Protein AF-0000000086900616 (afdb_homodimer)

Sequence (796 aa):
MVNKTLLGAFRWANLEGLVCLGAAVLFIPLFAYAIGILGIITIYFIILVGILLLYAAQLLLSRAASVPKQPGGTGAPYALEGRHVLITGGSRGIGYAIAMEAVKRGAALITLVARDPAALQDAQGKLLHKADALGAAVRVQTVTADLMDPAAATECLDLAVLLKGVVKQSKAWRDEAERPRAPIEIFFCNAADVDPRPLCATGASNIQRAVATNLCTPILQVKHVLPSMIEAGFGAICFSNSLAAFVPIYGFAAYSATKSALKAFAEAINQEVAGVGVLVANAFMPSVNTPGYLREKEVRHKLTEILEETSKVKQPEEAAERLVGHLEAGHRVITIDFEGWVLARLNAGFSRAESFASLFYEFFMSGIFRLVCVGLSLQFYSIIAREQPAALRRTKLAMVNKTLLGAFRWANLEGLVCLGAAVLFIPLFAYAIGILGIITIYFIILVGILLLYAAQLLLSRAASVPKQPGGTGAPYALEGRHVLITGGSRGIGYAIAMEAVKRGAALITLVARDPAALQDAQGKLLHKADALGAAVRVQTVTADLMDPAAATECLDLAVLLKGVVKQSKAWRDEAERPRAPIEIFFCNAADVDPRPLCATGASNIQRAVATNLCTPILQVKHVLPSMIEAGFGAICFSNSLAAFVPIYGFAAYSATKSALKAFAEAINQEVAGVGVLVANAFMPSVNTPGYLREKEVRHKLTEILEETSKVKQPEEAAERLVGHLEAGHRVITIDFEGWVLARLNAGFSRAESFASLFYEFFMSGIFRLVCVGLSLQFYSIIAREQPAALRRTKLA

Organism: NCBI:txid88456

Radius of gyration: 27.31 Å; Cα contacts (8 Å, |Δi|>4): 1491; chains: 2; bounding box: 62×83×75 Å

Solvent-accessible surface area (backbone atoms only — not comparable to full-atom values): 40078 Å² total; per-residue (Å²): 126,70,68,65,56,65,70,64,59,64,40,66,68,52,52,48,41,49,50,40,54,48,38,62,69,45,50,52,51,51,49,47,62,70,50,31,52,67,41,50,48,50,52,50,51,52,50,52,51,49,52,53,50,53,46,50,51,49,52,52,55,50,56,71,31,44,55,82,64,78,85,77,76,98,62,49,87,48,51,51,52,67,29,31,36,36,25,33,34,18,45,47,42,54,27,28,27,36,49,50,47,37,49,76,51,40,21,36,31,38,37,33,26,32,66,53,62,67,48,35,51,53,38,47,52,53,47,38,51,50,21,56,75,69,71,44,81,39,22,41,35,73,42,74,34,54,44,61,40,59,66,42,36,44,49,47,55,56,51,56,24,60,53,82,50,48,61,60,70,93,63,58,70,77,74,77,79,76,62,76,60,50,66,68,37,31,38,37,50,41,46,70,50,79,71,46,30,44,65,83,75,47,52,70,67,57,53,52,44,26,44,26,26,42,35,48,23,51,54,50,36,49,47,67,48,44,61,61,16,40,46,68,39,34,27,39,35,36,34,61,37,34,44,37,38,63,50,38,39,48,18,29,26,71,47,11,11,33,38,24,12,50,56,30,25,32,52,5,46,42,54,69,34,59,31,34,47,44,46,46,24,37,32,29,34,68,55,45,70,24,69,63,48,56,55,48,58,74,66,35,34,69,70,33,48,62,61,56,63,76,55,74,71,38,51,30,61,61,49,23,50,50,49,52,54,38,43,16,63,63,46,46,78,37,55,73,48,69,69,38,46,53,52,49,44,36,58,41,50,41,47,77,70,91,41,68,42,54,45,50,45,29,35,74,39,23,19,60,50,37,53,53,29,33,52,51,41,49,51,52,51,51,50,47,66,68,63,51,54,62,48,74,64,39,51,31,71,101,126,71,67,68,55,64,69,66,59,67,38,66,70,53,51,47,39,48,50,42,53,48,39,62,70,45,49,50,51,52,50,48,62,70,51,31,51,67,40,52,49,50,51,50,51,52,50,52,52,50,53,50,51,53,48,51,52,48,52,51,56,48,54,72,28,45,53,82,66,78,86,76,74,98,61,50,88,50,49,52,52,67,29,30,37,36,26,33,34,18,45,47,44,54,28,27,28,36,50,52,46,38,50,77,52,40,21,35,32,39,37,33,26,32,67,52,62,68,49,36,52,52,38,47,52,53,47,39,51,52,21,55,76,69,71,44,82,38,23,41,37,74,43,75,33,55,45,61,39,59,66,40,37,45,48,49,55,56,50,56,23,61,51,82,50,47,60,59,70,92,63,58,70,73,77,73,77,75,63,75,61,48,65,70,36,32,38,38,50,41,46,69,50,81,70,46,31,46,64,84,75,45,53,70,66,56,53,49,44,28,45,26,27,42,36,48,24,52,54,51,35,49,45,67,48,44,62,62,15,41,48,67,38,36,28,38,35,34,35,62,36,34,44,37,37,63,50,39,39,49,20,29,27,71,48,10,10,32,37,23,11,50,55,30,25,31,53,6,46,40,56,69,33,60,33,34,47,45,47,48,24,39,31,28,33,68,54,46,71,25,68,64,47,55,55,47,59,73,66,35,36,69,70,34,48,61,60,56,63,75,54,74,71,39,50,29,60,61,49,21,51,49,48,52,53,37,43,16,66,62,47,44,77,35,56,75,48,68,70,38,45,53,52,48,46,38,56,42,48,41,48,76,69,91,41,72,42,53,44,50,45,28,36,74,39,23,19,60,51,36,53,53,29,34,52,51,42,48,52,51,51,52,51,47,65,68,65,50,55,60,46,72,64,39,49,20,72,98

Nearest PDB structures (foldseek):
  3op4-assembly1_A  TM=8.702E-01  e=6.334E-16  Vibrio cholerae O1 biovar El Tor str. N16961
  2ph3-assembly1_A-2  TM=8.672E-01  e=3.756E-15  Thermus thermophilus HB8
  4jro-assembly1_C  TM=8.478E-01  e=1.191E-15  Listeria monocytogenes EGD-e
  3tzk-assembly1_A  TM=8.393E-01  e=3.756E-15  Vibrio cholerae MJ-1236
  4rzi-assembly1_B  TM=7.991E-01  e=8.341E-14  Synechocystis sp. PCC 6803

Secondary structure (DSSP, 8-state):
--HHHHTT-S-HHHHHHHHHHHIIIIIHHHHHHHHHHHHHHHHHHHHHHHHHHHHHHHHHHHHHH-----SS-SS-TT--TT-EEEEET-SSHHHHHHHHHHHHTT-SEEEEEES-HHHHHHHHHHHHHHHHHHT---EEEEEE--TTSHHHHHHHHHHHHH---B--GGG--------S-----EEEE-------S-GGGS-HHHHHHHHIIIIIHHHHHHHHHHHHHHHHT-EEEEEEEEGGGTS--TT-HHHHHHHHHHHHHHHHHHHHTTTTTEEEEEEEE--B--HHHHHHHHH--HHHHHHHTTSPPBPHHHHHHHHHHHHHTT-SEEESSHHHHHHHHHT-TTSPPS-HHHHHHHHHTHHHHHHHHHHHHHHHHHHHHHHS-HHHHHTTT-/--HHHHTT-S-HHHHHHHHHHHIIIIIHHHHHHHHHHHHHHHHHHHHHHHHHHHHHHHHHHHHHH-----S--SS-TT--TT-EEEEET-SSHHHHHHHHHHHHTT-SEEEEEES-HHHHHHHHHHHHHHHHHHT---EEEEEE--TTSHHHHHHHHHHHHH---B--GGG--------S-----EEEE-------S-GGGS-HHHHHHHHIIIIIHHHHHHHHHHHHHHHHT-EEEEEEEEGGGT---TT-HHHHHHHHHHHHHHHHHHHHTTTTTEEEEEEEE--B--HHHHHHHHH--HHHHHHHTTSPPBPHHHHHHHHHHHHHTT-SEEESSHHHHHHHHHT-TTSPPS-HHHHHHHHHTHHHHHHHHHHHHHHHHHHHHHHS-HHHHHTTT-

pLDDT: mean 88.08, std 17.66, range [22.39, 98.94]

Foldseek 3Di:
DVVCVVVVPCPPVVVVVVCCVCCVPPVVVVVDVVCDPVSVVVVVVVVLVVLVVVQVVVVVQQVVLADPQPPDDPFFLAQQAQAEEEFEVLLWFLNLLLLLVSLVRHHAEYEYEEADPVSQVVSQVVSLVSNVVVVHNYFYYYDHFDLLDQVRLLVSQVVSQQDDGDHDPPCPPPDPDPPRTRAHQEYELEDAAFFQAAPVPDDPVSLSSRCSNLAVNVVSNCVNRVVVCLVVLGHEYEYAAACLCLVVAGRGVSVNVSRVVLLVVQQVVCVVSRSSHYHYAYEHDQAEPIPVSVVNVVRHDPLSVVLSVVDDYHYSNQSSNQVSVCVSNRARYGYRDDVSLLSCLLPCPPPDARDSVSSVCSVPPNVVSVVVVVVSVVVSVVSCVVPPDCCVVCVVVD/DVVCVPVVPCPPVVVVVVCCVCCVPPVVVVVDVVCDPVSVVVVVVVVLVVLVVVQVVVVVQQVVLADPQPPDDPFFLAQQAAAEEEFEVLLWFLNLLLLLVSLVRHHAEYEYEEADPVSQVVSQVVSLVSNVVVVHNHFYYYDHFDLLDQVRLLVSQVVSQQDDGDHDPPCPPPDPDPPRTRAHQEYELEDAAFFQAAPVPDDPVSLSSRCSNLAVNVVSNCVNRVVVCLVVLGHEYEYAAACLCLVVAGRGVSVNVSRVVLLVVQQVVCVVSRSSHYHYAYEHDQAEPIPVSVVNVVRHDPLSVVLSVVDDYHYSNQSSNQVSVCVSNRARYGYRDDVSLLSCLLPCPPHDARDSVSSVCSVPPNVVSVVVVVVSVVVSVVSCVVPPDVCVVCVVVD

InterPro domains:
  IPR002347 Short-chain dehydrogenase/reductase SDR [PF00106] (84-291)
  IPR002347 Short-chain dehydrogenase/reductase SDR [PR00081] (84-101)
  IPR002347 Short-chain dehydrogenase/reductase SDR [PR00081] (229-245)
  IPR002347 Short-chain dehydrogenase/reductase SDR [PR00081] (255-274)
  IPR036291 NAD(P)-binding domain superfamily [SSF51735] (79-347)

Structure (mmCIF, N/CA/C/O backbone):
data_AF-0000000086900616-model_v1
#
loop_
_entity.id
_entity.type
_entity.pdbx_description
1 polymer '3-dehydrosphinganine reductase TSC10A'
#
loop_
_atom_site.group_PDB
_atom_site.id
_atom_site.type_symbol
_atom_site.label_atom_id
_atom_site.label_alt_id
_atom_site.label_comp_id
_atom_site.label_asym_id
_atom_site.label_entity_id
_atom_site.label_seq_id
_atom_site.pdbx_PDB_ins_code
_atom_site.Cartn_x
_atom_site.Cartn_y
_atom_site.Cartn_z
_atom_site.occupancy
_atom_site.B_iso_or_equiv
_atom_site.auth_seq_id
_atom_site.auth_comp_id
_atom_site.auth_asym_id
_atom_site.auth_atom_id
_atom_site.pdbx_PDB_model_num
ATOM 1 N N . MET A 1 1 ? -6.852 23.328 38.812 1 22.39 1 MET A N 1
ATOM 2 C CA . MET A 1 1 ? -7.211 23.453 37.375 1 22.39 1 MET A CA 1
ATOM 3 C C . MET A 1 1 ? -5.965 23.547 36.531 1 22.39 1 MET A C 1
ATOM 5 O O . MET A 1 1 ? -6.02 23.266 35.312 1 22.39 1 MET A O 1
ATOM 9 N N . VAL A 1 2 ? -4.895 24.141 37.031 1 26.11 2 VAL A N 1
ATOM 10 C CA . VAL A 1 2 ? -3.6 24.453 36.406 1 26.11 2 VAL A CA 1
ATOM 11 C C . VAL A 1 2 ? -2.797 23.156 36.25 1 26.11 2 VAL A C 1
ATOM 13 O O . VAL A 1 2 ? -2.004 23.047 35.312 1 26.11 2 VAL A O 1
ATOM 16 N N . ASN A 1 3 ? -2.947 22.266 37.219 1 25.61 3 ASN A N 1
ATOM 17 C CA . ASN A 1 3 ? -2.008 21.156 37.312 1 25.61 3 ASN A CA 1
ATOM 18 C C . ASN A 1 3 ? -2.291 20.109 36.219 1 25.61 3 ASN A C 1
ATOM 20 O O . ASN A 1 3 ? -1.557 19.125 36.094 1 25.61 3 ASN A O 1
ATOM 24 N N . LYS A 1 4 ? -3.711 19.922 35.906 1 33.78 4 LYS A N 1
ATOM 25 C CA . LYS A 1 4 ? -4.043 18.922 34.906 1 33.78 4 LYS A CA 1
ATOM 26 C C . LYS A 1 4 ? -3.363 19.234 33.594 1 33.78 4 LYS A C 1
ATOM 28 O O . LYS A 1 4 ? -3.467 18.469 32.625 1 33.78 4 LYS A O 1
ATOM 33 N N . THR A 1 5 ? -3.109 20.484 33.375 1 28.94 5 THR A N 1
ATOM 34 C CA . THR A 1 5 ? -2.605 20.984 32.125 1 28.94 5 THR A CA 1
ATOM 35 C C . THR A 1 5 ? -1.152 20.562 31.906 1 28.94 5 THR A C 1
ATOM 37 O O . THR A 1 5 ? -0.716 20.359 30.766 1 28.94 5 THR A O 1
ATOM 40 N N . LEU A 1 6 ? -0.245 20.656 32.938 1 30.2 6 LEU A N 1
ATOM 41 C CA . LEU A 1 6 ? 1.178 20.375 32.812 1 30.2 6 LEU A CA 1
ATOM 42 C C . LEU A 1 6 ? 1.415 18.891 32.531 1 30.2 6 LEU A C 1
ATOM 44 O O . LEU A 1 6 ? 2.326 18.516 31.797 1 30.2 6 LEU A O 1
ATOM 48 N N . LEU A 1 7 ? 0.828 17.984 33.344 1 33.53 7 LEU A N 1
ATOM 49 C CA . LEU A 1 7 ? 0.977 16.547 33.25 1 33.53 7 LEU A CA 1
ATOM 50 C C . LEU A 1 7 ? 0.342 16.016 31.953 1 33.53 7 LEU A C 1
ATOM 52 O O . LEU A 1 7 ? 0.58 14.867 31.562 1 33.53 7 LEU A O 1
ATOM 56 N N . GLY A 1 8 ? -0.745 16.484 31.453 1 35.16 8 GLY A N 1
ATOM 57 C CA . GLY A 1 8 ? -1.429 16.109 30.234 1 35.16 8 GLY A CA 1
ATOM 58 C C . GLY A 1 8 ? -0.553 16.219 29 1 35.16 8 GLY A C 1
ATOM 59 O O . GLY A 1 8 ? -0.857 15.641 27.953 1 35.16 8 GLY A O 1
ATOM 60 N N . ALA A 1 9 ? 0.249 17.344 28.859 1 34.53 9 ALA A N 1
ATOM 61 C CA . ALA A 1 9 ? 1.108 17.656 27.719 1 34.53 9 ALA A CA 1
ATOM 62 C C . ALA A 1 9 ? 2.295 16.688 27.656 1 34.53 9 ALA A C 1
ATOM 64 O O . ALA A 1 9 ? 3.252 16.922 26.922 1 34.53 9 ALA A O 1
ATOM 65 N N . PHE A 1 10 ? 2.604 16.062 28.641 1 40.69 10 PHE A N 1
ATOM 66 C CA . PHE A 1 10 ? 3.672 15.086 28.406 1 40.69 10 PHE A CA 1
ATOM 67 C C . PHE A 1 10 ? 3.365 14.227 27.188 1 40.69 10 PHE A C 1
ATOM 69 O O . PHE A 1 10 ? 2.566 13.289 27.266 1 40.69 10 PHE A O 1
ATOM 76 N N . ARG A 1 11 ? 3.371 14.781 25.969 1 51.28 11 ARG A N 1
ATOM 77 C CA . ARG A 1 11 ? 3.062 14.383 24.594 1 51.28 11 ARG A CA 1
ATOM 78 C C . ARG A 1 11 ? 3.705 13.039 24.266 1 51.28 11 ARG A C 1
ATOM 80 O O . ARG A 1 11 ? 4.82 12.758 24.703 1 51.28 11 ARG A O 1
ATOM 87 N N . TRP A 1 12 ? 2.924 12.078 24 1 49.66 12 TRP A N 1
ATOM 88 C CA . TRP A 1 12 ? 3.322 10.75 23.531 1 49.66 12 TRP A CA 1
ATOM 89 C C . TRP A 1 12 ? 4.691 10.797 22.859 1 49.66 12 TRP A C 1
ATOM 91 O O . TRP A 1 12 ? 5.52 9.906 23.062 1 49.66 12 TRP A O 1
ATOM 101 N N . ALA A 1 13 ? 4.875 11.906 22.234 1 55.62 13 ALA A N 1
ATOM 102 C CA . ALA A 1 13 ? 6.176 12.062 21.578 1 55.62 13 ALA A CA 1
ATOM 103 C C . ALA A 1 13 ? 7.297 12.148 22.609 1 55.62 13 ALA A C 1
ATOM 105 O O . ALA A 1 13 ? 8.367 11.57 22.422 1 55.62 13 ALA A O 1
ATOM 106 N N . ASN A 1 14 ? 6.93 12.734 23.781 1 61.09 14 ASN A N 1
ATOM 107 C CA . ASN A 1 14 ? 7.934 12.875 24.828 1 61.09 14 ASN A CA 1
ATOM 108 C C . ASN A 1 14 ? 8.172 11.555 25.547 1 61.09 14 ASN A C 1
ATOM 110 O O . ASN A 1 14 ? 9.312 11.211 25.875 1 61.09 14 ASN A O 1
ATOM 114 N N . LEU A 1 15 ? 7.07 10.805 25.641 1 62.53 15 LEU A N 1
ATOM 115 C CA . LEU A 1 15 ? 7.215 9.531 26.328 1 62.53 15 LEU A CA 1
ATOM 116 C C . LEU A 1 15 ? 8.016 8.547 25.484 1 62.53 15 LEU A C 1
ATOM 118 O O . LEU A 1 15 ? 8.852 7.809 26.016 1 62.53 15 LEU A O 1
ATOM 122 N N . GLU A 1 16 ? 7.75 8.656 24.25 1 72.75 16 GLU A N 1
ATOM 123 C CA . GLU A 1 16 ? 8.508 7.805 23.344 1 72.75 16 GLU A CA 1
ATOM 124 C C . GLU A 1 16 ? 10 8.102 23.422 1 72.75 16 GLU A C 1
ATOM 126 O O . GLU A 1 16 ? 10.82 7.18 23.469 1 72.75 16 GLU A O 1
ATOM 131 N N . GLY A 1 17 ? 10.266 9.289 23.547 1 75.19 17 GLY A N 1
ATOM 132 C CA . GLY A 1 17 ? 11.664 9.688 23.609 1 75.19 17 GLY A CA 1
ATOM 133 C C . GLY A 1 17 ? 12.32 9.305 24.922 1 75.19 17 GLY A C 1
ATOM 134 O O . GLY A 1 17 ? 13.453 8.812 24.938 1 75.19 17 GLY A O 1
ATOM 135 N N . LEU A 1 18 ? 11.625 9.438 25.969 1 69.75 18 LEU A N 1
ATOM 136 C CA . LEU A 1 18 ? 12.164 9.141 27.297 1 69.75 18 LEU A CA 1
ATOM 137 C C . LEU A 1 18 ? 12.398 7.645 27.469 1 69.75 18 LEU A C 1
ATOM 139 O O . LEU A 1 18 ? 13.438 7.23 27.984 1 69.75 18 LEU A O 1
ATOM 143 N N . VAL A 1 19 ? 11.484 6.918 27.047 1 71.25 19 VAL A N 1
ATOM 144 C CA . VAL A 1 19 ? 11.602 5.469 27.156 1 71.25 19 VAL A CA 1
ATOM 145 C C . VAL A 1 19 ? 12.758 4.984 26.281 1 71.25 19 VAL A C 1
ATOM 147 O O . VAL A 1 19 ? 13.539 4.125 26.688 1 71.25 19 VAL A O 1
ATOM 150 N N . CYS A 1 20 ? 12.812 5.59 25.219 1 74.56 20 CYS A N 1
ATOM 151 C CA . CYS A 1 20 ? 13.906 5.23 24.328 1 74.56 20 CYS A CA 1
ATOM 152 C C . CYS A 1 20 ? 15.258 5.52 24.953 1 74.56 20 CYS A C 1
ATOM 154 O O . CYS A 1 20 ? 16.125 4.641 25.031 1 74.56 20 CYS A O 1
ATOM 156 N N . LEU A 1 21 ? 15.391 6.676 25.531 1 72.31 21 LEU A N 1
ATOM 157 C CA . LEU A 1 21 ? 16.672 7.066 26.109 1 72.31 21 LEU A CA 1
ATOM 158 C C . LEU A 1 21 ? 17 6.207 27.328 1 72.31 21 LEU A C 1
ATOM 160 O O . LEU A 1 21 ? 18.125 5.695 27.453 1 72.31 21 LEU A O 1
ATOM 164 N N . GLY A 1 22 ? 16.016 6.012 28.125 1 72.31 22 GLY A N 1
ATOM 165 C CA . GLY A 1 22 ? 16.25 5.215 29.312 1 72.31 22 GLY A CA 1
ATOM 166 C C . GLY A 1 22 ? 16.5 3.746 29.016 1 72.31 22 GLY A C 1
ATOM 167 O O . GLY A 1 22 ? 17.438 3.15 29.547 1 72.31 22 GLY A O 1
ATOM 168 N N . ALA A 1 23 ? 15.742 3.301 28.156 1 72.25 23 ALA A N 1
ATOM 169 C CA . ALA A 1 23 ? 15.852 1.89 27.812 1 72.25 23 ALA A CA 1
ATOM 170 C C . ALA A 1 23 ? 17.141 1.62 27.031 1 72.25 23 ALA A C 1
ATOM 172 O O . ALA A 1 23 ? 17.875 0.688 27.359 1 72.25 23 ALA A O 1
ATOM 173 N N . ALA A 1 24 ? 17.422 2.441 26.172 1 71.62 24 ALA A N 1
ATOM 174 C CA . ALA A 1 24 ? 18.516 2.203 25.234 1 71.62 24 ALA A CA 1
ATOM 175 C C . ALA A 1 24 ? 19.875 2.348 25.938 1 71.62 24 ALA A C 1
ATOM 177 O O . ALA A 1 24 ? 20.75 1.509 25.75 1 71.62 24 ALA A O 1
ATOM 178 N N . VAL A 1 25 ? 19.953 3.275 26.734 1 76.38 25 VAL A N 1
ATOM 179 C CA . VAL A 1 25 ? 21.297 3.609 27.203 1 76.38 25 VAL A CA 1
ATOM 180 C C . VAL A 1 25 ? 21.594 2.861 28.5 1 76.38 25 VAL A C 1
ATOM 182 O O . VAL A 1 25 ? 22.719 2.408 28.719 1 76.38 25 VAL A O 1
ATOM 185 N N . LEU A 1 26 ? 20.531 2.596 29.188 1 81 26 LEU A N 1
ATOM 186 C CA . LEU A 1 26 ? 20.812 2.07 30.516 1 81 26 LEU A CA 1
ATOM 187 C C . LEU A 1 26 ? 20.234 0.672 30.688 1 81 26 LEU A C 1
ATOM 189 O O . LEU A 1 26 ? 20.984 -0.294 30.891 1 81 26 LEU A O 1
ATOM 193 N N . PHE A 1 27 ? 19.047 0.497 30.469 1 83.19 27 PHE A N 1
ATOM 194 C CA . PHE A 1 27 ? 18.344 -0.723 30.875 1 83.19 27 PHE A CA 1
ATOM 195 C C . PHE A 1 27 ? 18.844 -1.915 30.062 1 83.19 27 PHE A C 1
ATOM 197 O O . PHE A 1 27 ? 19.125 -2.979 30.609 1 83.19 27 PHE A O 1
ATOM 204 N N . ILE A 1 28 ? 19 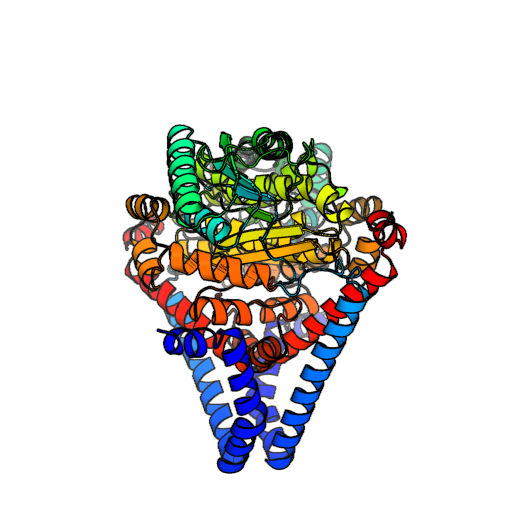-1.754 28.828 1 85.88 28 ILE A N 1
ATOM 205 C CA . ILE A 1 28 ? 19.297 -2.887 27.953 1 85.88 28 ILE A CA 1
ATOM 206 C C . ILE A 1 28 ? 20.719 -3.383 28.219 1 85.88 28 ILE A C 1
ATOM 208 O O . ILE A 1 28 ? 20.938 -4.574 28.453 1 85.88 28 ILE A O 1
ATOM 212 N N . PRO A 1 29 ? 21.703 -2.521 28.344 1 87.06 29 PRO A N 1
ATOM 213 C CA . PRO A 1 29 ? 23.047 -3.018 28.641 1 87.06 29 PRO A CA 1
ATOM 214 C C . PRO A 1 29 ? 23.172 -3.611 30.047 1 87.06 29 PRO A C 1
ATOM 216 O O . PRO A 1 29 ? 23.859 -4.617 30.234 1 87.06 29 PRO A O 1
ATOM 219 N N . LEU A 1 30 ? 22.516 -3.027 30.906 1 89 30 LEU A N 1
ATOM 220 C CA . LEU A 1 30 ? 22.562 -3.539 32.25 1 89 30 LEU A CA 1
ATOM 221 C C . LEU A 1 30 ? 21.906 -4.906 32.375 1 89 30 LEU A C 1
ATOM 223 O O . LEU A 1 30 ? 22.375 -5.785 33.094 1 89 30 LEU A O 1
ATOM 227 N N . PHE A 1 31 ? 20.875 -5.043 31.75 1 90.44 31 PHE A N 1
ATOM 228 C CA . PHE A 1 31 ? 20.172 -6.324 31.719 1 90.44 31 PHE A CA 1
ATOM 229 C C . PHE A 1 31 ? 21.031 -7.395 31.062 1 90.44 31 PHE A C 1
ATOM 231 O O . PHE A 1 31 ? 21.125 -8.523 31.547 1 90.44 31 PHE A O 1
ATOM 238 N N . ALA A 1 32 ? 21.625 -7.082 29.984 1 89.06 32 ALA A N 1
ATOM 239 C CA . ALA A 1 32 ? 22.5 -8.016 29.281 1 89.06 32 ALA A CA 1
ATOM 240 C C . ALA A 1 32 ? 23.656 -8.453 30.172 1 89.06 32 ALA A C 1
ATOM 242 O O . ALA A 1 32 ? 24 -9.633 30.219 1 89.06 32 ALA A O 1
ATOM 243 N N . TYR A 1 33 ? 24.188 -7.465 30.812 1 90.31 33 TYR A N 1
ATOM 244 C CA . TYR A 1 33 ? 25.297 -7.773 31.688 1 90.31 33 TYR A CA 1
ATOM 245 C C . TYR A 1 33 ? 24.859 -8.695 32.812 1 90.31 33 TYR A C 1
ATOM 247 O O . TYR A 1 33 ? 25.594 -9.625 33.188 1 90.31 33 TYR A O 1
ATOM 255 N N . ALA A 1 34 ? 23.703 -8.484 33.281 1 92.94 34 ALA A N 1
ATOM 256 C CA . ALA A 1 34 ? 23.188 -9.227 34.406 1 92.94 34 ALA A CA 1
ATOM 257 C C . ALA A 1 34 ? 22.906 -10.68 34.031 1 92.94 34 ALA A C 1
ATOM 259 O O . ALA A 1 34 ? 23.203 -11.594 34.812 1 92.94 34 ALA A O 1
ATOM 260 N N . ILE A 1 35 ? 22.453 -10.945 32.906 1 93.25 35 ILE A N 1
ATOM 261 C CA . ILE A 1 35 ? 22.031 -12.305 32.562 1 93.25 35 ILE A CA 1
ATOM 262 C C . ILE A 1 35 ? 23.219 -13.07 31.953 1 93.25 35 ILE A C 1
ATOM 264 O O . ILE A 1 35 ? 23.188 -14.297 31.875 1 93.25 35 ILE A O 1
ATOM 268 N N . GLY A 1 36 ? 24.172 -12.359 31.469 1 92.25 36 GLY A N 1
ATOM 269 C CA . GLY A 1 36 ? 25.391 -12.984 30.969 1 92.25 36 GLY A CA 1
ATOM 270 C C . GLY A 1 36 ? 25.234 -13.609 29.609 1 92.25 36 GLY A C 1
ATOM 271 O O . GLY A 1 36 ? 24.125 -13.633 29.047 1 92.25 36 GLY A O 1
ATOM 272 N N . ILE A 1 37 ? 26.391 -14.133 29.172 1 92 37 ILE A N 1
ATOM 273 C CA . ILE A 1 37 ? 26.438 -14.664 27.812 1 92 37 ILE A CA 1
ATOM 274 C C . ILE A 1 37 ? 25.531 -15.883 27.703 1 92 37 ILE A C 1
ATOM 276 O O . ILE A 1 37 ? 24.844 -16.062 26.688 1 92 37 ILE A O 1
ATOM 280 N N . LEU A 1 38 ? 25.516 -16.672 28.688 1 93.12 38 LEU A N 1
ATOM 281 C CA . LEU A 1 38 ? 24.656 -17.859 28.672 1 93.12 38 LEU A CA 1
ATOM 282 C C . LEU A 1 38 ? 23.188 -17.469 28.703 1 93.12 38 LEU A C 1
ATOM 284 O O . LEU A 1 38 ? 22.344 -18.141 28.078 1 93.12 38 LEU A O 1
ATOM 288 N N . GLY A 1 39 ? 22.938 -16.469 29.453 1 93.62 39 GLY A N 1
ATOM 289 C CA . GLY A 1 39 ? 21.578 -15.961 29.469 1 93.62 39 GLY A CA 1
ATOM 290 C C . GLY A 1 39 ? 21.125 -15.445 28.109 1 93.62 39 GLY A C 1
ATOM 291 O O . GLY A 1 39 ? 20 -15.703 27.688 1 93.62 39 GLY A O 1
ATOM 292 N N . ILE A 1 40 ? 22 -14.797 27.469 1 92.81 40 ILE A N 1
ATOM 293 C CA . ILE A 1 40 ? 21.703 -14.242 26.156 1 92.81 40 ILE A CA 1
ATOM 294 C C . ILE A 1 40 ? 21.484 -15.367 25.141 1 92.81 40 ILE A C 1
ATOM 296 O O . ILE A 1 40 ? 20.547 -15.328 24.344 1 92.81 40 ILE A O 1
ATOM 300 N N . ILE A 1 41 ? 22.281 -16.344 25.203 1 92.31 41 ILE A N 1
ATOM 301 C CA . ILE A 1 41 ? 22.172 -17.484 24.297 1 92.31 41 ILE A CA 1
ATOM 302 C C . ILE A 1 41 ? 20.875 -18.234 24.578 1 92.31 41 ILE A C 1
ATOM 304 O O . ILE A 1 41 ? 20.203 -18.703 23.656 1 92.31 41 ILE A O 1
ATOM 308 N N . THR A 1 42 ? 20.531 -18.344 25.828 1 93.44 42 THR A N 1
ATOM 309 C CA . THR A 1 42 ? 19.281 -19 26.203 1 93.44 42 THR A CA 1
ATOM 310 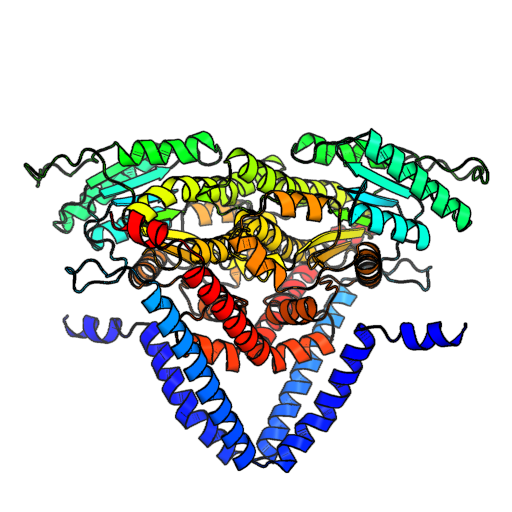C C . THR A 1 42 ? 18.094 -18.234 25.656 1 93.44 42 THR A C 1
ATOM 312 O O . THR A 1 42 ? 17.172 -18.844 25.094 1 93.44 42 THR A O 1
ATOM 315 N N . ILE A 1 43 ? 18.109 -16.922 25.781 1 92.69 43 ILE A N 1
ATOM 316 C CA . ILE A 1 43 ? 17.031 -16.094 25.25 1 92.69 43 ILE A CA 1
ATOM 317 C C . ILE A 1 43 ? 16.938 -16.266 23.75 1 92.69 43 ILE A C 1
ATOM 319 O O . ILE A 1 43 ? 15.836 -16.359 23.188 1 92.69 43 ILE A O 1
ATOM 323 N N . TYR A 1 44 ? 18.062 -16.344 23.109 1 91.56 44 TYR A N 1
ATOM 324 C CA . TYR A 1 44 ? 18.109 -16.562 21.672 1 91.56 44 TYR A CA 1
ATOM 325 C C . TYR A 1 44 ? 17.422 -17.859 21.266 1 91.56 44 TYR A C 1
ATOM 327 O O . TYR A 1 44 ? 16.594 -17.875 20.344 1 91.56 44 TYR A O 1
ATOM 335 N N . PHE A 1 45 ? 17.641 -18.891 21.953 1 92.31 45 PHE A N 1
ATOM 336 C CA . PHE A 1 45 ? 17.031 -20.172 21.625 1 92.31 45 PHE A CA 1
ATOM 337 C C . PHE A 1 45 ? 15.547 -20.172 21.953 1 92.31 45 PHE A C 1
ATOM 339 O O . PHE A 1 45 ? 14.758 -20.812 21.266 1 92.31 45 PHE A O 1
ATOM 346 N N . ILE A 1 46 ? 15.164 -19.469 23 1 93.69 46 ILE A N 1
ATOM 347 C CA . ILE A 1 46 ? 13.742 -19.344 23.328 1 93.69 46 ILE A CA 1
ATOM 348 C C . ILE A 1 46 ? 13.008 -18.641 22.203 1 93.69 46 ILE A C 1
ATOM 350 O O . ILE A 1 46 ? 11.914 -19.062 21.797 1 93.69 46 ILE A O 1
ATOM 354 N N . ILE A 1 47 ? 13.633 -17.609 21.688 1 92.69 47 ILE A N 1
ATOM 355 C CA . ILE A 1 47 ? 13.047 -16.875 20.578 1 92.69 47 ILE A CA 1
ATOM 356 C C . ILE A 1 47 ? 12.945 -17.781 19.359 1 92.69 47 ILE A C 1
ATOM 358 O O . ILE A 1 47 ? 11.914 -17.797 18.672 1 92.69 47 ILE A O 1
ATOM 362 N N . LEU A 1 48 ? 13.984 -18.547 19.109 1 91.31 48 LEU A N 1
ATOM 363 C CA . LEU A 1 48 ? 13.992 -19.453 17.969 1 91.31 48 LEU A CA 1
ATOM 364 C C . LEU A 1 48 ? 12.875 -20.484 18.078 1 91.31 48 LEU A C 1
ATOM 366 O O . LEU A 1 48 ? 12.203 -20.797 17.094 1 91.31 48 LEU A O 1
ATOM 370 N N . VAL A 1 49 ? 12.68 -21.016 19.234 1 92.25 49 VAL A N 1
ATOM 371 C CA . VAL A 1 49 ? 11.609 -21.984 19.469 1 92.25 49 VAL A CA 1
ATOM 372 C C . VAL A 1 49 ? 10.258 -21.297 19.266 1 92.25 49 VAL A C 1
ATOM 374 O O . VAL A 1 49 ? 9.336 -21.891 18.703 1 92.25 49 VAL A O 1
ATOM 377 N N . GLY A 1 50 ? 10.148 -20.062 19.75 1 93.69 50 GLY A N 1
ATOM 378 C CA . GLY A 1 50 ? 8.922 -19.312 19.531 1 93.69 50 GLY A CA 1
ATOM 379 C C . GLY A 1 50 ? 8.594 -19.125 18.062 1 93.69 50 GLY A C 1
ATOM 380 O O . GLY A 1 50 ? 7.441 -19.266 17.656 1 93.69 50 GLY A O 1
ATOM 381 N N . ILE A 1 51 ? 9.578 -18.828 17.281 1 93.31 51 ILE A N 1
ATOM 382 C CA . ILE A 1 51 ? 9.406 -18.656 15.844 1 93.31 51 ILE A CA 1
ATOM 383 C C . ILE A 1 51 ? 8.977 -19.984 15.219 1 93.31 51 ILE A C 1
ATOM 385 O O . ILE A 1 51 ? 8.062 -20 14.383 1 93.31 51 ILE A O 1
ATOM 389 N N . LEU A 1 52 ? 9.609 -21.047 15.633 1 92.31 52 LEU A N 1
ATOM 390 C CA . LEU A 1 52 ? 9.273 -22.359 15.117 1 92.31 52 LEU A CA 1
ATOM 391 C C . LEU A 1 52 ? 7.828 -22.734 15.445 1 92.31 52 LEU A C 1
ATOM 393 O O . LEU A 1 52 ? 7.105 -23.25 14.602 1 92.31 52 LEU A O 1
ATOM 397 N N . LEU A 1 53 ? 7.41 -22.422 16.656 1 94.06 53 LEU A N 1
ATOM 398 C CA . LEU A 1 53 ? 6.055 -22.75 17.078 1 94.06 53 LEU A CA 1
ATOM 399 C C . LEU A 1 53 ? 5.023 -21.922 16.328 1 94.06 53 LEU A C 1
ATOM 401 O O . LEU A 1 53 ? 3.967 -22.438 15.945 1 94.06 53 LEU A O 1
ATOM 405 N N . LEU A 1 54 ? 5.34 -20.719 16.141 1 94.06 54 LEU A N 1
ATOM 406 C CA . LEU A 1 54 ? 4.434 -19.859 15.391 1 94.06 54 LEU A CA 1
ATOM 407 C C . LEU A 1 54 ? 4.285 -20.328 13.953 1 94.06 54 LEU A C 1
ATOM 409 O O . LEU A 1 54 ? 3.176 -20.359 13.414 1 94.06 54 LEU A O 1
ATOM 413 N N . TYR A 1 55 ? 5.348 -20.672 13.328 1 93 55 TYR A N 1
ATOM 414 C CA . TYR A 1 55 ? 5.293 -21.156 11.953 1 93 55 TYR A CA 1
ATOM 415 C C . TYR A 1 55 ? 4.559 -22.5 11.875 1 93 55 TYR A C 1
ATOM 417 O O . TYR A 1 55 ? 3.799 -22.734 10.93 1 93 55 TYR A O 1
ATOM 425 N N . ALA A 1 56 ? 4.812 -23.359 12.82 1 93 56 ALA A N 1
ATOM 426 C CA . ALA A 1 56 ? 4.098 -24.625 12.875 1 93 56 ALA A CA 1
ATOM 427 C C . ALA A 1 56 ? 2.596 -24.406 13.008 1 93 56 ALA A C 1
ATOM 429 O O . ALA A 1 56 ? 1.801 -25.094 12.367 1 93 56 ALA A O 1
ATOM 430 N N . ALA A 1 57 ? 2.217 -23.484 13.852 1 92.56 57 ALA A N 1
ATOM 431 C CA . ALA A 1 57 ? 0.806 -23.141 13.992 1 92.56 57 ALA A CA 1
ATOM 432 C C . ALA A 1 57 ? 0.221 -22.672 12.664 1 92.56 57 ALA A C 1
ATOM 434 O O . ALA A 1 57 ? -0.917 -23 12.328 1 92.56 57 ALA A O 1
ATOM 435 N N . GLN A 1 58 ? 0.94 -21.938 11.969 1 92.56 58 GLN A N 1
ATOM 436 C CA . GLN A 1 58 ? 0.508 -21.469 10.656 1 92.56 58 GLN A CA 1
ATOM 437 C C . GLN A 1 58 ? 0.27 -22.641 9.711 1 92.56 58 GLN A C 1
ATOM 439 O O . GLN A 1 58 ? -0.726 -22.672 8.984 1 92.56 58 GLN A O 1
ATOM 444 N N . LEU A 1 59 ? 1.146 -23.547 9.672 1 89.19 59 LEU A N 1
ATOM 445 C CA . LEU A 1 59 ? 1.02 -24.719 8.805 1 89.19 59 LEU A CA 1
ATOM 446 C C . LEU A 1 59 ? -0.22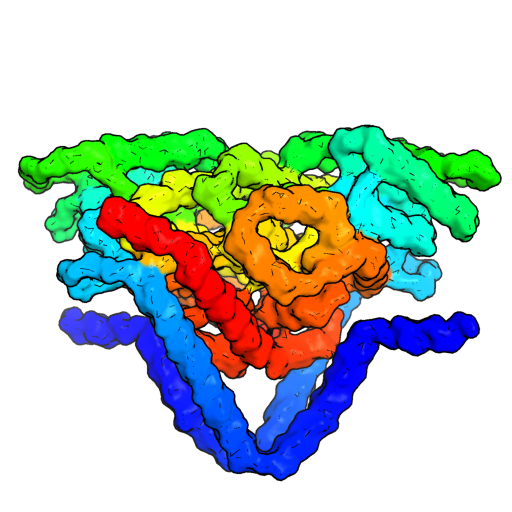4 -25.531 9.164 1 89.19 59 LEU A C 1
ATOM 448 O O . LEU A 1 59 ? -0.938 -26 8.273 1 89.19 59 LEU A O 1
ATOM 452 N N . LEU A 1 60 ? -0.445 -25.656 10.375 1 85.94 60 LEU A N 1
ATOM 453 C CA . LEU A 1 60 ? -1.592 -26.422 10.844 1 85.94 60 LEU A CA 1
ATOM 454 C C . LEU A 1 60 ? -2.9 -25.75 10.438 1 85.94 60 LEU A C 1
ATOM 456 O O . LEU A 1 60 ? -3.84 -26.422 10.008 1 85.94 60 LEU A O 1
ATOM 460 N N . LEU A 1 61 ? -2.938 -24.531 10.539 1 82.75 61 LEU A N 1
ATOM 461 C CA . LEU A 1 61 ? -4.141 -23.781 10.188 1 82.75 61 LEU A CA 1
ATOM 462 C C . LEU A 1 61 ? -4.371 -23.812 8.68 1 82.75 61 LEU A C 1
ATOM 464 O O . LEU A 1 61 ? -5.516 -23.859 8.219 1 82.75 61 LEU A O 1
ATOM 468 N N . SER A 1 62 ? -3.311 -23.703 7.93 1 78.88 62 SER A N 1
ATOM 469 C CA . SER A 1 62 ? -3.42 -23.734 6.477 1 78.88 62 SER A CA 1
ATOM 470 C C . SER A 1 62 ? -3.891 -25.094 5.977 1 78.88 62 SER A C 1
ATOM 472 O O . SER A 1 62 ? -4.676 -25.172 5.031 1 78.88 62 SER A O 1
ATOM 474 N N . ARG A 1 63 ? -3.375 -26.141 6.469 1 66.88 63 ARG A N 1
ATOM 475 C CA . ARG A 1 63 ? -3.773 -27.5 6.098 1 66.88 63 ARG A CA 1
ATOM 476 C C . ARG A 1 63 ? -5.227 -27.766 6.48 1 66.88 63 ARG A C 1
ATOM 478 O O . ARG A 1 63 ? -5.957 -28.438 5.742 1 66.88 63 ARG A O 1
ATOM 485 N N . ALA A 1 64 ? -5.465 -27.297 7.551 1 53.94 64 ALA A N 1
ATOM 486 C CA . ALA A 1 64 ? -6.84 -27.469 8.008 1 53.94 64 ALA A CA 1
ATOM 487 C C . ALA A 1 64 ? -7.828 -26.797 7.055 1 53.94 64 ALA A C 1
ATOM 489 O O . ALA A 1 64 ? -8.961 -27.25 6.902 1 53.94 64 ALA A O 1
ATOM 490 N N . ALA A 1 65 ? -7.312 -25.891 6.344 1 53.28 65 ALA A N 1
ATOM 491 C CA . ALA A 1 65 ? -8.164 -25.125 5.438 1 53.28 65 ALA A CA 1
ATOM 492 C C . ALA A 1 65 ? -8.125 -25.703 4.023 1 53.28 65 ALA A C 1
ATOM 494 O O . ALA A 1 65 ? -8.992 -25.406 3.199 1 53.28 65 ALA A O 1
ATOM 495 N N . SER A 1 66 ? -6.984 -26.406 3.775 1 56.62 66 SER A N 1
ATOM 496 C CA . SER A 1 66 ? -6.75 -26.844 2.4 1 56.62 66 SER A CA 1
ATOM 497 C C . SER A 1 66 ? -7.684 -27.984 2.008 1 56.62 66 SER A C 1
ATOM 499 O O . SER A 1 66 ? -7.965 -28.859 2.82 1 56.62 66 SER A O 1
ATOM 501 N N . VAL A 1 67 ? -8.555 -27.703 1.003 1 50.78 67 VAL A N 1
ATOM 502 C CA . VAL A 1 67 ? -9.344 -28.766 0.385 1 50.78 67 VAL A CA 1
ATOM 503 C C . VAL A 1 67 ? -8.414 -29.828 -0.201 1 50.78 67 VAL A C 1
ATOM 505 O O . VAL A 1 67 ? -7.324 -29.5 -0.686 1 50.78 67 VAL A O 1
ATOM 508 N N . PRO A 1 68 ? -8.789 -31.125 0.085 1 45.78 68 PRO A N 1
ATOM 509 C CA . PRO A 1 68 ? -7.977 -32.25 -0.417 1 45.78 68 PRO A CA 1
ATOM 510 C C . PRO A 1 68 ? -7.527 -32.031 -1.862 1 45.78 68 PRO A C 1
ATOM 512 O O . PRO A 1 68 ? -8.297 -31.547 -2.688 1 45.78 68 PRO A O 1
ATOM 515 N N . LYS A 1 69 ? -6.172 -31.875 -1.979 1 48.38 69 LYS A N 1
ATOM 516 C CA . LYS A 1 69 ? -5.492 -31.781 -3.268 1 48.38 69 LYS A CA 1
ATOM 517 C C . LYS A 1 69 ? -6.07 -32.781 -4.258 1 48.38 69 LYS A C 1
ATOM 519 O O . LYS A 1 69 ? -6.527 -33.875 -3.865 1 48.38 69 LYS A O 1
ATOM 524 N N . GLN A 1 70 ? -6.566 -32.281 -5.242 1 44.69 70 GLN A N 1
ATOM 525 C CA . GLN A 1 70 ? -6.855 -33.281 -6.246 1 44.69 70 GLN A CA 1
ATOM 526 C C . GLN A 1 70 ? -5.754 -34.344 -6.297 1 44.69 70 GLN A C 1
ATOM 528 O O . GLN A 1 70 ? -4.57 -34.031 -6.16 1 44.69 70 GLN A O 1
ATOM 533 N N . PRO A 1 71 ? -6.078 -35.625 -6.043 1 39.62 71 PRO A N 1
ATOM 534 C CA . PRO A 1 71 ? -5.203 -36.812 -5.941 1 39.62 71 PRO A CA 1
ATOM 535 C C . PRO A 1 71 ? -3.971 -36.688 -6.84 1 39.62 71 PRO A C 1
ATOM 537 O O . PRO A 1 71 ? -2.963 -37.375 -6.59 1 39.62 71 PRO A O 1
ATOM 540 N N . GLY A 1 72 ? -4.094 -36.5 -8.18 1 39.5 72 GLY A N 1
ATOM 541 C CA . GLY A 1 72 ? -3.25 -37.156 -9.172 1 39.5 72 GLY A CA 1
ATOM 542 C C . GLY A 1 72 ? -1.835 -36.594 -9.203 1 39.5 72 GLY A C 1
ATOM 543 O O . GLY A 1 72 ? -0.916 -37.25 -9.68 1 39.5 72 GLY A O 1
ATOM 544 N N . GLY A 1 73 ? -1.372 -35.219 -9.594 1 42.88 73 GLY A N 1
ATOM 545 C CA . GLY A 1 73 ? -0.079 -35 -10.219 1 42.88 73 GLY A CA 1
ATOM 546 C C . GLY A 1 73 ? 1.012 -34.625 -9.227 1 42.88 73 GLY A C 1
ATOM 547 O O . GLY A 1 73 ? 0.728 -34.125 -8.133 1 42.88 73 GLY A O 1
ATOM 548 N N . THR A 1 74 ? 2.148 -35.375 -9.008 1 50.41 74 THR A N 1
ATOM 549 C CA . THR A 1 74 ? 3.459 -35.25 -8.383 1 50.41 74 THR A CA 1
ATOM 550 C C . THR A 1 74 ? 3.979 -33.812 -8.547 1 50.41 74 THR A C 1
ATOM 552 O O . THR A 1 74 ? 5.102 -33.5 -8.141 1 50.41 74 THR A O 1
ATOM 555 N N . GLY A 1 75 ? 3.164 -32.812 -9.148 1 69.38 75 GLY A N 1
ATOM 556 C CA . GLY A 1 75 ? 3.787 -31.547 -9.539 1 69.38 75 GLY A CA 1
ATOM 557 C C . GLY A 1 75 ? 3.521 -30.422 -8.562 1 69.38 75 GLY A C 1
ATOM 558 O O . GLY A 1 75 ? 3.029 -30.656 -7.457 1 69.38 75 GLY A O 1
ATOM 559 N N . ALA A 1 76 ? 4.023 -29.297 -8.789 1 87.25 76 ALA A N 1
ATOM 560 C CA . ALA A 1 76 ? 3.848 -28.047 -8.031 1 87.25 76 ALA A CA 1
ATOM 561 C C . ALA A 1 76 ? 2.369 -27.781 -7.77 1 87.25 76 ALA A C 1
ATOM 563 O O . ALA A 1 76 ? 1.513 -28.109 -8.594 1 87.25 76 ALA A O 1
ATOM 564 N N . PRO A 1 77 ? 1.965 -27.359 -6.555 1 90.25 77 PRO A N 1
ATOM 565 C CA . PRO A 1 77 ? 0.569 -27.188 -6.145 1 90.25 77 PRO A CA 1
ATOM 566 C C . PRO A 1 77 ? -0.24 -26.375 -7.145 1 90.25 77 PRO A C 1
ATOM 568 O O . PRO A 1 77 ? -1.438 -26.609 -7.316 1 90.25 77 PRO A O 1
ATOM 571 N N . TYR A 1 78 ? 0.366 -25.438 -7.801 1 95.81 78 TYR A N 1
ATOM 572 C CA . TYR A 1 78 ? -0.329 -24.609 -8.789 1 95.81 78 TYR A CA 1
ATOM 573 C C . TYR A 1 78 ? 0.336 -24.734 -10.156 1 95.81 78 TYR A C 1
ATOM 575 O O . TYR A 1 78 ? 0.583 -23.719 -10.812 1 95.81 78 TYR A O 1
ATOM 583 N N . ALA A 1 79 ? 0.675 -25.891 -10.516 1 95.44 79 ALA A N 1
ATOM 584 C CA . ALA A 1 79 ? 1.326 -26.172 -11.789 1 95.44 79 ALA A CA 1
ATOM 585 C C . ALA A 1 79 ? 0.488 -25.672 -12.961 1 95.44 79 ALA A C 1
ATOM 587 O O . ALA A 1 79 ? -0.741 -25.781 -12.945 1 95.44 79 ALA A O 1
ATOM 588 N N . LEU A 1 80 ? 1.166 -25.172 -14 1 96.75 80 LEU A N 1
ATOM 589 C CA . LEU A 1 80 ? 0.493 -24.641 -15.18 1 96.75 80 LEU A CA 1
ATOM 590 C C . LEU A 1 80 ? 0.125 -25.75 -16.156 1 96.75 80 LEU A C 1
ATOM 592 O O . LEU A 1 80 ? -0.682 -25.547 -17.062 1 96.75 80 LEU A O 1
ATOM 596 N N . GLU A 1 81 ? 0.763 -26.875 -16.031 1 94.81 81 GLU A N 1
ATOM 597 C CA . GLU A 1 81 ? 0.581 -27.984 -16.953 1 94.81 81 GLU A CA 1
ATOM 598 C C . GLU A 1 81 ? -0.893 -28.359 -17.094 1 94.81 81 GLU A C 1
ATOM 600 O O . GLU A 1 81 ? -1.568 -28.609 -16.094 1 94.81 81 GLU A O 1
ATOM 605 N N . GLY A 1 82 ? -1.375 -28.281 -18.328 1 92.44 82 GLY A N 1
ATOM 606 C CA . GLY A 1 82 ? -2.732 -28.719 -18.625 1 92.44 82 GLY A CA 1
ATOM 607 C C . GLY A 1 82 ? -3.781 -27.688 -18.25 1 92.44 82 GLY A C 1
ATOM 608 O O . GLY A 1 82 ? -4.98 -27.969 -18.297 1 92.44 82 GLY A O 1
ATOM 609 N N . ARG A 1 83 ? -3.369 -26.469 -17.938 1 94.81 83 ARG A N 1
ATOM 610 C CA . ARG A 1 83 ? -4.305 -25.469 -17.422 1 94.81 83 ARG A CA 1
ATOM 611 C C . ARG A 1 83 ? -4.555 -24.359 -18.438 1 94.81 83 ARG A C 1
ATOM 613 O O . ARG A 1 83 ? -3.775 -24.188 -19.375 1 94.81 83 ARG A O 1
ATOM 620 N N . HIS A 1 84 ? -5.711 -23.672 -18.266 1 97 84 HIS A N 1
ATOM 621 C CA . HIS A 1 84 ? -5.977 -22.438 -18.984 1 97 84 HIS A CA 1
ATOM 622 C C . HIS A 1 84 ? -5.309 -21.234 -18.297 1 97 84 HIS A C 1
ATOM 624 O O . HIS A 1 84 ? -5.68 -20.875 -17.188 1 97 84 HIS A O 1
ATOM 630 N N . VAL A 1 85 ? -4.324 -20.656 -18.969 1 98.44 85 VAL A N 1
ATOM 631 C CA . VAL A 1 85 ? -3.555 -19.516 -18.469 1 98.44 85 VAL A CA 1
ATOM 632 C C . VAL A 1 85 ? -3.961 -18.25 -19.234 1 98.44 85 VAL A C 1
ATOM 634 O O . VAL A 1 85 ? -3.854 -18.203 -20.453 1 98.44 85 VAL A O 1
ATOM 637 N N . LEU A 1 86 ? -4.492 -17.281 -18.5 1 98.81 86 LEU A N 1
ATOM 638 C CA . LEU A 1 86 ? -4.812 -16 -19.125 1 98.81 86 LEU A CA 1
ATOM 639 C C . LEU A 1 86 ? -3.822 -14.93 -18.672 1 98.81 86 LEU A C 1
ATOM 641 O O . LEU A 1 86 ? -3.49 -14.836 -17.484 1 98.81 86 LEU A O 1
ATOM 645 N N . ILE A 1 87 ? -3.332 -14.125 -19.609 1 98.94 87 ILE A N 1
ATOM 646 C CA . ILE A 1 87 ? -2.359 -13.07 -19.344 1 98.94 87 ILE A CA 1
ATOM 647 C C . ILE A 1 87 ? -2.85 -11.75 -19.953 1 98.94 87 ILE A C 1
ATOM 649 O O . ILE A 1 87 ? -2.963 -11.625 -21.172 1 98.94 87 ILE A O 1
ATOM 653 N N . THR A 1 88 ? -3.162 -10.781 -19.125 1 98.81 88 THR A N 1
ATOM 654 C CA . THR A 1 88 ? -3.377 -9.438 -19.641 1 98.81 88 THR A CA 1
ATOM 655 C C . THR A 1 88 ? -2.045 -8.75 -19.938 1 98.81 88 THR A C 1
ATOM 657 O O . THR A 1 88 ? -1.059 -8.977 -19.234 1 98.81 88 THR A O 1
ATOM 660 N N . GLY A 1 89 ? -2.074 -7.922 -20.953 1 98.06 89 GLY A N 1
ATOM 661 C CA . GLY A 1 89 ? -0.792 -7.391 -21.375 1 98.06 89 GLY A CA 1
ATOM 662 C C . GLY A 1 89 ? 0.16 -8.461 -21.875 1 98.06 89 GLY A C 1
ATOM 663 O O . GLY A 1 89 ? 1.36 -8.406 -21.609 1 98.06 89 GLY A O 1
ATOM 664 N N . GLY A 1 90 ? -0.348 -9.438 -22.547 1 98.31 90 GLY A N 1
ATOM 665 C CA . GLY A 1 90 ? 0.425 -10.633 -22.844 1 98.31 90 GLY A CA 1
ATOM 666 C C . GLY A 1 90 ? 1.133 -10.555 -24.188 1 98.31 90 GLY A C 1
ATOM 667 O O . GLY A 1 90 ? 1.886 -11.461 -24.547 1 98.31 90 GLY A O 1
ATOM 668 N N . SER A 1 91 ? 0.992 -9.445 -24.969 1 97.75 91 SER A N 1
ATOM 669 C CA . SER A 1 91 ? 1.486 -9.398 -26.344 1 97.75 91 SER A CA 1
ATOM 670 C C . SER A 1 91 ? 2.959 -9.008 -26.391 1 97.75 91 SER A C 1
ATOM 672 O O . SER A 1 91 ? 3.637 -9.227 -27.391 1 97.75 91 SER A O 1
ATOM 674 N N . ARG A 1 92 ? 3.445 -8.344 -25.359 1 97 92 ARG A N 1
ATOM 675 C CA . ARG A 1 92 ? 4.824 -7.863 -25.344 1 97 92 ARG A CA 1
ATOM 676 C C . ARG A 1 92 ? 5.395 -7.93 -23.922 1 97 92 ARG A C 1
ATOM 678 O O . ARG A 1 92 ? 4.672 -8.227 -22.969 1 97 92 ARG A O 1
ATOM 685 N N . GLY A 1 93 ? 6.695 -7.777 -23.844 1 97.5 93 GLY A N 1
ATOM 686 C CA . GLY A 1 93 ? 7.359 -7.547 -22.562 1 97.5 93 GLY A CA 1
ATOM 687 C C . GLY A 1 93 ? 7.258 -8.727 -21.625 1 97.5 93 GLY A C 1
ATOM 688 O O . GLY A 1 93 ? 7.504 -9.867 -22.016 1 97.5 93 GLY A O 1
ATOM 689 N N . ILE A 1 94 ? 6.98 -8.406 -20.344 1 98.19 94 ILE A N 1
ATOM 690 C CA . ILE A 1 94 ? 6.93 -9.414 -19.297 1 98.19 94 ILE A CA 1
ATOM 691 C C . ILE A 1 94 ? 5.793 -10.391 -19.562 1 98.19 94 ILE A C 1
ATOM 693 O O . ILE A 1 94 ? 5.953 -11.602 -19.391 1 98.19 94 ILE A O 1
ATOM 697 N N . GLY A 1 95 ? 4.625 -9.875 -20.016 1 98.75 95 GLY A N 1
ATOM 698 C CA . GLY A 1 95 ? 3.49 -10.727 -20.312 1 98.75 95 GLY A CA 1
ATOM 699 C C . GLY A 1 95 ? 3.787 -11.758 -21.391 1 98.75 95 GLY A C 1
ATOM 700 O O . GLY A 1 95 ? 3.404 -12.922 -21.266 1 98.75 95 GLY A O 1
ATOM 701 N N . TYR A 1 96 ? 4.461 -11.312 -22.391 1 98.75 96 TYR A N 1
ATOM 702 C CA . TYR A 1 96 ? 4.859 -12.219 -23.469 1 98.75 96 TYR A CA 1
ATOM 703 C C . TYR A 1 96 ? 5.832 -13.273 -22.953 1 98.75 96 TYR A C 1
ATOM 705 O O . TYR A 1 96 ? 5.719 -14.453 -23.297 1 98.75 96 TYR A O 1
ATOM 713 N N . ALA A 1 97 ? 6.77 -12.859 -22.172 1 98.88 97 ALA A N 1
ATOM 714 C CA . ALA A 1 97 ? 7.73 -13.789 -21.594 1 98.88 97 ALA A CA 1
ATOM 715 C C . ALA A 1 97 ? 7.035 -14.812 -20.703 1 98.88 97 ALA A C 1
ATOM 717 O O . ALA A 1 97 ? 7.422 -15.977 -20.656 1 98.88 97 ALA A O 1
ATOM 718 N N . ILE A 1 98 ? 6.039 -14.367 -19.938 1 98.88 98 ILE A N 1
ATOM 719 C CA . ILE A 1 98 ? 5.246 -15.273 -19.109 1 98.88 98 ILE A CA 1
ATOM 720 C C . ILE A 1 98 ? 4.531 -16.281 -20 1 98.88 98 ILE A C 1
ATOM 722 O O . ILE A 1 98 ? 4.48 -17.484 -19.688 1 98.88 98 ILE A O 1
ATOM 726 N N . ALA A 1 99 ? 3.984 -15.82 -21.094 1 98.88 99 ALA A N 1
ATOM 727 C CA . ALA A 1 99 ? 3.309 -16.703 -22.047 1 98.88 99 ALA A CA 1
ATOM 728 C C . ALA A 1 99 ? 4.27 -17.766 -22.594 1 98.88 99 ALA A C 1
ATOM 730 O O . ALA A 1 99 ? 3.918 -18.938 -22.688 1 98.88 99 ALA A O 1
ATOM 731 N N . MET A 1 100 ? 5.453 -17.328 -22.969 1 98.81 100 MET A N 1
ATOM 732 C CA . MET A 1 100 ? 6.477 -18.25 -23.453 1 98.81 100 MET A CA 1
ATOM 733 C C . MET A 1 100 ? 6.816 -19.297 -22.391 1 98.81 100 MET A C 1
ATOM 735 O O . MET A 1 100 ? 6.965 -20.484 -22.703 1 98.81 100 MET A O 1
ATOM 739 N N . GLU A 1 101 ? 6.93 -18.828 -21.156 1 98.62 101 GLU A N 1
ATOM 740 C CA . GLU A 1 101 ? 7.195 -19.75 -20.062 1 98.62 101 GLU A CA 1
ATOM 741 C C . GLU A 1 101 ? 6.039 -20.734 -19.859 1 98.62 101 GLU A C 1
ATOM 743 O O . GLU A 1 101 ? 6.254 -21.891 -19.547 1 98.62 101 GLU A O 1
ATOM 748 N N . ALA A 1 102 ? 4.832 -20.281 -20.047 1 98.38 102 ALA A N 1
ATOM 749 C CA . ALA A 1 102 ? 3.65 -21.125 -19.938 1 98.38 102 ALA A CA 1
ATOM 750 C C . ALA A 1 102 ? 3.664 -22.234 -20.984 1 98.38 102 ALA A C 1
ATOM 752 O O . ALA A 1 102 ? 3.268 -23.375 -20.703 1 98.38 102 ALA A O 1
ATOM 753 N N . VAL A 1 103 ? 4.086 -21.938 -22.219 1 97.5 103 VAL A N 1
ATOM 754 C CA . VAL A 1 103 ? 4.23 -22.938 -23.266 1 97.5 103 VAL A CA 1
ATOM 755 C C . VAL A 1 103 ? 5.219 -24.016 -22.812 1 97.5 103 VAL A C 1
ATOM 757 O O . VAL A 1 103 ? 4.922 -25.219 -22.891 1 97.5 103 VAL A O 1
ATOM 760 N N . LYS A 1 104 ? 6.359 -23.578 -22.297 1 97.44 104 LYS A N 1
ATOM 761 C CA . LYS A 1 104 ? 7.414 -24.5 -21.844 1 97.44 104 LYS A CA 1
ATOM 762 C C . LYS A 1 104 ? 6.918 -25.422 -20.734 1 97.44 104 LYS A C 1
ATOM 764 O O . LYS A 1 104 ? 7.355 -26.562 -20.641 1 97.44 104 LYS A O 1
ATOM 769 N N . ARG A 1 105 ? 6.012 -24.906 -19.969 1 96.12 105 ARG A N 1
ATOM 770 C CA . ARG A 1 105 ? 5.57 -25.641 -18.797 1 96.12 105 ARG A CA 1
ATOM 771 C C . ARG A 1 105 ? 4.316 -26.453 -19.078 1 96.12 105 ARG A C 1
ATOM 773 O O . ARG A 1 105 ? 3.744 -27.062 -18.172 1 96.12 105 ARG A O 1
ATOM 780 N N . GLY A 1 106 ? 3.842 -26.422 -20.25 1 94.31 106 GLY A N 1
ATOM 781 C CA . GLY A 1 106 ? 2.838 -27.359 -20.719 1 94.31 106 GLY A CA 1
ATOM 782 C C . GLY A 1 106 ? 1.417 -26.891 -20.469 1 94.31 106 GLY A C 1
ATOM 783 O O . GLY A 1 106 ? 0.53 -27.719 -20.203 1 94.31 106 GLY A O 1
ATOM 784 N N . ALA A 1 107 ? 1.136 -25.609 -20.484 1 95.5 107 ALA A N 1
ATOM 785 C CA . ALA A 1 107 ? -0.238 -25.109 -20.406 1 95.5 107 ALA A CA 1
ATOM 786 C C . ALA A 1 107 ? -1.093 -25.703 -21.531 1 95.5 107 ALA A C 1
ATOM 788 O O . ALA A 1 107 ? -0.589 -26 -22.625 1 95.5 107 ALA A O 1
ATOM 789 N N . ALA A 1 108 ? -2.398 -25.922 -21.203 1 93.75 108 ALA A N 1
ATOM 790 C CA . ALA A 1 108 ? -3.299 -26.469 -22.219 1 93.75 108 ALA A CA 1
ATOM 791 C C . ALA A 1 108 ? -3.803 -25.359 -23.141 1 93.75 108 ALA A C 1
ATOM 793 O O . ALA A 1 108 ? -3.953 -25.562 -24.344 1 93.75 108 ALA A O 1
ATOM 794 N N . LEU A 1 109 ? -4.137 -24.25 -22.547 1 95.75 109 LEU A N 1
ATOM 795 C CA . LEU A 1 109 ? -4.676 -23.094 -23.266 1 95.75 109 LEU A CA 1
ATOM 796 C C . LEU A 1 109 ? -4.082 -21.797 -22.719 1 95.75 109 LEU A C 1
ATOM 798 O O . LEU A 1 109 ? -4.02 -21.594 -21.5 1 95.75 109 LEU A O 1
ATOM 802 N N . ILE A 1 110 ? -3.561 -20.969 -23.625 1 98.06 110 ILE A N 1
ATOM 803 C CA . ILE A 1 110 ? -3.045 -19.656 -23.266 1 98.06 110 ILE A CA 1
ATOM 804 C C . ILE A 1 110 ? -3.877 -18.562 -23.938 1 98.06 110 ILE A C 1
ATOM 806 O O . ILE A 1 110 ? -4.055 -18.578 -25.156 1 98.06 110 ILE A O 1
ATOM 810 N N . THR A 1 111 ? -4.438 -17.688 -23.156 1 98.56 111 THR A N 1
ATOM 811 C CA . THR A 1 111 ? -5.148 -16.516 -23.672 1 98.56 111 THR A CA 1
ATOM 812 C C . THR A 1 111 ? -4.332 -15.242 -23.453 1 98.56 111 THR A C 1
ATOM 814 O O . THR A 1 111 ? -3.979 -14.906 -22.328 1 98.56 111 THR A O 1
ATOM 817 N N . LEU A 1 112 ? -4.078 -14.547 -24.562 1 98.75 112 LEU A N 1
ATOM 818 C CA . LEU A 1 112 ? -3.416 -13.242 -24.516 1 98.75 112 LEU A CA 1
ATOM 819 C C . LEU A 1 112 ? -4.426 -12.117 -24.672 1 98.75 112 LEU A C 1
ATOM 821 O O . LEU A 1 112 ? -5.207 -12.102 -25.625 1 98.75 112 LEU A O 1
ATOM 825 N N . VAL A 1 113 ? -4.406 -11.188 -23.734 1 98.81 113 VAL A N 1
ATOM 826 C CA . VAL A 1 113 ? -5.27 -10.016 -23.812 1 98.81 113 VAL A CA 1
ATOM 827 C C . VAL A 1 113 ? -4.422 -8.758 -23.953 1 98.81 113 VAL A C 1
ATOM 829 O O . VAL A 1 113 ? -3.463 -8.555 -23.203 1 98.81 113 VAL A O 1
ATOM 832 N N . ALA A 1 114 ? -4.691 -7.918 -24.875 1 98.44 114 ALA A N 1
ATOM 833 C CA . ALA A 1 114 ? -4.039 -6.629 -25.078 1 98.44 114 ALA A CA 1
ATOM 834 C C . ALA A 1 114 ? -4.879 -5.723 -25.984 1 98.44 114 ALA A C 1
ATOM 836 O O . ALA A 1 114 ? -5.941 -6.125 -26.453 1 98.44 114 ALA A O 1
ATOM 837 N N . ARG A 1 115 ? -4.434 -4.516 -26.234 1 96.06 115 ARG A N 1
ATOM 838 C CA . ARG A 1 115 ? -5.199 -3.525 -26.984 1 96.06 115 ARG A CA 1
ATOM 839 C C . ARG A 1 115 ? -4.922 -3.637 -28.469 1 96.06 115 ARG A C 1
ATOM 841 O O . ARG A 1 115 ? -5.793 -3.342 -29.297 1 96.06 115 ARG A O 1
ATOM 848 N N . ASP A 1 116 ? -3.699 -4.09 -28.844 1 97.12 116 ASP A N 1
ATOM 849 C CA . ASP A 1 116 ? -3.254 -4.059 -30.234 1 97.12 116 ASP A CA 1
ATOM 850 C C . ASP A 1 116 ? -3.43 -5.422 -30.891 1 97.12 116 ASP A C 1
ATOM 852 O O . ASP A 1 116 ? -2.652 -6.344 -30.641 1 97.12 116 ASP A O 1
ATOM 856 N N . PRO A 1 117 ? -4.312 -5.512 -31.875 1 97.69 117 PRO A N 1
ATOM 857 C CA . PRO A 1 117 ? -4.566 -6.816 -32.5 1 97.69 117 PRO A CA 1
ATOM 858 C C . PRO A 1 117 ? -3.365 -7.344 -33.281 1 97.69 117 PRO A C 1
ATOM 860 O O . PRO A 1 117 ? -3.129 -8.555 -33.312 1 97.69 117 PRO A O 1
ATOM 863 N N . ALA A 1 118 ? -2.641 -6.469 -33.906 1 98.31 118 ALA A N 1
ATOM 864 C CA . ALA A 1 118 ? -1.48 -6.902 -34.656 1 98.31 118 ALA A CA 1
ATOM 865 C C . ALA A 1 118 ? -0.406 -7.492 -33.75 1 98.31 118 ALA A C 1
ATOM 867 O O . ALA A 1 118 ? 0.183 -8.531 -34.094 1 98.31 118 ALA A O 1
ATOM 868 N N . ALA A 1 119 ? -0.156 -6.871 -32.656 1 98.12 119 ALA A N 1
ATOM 869 C CA . ALA A 1 119 ? 0.813 -7.371 -31.688 1 98.12 119 ALA A CA 1
ATOM 870 C C . ALA A 1 119 ? 0.369 -8.711 -31.125 1 98.12 119 ALA A C 1
ATOM 872 O O . ALA A 1 119 ? 1.195 -9.602 -30.875 1 98.12 119 ALA A O 1
ATOM 873 N N . LEU A 1 120 ? -0.892 -8.852 -30.906 1 98.44 120 LEU A N 1
ATOM 874 C CA . LEU A 1 120 ? -1.457 -10.094 -30.391 1 98.44 120 LEU A CA 1
ATOM 875 C C . LEU A 1 120 ? -1.252 -11.234 -31.375 1 98.44 120 LEU A C 1
ATOM 877 O O . LEU A 1 120 ? -0.851 -12.336 -30.984 1 98.44 120 LEU A O 1
ATOM 881 N N . GLN A 1 121 ? -1.521 -10.984 -32.594 1 97.69 121 GLN A N 1
ATOM 882 C CA . GLN A 1 121 ? -1.369 -12 -33.625 1 97.69 121 GLN A CA 1
ATOM 883 C C . GLN A 1 121 ? 0.09 -12.422 -33.75 1 97.69 121 GLN A C 1
ATOM 885 O O . GLN A 1 121 ? 0.385 -13.617 -33.906 1 97.69 121 GLN A O 1
ATOM 890 N N . ASP A 1 122 ? 0.92 -11.414 -33.75 1 98.38 122 ASP A N 1
ATOM 891 C CA . ASP A 1 122 ? 2.35 -11.703 -33.812 1 98.38 122 ASP A CA 1
ATOM 892 C C . ASP A 1 122 ? 2.783 -12.586 -32.656 1 98.38 122 ASP A C 1
ATOM 894 O O . ASP A 1 122 ? 3.492 -13.57 -32.844 1 98.38 122 ASP A O 1
ATOM 898 N N . ALA A 1 123 ? 2.367 -12.25 -31.453 1 98.5 123 ALA A N 1
ATOM 899 C CA . ALA A 1 123 ? 2.693 -13.016 -30.25 1 98.5 123 ALA A CA 1
ATOM 900 C C . ALA A 1 123 ? 2.133 -14.43 -30.344 1 98.5 123 ALA A C 1
ATOM 902 O O . ALA A 1 123 ? 2.814 -15.398 -30 1 98.5 123 ALA A O 1
ATOM 903 N N . GLN A 1 124 ? 0.931 -14.539 -30.75 1 97.94 124 GLN A N 1
ATOM 904 C CA . GLN A 1 124 ? 0.304 -15.844 -30.906 1 97.94 124 GLN A CA 1
ATOM 905 C C . GLN A 1 124 ? 1.123 -16.734 -31.844 1 97.94 124 GLN A C 1
ATOM 907 O O . GLN A 1 124 ? 1.359 -17.906 -31.547 1 97.94 124 GLN A O 1
ATOM 912 N N . GLY A 1 125 ? 1.499 -16.188 -33 1 97.31 125 GLY A N 1
ATOM 913 C CA . GLY A 1 125 ? 2.305 -16.938 -33.938 1 97.31 125 GLY A CA 1
ATOM 914 C C . GLY A 1 125 ? 3.604 -17.453 -33.344 1 97.31 125 GLY A C 1
ATOM 915 O O . GLY A 1 125 ? 3.975 -18.609 -33.562 1 97.31 125 GLY A O 1
ATOM 916 N N . LYS A 1 126 ? 4.266 -16.609 -32.656 1 97.81 126 LYS A N 1
ATOM 917 C CA . LYS A 1 126 ? 5.539 -16.969 -32.062 1 97.81 126 LYS A CA 1
ATOM 918 C C . LYS A 1 126 ? 5.355 -18.047 -30.984 1 97.81 126 LYS A C 1
ATOM 920 O O . LYS A 1 126 ? 6.195 -18.938 -30.844 1 97.81 126 LYS A O 1
ATOM 925 N N . LEU A 1 127 ? 4.297 -17.938 -30.203 1 98.06 127 LEU A N 1
ATOM 926 C CA . LEU A 1 127 ? 4.016 -18.938 -29.172 1 98.06 127 LEU A CA 1
ATOM 927 C C . LEU A 1 127 ? 3.719 -20.297 -29.797 1 98.06 127 LEU A C 1
ATOM 929 O O . LEU A 1 127 ? 4.18 -21.328 -29.312 1 98.06 127 LEU A O 1
ATOM 933 N N . LEU A 1 128 ? 2.943 -20.297 -30.844 1 96.06 128 LEU A N 1
ATOM 934 C CA . LEU A 1 128 ? 2.611 -21.547 -31.531 1 96.06 128 LEU A CA 1
ATOM 935 C C . LEU A 1 128 ? 3.861 -22.172 -32.125 1 96.06 128 LEU A C 1
ATOM 937 O O . LEU A 1 128 ? 4.004 -23.406 -32.125 1 96.06 128 LEU A O 1
ATOM 941 N N . HIS A 1 129 ? 4.699 -21.328 -32.688 1 96 129 HIS A N 1
ATOM 942 C CA . HIS A 1 129 ? 5.969 -21.828 -33.188 1 96 129 HIS A CA 1
ATOM 943 C C . HIS A 1 129 ? 6.785 -22.5 -32.094 1 96 129 HIS A C 1
ATOM 945 O O . HIS A 1 129 ? 7.367 -23.562 -32.312 1 96 129 HIS A O 1
ATOM 951 N N . LYS A 1 130 ? 6.859 -21.828 -30.953 1 96.19 130 LYS A N 1
ATOM 952 C CA . LYS A 1 130 ? 7.578 -22.391 -29.812 1 96.19 130 LYS A CA 1
ATOM 953 C C . LYS A 1 130 ? 6.957 -23.719 -29.375 1 96.19 130 LYS A C 1
ATOM 955 O O . LYS A 1 130 ? 7.676 -24.672 -29.062 1 96.19 130 LYS A O 1
ATOM 960 N N . ALA A 1 131 ? 5.699 -23.812 -29.281 1 94.69 131 ALA A N 1
ATOM 961 C CA . ALA A 1 131 ? 4.992 -25.031 -28.922 1 94.69 131 ALA A CA 1
ATOM 962 C C . ALA A 1 131 ? 5.332 -26.172 -29.875 1 94.69 131 ALA A C 1
ATOM 964 O O . ALA A 1 131 ? 5.59 -27.297 -29.438 1 94.69 131 ALA A O 1
ATOM 965 N N . ASP A 1 132 ? 5.359 -25.875 -31.062 1 92.62 132 ASP A N 1
ATOM 966 C CA . ASP A 1 132 ? 5.691 -26.859 -32.094 1 92.62 132 ASP A CA 1
ATOM 967 C C . ASP A 1 132 ? 7.117 -27.375 -31.906 1 92.62 132 ASP A C 1
ATOM 969 O O . ASP A 1 132 ? 7.363 -28.578 -31.969 1 92.62 132 ASP A O 1
ATOM 973 N N . ALA A 1 133 ? 7.938 -26.438 -31.734 1 94.06 133 ALA A N 1
ATOM 974 C CA . ALA A 1 133 ? 9.344 -26.781 -31.578 1 94.06 133 ALA A CA 1
ATOM 975 C C . ALA A 1 133 ? 9.547 -27.703 -30.375 1 94.06 133 ALA A C 1
ATOM 977 O O . ALA A 1 133 ? 10.43 -28.562 -30.375 1 94.06 133 ALA A O 1
ATOM 978 N N . LEU A 1 134 ? 8.719 -27.562 -29.375 1 92.94 134 LEU A N 1
ATOM 979 C CA . LEU A 1 134 ? 8.844 -28.359 -28.156 1 92.94 134 LEU A CA 1
ATOM 980 C C . LEU A 1 134 ? 7.996 -29.625 -28.219 1 92.94 134 LEU A C 1
ATOM 982 O O . LEU A 1 134 ? 8.07 -30.469 -27.328 1 92.94 134 LEU A O 1
ATOM 986 N N . GLY A 1 135 ? 7.172 -29.75 -29.188 1 89.19 135 GLY A N 1
ATOM 987 C CA . GLY A 1 135 ? 6.234 -30.859 -29.281 1 89.19 135 GLY A CA 1
ATOM 988 C C . GLY A 1 135 ? 5.105 -30.781 -28.281 1 89.19 135 GLY A C 1
ATOM 989 O O . GLY A 1 135 ? 4.59 -31.797 -27.828 1 89.19 135 GLY A O 1
ATOM 990 N N . ALA A 1 136 ? 4.84 -29.531 -27.859 1 87.25 136 ALA A N 1
ATOM 991 C CA . ALA A 1 136 ? 3.795 -29.328 -26.859 1 87.25 136 ALA A CA 1
ATOM 992 C C . ALA A 1 136 ? 2.447 -29.062 -27.516 1 87.25 136 ALA A C 1
ATOM 994 O O . ALA A 1 136 ? 2.381 -28.391 -28.547 1 87.25 136 ALA A O 1
ATOM 995 N N . ALA A 1 137 ? 1.38 -29.609 -27.031 1 86.25 137 ALA A N 1
ATOM 996 C CA . ALA A 1 137 ? 0.024 -29.391 -27.516 1 86.25 137 ALA A CA 1
ATOM 997 C C . ALA A 1 137 ? -0.624 -28.188 -26.828 1 86.25 137 ALA A C 1
ATOM 999 O O . ALA A 1 137 ? -1.607 -28.344 -26.094 1 86.25 137 ALA A O 1
ATOM 1000 N N . VAL A 1 138 ? -0.097 -27.078 -27.047 1 91.88 138 VAL A N 1
ATOM 1001 C CA . VAL A 1 138 ? -0.605 -25.859 -26.422 1 91.88 138 VAL A CA 1
ATOM 1002 C C . VAL A 1 138 ? -1.465 -25.094 -27.406 1 91.88 138 VAL A C 1
ATOM 1004 O O . VAL A 1 138 ? -1.046 -24.844 -28.547 1 91.88 138 VAL A O 1
ATOM 1007 N N . ARG A 1 139 ? -2.709 -24.781 -27 1 94.06 139 ARG A N 1
ATOM 1008 C CA . ARG A 1 139 ? -3.555 -23.875 -27.781 1 94.06 139 ARG A CA 1
ATOM 1009 C C . ARG A 1 139 ? -3.348 -22.422 -27.344 1 94.06 139 ARG A C 1
ATOM 1011 O O . ARG A 1 139 ? -3.143 -22.156 -26.172 1 94.06 139 ARG A O 1
ATOM 1018 N N . VAL A 1 140 ? -3.389 -21.531 -28.312 1 96.81 140 VAL A N 1
ATOM 1019 C CA . VAL A 1 140 ? -3.221 -20.109 -28.016 1 96.81 140 VAL A CA 1
ATOM 1020 C C . VAL A 1 140 ? -4.383 -19.312 -28.594 1 96.81 140 VAL A C 1
ATOM 1022 O O . VAL A 1 140 ? -4.777 -19.547 -29.75 1 96.81 140 VAL A O 1
ATOM 1025 N N . GLN A 1 141 ? -5.004 -18.438 -27.828 1 96.69 141 GLN A N 1
ATOM 1026 C CA . GLN A 1 141 ? -6.039 -17.531 -28.297 1 96.69 141 GLN A CA 1
ATOM 1027 C C . GLN A 1 141 ? -5.73 -16.094 -27.906 1 96.69 141 GLN A C 1
ATOM 1029 O O . GLN A 1 141 ? -4.906 -15.852 -27.016 1 96.69 141 GLN A O 1
ATOM 1034 N N . THR A 1 142 ? -6.312 -15.141 -28.641 1 98 142 THR A N 1
ATOM 1035 C CA . THR A 1 142 ? -6.098 -13.719 -28.391 1 98 142 THR A CA 1
ATOM 1036 C C . THR A 1 142 ? -7.43 -13 -28.219 1 98 142 THR A C 1
ATOM 1038 O O . THR A 1 142 ? -8.414 -13.336 -28.891 1 98 142 THR A O 1
ATOM 1041 N N . VAL A 1 143 ? -7.516 -12.078 -27.281 1 98.19 143 VAL A N 1
ATOM 1042 C CA . VAL A 1 143 ? -8.672 -11.211 -27.078 1 98.19 143 VAL A CA 1
ATOM 1043 C C . VAL A 1 143 ? -8.219 -9.758 -27.031 1 98.19 143 VAL A C 1
ATOM 1045 O O . VAL A 1 143 ? -7.359 -9.383 -26.234 1 98.19 143 VAL A O 1
ATOM 1048 N N . THR A 1 144 ? -8.758 -8.898 -27.938 1 98.25 144 THR A N 1
ATOM 1049 C CA . THR A 1 144 ? -8.469 -7.465 -27.938 1 98.25 144 THR A CA 1
ATOM 1050 C C . THR A 1 144 ? -9.359 -6.734 -26.938 1 98.25 144 THR A C 1
ATOM 1052 O O . THR A 1 144 ? -10.586 -6.875 -26.969 1 98.25 144 THR A O 1
ATOM 1055 N N . ALA A 1 145 ? -8.711 -5.973 -26 1 98.19 145 ALA A N 1
ATOM 1056 C CA . ALA A 1 145 ? -9.484 -5.227 -25.016 1 98.19 145 ALA A CA 1
ATOM 1057 C C . ALA A 1 145 ? -8.688 -4.031 -24.484 1 98.19 145 ALA A C 1
ATOM 1059 O O . ALA A 1 145 ? -7.477 -4.129 -24.281 1 98.19 145 ALA A O 1
ATOM 1060 N N . ASP A 1 146 ? -9.359 -2.938 -24.312 1 97.44 146 ASP A N 1
ATOM 1061 C CA . ASP A 1 146 ? -8.812 -1.818 -23.562 1 97.44 146 ASP A CA 1
ATOM 1062 C C . ASP A 1 146 ? -9.133 -1.948 -22.078 1 97.44 146 ASP A C 1
ATOM 1064 O O . ASP A 1 146 ? -10.258 -1.662 -21.656 1 97.44 146 ASP A O 1
ATOM 1068 N N . LEU A 1 147 ? -8.164 -2.205 -21.312 1 96.75 147 LEU A N 1
ATOM 1069 C CA . LEU A 1 147 ? -8.375 -2.588 -19.922 1 96.75 147 LEU A CA 1
ATOM 1070 C C . LEU A 1 147 ? -8.586 -1.356 -19.047 1 96.75 147 LEU A C 1
ATOM 1072 O O . LEU A 1 147 ? -8.828 -1.479 -17.844 1 96.75 147 LEU A O 1
ATOM 1076 N N . MET A 1 148 ? -8.469 -0.176 -19.625 1 96 148 MET A N 1
ATOM 1077 C CA . MET A 1 148 ? -8.867 1.017 -18.875 1 96 148 MET A CA 1
ATOM 1078 C C . MET A 1 148 ? -10.375 1.026 -18.641 1 96 148 MET A C 1
ATOM 1080 O O . MET A 1 148 ? -10.852 1.59 -17.656 1 96 148 MET A O 1
ATOM 1084 N N . ASP A 1 149 ? -11.07 0.404 -19.578 1 97.06 149 ASP A N 1
ATOM 1085 C CA . ASP A 1 149 ? -12.523 0.342 -19.516 1 97.06 149 ASP A CA 1
ATOM 1086 C C . ASP A 1 149 ? -12.992 -0.826 -18.656 1 97.06 149 ASP A C 1
ATOM 1088 O O . ASP A 1 149 ? -12.758 -1.988 -18.984 1 97.06 149 ASP A O 1
ATOM 1092 N N . PRO A 1 150 ? -13.742 -0.554 -17.594 1 97 150 PRO A N 1
ATOM 1093 C CA . PRO A 1 150 ? -14.18 -1.619 -16.688 1 97 150 PRO A CA 1
ATOM 1094 C C . PRO A 1 150 ? -15 -2.697 -17.391 1 97 150 PRO A C 1
ATOM 1096 O O . PRO A 1 150 ? -14.844 -3.887 -17.094 1 97 150 PRO A O 1
ATOM 1099 N N . ALA A 1 151 ? -15.852 -2.311 -18.266 1 97.38 151 ALA A N 1
ATOM 1100 C CA . ALA A 1 151 ? -16.688 -3.285 -18.969 1 97.38 151 ALA A CA 1
ATOM 1101 C C . ALA A 1 151 ? -15.828 -4.18 -19.859 1 97.38 151 ALA A C 1
ATOM 1103 O O . ALA A 1 151 ? -15.984 -5.406 -19.859 1 97.38 151 ALA A O 1
ATOM 1104 N N . ALA A 1 152 ? -14.93 -3.604 -20.578 1 97.75 152 ALA A N 1
ATOM 1105 C CA . ALA A 1 152 ? -14.047 -4.363 -21.469 1 97.75 152 ALA A CA 1
ATOM 1106 C C . ALA A 1 152 ? -13.164 -5.312 -20.672 1 97.75 152 ALA A C 1
ATOM 1108 O O . ALA A 1 152 ? -12.859 -6.418 -21.125 1 97.75 152 ALA A O 1
ATOM 1109 N N . ALA A 1 153 ? -12.789 -4.875 -19.5 1 97.25 153 ALA A N 1
ATOM 1110 C CA . ALA A 1 153 ? -11.883 -5.652 -18.656 1 97.25 153 ALA A CA 1
ATOM 1111 C C . ALA A 1 153 ? -12.547 -6.941 -18.188 1 97.25 153 ALA A C 1
ATOM 1113 O O . ALA A 1 153 ? -11.875 -7.961 -18.016 1 97.25 153 ALA A O 1
ATOM 1114 N N . THR A 1 154 ? -13.828 -6.91 -17.969 1 97.25 154 THR A N 1
ATOM 1115 C CA . THR A 1 154 ? -14.523 -8.109 -17.516 1 97.25 154 THR A CA 1
ATOM 1116 C C . THR A 1 154 ? -15.008 -8.93 -18.703 1 97.25 154 THR A C 1
ATOM 1118 O O . THR A 1 154 ? -14.977 -10.164 -18.672 1 97.25 154 THR A O 1
ATOM 1121 N N . GLU A 1 155 ? -15.414 -8.281 -19.781 1 97.62 155 GLU A N 1
ATOM 1122 C CA . GLU A 1 155 ? -15.914 -8.953 -20.984 1 97.62 155 GLU A CA 1
ATOM 1123 C C . GLU A 1 155 ? -14.828 -9.797 -21.641 1 97.62 155 GLU A C 1
ATOM 1125 O O . GLU A 1 155 ? -15.117 -10.859 -22.203 1 97.62 155 GLU A O 1
ATOM 1130 N N . CYS A 1 156 ? -13.633 -9.32 -21.578 1 97.88 156 CYS A N 1
ATOM 1131 C CA . CYS A 1 156 ? -12.539 -10.062 -22.203 1 97.88 156 CYS A CA 1
ATOM 1132 C C . CYS A 1 156 ? -12.344 -11.414 -21.531 1 97.88 156 CYS A C 1
ATOM 1134 O O . CYS A 1 156 ? -11.969 -12.391 -22.172 1 97.88 156 CYS A O 1
ATOM 1136 N N . LEU A 1 157 ? -12.617 -11.492 -20.219 1 98.06 157 LEU A N 1
ATOM 1137 C CA . LEU A 1 157 ? -12.516 -12.75 -19.5 1 98.06 157 LEU A CA 1
ATOM 1138 C C . LEU A 1 157 ? -13.625 -13.711 -19.906 1 98.06 157 LEU A C 1
ATOM 1140 O O . LEU A 1 157 ? -13.398 -14.914 -20.062 1 98.06 157 LEU A O 1
ATOM 1144 N N . ASP A 1 158 ? -14.812 -13.156 -20.125 1 96.88 158 ASP A N 1
ATOM 1145 C CA . ASP A 1 158 ? -15.93 -13.961 -20.594 1 96.88 158 ASP A CA 1
ATOM 1146 C C . ASP A 1 158 ? -15.633 -14.547 -21.969 1 96.88 158 ASP A C 1
ATOM 1148 O O . ASP A 1 158 ? -15.906 -15.727 -22.234 1 96.88 158 ASP A O 1
ATOM 1152 N N . LEU A 1 159 ? -15.109 -13.742 -22.812 1 96.12 159 LEU A N 1
ATOM 1153 C CA . LEU A 1 159 ? -14.758 -14.188 -24.156 1 96.12 159 LEU A CA 1
ATOM 1154 C C . LEU A 1 159 ? -13.68 -15.266 -24.109 1 96.12 159 LEU A C 1
ATOM 1156 O O . LEU A 1 159 ? -13.719 -16.219 -24.891 1 96.12 159 LEU A O 1
ATOM 1160 N N . ALA A 1 160 ? -12.734 -15.109 -23.219 1 96.81 160 ALA A N 1
ATOM 1161 C CA . ALA A 1 160 ? -11.625 -16.047 -23.094 1 96.81 160 ALA A CA 1
ATOM 1162 C C . ALA A 1 160 ? -12.125 -17.453 -22.75 1 96.81 160 ALA A C 1
ATOM 1164 O O . ALA A 1 160 ? -11.547 -18.438 -23.188 1 96.81 160 ALA A O 1
ATOM 1165 N N . VAL A 1 161 ? -13.156 -17.547 -21.938 1 95.62 161 VAL A N 1
ATOM 1166 C CA . VAL A 1 161 ? -13.68 -18.828 -21.484 1 95.62 161 VAL A CA 1
ATOM 1167 C C . VAL A 1 161 ? -14.445 -19.516 -22.609 1 95.62 161 VAL A C 1
ATOM 1169 O O . VAL A 1 161 ? -14.562 -20.75 -22.625 1 95.62 161 VAL A O 1
ATOM 1172 N N . LEU A 1 162 ? -14.945 -18.75 -23.547 1 91.19 162 LEU A N 1
ATOM 1173 C CA . LEU A 1 162 ? -15.805 -19.266 -24.609 1 91.19 162 LEU A CA 1
ATOM 1174 C C . LEU A 1 162 ? -14.984 -19.719 -25.812 1 91.19 162 LEU A C 1
ATOM 1176 O O . LEU A 1 162 ? -15.398 -20.609 -26.547 1 91.19 162 LEU A O 1
ATOM 1180 N N . LEU A 1 163 ? -13.82 -19.203 -25.969 1 85.06 163 LEU A N 1
ATOM 1181 C CA . LEU A 1 163 ? -12.984 -19.484 -27.141 1 85.06 163 LEU A CA 1
ATOM 1182 C C . LEU A 1 163 ? -12.242 -20.812 -26.969 1 85.06 163 LEU A C 1
ATOM 1184 O O . LEU A 1 163 ? -12.078 -21.297 -25.859 1 85.06 163 LEU A O 1
ATOM 1188 N N . LYS A 1 164 ? -11.867 -21.422 -28.094 1 80.75 164 LYS A N 1
ATOM 1189 C CA . LYS A 1 164 ? -11.25 -22.734 -28.047 1 80.75 164 LYS A CA 1
ATOM 1190 C C . LYS A 1 164 ? -9.758 -22.656 -28.375 1 80.75 164 LYS A C 1
ATOM 1192 O O . LYS A 1 164 ? -9.008 -23.594 -28.109 1 80.75 164 LYS A O 1
ATOM 1197 N N . GLY A 1 165 ? -9.258 -21.578 -28.797 1 83.81 165 GLY A N 1
ATOM 1198 C CA . GLY A 1 165 ? -7.848 -21.406 -29.109 1 83.81 165 GLY A CA 1
ATOM 1199 C C . GLY A 1 165 ? -7.465 -21.984 -30.453 1 83.81 165 GLY A C 1
ATOM 1200 O O . GLY A 1 165 ? -8.289 -22.609 -31.125 1 83.81 165 GLY A O 1
ATOM 1201 N N . VAL A 1 166 ? -6.367 -21.562 -30.922 1 83.56 166 VAL A N 1
ATOM 1202 C CA . VAL A 1 166 ? -5.789 -22.062 -32.156 1 83.56 166 VAL A CA 1
ATOM 1203 C C . VAL A 1 166 ? -4.582 -22.938 -31.859 1 83.56 166 VAL A C 1
ATOM 1205 O O . VAL A 1 166 ? -3.854 -22.703 -30.891 1 83.56 166 VAL A O 1
ATOM 1208 N N . VAL A 1 167 ? -4.492 -24.109 -32.5 1 76.56 167 VAL A N 1
ATOM 1209 C CA . VAL A 1 167 ? -3.33 -24.984 -32.406 1 76.56 167 VAL A CA 1
ATOM 1210 C C . VAL A 1 167 ? -2.613 -25.062 -33.75 1 76.56 167 VAL A C 1
ATOM 1212 O O . VAL A 1 167 ? -3.225 -24.859 -34.781 1 76.56 167 VAL A O 1
ATOM 1215 N N . LYS A 1 168 ? -1.224 -25.078 -33.75 1 67.56 168 LYS A N 1
ATOM 1216 C CA . LYS A 1 168 ? -0.545 -25.266 -35.031 1 67.56 168 LYS A CA 1
ATOM 1217 C C . LYS A 1 168 ? -0.916 -26.609 -35.656 1 67.56 168 LYS A C 1
ATOM 1219 O O . LYS A 1 168 ? -1.104 -27.609 -34.938 1 67.56 168 LYS A O 1
ATOM 1224 N N . GLN A 1 169 ? -1.311 -26.688 -37 1 55.81 169 GLN A N 1
ATOM 1225 C CA . GLN A 1 169 ? -1.849 -27.703 -37.906 1 55.81 169 GLN A CA 1
ATOM 1226 C C . GLN A 1 169 ? -1.128 -29.031 -37.719 1 55.81 169 GLN A C 1
ATOM 1228 O O . GLN A 1 169 ? -1.73 -30.094 -37.875 1 55.81 169 GLN A O 1
ATOM 1233 N N . SER A 1 170 ? 0.345 -29.031 -37.625 1 48.66 170 SER A N 1
ATOM 1234 C CA . SER A 1 170 ? 0.976 -30.344 -37.688 1 48.66 170 SER A CA 1
ATOM 1235 C C . SER A 1 170 ? 0.426 -31.297 -36.625 1 48.66 170 SER A C 1
ATOM 1237 O O . SER A 1 170 ? 0.528 -32.5 -36.781 1 48.66 170 SER A O 1
ATOM 1239 N N . LYS A 1 171 ? 0.117 -30.984 -35.531 1 52.03 171 LYS A N 1
ATOM 1240 C CA . LYS A 1 171 ? -0.432 -31.906 -34.531 1 52.03 171 LYS A CA 1
ATOM 1241 C C . LYS A 1 171 ? -1.887 -31.578 -34.219 1 52.03 171 LYS A C 1
ATOM 1243 O O . LYS A 1 171 ? -2.203 -31.141 -33.094 1 52.03 171 LYS A O 1
ATOM 1248 N N . ALA A 1 172 ? -2.57 -31.344 -35.344 1 48.19 172 ALA A N 1
ATOM 1249 C CA . ALA A 1 172 ? -4.012 -31.188 -35.156 1 48.19 172 ALA A CA 1
ATOM 1250 C C . ALA A 1 172 ? -4.523 -32.156 -34.094 1 48.19 172 ALA A C 1
ATOM 1252 O O . ALA A 1 172 ? -4.559 -33.375 -34.312 1 48.19 172 ALA A O 1
ATOM 1253 N N . TRP A 1 173 ? -4.086 -32.031 -32.969 1 43.38 173 TRP A N 1
ATOM 1254 C CA . TRP A 1 173 ? -4.711 -32.844 -31.906 1 43.38 173 TRP A CA 1
ATOM 1255 C C . TRP A 1 173 ? -6.191 -33.062 -32.188 1 43.38 173 TRP A C 1
ATOM 1257 O O . TRP A 1 173 ? -6.898 -32.125 -32.594 1 43.38 173 TRP A O 1
ATOM 1267 N N . ARG A 1 174 ? -6.406 -34.25 -32.75 1 41.06 174 ARG A N 1
ATOM 1268 C CA . ARG A 1 174 ? -7.703 -34.844 -33.062 1 41.06 174 ARG A CA 1
ATOM 1269 C C . ARG A 1 174 ? -8.797 -34.281 -32.156 1 41.06 174 ARG A C 1
ATOM 1271 O O . ARG A 1 174 ? -9.273 -33.156 -32.406 1 41.06 174 ARG A O 1
ATOM 1278 N N . ASP A 1 175 ? -9.492 -35.312 -31.406 1 40.78 175 ASP A N 1
ATOM 1279 C CA . ASP A 1 175 ? -10.805 -35.594 -30.828 1 40.78 175 ASP A CA 1
ATOM 1280 C C . ASP A 1 175 ? -11.031 -34.75 -29.562 1 40.78 175 ASP A C 1
ATOM 1282 O O . ASP A 1 175 ? -11.922 -35.062 -28.766 1 40.78 175 ASP A O 1
ATOM 1286 N N . GLU A 1 176 ? -9.898 -34.312 -28.969 1 42.38 176 GLU A N 1
ATOM 1287 C CA . GLU A 1 176 ? -10.336 -34.281 -27.578 1 42.38 176 GLU A CA 1
ATOM 1288 C C . GLU A 1 176 ? -11.648 -33.5 -27.438 1 42.38 176 GLU A C 1
ATOM 1290 O O . GLU A 1 176 ? -11.961 -32.656 -28.25 1 42.38 176 GLU A O 1
ATOM 1295 N N . ALA A 1 177 ? -12.406 -33.938 -26.422 1 40.81 177 ALA A N 1
ATOM 1296 C CA . ALA A 1 177 ? -13.664 -33.625 -25.75 1 40.81 177 ALA A CA 1
ATOM 1297 C C . ALA A 1 177 ? -13.852 -32.125 -25.641 1 40.81 177 ALA A C 1
ATOM 1299 O O . ALA A 1 177 ? -12.992 -31.406 -25.094 1 40.81 177 ALA A O 1
ATOM 1300 N N . GLU A 1 178 ? -14.43 -31.484 -26.578 1 47.72 178 GLU A N 1
ATOM 1301 C CA . GLU A 1 178 ? -15.078 -30.172 -26.656 1 47.72 178 GLU A CA 1
ATOM 1302 C C . GLU A 1 178 ? -15.422 -29.641 -25.266 1 47.72 178 GLU A C 1
ATOM 1304 O O . GLU A 1 178 ? -16.469 -30 -24.703 1 47.72 178 GLU A O 1
ATOM 1309 N N . ARG A 1 179 ? -14.492 -29.609 -24.391 1 52.47 179 ARG A N 1
ATOM 1310 C CA . ARG A 1 179 ? -15.047 -28.891 -23.25 1 52.47 179 ARG A CA 1
ATOM 1311 C C . ARG A 1 179 ? -15.617 -27.547 -23.656 1 52.47 179 ARG A C 1
ATOM 1313 O O . ARG A 1 179 ? -14.914 -26.719 -24.234 1 52.47 179 ARG A O 1
ATOM 1320 N N . PRO A 1 180 ? -16.859 -27.453 -23.672 1 56.5 180 PRO A N 1
ATOM 1321 C CA . PRO A 1 180 ? -17.547 -26.219 -24.078 1 56.5 180 PRO A CA 1
ATOM 1322 C C . PRO A 1 180 ? -16.969 -24.969 -23.422 1 56.5 180 PRO A C 1
ATOM 1324 O O . PRO A 1 180 ? -16.984 -23.891 -24.016 1 56.5 180 PRO A O 1
ATOM 1327 N N . ARG A 1 181 ? -16.469 -25.062 -22.266 1 69.81 181 ARG A N 1
ATOM 1328 C CA . ARG A 1 181 ? -15.953 -23.906 -21.531 1 69.81 181 ARG A CA 1
ATOM 1329 C C . ARG A 1 181 ? -14.68 -24.266 -20.781 1 69.81 181 ARG A C 1
ATOM 1331 O O . ARG A 1 181 ? -14.562 -25.375 -20.234 1 69.81 181 ARG A O 1
ATOM 1338 N N . ALA A 1 182 ? -13.695 -23.438 -21.172 1 83.38 182 ALA A N 1
ATOM 1339 C CA . ALA A 1 182 ? -12.461 -23.625 -20.422 1 83.38 182 ALA A CA 1
ATOM 1340 C C . ALA A 1 182 ? -12.289 -22.516 -19.375 1 83.38 182 ALA A C 1
ATOM 1342 O O . ALA A 1 182 ? -11.867 -21.406 -19.703 1 83.38 182 ALA A O 1
ATOM 1343 N N . PRO A 1 183 ? -12.656 -22.781 -18.141 1 93 183 PRO A N 1
ATOM 1344 C CA . PRO A 1 183 ? -12.484 -21.766 -17.109 1 93 183 PRO A CA 1
ATOM 1345 C C . PRO A 1 183 ? -11.031 -21.328 -16.938 1 93 183 PRO A C 1
ATOM 1347 O O . PRO A 1 183 ? -10.109 -22.094 -17.234 1 93 183 PRO A O 1
ATOM 1350 N N . ILE A 1 184 ? -10.812 -20.078 -16.547 1 97.75 184 ILE A N 1
ATOM 1351 C CA . ILE A 1 184 ? -9.469 -19.562 -16.281 1 97.75 184 ILE A CA 1
ATOM 1352 C C . ILE A 1 184 ? -8.961 -20.109 -14.953 1 97.75 184 ILE A C 1
ATOM 1354 O O . ILE A 1 184 ? -9.547 -19.859 -13.898 1 97.75 184 ILE A O 1
ATOM 1358 N N . GLU A 1 185 ? -7.934 -20.828 -15 1 97.38 185 GLU A N 1
ATOM 1359 C CA . GLU A 1 185 ? -7.41 -21.469 -13.797 1 97.38 185 GLU A CA 1
ATOM 1360 C C . GLU A 1 185 ? -6.203 -20.703 -13.258 1 97.38 185 GLU A C 1
ATOM 1362 O O . GLU A 1 185 ? -5.945 -20.719 -12.047 1 97.38 185 GLU A O 1
ATOM 1367 N N . ILE A 1 186 ? -5.391 -20.141 -14.148 1 98.56 186 ILE A N 1
ATOM 1368 C CA . ILE A 1 186 ? -4.254 -19.297 -13.805 1 98.56 186 ILE A CA 1
ATOM 1369 C C . ILE A 1 186 ? -4.398 -17.938 -14.484 1 98.56 186 ILE A C 1
ATOM 1371 O O . ILE A 1 186 ? -4.574 -17.859 -15.703 1 98.56 186 ILE A O 1
ATOM 1375 N N . PHE A 1 187 ? -4.402 -16.922 -13.703 1 98.88 187 PHE A N 1
ATOM 1376 C CA . PHE A 1 187 ? -4.613 -15.57 -14.211 1 98.88 187 PHE A CA 1
ATOM 1377 C C . PHE A 1 187 ? -3.436 -14.664 -13.867 1 98.88 187 PHE A C 1
ATOM 1379 O O . PHE A 1 187 ? -3.221 -14.336 -12.703 1 98.88 187 PHE A O 1
ATOM 1386 N N . PHE A 1 188 ? -2.633 -14.297 -14.867 1 98.94 188 PHE A N 1
ATOM 1387 C CA . PHE A 1 188 ? -1.586 -13.297 -14.703 1 98.94 188 PHE A CA 1
ATOM 1388 C C . PHE A 1 188 ? -2.107 -11.906 -15.055 1 98.94 188 PHE A C 1
ATOM 1390 O O . PHE A 1 188 ? -2.268 -11.578 -16.234 1 98.94 188 PHE A O 1
ATOM 1397 N N . CYS A 1 189 ? -2.357 -11.125 -14.031 1 98.62 189 CYS A N 1
ATOM 1398 C CA . CYS A 1 189 ? -2.707 -9.719 -14.203 1 98.62 189 CYS A CA 1
ATOM 1399 C C . CYS A 1 189 ? -1.459 -8.867 -14.414 1 98.62 189 CYS A C 1
ATOM 1401 O O . CYS A 1 189 ? -0.865 -8.375 -13.461 1 98.62 189 CYS A O 1
ATOM 1403 N N . ASN A 1 190 ? -1.135 -8.562 -15.688 1 98.25 190 ASN A N 1
ATOM 1404 C CA . ASN A 1 190 ? 0.179 -8.031 -16.031 1 98.25 190 ASN A CA 1
ATOM 1405 C C . ASN A 1 190 ? 0.074 -6.645 -16.672 1 98.25 190 ASN A C 1
ATOM 1407 O O . ASN A 1 190 ? 1.045 -5.887 -16.672 1 98.25 190 ASN A O 1
ATOM 1411 N N . ALA A 1 191 ? -1.066 -6.281 -17.219 1 96.56 191 ALA A N 1
ATOM 1412 C CA . ALA A 1 191 ? -1.231 -4.988 -17.875 1 96.56 191 ALA A CA 1
ATOM 1413 C C . ALA A 1 191 ? -1.101 -3.846 -16.875 1 96.56 191 ALA A C 1
ATOM 1415 O O . ALA A 1 191 ? -1.615 -3.93 -15.758 1 96.56 191 ALA A O 1
ATOM 1416 N N . ALA A 1 192 ? -0.388 -2.824 -17.234 1 96.25 192 ALA A N 1
ATOM 1417 C CA . ALA A 1 192 ? -0.223 -1.666 -16.359 1 96.25 192 ALA A CA 1
ATOM 1418 C C . ALA A 1 192 ? 0.119 -0.414 -17.156 1 96.25 192 ALA A C 1
ATOM 1420 O O . ALA A 1 192 ? 0.625 -0.508 -18.281 1 96.25 192 ALA A O 1
ATOM 1421 N N . ASP A 1 193 ? -0.232 0.687 -16.609 1 95.44 193 ASP A N 1
ATOM 1422 C CA . ASP A 1 193 ? 0.136 1.996 -17.125 1 95.44 193 ASP A CA 1
ATOM 1423 C C . ASP A 1 193 ? 1.067 2.734 -16.172 1 95.44 193 ASP A C 1
ATOM 1425 O O . ASP A 1 193 ? 0.887 2.674 -14.953 1 95.44 193 ASP A O 1
ATOM 1429 N N . VAL A 1 194 ? 2.1 3.381 -16.734 1 95.81 194 VAL A N 1
ATOM 1430 C CA . VAL A 1 194 ? 3.057 4.133 -15.93 1 95.81 194 VAL A CA 1
ATOM 1431 C C . VAL A 1 194 ? 3.375 5.461 -16.609 1 95.81 194 VAL A C 1
ATOM 1433 O O . VAL A 1 194 ? 3.539 5.52 -17.828 1 95.81 194 VAL A O 1
ATOM 1436 N N . ASP A 1 195 ? 3.309 6.547 -15.93 1 96.56 195 ASP A N 1
ATOM 1437 C CA . ASP A 1 195 ? 3.785 7.871 -16.312 1 96.56 195 ASP A CA 1
ATOM 1438 C C . ASP A 1 195 ? 4.84 8.383 -15.336 1 96.56 195 ASP A C 1
ATOM 1440 O O . ASP A 1 195 ? 4.504 8.945 -14.289 1 96.56 195 ASP A O 1
ATOM 1444 N N . PRO A 1 196 ? 6.141 8.281 -15.688 1 96.81 196 PRO A N 1
ATOM 1445 C CA . PRO A 1 196 ? 7.23 8.539 -14.75 1 96.81 196 PRO A CA 1
ATOM 1446 C C . PRO A 1 196 ? 7.617 10.016 -14.672 1 96.81 196 PRO A C 1
ATOM 1448 O O . PRO A 1 196 ? 8.766 10.367 -14.945 1 96.81 196 PRO A O 1
ATOM 1451 N N . ARG A 1 197 ? 6.707 10.844 -14.312 1 96.5 197 ARG A N 1
ATOM 1452 C CA . ARG A 1 197 ? 6.887 12.281 -14.141 1 96.5 197 ARG A CA 1
ATOM 1453 C C . ARG A 1 197 ? 6.387 12.734 -12.773 1 96.5 197 ARG A C 1
ATOM 1455 O O . ARG A 1 197 ? 5.488 12.117 -12.195 1 96.5 197 ARG A O 1
ATOM 1462 N N . PRO A 1 198 ? 7.027 13.82 -12.242 1 97.19 198 PRO A N 1
ATOM 1463 C CA . PRO A 1 198 ? 6.461 14.375 -11.016 1 97.19 198 PRO A CA 1
ATOM 1464 C C . PRO A 1 198 ? 4.973 14.703 -11.141 1 97.19 198 PRO A C 1
ATOM 1466 O O . PRO A 1 198 ? 4.496 15.008 -12.234 1 97.19 198 PRO A O 1
ATOM 1469 N N . LEU A 1 199 ? 4.254 14.648 -10.031 1 98.12 199 LEU A N 1
ATOM 1470 C CA . LEU A 1 199 ? 2.801 14.75 -10.023 1 98.12 199 LEU A CA 1
ATOM 1471 C C . LEU A 1 199 ? 2.34 16.016 -10.727 1 98.12 199 LEU A C 1
ATOM 1473 O O . LEU A 1 199 ? 1.385 15.992 -11.508 1 98.12 199 LEU A O 1
ATOM 1477 N N . CYS A 1 200 ? 2.996 17.141 -10.477 1 96.38 200 CYS A N 1
ATOM 1478 C CA . CYS A 1 200 ? 2.613 18.422 -11.062 1 96.38 200 CYS A CA 1
ATOM 1479 C C . CYS A 1 200 ? 2.725 18.375 -12.586 1 96.38 200 CYS A C 1
ATOM 1481 O O . CYS A 1 200 ? 1.996 19.078 -13.281 1 96.38 200 CYS A O 1
ATOM 1483 N N . ALA A 1 201 ? 3.562 17.531 -13.133 1 96.25 201 ALA A N 1
ATOM 1484 C CA . ALA A 1 201 ? 3.801 17.438 -14.57 1 96.25 201 ALA A CA 1
ATOM 1485 C C . ALA A 1 201 ? 2.986 16.312 -15.195 1 96.25 201 ALA A C 1
ATOM 1487 O O . ALA A 1 201 ? 2.994 16.125 -16.406 1 96.25 201 ALA A O 1
ATOM 1488 N N . THR A 1 202 ? 2.314 15.562 -14.398 1 97.25 202 THR A N 1
ATOM 1489 C CA . THR A 1 202 ? 1.502 14.453 -14.891 1 97.25 202 THR A CA 1
ATOM 1490 C C . THR A 1 202 ? 0.1 14.938 -15.258 1 97.25 202 THR A C 1
ATOM 1492 O O . THR A 1 202 ? -0.559 15.609 -14.461 1 97.25 202 THR A O 1
ATOM 1495 N N . GLY A 1 203 ? -0.399 14.609 -16.453 1 97.06 203 GLY A N 1
ATOM 1496 C CA . GLY A 1 203 ? -1.753 14.977 -16.844 1 97.06 203 GLY A CA 1
ATOM 1497 C C . GLY A 1 203 ? -2.818 14.266 -16.016 1 97.06 203 GLY A C 1
ATOM 1498 O O . GLY A 1 203 ? -2.637 13.117 -15.617 1 97.06 203 GLY A O 1
ATOM 1499 N N . ALA A 1 204 ? -3.941 14.961 -15.812 1 97.62 204 ALA A N 1
ATOM 1500 C CA . ALA A 1 204 ? -5.047 14.383 -15.055 1 97.62 204 ALA A CA 1
ATOM 1501 C C . ALA A 1 204 ? -5.547 13.102 -15.711 1 97.62 204 ALA A C 1
ATOM 1503 O O . ALA A 1 204 ? -5.895 12.133 -15.023 1 97.62 204 ALA A O 1
ATOM 1504 N N . SER A 1 205 ? -5.578 13.117 -16.984 1 97.25 205 SER A N 1
ATOM 1505 C CA . SER A 1 205 ? -6.043 11.945 -17.719 1 97.25 205 SER A CA 1
ATOM 1506 C C . SER A 1 205 ? -5.105 10.758 -17.516 1 97.25 205 SER A C 1
ATOM 1508 O O . SER A 1 205 ? -5.559 9.617 -17.422 1 97.25 205 SER A O 1
ATOM 1510 N N . ASN A 1 206 ? -3.781 11.016 -17.469 1 97.56 206 ASN A N 1
ATOM 1511 C CA . ASN A 1 206 ? -2.812 9.945 -17.234 1 97.56 206 ASN A CA 1
ATOM 1512 C C . ASN A 1 206 ? -2.971 9.352 -15.844 1 97.56 206 ASN A C 1
ATOM 1514 O O . ASN A 1 206 ? -2.816 8.141 -15.656 1 97.56 206 ASN A O 1
ATOM 1518 N N . ILE A 1 207 ? -3.273 10.219 -14.883 1 98.38 207 ILE A N 1
ATOM 1519 C CA . ILE A 1 207 ? -3.498 9.766 -13.516 1 98.38 207 ILE A CA 1
ATOM 1520 C C . ILE A 1 207 ? -4.719 8.852 -13.469 1 98.38 207 ILE A C 1
ATOM 1522 O O . ILE A 1 207 ? -4.668 7.762 -12.898 1 98.38 207 ILE A O 1
ATOM 1526 N N . GLN A 1 208 ? -5.762 9.297 -14.094 1 98 208 GLN A N 1
ATOM 1527 C CA . GLN A 1 208 ? -6.988 8.508 -14.125 1 98 208 GLN A CA 1
ATOM 1528 C C . GLN A 1 208 ? -6.77 7.172 -14.836 1 98 208 GLN A C 1
ATOM 1530 O O . GLN A 1 208 ? -7.262 6.137 -14.391 1 98 208 GLN A O 1
ATOM 1535 N N . ARG A 1 209 ? -6.047 7.234 -15.898 1 97.38 209 ARG A N 1
ATOM 1536 C CA . ARG A 1 209 ? -5.738 6.02 -16.641 1 97.38 209 ARG A CA 1
ATOM 1537 C C . ARG A 1 209 ? -4.938 5.039 -15.797 1 97.38 209 ARG A C 1
ATOM 1539 O O . ARG A 1 209 ? -5.199 3.836 -15.82 1 97.38 209 ARG A O 1
ATOM 1546 N N . ALA A 1 210 ? -3.932 5.496 -15.125 1 98.06 210 ALA A N 1
ATOM 1547 C CA . ALA A 1 210 ? -3.098 4.648 -14.273 1 98.06 210 ALA A CA 1
ATOM 1548 C C . ALA A 1 210 ? -3.922 3.99 -13.172 1 98.06 210 ALA A C 1
ATOM 1550 O O . ALA A 1 210 ? -3.807 2.785 -12.938 1 98.06 210 ALA A O 1
ATOM 1551 N N . VAL A 1 211 ? -4.777 4.762 -12.5 1 98.75 211 VAL A N 1
ATOM 1552 C CA . VAL A 1 211 ? -5.582 4.227 -11.406 1 98.75 211 VAL A CA 1
ATOM 1553 C C . VAL A 1 211 ? -6.574 3.201 -11.953 1 98.75 211 VAL A C 1
ATOM 1555 O O . VAL A 1 211 ? -6.793 2.154 -11.336 1 98.75 211 VAL A O 1
ATOM 1558 N N . ALA A 1 212 ? -7.148 3.482 -13.086 1 98.25 212 ALA A N 1
ATOM 1559 C CA . ALA A 1 212 ? -8.109 2.57 -13.695 1 98.25 212 ALA A CA 1
ATOM 1560 C C . ALA A 1 212 ? -7.441 1.264 -14.109 1 98.25 212 ALA A C 1
ATOM 1562 O O . ALA A 1 212 ? -7.883 0.18 -13.719 1 98.25 212 ALA A O 1
ATOM 1563 N N . THR A 1 213 ? -6.34 1.36 -14.797 1 98.12 213 THR A N 1
ATOM 1564 C CA . THR A 1 213 ? -5.695 0.208 -15.422 1 98.12 213 THR A CA 1
ATOM 1565 C C . THR A 1 213 ? -4.93 -0.608 -14.383 1 98.12 213 THR A C 1
ATOM 1567 O O . THR A 1 213 ? -4.879 -1.837 -14.469 1 98.12 213 THR A O 1
ATOM 1570 N N . ASN A 1 214 ? -4.328 0.079 -13.438 1 98.69 214 ASN A N 1
ATOM 1571 C CA . ASN A 1 214 ? -3.436 -0.614 -12.516 1 98.69 214 ASN A CA 1
ATOM 1572 C C . ASN A 1 214 ? -4.188 -1.144 -11.305 1 98.69 214 ASN A C 1
ATOM 1574 O O . ASN A 1 214 ? -3.689 -2.016 -10.586 1 98.69 214 ASN A O 1
ATOM 1578 N N . LEU A 1 215 ? -5.355 -0.581 -11.055 1 98.81 215 LEU A N 1
ATOM 1579 C CA . LEU A 1 215 ? -5.977 -0.969 -9.789 1 98.81 215 LEU A CA 1
ATOM 1580 C C . LEU A 1 215 ? -7.449 -1.316 -10 1 98.81 215 LEU A C 1
ATOM 1582 O O . LEU A 1 215 ? -7.871 -2.439 -9.711 1 98.81 215 LEU A O 1
ATOM 1586 N N . CYS A 1 216 ? -8.234 -0.427 -10.547 1 98.69 216 CYS A N 1
ATOM 1587 C CA . CYS A 1 216 ? -9.68 -0.63 -10.625 1 98.69 216 CYS A CA 1
ATOM 1588 C C . CYS A 1 216 ? -10.016 -1.874 -11.438 1 98.69 216 CYS A C 1
ATOM 1590 O O . CYS A 1 216 ? -10.727 -2.76 -10.961 1 98.69 216 CYS A O 1
ATOM 1592 N N . THR A 1 217 ? -9.516 -1.947 -12.594 1 98.31 217 THR A N 1
ATOM 1593 C CA . THR A 1 217 ? -9.867 -3.045 -13.492 1 98.31 217 THR A CA 1
ATOM 1594 C C . THR A 1 217 ? -9.281 -4.359 -12.984 1 98.31 217 THR A C 1
ATOM 1596 O O . THR A 1 217 ? -9.938 -5.406 -13.07 1 98.31 217 THR A O 1
ATOM 1599 N N . PRO A 1 218 ? -8.031 -4.383 -12.469 1 98.81 218 PRO A N 1
ATOM 1600 C CA . PRO A 1 218 ? -7.551 -5.625 -11.852 1 98.81 218 PRO A CA 1
ATOM 1601 C C . PRO A 1 218 ? -8.477 -6.133 -10.75 1 98.81 218 PRO A C 1
ATOM 1603 O O . PRO A 1 218 ? -8.742 -7.336 -10.672 1 98.81 218 PRO A O 1
ATOM 1606 N N . ILE A 1 219 ? -8.984 -5.258 -9.883 1 98.94 219 ILE A N 1
ATOM 1607 C CA . ILE A 1 219 ? -9.898 -5.66 -8.82 1 98.94 219 ILE A CA 1
ATOM 1608 C C . ILE A 1 219 ? -11.164 -6.258 -9.43 1 98.94 219 ILE A C 1
ATOM 1610 O O . ILE A 1 219 ? -11.633 -7.312 -8.984 1 98.94 219 ILE A O 1
ATOM 1614 N N . LEU A 1 220 ? -11.664 -5.617 -10.43 1 98.81 220 LEU A N 1
ATOM 1615 C CA . LEU A 1 220 ? -12.883 -6.086 -11.078 1 98.81 220 LEU A CA 1
ATOM 1616 C C . LEU A 1 220 ? -12.656 -7.43 -11.766 1 98.81 220 LEU A C 1
ATOM 1618 O O . LEU A 1 220 ? -13.539 -8.289 -11.773 1 98.81 220 LEU A O 1
ATOM 1622 N N . GLN A 1 221 ? -11.5 -7.586 -12.359 1 98.81 221 GLN A N 1
ATOM 1623 C CA . GLN A 1 221 ? -11.18 -8.844 -13.023 1 98.81 221 GLN A CA 1
ATOM 1624 C C . GLN A 1 221 ? -11.062 -9.984 -12.016 1 98.81 221 GLN A C 1
ATOM 1626 O O . GLN A 1 221 ? -11.539 -11.094 -12.266 1 98.81 221 GLN A O 1
ATOM 1631 N N . VAL A 1 222 ? -10.398 -9.719 -10.906 1 98.88 222 VAL A N 1
ATOM 1632 C CA . VAL A 1 222 ? -10.305 -10.727 -9.852 1 98.88 222 VAL A CA 1
ATOM 1633 C C . VAL A 1 222 ? -11.703 -11.094 -9.367 1 98.88 222 VAL A C 1
ATOM 1635 O O . VAL A 1 222 ? -12.023 -12.273 -9.211 1 98.88 222 VAL A O 1
ATOM 1638 N N . LYS A 1 223 ? -12.547 -10.086 -9.133 1 98.62 223 LYS A N 1
ATOM 1639 C CA . LYS A 1 223 ? -13.93 -10.344 -8.727 1 98.62 223 LYS A CA 1
ATOM 1640 C C . LYS A 1 223 ? -14.625 -11.273 -9.719 1 98.62 223 LYS A C 1
ATOM 1642 O O . LYS A 1 223 ? -15.383 -12.156 -9.32 1 98.62 223 LYS A O 1
ATOM 1647 N N . HIS A 1 224 ? -14.359 -11.07 -10.938 1 98.19 224 HIS A N 1
ATOM 1648 C CA . HIS A 1 224 ? -15.047 -11.781 -12.008 1 98.19 224 HIS A CA 1
ATOM 1649 C C . HIS A 1 224 ? -14.609 -13.234 -12.07 1 98.19 224 HIS A C 1
ATOM 1651 O O . HIS A 1 224 ? -15.422 -14.125 -12.336 1 98.19 224 HIS A O 1
ATOM 1657 N N . VAL A 1 225 ? -13.336 -13.57 -11.828 1 98 225 VAL A N 1
ATOM 1658 C CA . VAL A 1 225 ? -12.82 -14.914 -12.047 1 98 225 VAL A CA 1
ATOM 1659 C C . VAL A 1 225 ? -12.906 -15.719 -10.75 1 98 225 VAL A C 1
ATOM 1661 O O . VAL A 1 225 ? -12.93 -16.953 -10.781 1 98 225 VAL A O 1
ATOM 1664 N N . LEU A 1 226 ? -12.992 -15.086 -9.633 1 97.44 226 LEU A N 1
ATOM 1665 C CA . LEU A 1 226 ? -12.852 -15.711 -8.32 1 97.44 226 LEU A CA 1
ATOM 1666 C C . LEU A 1 226 ? -13.93 -16.766 -8.094 1 97.44 226 LEU A C 1
ATOM 1668 O O . LEU A 1 226 ? -13.641 -17.859 -7.641 1 97.44 226 LEU A O 1
ATOM 1672 N N . PRO A 1 227 ? -15.242 -16.484 -8.445 1 96.25 227 PRO A N 1
ATOM 1673 C CA . PRO A 1 227 ? -16.297 -17.453 -8.164 1 96.25 227 PRO A CA 1
ATOM 1674 C C . PRO A 1 227 ? -16.047 -18.797 -8.844 1 96.25 227 PRO A C 1
ATOM 1676 O O . PRO A 1 227 ? -16.219 -19.859 -8.227 1 96.25 227 PRO A O 1
ATOM 1679 N N . SER A 1 228 ? -15.617 -18.781 -10.086 1 95.12 228 SER A N 1
ATOM 1680 C CA . SER A 1 228 ? -15.359 -20.031 -10.797 1 95.12 228 SER A CA 1
ATOM 1681 C C . SER A 1 228 ? -14.164 -20.766 -10.203 1 95.12 228 SER A C 1
ATOM 1683 O O . SER A 1 228 ? -14.156 -22 -10.148 1 95.12 228 SER A O 1
ATOM 1685 N N . MET A 1 229 ? -13.133 -20.062 -9.766 1 95.25 229 MET A N 1
ATOM 1686 C CA . MET A 1 229 ? -11.969 -20.672 -9.133 1 95.25 229 MET A CA 1
ATOM 1687 C C . MET A 1 229 ? -12.344 -21.312 -7.805 1 95.25 229 MET A C 1
ATOM 1689 O O . MET A 1 229 ? -11.898 -22.422 -7.492 1 95.25 229 MET A O 1
ATOM 1693 N N . ILE A 1 230 ? -13.141 -20.578 -7.078 1 93.56 230 ILE A N 1
ATOM 1694 C CA . ILE A 1 230 ? -13.594 -21.078 -5.785 1 93.56 230 ILE A CA 1
ATOM 1695 C C . ILE A 1 230 ? -14.414 -22.359 -5.98 1 93.56 230 ILE A C 1
ATOM 1697 O O . ILE A 1 230 ? -14.203 -23.344 -5.289 1 93.56 230 ILE A O 1
ATOM 1701 N N . GLU A 1 231 ? -15.328 -22.328 -6.934 1 92.75 231 GLU A N 1
ATOM 1702 C CA . GLU A 1 231 ? -16.172 -23.484 -7.223 1 92.75 231 GLU A CA 1
ATOM 1703 C C . GLU A 1 231 ? -15.328 -24.688 -7.648 1 92.75 231 GLU A C 1
ATOM 1705 O O . GLU A 1 231 ? -15.602 -25.812 -7.242 1 92.75 231 GLU A O 1
ATOM 1710 N N . ALA A 1 232 ? -14.297 -24.453 -8.406 1 91.75 232 ALA A N 1
ATOM 1711 C CA . ALA A 1 232 ? -13.43 -25.516 -8.906 1 91.75 232 ALA A CA 1
ATOM 1712 C C . ALA A 1 232 ? -12.477 -26 -7.82 1 91.75 232 ALA A C 1
ATOM 1714 O O . ALA A 1 232 ? -11.883 -27.078 -7.938 1 91.75 232 ALA A O 1
ATOM 1715 N N . GLY A 1 233 ? -12.297 -25.219 -6.777 1 91.12 233 GLY A N 1
ATOM 1716 C CA . GLY A 1 233 ? -11.344 -25.531 -5.727 1 91.12 233 GLY A CA 1
ATOM 1717 C C . GLY A 1 233 ? -9.898 -25.375 -6.168 1 91.12 233 GLY A C 1
ATOM 1718 O O . GLY A 1 233 ? -9.016 -26.047 -5.645 1 91.12 233 GLY A O 1
ATOM 1719 N N . PHE A 1 234 ? -9.734 -24.562 -7.195 1 93.75 234 PHE A N 1
ATOM 1720 C CA . PHE A 1 234 ? -8.398 -24.328 -7.734 1 93.75 234 PHE A CA 1
ATOM 1721 C C . PHE A 1 234 ? -8.328 -23 -8.469 1 93.75 234 PHE A C 1
ATOM 1723 O O . PHE A 1 234 ? -9.273 -22.625 -9.18 1 93.75 234 PHE A O 1
ATOM 1730 N N . GLY A 1 235 ? -7.234 -22.328 -8.273 1 97 235 GLY A N 1
ATOM 1731 C CA . GLY A 1 235 ? -6.969 -21.109 -9.016 1 97 235 GLY A CA 1
ATOM 1732 C C . GLY A 1 235 ? -5.762 -20.344 -8.5 1 97 235 GLY A C 1
ATOM 1733 O O . GLY A 1 235 ? -5.445 -20.406 -7.312 1 97 235 GLY A O 1
ATOM 1734 N N . ALA A 1 236 ? -5.059 -19.719 -9.352 1 98.19 236 ALA A N 1
ATOM 1735 C CA . ALA A 1 236 ? -3.963 -18.828 -8.969 1 98.19 236 ALA A CA 1
ATOM 1736 C C . ALA A 1 236 ? -4.027 -17.516 -9.742 1 98.19 236 ALA A C 1
ATOM 1738 O O . ALA A 1 236 ? -4.242 -17.516 -10.961 1 98.19 236 ALA A O 1
ATOM 1739 N N . ILE A 1 237 ? -3.992 -16.484 -9.07 1 98.81 237 ILE A N 1
ATOM 1740 C CA . ILE A 1 237 ? -3.926 -15.141 -9.641 1 98.81 237 ILE A CA 1
ATOM 1741 C C . ILE A 1 237 ? -2.602 -14.484 -9.258 1 98.81 237 ILE A C 1
ATOM 1743 O O . ILE A 1 237 ? -2.188 -14.539 -8.094 1 98.81 237 ILE A O 1
ATOM 1747 N N . CYS A 1 238 ? -1.877 -13.906 -10.18 1 98.88 238 CYS A N 1
ATOM 1748 C CA . CYS A 1 238 ? -0.609 -13.242 -9.906 1 98.88 238 CYS A CA 1
ATOM 1749 C C . CYS A 1 238 ? -0.574 -11.852 -10.523 1 98.88 238 CYS A C 1
ATOM 1751 O O . CYS A 1 238 ? -0.752 -11.711 -11.734 1 98.88 238 CYS A O 1
ATOM 1753 N N . PHE A 1 239 ? -0.386 -10.867 -9.703 1 98.88 239 PHE A N 1
ATOM 1754 C CA . PHE A 1 239 ? -0.153 -9.508 -10.188 1 98.88 239 PHE A CA 1
ATOM 1755 C C . PHE A 1 239 ? 1.317 -9.305 -10.531 1 98.88 239 PHE A C 1
ATOM 1757 O O . PHE A 1 239 ? 2.199 -9.625 -9.734 1 98.88 239 PHE A O 1
ATOM 1764 N N . SER A 1 240 ? 1.582 -8.852 -11.789 1 98.44 240 SER A N 1
ATOM 1765 C CA . SER A 1 240 ? 2.904 -8.297 -12.047 1 98.44 240 SER A CA 1
ATOM 1766 C C . SER A 1 240 ? 3.092 -6.961 -11.328 1 98.44 240 SER A C 1
ATOM 1768 O O . SER A 1 240 ? 2.793 -5.902 -11.883 1 98.44 240 SER A O 1
ATOM 1770 N N . ASN A 1 241 ? 3.533 -7.082 -10.133 1 98.62 241 ASN A N 1
ATOM 1771 C CA . ASN A 1 241 ? 3.738 -5.91 -9.281 1 98.62 241 ASN A CA 1
ATOM 1772 C C . ASN A 1 241 ? 5.148 -5.352 -9.438 1 98.62 241 ASN A C 1
ATOM 1774 O O . ASN A 1 241 ? 5.836 -5.641 -10.414 1 98.62 241 ASN A O 1
ATOM 1778 N N . SER A 1 242 ? 5.578 -4.473 -8.594 1 97.81 242 SER A N 1
ATOM 1779 C CA . SER A 1 242 ? 6.836 -3.748 -8.75 1 97.81 242 SER A CA 1
ATOM 1780 C C . SER A 1 242 ? 7.5 -3.508 -7.398 1 97.81 242 SER A C 1
ATOM 1782 O O . SER A 1 242 ? 6.824 -3.436 -6.371 1 97.81 242 SER A O 1
ATOM 1784 N N . LEU A 1 243 ? 8.82 -3.402 -7.426 1 97.5 243 LEU A N 1
ATOM 1785 C CA . LEU A 1 243 ? 9.531 -2.955 -6.23 1 97.5 243 LEU A CA 1
ATOM 1786 C C . LEU A 1 243 ? 9.102 -1.544 -5.844 1 97.5 243 LEU A C 1
ATOM 1788 O O . LEU A 1 243 ? 9.289 -1.128 -4.695 1 97.5 243 LEU A O 1
ATOM 1792 N N . ALA A 1 244 ? 8.469 -0.839 -6.77 1 97.31 244 ALA A N 1
ATOM 1793 C CA . ALA A 1 244 ? 7.945 0.497 -6.496 1 97.31 244 ALA A CA 1
ATOM 1794 C C . ALA A 1 244 ? 6.848 0.449 -5.434 1 97.31 244 ALA A C 1
ATOM 1796 O O . ALA A 1 244 ? 6.508 1.474 -4.836 1 97.31 244 ALA A O 1
ATOM 1797 N N . ALA A 1 245 ? 6.281 -0.734 -5.191 1 98.56 245 ALA A N 1
ATOM 1798 C CA . ALA A 1 245 ? 5.301 -0.888 -4.117 1 98.56 245 ALA A CA 1
ATOM 1799 C C . ALA A 1 245 ? 5.949 -0.696 -2.75 1 98.56 245 ALA A C 1
ATOM 1801 O O . ALA A 1 245 ? 5.289 -0.271 -1.799 1 98.56 245 ALA A O 1
ATOM 1802 N N . PHE A 1 246 ? 7.27 -1.025 -2.693 1 98.06 246 PHE A N 1
ATOM 1803 C CA . PHE A 1 246 ? 8.008 -0.963 -1.437 1 98.06 246 PHE A CA 1
ATOM 1804 C C . PHE A 1 246 ? 8.805 0.333 -1.34 1 98.06 246 PHE A C 1
ATOM 1806 O O . PHE A 1 246 ? 9.039 0.84 -0.242 1 98.06 246 PHE A O 1
ATOM 1813 N N . VAL A 1 247 ? 9.219 0.8 -2.52 1 97.5 247 VAL A N 1
ATOM 1814 C CA . VAL A 1 247 ? 10.094 1.961 -2.59 1 97.5 247 VAL A CA 1
ATOM 1815 C C . VAL A 1 247 ? 9.492 3.014 -3.518 1 97.5 247 VAL A C 1
ATOM 1817 O O . VAL A 1 247 ? 9.969 3.207 -4.641 1 97.5 247 VAL A O 1
ATOM 1820 N N . PRO A 1 248 ? 8.484 3.709 -3.037 1 98.06 248 PRO A N 1
ATOM 1821 C CA . PRO A 1 248 ? 7.977 4.824 -3.842 1 98.06 248 PRO A CA 1
ATOM 1822 C C . PRO A 1 248 ? 9 5.941 -4.016 1 98.06 248 PRO A C 1
ATOM 1824 O O . PRO A 1 248 ? 9.516 6.473 -3.025 1 98.06 248 PRO A O 1
ATOM 1827 N N . ILE A 1 249 ? 9.266 6.359 -5.246 1 96.44 249 ILE A N 1
ATOM 1828 C CA . ILE A 1 249 ? 10.312 7.355 -5.453 1 96.44 249 ILE A CA 1
ATOM 1829 C C . ILE A 1 249 ? 9.75 8.539 -6.242 1 96.44 249 ILE A C 1
ATOM 1831 O O . ILE A 1 249 ? 8.664 8.438 -6.828 1 96.44 249 ILE A O 1
ATOM 1835 N N . TYR A 1 250 ? 10.5 9.578 -6.305 1 96.94 250 TYR A N 1
ATOM 1836 C CA . TYR A 1 250 ? 10.242 10.789 -7.082 1 96.94 250 TYR A CA 1
ATOM 1837 C C . TYR A 1 250 ? 9.844 10.438 -8.516 1 96.94 250 TYR A C 1
ATOM 1839 O O . TYR A 1 250 ? 10.562 9.719 -9.211 1 96.94 250 TYR A O 1
ATOM 1847 N N . GLY A 1 251 ? 8.641 10.844 -8.891 1 97.44 251 GLY A N 1
ATOM 1848 C CA . GLY A 1 251 ? 8.211 10.648 -10.266 1 97.44 251 GLY A CA 1
ATOM 1849 C C . GLY A 1 251 ? 7.312 9.438 -10.445 1 97.44 251 GLY A C 1
ATOM 1850 O O . GLY A 1 251 ? 6.754 9.234 -11.523 1 97.44 251 GLY A O 1
ATOM 1851 N N . PHE A 1 252 ? 7.113 8.648 -9.414 1 97.94 252 PHE A N 1
ATOM 1852 C CA . PHE A 1 252 ? 6.312 7.438 -9.508 1 97.94 252 PHE A CA 1
ATOM 1853 C C . PHE A 1 252 ? 5.168 7.461 -8.5 1 97.94 25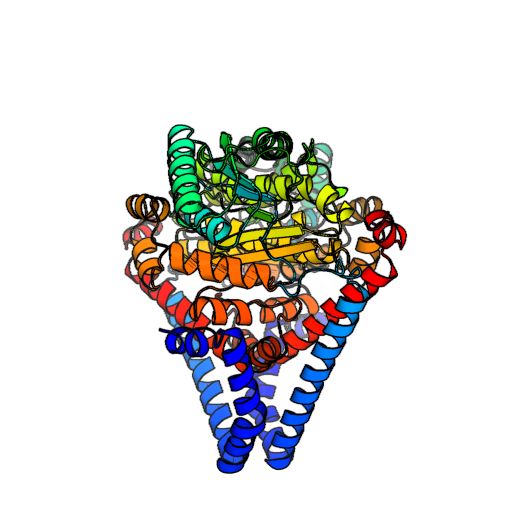2 PHE A C 1
ATOM 1855 O O . PHE A 1 252 ? 4.711 6.414 -8.047 1 97.94 252 PHE A O 1
ATOM 1862 N N . ALA A 1 253 ? 4.684 8.641 -8.172 1 98.44 253 ALA A N 1
ATOM 1863 C CA . ALA A 1 253 ? 3.719 8.773 -7.082 1 98.44 253 ALA A CA 1
ATOM 1864 C C . ALA A 1 253 ? 2.461 7.957 -7.367 1 98.44 253 ALA A C 1
ATOM 1866 O O . ALA A 1 253 ? 2.1 7.07 -6.586 1 98.44 253 ALA A O 1
ATOM 1867 N N . ALA A 1 254 ? 1.795 8.195 -8.508 1 98.56 254 ALA A N 1
ATOM 1868 C CA . ALA A 1 254 ? 0.567 7.477 -8.828 1 98.56 254 ALA A CA 1
ATOM 1869 C C . ALA A 1 254 ? 0.848 6 -9.078 1 98.56 254 ALA A C 1
ATOM 1871 O O . ALA A 1 254 ? 0.083 5.133 -8.648 1 98.56 254 ALA A O 1
ATOM 1872 N N . TYR A 1 255 ? 1.937 5.699 -9.75 1 98.25 255 TYR A N 1
ATOM 1873 C CA . TYR A 1 255 ? 2.311 4.324 -10.055 1 98.25 255 TYR A CA 1
ATOM 1874 C C . TYR A 1 255 ? 2.562 3.531 -8.781 1 98.25 255 TYR A C 1
ATOM 1876 O O . TYR A 1 255 ? 1.979 2.463 -8.578 1 98.25 255 TYR A O 1
ATOM 1884 N N . SER A 1 256 ? 3.414 4.07 -7.895 1 98.69 256 SER A N 1
ATOM 1885 C CA . SER A 1 256 ? 3.719 3.402 -6.637 1 98.69 256 SER A CA 1
ATOM 1886 C C . SER A 1 256 ? 2.461 3.211 -5.793 1 98.69 256 SER A C 1
ATOM 1888 O O . SER A 1 256 ? 2.318 2.199 -5.102 1 98.69 256 SER A O 1
ATOM 1890 N N . ALA A 1 257 ? 1.571 4.195 -5.84 1 98.88 257 ALA A N 1
ATOM 1891 C CA . ALA A 1 257 ? 0.308 4.07 -5.117 1 98.88 257 ALA A CA 1
ATOM 1892 C C . ALA A 1 257 ? -0.473 2.846 -5.586 1 98.88 257 ALA A C 1
ATOM 1894 O O . ALA A 1 257 ? -0.87 2.006 -4.773 1 98.88 257 ALA A O 1
ATOM 1895 N N . THR A 1 258 ? -0.624 2.684 -6.859 1 98.88 258 THR A N 1
ATOM 1896 C CA . THR A 1 258 ? -1.421 1.587 -7.398 1 98.88 258 THR A CA 1
ATOM 1897 C C . THR A 1 258 ? -0.745 0.245 -7.129 1 98.88 258 THR A C 1
ATOM 1899 O O . THR A 1 258 ? -1.415 -0.743 -6.824 1 98.88 258 THR A O 1
ATOM 1902 N N . LYS A 1 259 ? 0.575 0.206 -7.25 1 98.75 259 LYS A N 1
ATOM 1903 C CA . LYS A 1 259 ? 1.297 -1.046 -7.039 1 98.75 259 LYS A CA 1
ATOM 1904 C C . LYS A 1 259 ? 1.28 -1.448 -5.566 1 98.75 259 LYS A C 1
ATOM 1906 O O . LYS A 1 259 ? 1.161 -2.631 -5.242 1 98.75 259 LYS A O 1
ATOM 1911 N N . SER A 1 260 ? 1.378 -0.491 -4.695 1 98.81 260 SER A N 1
ATOM 1912 C CA . SER A 1 260 ? 1.256 -0.791 -3.273 1 98.81 260 SER A CA 1
ATOM 1913 C C . SER A 1 260 ? -0.144 -1.289 -2.932 1 98.81 260 SER A C 1
ATOM 1915 O O . SER A 1 260 ? -0.306 -2.158 -2.072 1 98.81 260 SER A O 1
ATOM 1917 N N . ALA A 1 261 ? -1.108 -0.763 -3.559 1 98.94 261 ALA A N 1
ATOM 1918 C CA . ALA A 1 261 ? -2.498 -1.153 -3.338 1 98.94 261 ALA A CA 1
ATOM 1919 C C . ALA A 1 261 ? -2.703 -2.639 -3.621 1 98.94 261 ALA A C 1
ATOM 1921 O O . ALA A 1 261 ? -3.436 -3.32 -2.902 1 98.94 261 ALA A O 1
ATOM 1922 N N . LEU A 1 262 ? -2.062 -3.15 -4.621 1 98.88 262 LEU A N 1
ATOM 1923 C CA . LEU A 1 262 ? -2.252 -4.539 -5.027 1 98.88 262 LEU A CA 1
ATOM 1924 C C . LEU A 1 262 ? -1.748 -5.492 -3.951 1 98.88 262 LEU A C 1
ATOM 1926 O O . LEU A 1 262 ? -2.309 -6.578 -3.766 1 98.88 262 LEU A O 1
ATOM 1930 N N . LYS A 1 263 ? -0.713 -5.102 -3.283 1 98.69 263 LYS A N 1
ATOM 1931 C CA . LYS A 1 263 ? -0.216 -5.93 -2.188 1 98.69 263 LYS A CA 1
ATOM 1932 C C . LYS A 1 263 ? -1.27 -6.086 -1.095 1 98.69 263 LYS A C 1
ATOM 1934 O O . LYS A 1 263 ? -1.534 -7.199 -0.636 1 98.69 263 LYS A O 1
ATOM 1939 N N . ALA A 1 264 ? -1.856 -4.953 -0.668 1 98.81 264 ALA A N 1
ATOM 1940 C CA . ALA A 1 264 ? -2.889 -4.984 0.365 1 98.81 264 ALA A CA 1
ATOM 1941 C C . ALA A 1 264 ? -4.129 -5.73 -0.118 1 98.81 264 ALA A C 1
ATOM 1943 O O . ALA A 1 264 ? -4.73 -6.496 0.638 1 98.81 264 ALA A O 1
ATOM 1944 N N . PHE A 1 265 ? -4.43 -5.535 -1.364 1 98.94 265 PHE A N 1
ATOM 1945 C CA . PHE A 1 265 ? -5.574 -6.211 -1.968 1 98.94 265 PHE A CA 1
ATOM 1946 C C . PHE A 1 265 ? -5.41 -7.723 -1.898 1 98.94 265 PHE A C 1
ATOM 1948 O O . PHE A 1 265 ? -6.309 -8.43 -1.439 1 98.94 265 PHE A O 1
ATOM 1955 N N . ALA A 1 266 ? -4.281 -8.195 -2.287 1 98.81 266 ALA A N 1
ATOM 1956 C CA . ALA A 1 266 ? -4.004 -9.633 -2.305 1 98.81 266 ALA A CA 1
ATOM 1957 C C . ALA A 1 266 ? -4.07 -10.219 -0.898 1 98.81 266 ALA A C 1
ATOM 1959 O O . ALA A 1 266 ? -4.566 -11.336 -0.707 1 98.81 266 ALA A O 1
ATOM 1960 N N . GLU A 1 267 ? -3.572 -9.484 0.092 1 98.06 267 GLU A N 1
ATOM 1961 C CA . GLU A 1 267 ? -3.58 -9.953 1.474 1 98.06 267 GLU A CA 1
ATOM 1962 C C . GLU A 1 267 ? -5.004 -10.211 1.961 1 98.06 267 GLU A C 1
ATOM 1964 O O . GLU A 1 267 ? -5.281 -11.242 2.574 1 98.06 267 GLU A O 1
ATOM 1969 N N . ALA A 1 268 ? -5.898 -9.32 1.688 1 98.31 268 ALA A N 1
ATOM 1970 C CA . ALA A 1 268 ? -7.285 -9.469 2.115 1 98.31 268 ALA A CA 1
ATOM 1971 C C . ALA A 1 268 ? -7.98 -10.594 1.353 1 98.31 268 ALA A C 1
ATOM 1973 O O . ALA A 1 268 ? -8.727 -11.383 1.939 1 98.31 268 ALA A O 1
ATOM 1974 N N . ILE A 1 269 ? -7.715 -10.703 0.079 1 98.31 269 ILE A N 1
ATOM 1975 C CA . ILE A 1 269 ? -8.367 -11.727 -0.731 1 98.31 269 ILE A CA 1
ATOM 1976 C C . ILE A 1 269 ? -7.898 -13.109 -0.3 1 98.31 269 ILE A C 1
ATOM 1978 O O . ILE A 1 269 ? -8.68 -14.062 -0.271 1 98.31 269 ILE A O 1
ATOM 1982 N N . ASN A 1 270 ? -6.641 -13.266 0.009 1 96.56 270 ASN A N 1
ATOM 1983 C CA . ASN A 1 270 ? -6.137 -14.555 0.468 1 96.56 270 ASN A CA 1
ATOM 1984 C C . ASN A 1 270 ? -6.844 -15.016 1.737 1 96.56 270 ASN A C 1
ATOM 1986 O O . ASN A 1 270 ? -6.965 -16.219 1.985 1 96.56 270 ASN A O 1
ATOM 1990 N N . GLN A 1 271 ? -7.301 -14.055 2.539 1 95.69 271 GLN A N 1
ATOM 1991 C CA . GLN A 1 271 ? -8.133 -14.422 3.682 1 95.69 271 GLN A CA 1
ATOM 1992 C C . GLN A 1 271 ? -9.508 -14.906 3.227 1 95.69 271 GLN A C 1
ATOM 1994 O O . GLN A 1 271 ? -10.023 -15.891 3.752 1 95.69 271 GLN A O 1
ATOM 1999 N N . GLU A 1 272 ? -10.062 -14.258 2.234 1 95.5 272 GLU A N 1
ATOM 2000 C CA . GLU A 1 272 ? -11.406 -14.578 1.768 1 95.5 272 GLU A CA 1
ATOM 2001 C C . GLU A 1 272 ? -11.445 -15.938 1.08 1 95.5 272 GLU A C 1
ATOM 2003 O O . GLU A 1 272 ? -12.477 -16.609 1.079 1 95.5 272 GLU A O 1
ATOM 2008 N N . VAL A 1 273 ? -10.273 -16.344 0.562 1 93.75 273 VAL A N 1
ATOM 2009 C CA . VAL A 1 273 ? -10.258 -17.594 -0.174 1 93.75 273 VAL A CA 1
ATOM 2010 C C . VAL A 1 273 ? -9.453 -18.641 0.602 1 93.75 273 VAL A C 1
ATOM 2012 O O . VAL A 1 273 ? -9.023 -19.656 0.037 1 93.75 273 VAL A O 1
ATOM 2015 N N . ALA A 1 274 ? -9.219 -18.359 1.809 1 90.69 274 ALA A N 1
ATOM 2016 C CA . ALA A 1 274 ? -8.469 -19.312 2.633 1 90.69 274 ALA A CA 1
ATOM 2017 C C . ALA A 1 274 ? -9.156 -20.672 2.67 1 90.69 274 ALA A C 1
ATOM 2019 O O . ALA A 1 274 ? -10.359 -20.766 2.947 1 90.69 274 ALA A O 1
ATOM 2020 N N . GLY A 1 275 ? -8.414 -21.703 2.26 1 85.5 275 GLY A N 1
ATOM 2021 C CA . GLY A 1 275 ? -8.906 -23.062 2.398 1 85.5 275 GLY A CA 1
ATOM 2022 C C . GLY A 1 275 ? -9.656 -23.562 1.174 1 85.5 275 GLY A C 1
ATOM 2023 O O . GLY A 1 275 ? -10.172 -24.672 1.163 1 85.5 275 GLY A O 1
ATOM 2024 N N . VAL A 1 276 ? -9.711 -22.781 0.117 1 87.81 276 VAL A N 1
ATOM 2025 C CA . VAL A 1 276 ? -10.508 -23.234 -1.017 1 87.81 276 VAL A CA 1
ATOM 2026 C C . VAL A 1 276 ? -9.602 -23.422 -2.238 1 87.81 276 VAL A C 1
ATOM 2028 O O . VAL A 1 276 ? -10.078 -23.359 -3.377 1 87.81 276 VAL A O 1
ATOM 2031 N N . GLY A 1 277 ? -8.32 -23.438 -2.074 1 90.69 277 GLY A N 1
ATOM 2032 C CA . GLY A 1 277 ? -7.391 -23.828 -3.117 1 90.69 277 GLY A CA 1
ATOM 2033 C C . GLY A 1 277 ? -7.07 -22.719 -4.086 1 90.69 277 GLY A C 1
ATOM 2034 O O . GLY A 1 277 ? -6.59 -22.969 -5.195 1 90.69 277 GLY A O 1
ATOM 2035 N N . VAL A 1 278 ? -7.402 -21.5 -3.74 1 95.56 278 VAL A N 1
ATOM 2036 C CA . VAL A 1 278 ? -7.125 -20.359 -4.594 1 95.56 278 VAL A CA 1
ATOM 2037 C C . VAL A 1 278 ? -5.992 -19.531 -3.992 1 95.56 278 VAL A C 1
ATOM 2039 O O . VAL A 1 278 ? -5.922 -19.359 -2.773 1 95.56 278 VAL A O 1
ATOM 2042 N N . LEU A 1 279 ? -5.082 -19.094 -4.82 1 96.5 279 LEU A N 1
ATOM 2043 C CA . LEU A 1 279 ? -3.916 -18.297 -4.43 1 96.5 279 LEU A CA 1
ATOM 2044 C C . LEU A 1 279 ? -3.904 -16.953 -5.141 1 96.5 279 LEU A C 1
ATOM 2046 O O . LEU A 1 279 ? -4.184 -16.875 -6.34 1 96.5 279 LEU A O 1
ATOM 2050 N N . VAL A 1 280 ? -3.713 -15.914 -4.402 1 98.56 280 VAL A N 1
ATOM 2051 C CA . VAL A 1 280 ? -3.484 -14.602 -4.984 1 98.56 280 VAL A CA 1
ATOM 2052 C C . VAL A 1 280 ? -2.09 -14.102 -4.605 1 98.56 280 VAL A C 1
ATOM 2054 O O . VAL A 1 280 ? -1.778 -13.945 -3.422 1 98.56 280 VAL A O 1
ATOM 2057 N N . ALA A 1 281 ? -1.25 -13.82 -5.633 1 98.62 281 ALA A N 1
ATOM 2058 C CA . ALA A 1 281 ? 0.163 -13.523 -5.402 1 98.62 281 ALA A CA 1
ATOM 2059 C C . ALA A 1 281 ? 0.56 -12.203 -6.055 1 98.62 281 ALA A C 1
ATOM 2061 O O . ALA A 1 281 ? -0.152 -11.695 -6.926 1 98.62 281 ALA A O 1
ATOM 2062 N N . ASN A 1 282 ? 1.589 -11.641 -5.523 1 98.81 282 ASN A N 1
ATOM 2063 C CA . ASN A 1 282 ? 2.283 -10.5 -6.117 1 98.81 282 ASN A CA 1
ATOM 2064 C C . ASN A 1 282 ? 3.713 -10.859 -6.516 1 98.81 282 ASN A C 1
ATOM 2066 O O . ASN A 1 282 ? 4.457 -11.438 -5.715 1 98.81 282 ASN A O 1
ATOM 2070 N N . ALA A 1 283 ? 4.043 -10.562 -7.75 1 98.81 283 ALA A N 1
ATOM 2071 C CA . ALA A 1 283 ? 5.441 -10.625 -8.164 1 98.81 283 ALA A CA 1
ATOM 2072 C C . ALA A 1 283 ? 6.078 -9.242 -8.172 1 98.81 283 ALA A C 1
ATOM 2074 O O . ALA A 1 283 ? 5.816 -8.438 -9.062 1 98.81 283 ALA A O 1
ATOM 2075 N N . PHE A 1 284 ? 6.926 -9 -7.199 1 98.38 284 PHE A N 1
ATOM 2076 C CA . PHE A 1 284 ? 7.566 -7.699 -7.082 1 98.38 284 PHE A CA 1
ATOM 2077 C C . PHE A 1 284 ? 8.812 -7.621 -7.957 1 98.38 284 PHE A C 1
ATOM 2079 O O . PHE A 1 284 ? 9.898 -8.008 -7.527 1 98.38 284 PHE A O 1
ATOM 2086 N N . MET A 1 285 ? 8.609 -6.977 -9.125 1 97.06 285 MET A N 1
ATOM 2087 C CA . MET A 1 285 ? 9.633 -6.969 -10.172 1 97.06 285 MET A CA 1
ATOM 2088 C C . MET A 1 285 ? 10.516 -5.734 -10.055 1 97.06 285 MET A C 1
ATOM 2090 O O . MET A 1 285 ? 10.031 -4.645 -9.742 1 97.06 285 MET A O 1
ATOM 2094 N N . PRO A 1 286 ? 11.812 -5.973 -10.25 1 96.06 286 PRO A N 1
ATOM 2095 C CA . PRO A 1 286 ? 12.633 -4.801 -10.555 1 96.06 286 PRO A CA 1
ATOM 2096 C C . PRO A 1 286 ? 12.391 -4.262 -11.961 1 96.06 286 PRO A C 1
ATOM 2098 O O . PRO A 1 286 ? 11.43 -4.66 -12.625 1 96.06 286 PRO A O 1
ATOM 2101 N N . SER A 1 287 ? 13.219 -3.326 -12.359 1 95.81 287 SER A N 1
ATOM 2102 C CA . SER A 1 287 ? 13.141 -2.906 -13.758 1 95.81 287 SER A CA 1
ATOM 2103 C C . SER A 1 287 ? 13.469 -4.059 -14.703 1 95.81 287 SER A C 1
ATOM 2105 O O . SER A 1 287 ? 14.398 -4.828 -14.445 1 95.81 287 SER A O 1
ATOM 2107 N N . VAL A 1 288 ? 12.617 -4.215 -15.656 1 97.25 288 VAL A N 1
ATOM 2108 C CA . VAL A 1 288 ? 12.781 -5.273 -16.656 1 97.25 288 VAL A CA 1
ATOM 2109 C C . VAL A 1 288 ? 12.93 -4.656 -18.047 1 97.25 288 VAL A C 1
ATOM 2111 O O . VAL A 1 288 ? 12.219 -3.707 -18.391 1 97.25 288 VAL A O 1
ATOM 2114 N N . ASN A 1 289 ? 13.883 -5.168 -18.828 1 96.75 289 ASN A N 1
ATOM 2115 C CA . ASN A 1 289 ? 14.18 -4.648 -20.156 1 96.75 289 ASN A CA 1
ATOM 2116 C C . ASN A 1 289 ? 13.094 -5.039 -21.156 1 96.75 289 ASN A C 1
ATOM 2118 O O . ASN A 1 289 ? 13.258 -6.008 -21.906 1 96.75 289 ASN A O 1
ATOM 2122 N N . THR A 1 290 ? 12.031 -4.262 -21.234 1 96.88 290 THR A N 1
ATOM 2123 C CA . THR A 1 290 ? 10.891 -4.465 -22.125 1 96.88 290 THR A CA 1
ATOM 2124 C C . THR A 1 290 ? 10.68 -3.254 -23.016 1 96.88 290 THR A C 1
ATOM 2126 O O . THR A 1 290 ? 11.227 -2.18 -22.766 1 96.88 290 THR A O 1
ATOM 2129 N N . PRO A 1 291 ? 9.953 -3.479 -24.156 1 94.19 291 PRO A N 1
ATOM 2130 C CA . PRO A 1 291 ? 9.602 -2.307 -24.953 1 94.19 291 PRO A CA 1
ATOM 2131 C C . PRO A 1 291 ? 8.898 -1.224 -24.141 1 94.19 291 PRO A C 1
ATOM 2133 O O . PRO A 1 291 ? 9.125 -0.032 -24.375 1 94.19 291 PRO A O 1
ATOM 2136 N N . GLY A 1 292 ? 8.102 -1.666 -23.203 1 92.75 292 GLY A N 1
ATOM 2137 C CA . GLY A 1 292 ? 7.457 -0.709 -22.328 1 92.75 292 GLY A CA 1
ATOM 2138 C C . GLY A 1 292 ? 8.438 0.078 -21.484 1 92.75 292 GLY A C 1
ATOM 2139 O O . GLY A 1 292 ? 8.297 1.292 -21.312 1 92.75 292 GLY A O 1
ATOM 2140 N N . TYR A 1 293 ? 9.406 -0.594 -20.953 1 93.88 293 TYR A N 1
ATOM 2141 C CA . TYR A 1 293 ? 10.453 0.037 -20.156 1 93.88 293 TYR A CA 1
ATOM 2142 C C . TYR A 1 293 ? 11.227 1.064 -20.984 1 93.88 293 TYR A C 1
ATOM 2144 O O . TYR A 1 293 ? 11.5 2.168 -20.516 1 93.88 293 TYR A O 1
ATOM 2152 N N . LEU A 1 294 ? 11.5 0.744 -22.219 1 94 294 LEU A N 1
ATOM 2153 C CA . LEU A 1 294 ? 12.258 1.633 -23.094 1 94 294 LEU A CA 1
ATOM 2154 C C . LEU A 1 294 ? 11.43 2.861 -23.469 1 94 294 LEU A C 1
ATOM 2156 O O . LEU A 1 294 ? 11.961 3.971 -23.531 1 94 294 LEU A O 1
ATOM 2160 N N . ARG A 1 295 ? 10.188 2.67 -23.703 1 92.75 295 ARG A N 1
ATOM 2161 C CA . ARG A 1 295 ? 9.305 3.795 -23.984 1 92.75 295 ARG A CA 1
ATOM 2162 C C . ARG A 1 295 ? 9.188 4.723 -22.781 1 92.75 295 ARG A C 1
ATOM 2164 O O . ARG A 1 295 ? 9.18 5.945 -22.938 1 92.75 295 ARG A O 1
ATOM 2171 N N . GLU A 1 296 ? 9.016 4.113 -21.641 1 92.56 296 GLU A N 1
ATOM 2172 C CA . GLU A 1 296 ? 8.945 4.875 -20.406 1 92.56 296 GLU A CA 1
ATOM 2173 C C . GLU A 1 296 ? 10.195 5.723 -20.203 1 92.56 296 GLU A C 1
ATOM 2175 O O . GLU A 1 296 ? 10.117 6.867 -19.75 1 92.56 296 GLU A O 1
ATOM 2180 N N . LYS A 1 297 ? 11.305 5.156 -20.531 1 92.31 297 LYS A N 1
ATOM 2181 C CA . LYS A 1 297 ? 12.586 5.836 -20.359 1 92.31 297 LYS A CA 1
ATOM 2182 C C . LYS A 1 297 ? 12.648 7.109 -21.188 1 92.31 297 LYS A C 1
ATOM 2184 O O . LYS A 1 297 ? 13.266 8.102 -20.781 1 92.31 297 LYS A O 1
ATOM 2189 N N . GLU A 1 298 ? 11.969 7.117 -22.297 1 93.62 298 GLU A N 1
ATOM 2190 C CA . GLU A 1 298 ? 11.992 8.258 -23.219 1 93.62 298 GLU A CA 1
ATOM 2191 C C . GLU A 1 298 ? 11.289 9.469 -22.609 1 93.62 298 GLU A C 1
ATOM 2193 O O . GLU A 1 298 ? 11.641 10.609 -22.922 1 93.62 298 GLU A O 1
ATOM 2198 N N . VAL A 1 299 ? 10.328 9.25 -21.766 1 93.38 299 VAL A N 1
ATOM 2199 C CA . VAL A 1 299 ? 9.531 10.367 -21.266 1 93.38 299 VAL A CA 1
ATOM 2200 C C . VAL A 1 299 ? 9.828 10.586 -19.781 1 93.38 299 VAL A C 1
ATOM 2202 O O . VAL A 1 299 ? 9.227 11.453 -19.141 1 93.38 299 VAL A O 1
ATOM 2205 N N . ARG A 1 300 ? 10.727 9.836 -19.297 1 94.56 300 ARG A N 1
ATOM 2206 C CA . ARG A 1 300 ? 11.039 9.883 -17.875 1 94.56 300 ARG A CA 1
ATOM 2207 C C . ARG A 1 300 ? 11.688 11.211 -17.5 1 94.56 300 ARG A C 1
ATOM 2209 O O . ARG A 1 300 ? 12.531 11.727 -18.219 1 94.56 300 ARG A O 1
ATOM 2216 N N . HIS A 1 301 ? 11.172 11.781 -16.406 1 94.12 301 HIS A N 1
ATOM 2217 C CA . HIS A 1 301 ? 11.844 12.961 -15.867 1 94.12 301 HIS A CA 1
ATOM 2218 C C . HIS A 1 301 ? 13.297 12.656 -15.531 1 94.12 301 HIS A C 1
ATOM 2220 O O . HIS A 1 301 ? 13.609 11.562 -15.047 1 94.12 301 HIS A O 1
ATOM 2226 N N . LYS A 1 302 ? 14.188 13.57 -15.734 1 93.06 302 LYS A N 1
ATOM 2227 C CA . LYS A 1 302 ? 15.625 13.375 -15.562 1 93.06 302 LYS A CA 1
ATOM 2228 C C . LYS A 1 302 ? 15.953 12.898 -14.148 1 93.06 302 LYS A C 1
ATOM 2230 O O . LYS A 1 302 ? 16.734 11.961 -13.977 1 93.06 302 LYS A O 1
ATOM 2235 N N . LEU A 1 303 ? 15.375 13.531 -13.172 1 93.62 303 LEU A N 1
ATOM 2236 C CA . LEU A 1 303 ? 15.633 13.156 -11.781 1 93.62 303 LEU A CA 1
ATOM 2237 C C . LEU A 1 303 ? 15.156 11.742 -11.5 1 93.62 303 LEU A C 1
ATOM 2239 O O . LEU A 1 303 ? 15.82 10.984 -10.781 1 93.62 303 LEU A O 1
ATOM 2243 N N . THR A 1 304 ? 13.992 11.383 -12 1 94.5 304 THR A N 1
ATOM 2244 C CA . THR A 1 304 ? 13.484 10.023 -11.859 1 94.5 304 THR A CA 1
ATOM 2245 C C . THR A 1 304 ? 14.445 9.016 -12.484 1 94.5 304 THR A C 1
ATOM 2247 O O . THR A 1 304 ? 14.664 7.934 -11.938 1 94.5 304 THR A O 1
ATOM 2250 N N . GLU A 1 305 ? 15 9.375 -13.594 1 94.19 305 GLU A N 1
ATOM 2251 C CA . GLU A 1 305 ? 15.945 8.516 -14.289 1 94.19 305 GLU A CA 1
ATOM 2252 C C . GLU A 1 305 ? 17.188 8.266 -13.438 1 94.19 305 GLU A C 1
ATOM 2254 O O . GLU A 1 305 ? 17.672 7.133 -13.367 1 94.19 305 GLU A O 1
ATOM 2259 N N . ILE A 1 306 ? 17.703 9.289 -12.828 1 93.62 306 ILE A N 1
ATOM 2260 C CA . ILE A 1 306 ? 18.891 9.172 -11.992 1 93.62 306 ILE A CA 1
ATOM 2261 C C . ILE A 1 306 ? 18.625 8.219 -10.836 1 93.62 306 ILE A C 1
ATOM 2263 O O . ILE A 1 306 ? 19.453 7.367 -10.516 1 93.62 306 ILE A O 1
ATOM 2267 N N . LEU A 1 307 ? 17.484 8.352 -10.219 1 93.44 307 LEU A N 1
ATOM 2268 C CA . LEU A 1 307 ? 17.125 7.504 -9.094 1 93.44 307 LEU A CA 1
ATOM 2269 C C . LEU A 1 307 ? 16.922 6.062 -9.539 1 93.44 307 LEU A C 1
ATOM 2271 O O . LEU A 1 307 ? 17.359 5.129 -8.867 1 93.44 307 LEU A O 1
ATOM 2275 N N . GLU A 1 308 ? 16.25 5.855 -10.641 1 89.94 308 GLU A N 1
ATOM 2276 C CA . GLU A 1 308 ? 15.938 4.527 -11.156 1 89.94 308 GLU A CA 1
ATOM 2277 C C . GLU A 1 308 ? 17.203 3.791 -11.586 1 89.94 308 GLU A C 1
ATOM 2279 O O . GLU A 1 308 ? 17.25 2.561 -11.555 1 89.94 308 GLU A O 1
ATOM 2284 N N . GLU A 1 309 ? 18.172 4.453 -11.984 1 86.56 309 GLU A N 1
ATOM 2285 C CA . GLU A 1 309 ? 19.391 3.857 -12.516 1 86.56 309 GLU A CA 1
ATOM 2286 C C . GLU A 1 309 ? 20.234 3.229 -11.398 1 86.56 309 GLU A C 1
ATOM 2288 O O . GLU A 1 309 ? 21.172 2.484 -11.664 1 86.56 309 GLU A O 1
ATOM 2293 N N . THR A 1 310 ? 19.781 3.416 -10.219 1 82.88 310 THR A N 1
ATOM 2294 C CA . THR A 1 310 ? 20.484 2.816 -9.094 1 82.88 310 THR A CA 1
ATOM 2295 C C . THR A 1 310 ? 20.188 1.324 -9 1 82.88 310 THR A C 1
ATOM 2297 O O . THR A 1 310 ? 20.875 0.59 -8.281 1 82.88 310 THR A O 1
ATOM 2300 N N . SER A 1 311 ? 19.25 0.853 -9.75 1 83.31 311 SER A N 1
ATOM 2301 C CA . SER A 1 311 ? 18.859 -0.554 -9.711 1 83.31 311 SER A CA 1
ATOM 2302 C C . SER A 1 311 ? 19.219 -1.265 -11.008 1 83.31 311 SER A C 1
ATOM 2304 O O . SER A 1 311 ? 19.266 -0.64 -12.07 1 83.31 311 SER A O 1
ATOM 2306 N N . LYS A 1 312 ? 19.453 -2.568 -10.93 1 87 312 LYS A N 1
ATOM 2307 C CA . LYS A 1 312 ? 19.812 -3.359 -12.109 1 87 312 LYS A CA 1
ATOM 2308 C C . LYS A 1 312 ? 18.562 -3.76 -12.891 1 87 312 LYS A C 1
ATOM 2310 O O . LYS A 1 312 ? 17.531 -4.078 -12.297 1 87 312 LYS A O 1
ATOM 2315 N N . VAL A 1 313 ? 18.75 -3.746 -14.18 1 94.25 313 VAL A N 1
ATOM 2316 C CA . VAL A 1 313 ? 17.656 -4.117 -15.078 1 94.25 313 VAL A CA 1
ATOM 2317 C C . VAL A 1 313 ? 17.75 -5.609 -15.398 1 94.25 313 VAL A C 1
ATOM 2319 O O . VAL A 1 313 ? 18.828 -6.133 -15.68 1 94.25 313 VAL A O 1
ATOM 2322 N N . LYS A 1 314 ? 16.641 -6.32 -15.289 1 96.69 314 LYS A N 1
ATOM 2323 C CA . LYS A 1 314 ? 16.594 -7.75 -15.57 1 96.69 314 LYS A CA 1
ATOM 2324 C C . LYS A 1 314 ? 16.016 -8.016 -16.953 1 96.69 314 LYS A C 1
ATOM 2326 O O . LYS A 1 314 ? 15.344 -7.152 -17.531 1 96.69 314 LYS A O 1
ATOM 2331 N N . GLN A 1 315 ? 16.297 -9.211 -17.438 1 97.5 315 GLN A N 1
ATOM 2332 C CA . GLN A 1 315 ? 15.703 -9.625 -18.703 1 97.5 315 GLN A CA 1
ATOM 2333 C C . GLN A 1 315 ? 14.32 -10.234 -18.484 1 97.5 315 GLN A C 1
ATOM 2335 O O . GLN A 1 315 ? 14.094 -10.93 -17.5 1 97.5 315 GLN A O 1
ATOM 2340 N N . PRO A 1 316 ? 13.422 -10 -19.469 1 98.06 316 PRO A N 1
ATOM 2341 C CA . PRO A 1 316 ? 12.055 -10.5 -19.312 1 98.06 316 PRO A CA 1
ATOM 2342 C C . PRO A 1 316 ? 12 -12.008 -19.125 1 98.06 316 PRO A C 1
ATOM 2344 O O . PRO A 1 316 ? 11.203 -12.508 -18.328 1 98.06 316 PRO A O 1
ATOM 2347 N N . GLU A 1 317 ? 12.852 -12.781 -19.812 1 97.69 317 GLU A N 1
ATOM 2348 C CA . GLU A 1 317 ? 12.852 -14.234 -19.734 1 97.69 317 GLU A CA 1
ATOM 2349 C C . GLU A 1 317 ? 13.234 -14.711 -18.344 1 97.69 317 GLU A C 1
ATOM 2351 O O . GLU A 1 317 ? 12.617 -15.633 -17.797 1 97.69 317 GLU A O 1
ATOM 2356 N N . GLU A 1 318 ? 14.234 -14.023 -17.797 1 96.75 318 GLU A N 1
ATOM 2357 C CA . GLU A 1 318 ? 14.664 -14.359 -16.453 1 96.75 318 GLU A CA 1
ATOM 2358 C C . GLU A 1 318 ? 13.562 -14.055 -15.43 1 96.75 318 GLU A C 1
ATOM 2360 O O . GLU A 1 318 ? 13.289 -14.867 -14.547 1 96.75 318 GLU A O 1
ATOM 2365 N N . ALA A 1 319 ? 12.977 -12.922 -15.562 1 97.75 319 ALA A N 1
ATOM 2366 C CA . ALA A 1 319 ? 11.898 -12.508 -14.672 1 97.75 319 ALA A CA 1
ATOM 2367 C C . ALA A 1 319 ? 10.719 -13.469 -14.758 1 97.75 319 ALA A C 1
ATOM 2369 O O . ALA A 1 319 ? 10.172 -13.891 -13.742 1 97.75 319 ALA A O 1
ATOM 2370 N N . ALA A 1 320 ? 10.344 -13.867 -15.953 1 98.56 320 ALA A N 1
ATOM 2371 C CA . ALA A 1 320 ? 9.188 -14.734 -16.172 1 98.56 320 ALA A CA 1
ATOM 2372 C C . ALA A 1 320 ? 9.445 -16.141 -15.609 1 98.56 320 ALA A C 1
ATOM 2374 O O . ALA A 1 320 ? 8.555 -16.734 -15.008 1 98.56 320 ALA A O 1
ATOM 2375 N N . GLU A 1 321 ? 10.617 -16.672 -15.875 1 97.81 321 GLU A N 1
ATOM 2376 C CA . GLU A 1 321 ? 10.961 -18 -15.375 1 97.81 321 GLU A CA 1
ATOM 2377 C C . GLU A 1 321 ? 10.852 -18.062 -13.852 1 97.81 321 GLU A C 1
ATOM 2379 O O . GLU A 1 321 ? 10.25 -18.984 -13.312 1 97.81 321 GLU A O 1
ATOM 2384 N N . ARG A 1 322 ? 11.383 -17.062 -13.195 1 96.56 322 ARG A N 1
ATOM 2385 C CA . ARG A 1 322 ? 11.344 -17.047 -11.734 1 96.56 322 ARG A CA 1
ATOM 2386 C C . ARG A 1 322 ? 9.922 -16.828 -11.227 1 96.56 322 ARG A C 1
ATOM 2388 O O . ARG A 1 322 ? 9.484 -17.5 -10.289 1 96.56 322 ARG A O 1
ATOM 2395 N N . LEU A 1 323 ? 9.281 -15.898 -11.82 1 98.19 323 LEU A N 1
ATOM 2396 C CA . LEU A 1 323 ? 7.91 -15.578 -11.422 1 98.19 323 LEU A CA 1
ATOM 2397 C C . LEU A 1 323 ? 7.016 -16.812 -11.516 1 98.19 323 LEU A C 1
ATOM 2399 O O . LEU A 1 323 ? 6.344 -17.172 -10.547 1 98.19 323 LEU A O 1
ATOM 2403 N N . VAL A 1 324 ? 7.031 -17.484 -12.648 1 98.44 324 VAL A N 1
ATOM 2404 C CA . VAL A 1 324 ? 6.145 -18.625 -12.867 1 98.44 324 VAL A CA 1
ATOM 2405 C C . VAL A 1 324 ? 6.531 -19.781 -11.945 1 98.44 324 VAL A C 1
ATOM 2407 O O . VAL A 1 324 ? 5.664 -20.438 -11.375 1 98.44 324 VAL A O 1
ATOM 2410 N N . GLY A 1 325 ? 7.832 -20 -11.773 1 96.25 325 GLY A N 1
ATOM 2411 C CA . GLY A 1 325 ? 8.281 -21.047 -10.867 1 96.25 325 GLY A CA 1
ATOM 2412 C C . GLY A 1 325 ? 7.789 -20.859 -9.445 1 96.25 325 GLY A C 1
ATOM 2413 O O . GLY A 1 325 ? 7.312 -21.797 -8.812 1 96.25 325 GLY A O 1
ATOM 2414 N N . HIS A 1 326 ? 7.859 -19.641 -8.961 1 95.81 326 HIS A N 1
ATOM 2415 C CA . HIS A 1 326 ? 7.418 -19.344 -7.602 1 95.81 326 HIS A CA 1
ATOM 2416 C C . HIS A 1 326 ? 5.902 -19.438 -7.48 1 95.81 326 HIS A C 1
ATOM 2418 O O . HIS A 1 326 ? 5.387 -19.891 -6.457 1 95.81 326 HIS A O 1
ATOM 2424 N N . LEU A 1 327 ? 5.238 -18.984 -8.508 1 97.06 327 LEU A N 1
ATOM 2425 C CA . LEU A 1 327 ? 3.783 -19.094 -8.469 1 97.06 327 LEU A CA 1
ATOM 2426 C C . LEU A 1 327 ? 3.348 -20.547 -8.406 1 97.06 327 LEU A C 1
ATOM 2428 O O . LEU A 1 327 ? 2.48 -20.906 -7.609 1 97.06 327 LEU A O 1
ATOM 2432 N N . GLU A 1 328 ? 3.943 -21.422 -9.258 1 96.31 328 GLU A N 1
ATOM 2433 C CA . GLU A 1 328 ? 3.609 -22.844 -9.273 1 96.31 328 GLU A CA 1
ATOM 2434 C C . GLU A 1 328 ? 3.842 -23.469 -7.906 1 96.31 328 GLU A C 1
ATOM 2436 O O . GLU A 1 328 ? 3.109 -24.375 -7.504 1 96.31 328 GLU A O 1
ATOM 2441 N N . ALA A 1 329 ? 4.867 -22.938 -7.234 1 92.38 329 ALA A N 1
ATOM 2442 C CA . ALA A 1 329 ? 5.238 -23.484 -5.93 1 92.38 329 ALA A CA 1
ATOM 2443 C C . ALA A 1 329 ? 4.285 -23 -4.84 1 92.38 329 ALA A C 1
ATOM 2445 O O . ALA A 1 329 ? 4.34 -23.469 -3.705 1 92.38 329 ALA A O 1
ATOM 2446 N N . GLY A 1 330 ? 3.439 -22 -5.164 1 93.81 330 GLY A N 1
ATOM 2447 C CA . GLY A 1 330 ? 2.426 -21.547 -4.223 1 93.81 330 GLY A CA 1
ATOM 2448 C C . GLY A 1 330 ? 2.855 -20.344 -3.41 1 93.81 330 GLY A C 1
ATOM 2449 O O . GLY A 1 330 ? 2.275 -20.047 -2.361 1 93.81 330 GLY A O 1
ATOM 2450 N N . HIS A 1 331 ? 3.871 -19.641 -3.857 1 94.88 331 HIS A N 1
ATOM 2451 C CA . HIS A 1 331 ? 4.332 -18.453 -3.139 1 94.88 331 HIS A CA 1
ATOM 2452 C C . HIS A 1 331 ? 3.41 -17.266 -3.387 1 94.88 331 HIS A C 1
ATOM 2454 O O . HIS A 1 331 ? 2.986 -17.031 -4.52 1 94.88 331 HIS A O 1
ATOM 2460 N N . ARG A 1 332 ? 3.086 -16.516 -2.318 1 96.88 332 ARG A N 1
ATOM 2461 C CA . ARG A 1 332 ? 2.236 -15.336 -2.418 1 96.88 332 ARG A CA 1
ATOM 2462 C C . ARG A 1 332 ? 3.066 -14.086 -2.691 1 96.88 332 ARG A C 1
ATOM 2464 O O . ARG A 1 332 ? 2.598 -13.156 -3.35 1 96.88 332 ARG A O 1
ATOM 2471 N N . VAL A 1 333 ? 4.219 -14.102 -2.088 1 97.88 333 VAL A N 1
ATOM 2472 C CA . VAL A 1 333 ? 5.16 -12.992 -2.238 1 97.88 333 VAL A CA 1
ATOM 2473 C C . VAL A 1 333 ? 6.355 -13.438 -3.076 1 97.88 333 VAL A C 1
ATOM 2475 O O . VAL A 1 333 ? 7.25 -14.133 -2.574 1 97.88 333 VAL A O 1
ATOM 2478 N N . ILE A 1 334 ? 6.41 -12.992 -4.332 1 97.88 334 ILE A N 1
ATOM 2479 C CA . ILE A 1 334 ? 7.41 -13.453 -5.285 1 97.88 334 ILE A CA 1
ATOM 2480 C C . ILE A 1 334 ? 8.414 -12.336 -5.57 1 97.88 334 ILE A C 1
ATOM 2482 O O . ILE A 1 334 ? 8.016 -11.203 -5.875 1 97.88 334 ILE A O 1
ATOM 2486 N N . THR A 1 335 ? 9.648 -12.602 -5.383 1 96.38 335 THR A N 1
ATOM 2487 C CA . THR A 1 335 ? 10.719 -11.664 -5.695 1 96.38 335 THR A CA 1
ATOM 2488 C C . THR A 1 335 ? 11.68 -12.266 -6.719 1 96.38 335 THR A C 1
ATOM 2490 O O . THR A 1 335 ? 11.859 -13.484 -6.777 1 96.38 335 THR A O 1
ATOM 2493 N N . ILE A 1 336 ? 12.273 -11.422 -7.461 1 94.69 336 ILE A N 1
ATOM 2494 C CA . ILE A 1 336 ? 13.07 -11.867 -8.594 1 94.69 336 ILE A CA 1
ATOM 2495 C C . ILE A 1 336 ? 14.555 -11.812 -8.234 1 94.69 336 ILE A C 1
ATOM 2497 O O . ILE A 1 336 ? 15.352 -12.609 -8.727 1 94.69 336 ILE A O 1
ATOM 2501 N N . ASP A 1 337 ? 14.93 -10.828 -7.414 1 92.69 337 ASP A N 1
ATOM 2502 C CA . ASP A 1 337 ? 16.344 -10.664 -7.078 1 92.69 337 ASP A CA 1
ATOM 2503 C C . ASP A 1 337 ? 16.531 -10.375 -5.59 1 92.69 337 ASP A C 1
ATOM 2505 O O . ASP A 1 337 ? 15.57 -10.445 -4.816 1 92.69 337 ASP A O 1
ATOM 2509 N N . PHE A 1 338 ? 17.797 -10.125 -5.23 1 91.94 338 PHE A N 1
ATOM 2510 C CA . PHE A 1 338 ? 18.141 -9.984 -3.82 1 91.94 338 PHE A CA 1
ATOM 2511 C C . PHE A 1 338 ? 17.547 -8.703 -3.24 1 91.94 338 PHE A C 1
ATOM 2513 O O . PHE A 1 338 ? 17.094 -8.688 -2.096 1 91.94 338 PHE A O 1
ATOM 2520 N N . GLU A 1 339 ? 17.625 -7.664 -4.008 1 94.06 339 GLU A N 1
ATOM 2521 C CA . GLU A 1 339 ? 17.031 -6.414 -3.549 1 94.06 339 GLU A CA 1
ATOM 2522 C C . GLU A 1 339 ? 15.539 -6.59 -3.234 1 94.06 339 GLU A C 1
ATOM 2524 O O . GLU A 1 339 ? 15.062 -6.121 -2.199 1 94.06 339 GLU A O 1
ATOM 2529 N N . GLY A 1 340 ? 14.836 -7.246 -4.156 1 95.69 340 GLY A N 1
ATOM 2530 C CA . GLY A 1 340 ? 13.43 -7.539 -3.916 1 95.69 340 GLY A CA 1
ATOM 2531 C C . GLY A 1 340 ? 13.211 -8.414 -2.695 1 95.69 340 GLY A C 1
ATOM 2532 O O . GLY A 1 340 ? 12.25 -8.211 -1.949 1 95.69 340 GLY A O 1
ATOM 2533 N N . TRP A 1 341 ? 14.117 -9.375 -2.529 1 94.69 341 TRP A N 1
ATOM 2534 C CA . TRP A 1 341 ? 14.023 -10.273 -1.382 1 94.69 341 TRP A CA 1
ATOM 2535 C C . TRP A 1 341 ? 14.133 -9.492 -0.073 1 94.69 341 TRP A C 1
ATOM 2537 O O . TRP A 1 341 ? 13.328 -9.695 0.841 1 94.69 341 TRP A O 1
ATOM 2547 N N . VAL A 1 342 ? 15.055 -8.578 0.04 1 95.69 342 VAL A N 1
ATOM 2548 C CA . VAL A 1 342 ? 15.266 -7.762 1.23 1 95.69 342 VAL A CA 1
ATOM 2549 C C . VAL A 1 342 ? 14.039 -6.895 1.491 1 95.69 342 VAL A C 1
ATOM 2551 O O . VAL A 1 342 ? 13.539 -6.84 2.617 1 95.69 342 VAL A O 1
ATOM 2554 N N . LEU A 1 343 ? 13.562 -6.301 0.432 1 97.44 343 LEU A N 1
ATOM 2555 C CA . LEU A 1 343 ? 12.438 -5.387 0.567 1 97.44 343 LEU A CA 1
ATOM 2556 C C . LEU A 1 343 ? 11.164 -6.137 0.962 1 97.44 343 LEU A C 1
ATOM 2558 O O . LEU A 1 343 ? 10.367 -5.637 1.758 1 97.44 343 LEU A O 1
ATOM 2562 N N . ALA A 1 344 ? 11.016 -7.289 0.385 1 97.5 344 ALA A N 1
ATOM 2563 C CA . ALA A 1 344 ? 9.836 -8.086 0.722 1 97.5 344 ALA A CA 1
ATOM 2564 C C . ALA A 1 344 ? 9.852 -8.492 2.191 1 97.5 344 ALA A C 1
ATOM 2566 O O . ALA A 1 344 ? 8.812 -8.5 2.854 1 97.5 344 ALA A O 1
ATOM 2567 N N . ARG A 1 345 ? 11.008 -8.844 2.738 1 96.25 345 ARG A N 1
ATOM 2568 C CA . ARG A 1 345 ? 11.125 -9.25 4.137 1 96.25 345 ARG A CA 1
ATOM 2569 C C . ARG A 1 345 ? 10.891 -8.07 5.07 1 96.25 345 ARG A C 1
ATOM 2571 O O . ARG A 1 345 ? 10.242 -8.203 6.109 1 96.25 345 ARG A O 1
ATOM 2578 N N . LEU A 1 346 ? 11.398 -6.938 4.672 1 97.75 346 LEU A N 1
ATOM 2579 C CA . LEU A 1 346 ? 11.234 -5.734 5.48 1 97.75 346 LEU A CA 1
ATOM 2580 C C . LEU A 1 346 ? 9.773 -5.312 5.535 1 97.75 346 LEU A C 1
ATOM 2582 O O . LEU A 1 346 ? 9.312 -4.766 6.543 1 97.75 346 LEU A O 1
ATOM 2586 N N . ASN A 1 347 ? 9.047 -5.613 4.488 1 98.12 347 ASN A N 1
ATOM 2587 C CA . ASN A 1 347 ? 7.672 -5.129 4.379 1 98.12 347 ASN A CA 1
ATOM 2588 C C . ASN A 1 347 ? 6.668 -6.266 4.535 1 98.12 347 ASN A C 1
ATOM 2590 O O . ASN A 1 347 ? 5.555 -6.195 4.008 1 98.12 347 ASN A O 1
ATOM 2594 N N . ALA A 1 348 ? 7.012 -7.332 5.238 1 97.88 348 ALA A N 1
ATOM 2595 C CA . ALA A 1 348 ? 6.121 -8.477 5.43 1 97.88 348 ALA A CA 1
ATOM 2596 C C . ALA A 1 348 ? 4.906 -8.086 6.266 1 97.88 348 ALA A C 1
ATOM 2598 O O . ALA A 1 348 ? 3.809 -8.609 6.051 1 97.88 348 ALA A O 1
ATOM 2599 N N . GLY A 1 349 ? 5.102 -7.191 7.273 1 96.62 349 GLY A N 1
ATOM 2600 C CA . GLY A 1 349 ? 4.016 -6.613 8.047 1 96.62 349 GLY A CA 1
ATOM 2601 C C . GLY A 1 349 ? 3.068 -7.648 8.617 1 96.62 349 GLY A C 1
ATOM 2602 O O . GLY A 1 349 ? 3.498 -8.586 9.297 1 96.62 349 GLY A O 1
ATOM 2603 N N . PHE A 1 350 ? 1.777 -7.582 8.203 1 96.75 350 PHE A N 1
ATOM 2604 C CA . PHE A 1 350 ? 0.666 -8.359 8.734 1 96.75 350 PHE A CA 1
ATOM 2605 C C . PHE A 1 350 ? 0.546 -9.695 8.008 1 96.75 350 PHE A C 1
ATOM 2607 O O . PHE A 1 350 ? -0.172 -10.594 8.461 1 96.75 350 PHE A O 1
ATOM 2614 N N . SER A 1 351 ? 1.329 -9.969 7.035 1 96.38 351 SER A N 1
ATOM 2615 C CA . SER A 1 351 ? 1.188 -11.141 6.184 1 96.38 351 SER A CA 1
ATOM 2616 C C . SER A 1 351 ? 1.621 -12.414 6.914 1 96.38 351 SER A C 1
ATOM 2618 O O . SER A 1 351 ? 2.451 -12.359 7.82 1 96.38 351 SER A O 1
ATOM 2620 N N . ARG A 1 352 ? 1.094 -13.523 6.523 1 94.5 352 ARG A N 1
ATOM 2621 C CA . ARG A 1 352 ? 1.627 -14.805 6.965 1 94.5 352 ARG A CA 1
ATOM 2622 C C . ARG A 1 352 ? 3.037 -15.031 6.43 1 94.5 352 ARG A C 1
ATOM 2624 O O . ARG A 1 352 ? 3.434 -14.414 5.438 1 94.5 352 ARG A O 1
ATOM 2631 N N . ALA A 1 353 ? 3.719 -15.844 7.141 1 93.5 353 ALA A N 1
ATOM 2632 C CA . ALA A 1 353 ? 5.086 -16.125 6.711 1 93.5 353 ALA A CA 1
ATOM 2633 C C . ALA A 1 353 ? 5.105 -17.062 5.508 1 93.5 353 ALA A C 1
ATOM 2635 O O . ALA A 1 353 ? 4.305 -18 5.43 1 93.5 353 ALA A O 1
ATOM 2636 N N . GLU A 1 354 ? 6.023 -16.797 4.57 1 91.31 354 GLU A N 1
ATOM 2637 C CA . GLU A 1 354 ? 6.152 -17.641 3.387 1 91.31 354 GLU A CA 1
ATOM 2638 C C . GLU A 1 354 ? 6.812 -18.969 3.732 1 91.31 354 GLU A C 1
ATOM 2640 O O . GLU A 1 354 ? 6.531 -20 3.098 1 91.31 354 GLU A O 1
ATOM 2645 N N . SER A 1 355 ? 7.723 -18.953 4.633 1 89.69 355 SER A N 1
ATOM 2646 C CA . SER A 1 355 ? 8.469 -20.109 5.117 1 89.69 355 SER A CA 1
ATOM 2647 C C . SER A 1 355 ? 9.047 -19.859 6.504 1 89.69 355 SER A C 1
ATOM 2649 O O . SER A 1 355 ? 9 -18.734 7.004 1 89.69 355 SER A O 1
ATOM 2651 N N . PHE A 1 356 ? 9.57 -20.953 7.148 1 89.25 356 PHE A N 1
ATOM 2652 C CA . PHE A 1 356 ? 10.258 -20.781 8.422 1 89.25 356 PHE A CA 1
ATOM 2653 C C . PHE A 1 356 ? 11.461 -19.859 8.273 1 89.25 356 PHE A C 1
ATOM 2655 O O . PHE A 1 356 ? 11.688 -18.984 9.117 1 89.25 356 PHE A O 1
ATOM 2662 N N . ALA A 1 357 ? 12.195 -20.031 7.195 1 90.31 357 ALA A N 1
ATOM 2663 C CA . ALA A 1 357 ? 13.375 -19.203 6.945 1 90.31 357 ALA A CA 1
ATOM 2664 C C . ALA A 1 357 ? 13 -17.734 6.781 1 90.31 357 ALA A C 1
ATOM 2666 O O . ALA A 1 357 ? 13.703 -16.859 7.281 1 90.31 357 ALA A O 1
ATOM 2667 N N . SER A 1 358 ? 11.93 -17.484 6.004 1 92.44 358 SER A N 1
ATOM 2668 C CA . SER A 1 358 ? 11.508 -16.094 5.816 1 92.44 358 SER A CA 1
ATOM 2669 C C . SER A 1 358 ? 11.18 -15.438 7.148 1 92.44 358 SER A C 1
ATOM 2671 O O . SER A 1 358 ? 11.562 -14.289 7.387 1 92.44 358 SER A O 1
ATOM 2673 N N . LEU A 1 359 ? 10.461 -16.172 8.023 1 93.94 359 LEU A N 1
ATOM 2674 C CA . LEU A 1 359 ? 10.086 -15.609 9.32 1 93.94 359 LEU A CA 1
ATOM 2675 C C . LEU A 1 359 ? 11.32 -15.367 10.18 1 93.94 359 LEU A C 1
ATOM 2677 O O . LEU A 1 359 ? 11.375 -14.391 10.93 1 93.94 359 LEU A O 1
ATOM 2681 N N . PHE A 1 360 ? 12.258 -16.266 10.062 1 92.44 360 PHE A N 1
ATOM 2682 C CA . PHE A 1 360 ? 13.531 -16.109 10.758 1 92.44 360 PHE A CA 1
ATOM 2683 C C . PHE A 1 360 ? 14.211 -14.805 10.352 1 92.44 360 PHE A C 1
ATOM 2685 O O . PHE A 1 360 ? 14.625 -14.023 11.211 1 92.44 360 PHE A O 1
ATOM 2692 N N . TYR A 1 361 ? 14.359 -14.539 9.094 1 93.19 361 TYR A N 1
ATOM 2693 C CA . TYR A 1 361 ? 15.008 -13.32 8.609 1 93.19 361 TYR A CA 1
ATOM 2694 C C . TYR A 1 361 ? 14.18 -12.086 8.961 1 93.19 361 TYR A C 1
ATOM 2696 O O . TYR A 1 361 ? 14.742 -11.031 9.266 1 93.19 361 TYR A O 1
ATOM 2704 N N . GLU A 1 362 ? 12.867 -12.211 8.883 1 96 362 GLU A N 1
ATOM 2705 C CA . GLU A 1 362 ? 11.984 -11.094 9.203 1 96 362 GLU A CA 1
ATOM 2706 C C . GLU A 1 362 ? 12.117 -10.68 10.664 1 96 362 GLU A C 1
ATOM 2708 O O . GLU A 1 362 ? 11.953 -9.508 11.008 1 96 362 GLU A O 1
ATOM 2713 N N . PHE A 1 363 ? 12.406 -11.656 11.523 1 94.81 363 PHE A N 1
ATOM 2714 C CA . PHE A 1 363 ? 12.602 -11.336 12.93 1 94.81 363 PHE A CA 1
ATOM 2715 C C . PHE A 1 363 ? 14 -10.789 13.172 1 94.81 363 PHE A C 1
ATOM 2717 O O . PHE A 1 363 ? 14.164 -9.727 13.773 1 94.81 363 PHE A O 1
ATOM 2724 N N . PHE A 1 364 ? 15.023 -11.383 12.68 1 91.88 364 PHE A N 1
ATOM 2725 C CA . PHE A 1 364 ? 16.391 -11.109 13.102 1 91.88 364 PHE A CA 1
ATOM 2726 C C . PHE A 1 364 ? 17.016 -10.016 12.242 1 91.88 364 PHE A C 1
ATOM 2728 O O . PHE A 1 364 ? 17.906 -9.297 12.695 1 91.88 364 PHE A O 1
ATOM 2735 N N . MET A 1 365 ? 16.531 -9.859 11 1 93.88 365 MET A N 1
ATOM 2736 C CA . MET A 1 365 ? 17.25 -8.977 10.086 1 93.88 365 MET A CA 1
ATOM 2737 C C . MET A 1 365 ? 16.438 -7.723 9.781 1 93.88 365 MET A C 1
ATOM 2739 O O . MET A 1 365 ? 16.953 -6.789 9.156 1 93.88 365 MET A O 1
ATOM 2743 N N . SER A 1 366 ? 15.234 -7.629 10.203 1 95.5 366 SER A N 1
ATOM 2744 C CA . SER A 1 366 ? 14.375 -6.504 9.852 1 95.5 366 SER A CA 1
ATOM 2745 C C . SER A 1 366 ? 14.992 -5.18 10.281 1 95.5 366 SER A C 1
ATOM 2747 O O . SER A 1 366 ? 14.891 -4.18 9.562 1 95.5 366 SER A O 1
ATOM 2749 N N . GLY A 1 367 ? 15.562 -5.172 11.492 1 95.69 367 GLY A N 1
ATOM 2750 C CA . GLY A 1 367 ? 16.219 -3.951 11.938 1 95.69 367 GLY A CA 1
ATOM 2751 C C . GLY A 1 367 ? 17.328 -3.5 11.016 1 95.69 367 GLY A C 1
ATOM 2752 O O . GLY A 1 367 ? 17.422 -2.32 10.672 1 95.69 367 GLY A O 1
ATOM 2753 N N . ILE A 1 368 ? 18.156 -4.434 10.609 1 95.38 368 ILE A N 1
ATOM 2754 C CA . ILE A 1 368 ? 19.266 -4.133 9.711 1 95.38 368 ILE A CA 1
ATOM 2755 C C . ILE A 1 368 ? 18.719 -3.662 8.359 1 95.38 368 ILE A C 1
ATOM 2757 O O . ILE A 1 368 ? 19.203 -2.68 7.801 1 95.38 368 ILE A O 1
ATOM 2761 N N . PHE A 1 369 ? 17.734 -4.398 7.832 1 97.69 369 PHE A N 1
ATOM 2762 C CA . PHE A 1 369 ? 17.125 -4.012 6.566 1 97.69 369 PHE A CA 1
ATOM 2763 C C . PHE A 1 369 ? 16.531 -2.607 6.656 1 97.69 369 PHE A C 1
ATOM 2765 O O . PHE A 1 369 ? 16.609 -1.837 5.699 1 97.69 369 PHE A O 1
ATOM 2772 N N . ARG A 1 370 ? 15.969 -2.227 7.809 1 98.19 370 ARG A N 1
ATOM 2773 C CA . ARG A 1 370 ? 15.406 -0.897 8.031 1 98.19 370 ARG A CA 1
ATOM 2774 C C . ARG A 1 370 ? 16.484 0.176 7.93 1 98.19 370 ARG A C 1
ATOM 2776 O O . ARG A 1 370 ? 16.297 1.194 7.262 1 98.19 370 ARG A O 1
ATOM 2783 N N . LEU A 1 371 ? 17.625 -0.032 8.555 1 96.88 371 LEU A N 1
ATOM 2784 C CA . LEU A 1 371 ? 18.703 0.949 8.508 1 96.88 371 LEU A CA 1
ATOM 2785 C C . LEU A 1 371 ? 19.234 1.11 7.082 1 96.88 371 LEU A C 1
ATOM 2787 O O . LEU A 1 371 ? 19.547 2.225 6.652 1 96.88 371 LEU A O 1
ATOM 2791 N N . VAL A 1 372 ? 19.344 -0.035 6.406 1 96.12 372 VAL A N 1
ATOM 2792 C CA . VAL A 1 372 ? 19.797 0.012 5.02 1 96.12 372 VAL A CA 1
ATOM 2793 C C . VAL A 1 372 ? 18.828 0.842 4.184 1 96.12 372 VAL A C 1
ATOM 2795 O O . VAL A 1 372 ? 19.25 1.671 3.375 1 96.12 372 VAL A O 1
ATOM 2798 N N . CYS A 1 373 ? 17.578 0.681 4.395 1 96.81 373 CYS A N 1
ATOM 2799 C CA . CYS A 1 373 ? 16.562 1.385 3.617 1 96.81 373 CYS A CA 1
ATOM 2800 C C . CYS A 1 373 ? 16.531 2.869 3.967 1 96.81 373 CYS A C 1
ATOM 2802 O O . CYS A 1 373 ? 16.297 3.711 3.102 1 96.81 373 CYS A O 1
ATOM 2804 N N . VAL A 1 374 ? 16.766 3.191 5.242 1 96.94 374 VAL A N 1
ATOM 2805 C CA . VAL A 1 374 ? 16.859 4.598 5.617 1 96.94 374 VAL A CA 1
ATOM 2806 C C . VAL A 1 374 ? 18.062 5.234 4.918 1 96.94 374 VAL A C 1
ATOM 2808 O O . VAL A 1 374 ? 17.969 6.355 4.406 1 96.94 374 VAL A O 1
ATOM 2811 N N . GLY A 1 375 ? 19.172 4.488 4.906 1 95.75 375 GLY A N 1
ATOM 2812 C CA . GLY A 1 375 ? 20.328 4.977 4.172 1 95.75 375 GLY A CA 1
ATOM 2813 C C . GLY A 1 375 ? 20.047 5.238 2.705 1 95.75 375 GLY A C 1
ATOM 2814 O O . GLY A 1 375 ? 20.453 6.262 2.158 1 95.75 375 GLY A O 1
ATOM 2815 N N . LEU A 1 376 ? 19.344 4.332 2.09 1 94.62 376 LEU A N 1
ATOM 2816 C CA . LEU A 1 376 ? 18.953 4.488 0.691 1 94.62 376 LEU A CA 1
ATOM 2817 C C . LEU A 1 376 ? 18.047 5.695 0.511 1 94.62 376 LEU A C 1
ATOM 2819 O O . LEU A 1 376 ? 18.188 6.457 -0.448 1 94.62 376 LEU A O 1
ATOM 2823 N N . SER A 1 377 ? 17.078 5.832 1.345 1 95.5 377 SER A N 1
ATOM 2824 C CA . SER A 1 377 ? 16.172 6.973 1.299 1 95.5 377 SER A CA 1
ATOM 2825 C C . SER A 1 377 ? 16.922 8.289 1.388 1 95.5 377 SER A C 1
ATOM 2827 O O . SER A 1 377 ? 16.641 9.234 0.65 1 95.5 377 SER A O 1
ATOM 2829 N N . LEU A 1 378 ? 17.891 8.375 2.264 1 94.69 378 LEU A N 1
ATOM 2830 C CA . LEU A 1 378 ? 18.688 9.594 2.422 1 94.69 378 LEU A CA 1
ATOM 2831 C C . LEU A 1 378 ? 19.531 9.859 1.175 1 94.69 378 LEU A C 1
ATOM 2833 O O . LEU A 1 378 ? 19.719 11.016 0.788 1 94.69 378 LEU A O 1
ATOM 2837 N N . GLN A 1 379 ? 20.031 8.797 0.617 1 94 379 GLN A N 1
ATOM 2838 C CA . GLN A 1 379 ? 20.75 8.961 -0.64 1 94 379 GLN A CA 1
ATOM 2839 C C . GLN A 1 379 ? 19.859 9.57 -1.714 1 94 379 GLN A C 1
ATOM 2841 O O . GLN A 1 379 ? 20.281 10.461 -2.453 1 94 379 GLN A O 1
ATOM 2846 N N . PHE A 1 380 ? 18.688 9.109 -1.845 1 94.19 380 PHE A N 1
ATOM 2847 C CA . PHE A 1 380 ? 17.75 9.625 -2.832 1 94.19 380 PHE A CA 1
ATOM 2848 C C . PHE A 1 380 ? 17.422 11.094 -2.555 1 94.19 380 PHE A C 1
ATOM 2850 O O . PHE A 1 380 ? 17.422 11.914 -3.473 1 94.19 380 PHE A O 1
ATOM 2857 N N . TYR A 1 381 ? 17.172 11.43 -1.285 1 93.19 381 TYR A N 1
ATOM 2858 C CA . TYR A 1 381 ? 16.906 12.82 -0.934 1 93.19 381 TYR A CA 1
ATOM 2859 C C . TYR A 1 381 ? 18.109 13.703 -1.249 1 93.19 381 TYR A C 1
ATOM 2861 O O . TYR A 1 381 ? 17.953 14.859 -1.655 1 93.19 381 TYR A O 1
ATOM 2869 N N . SER A 1 382 ? 19.297 13.18 -1.031 1 92.81 382 SER A N 1
ATOM 2870 C CA . SER A 1 382 ? 20.5 13.93 -1.36 1 92.81 382 SER A CA 1
ATOM 2871 C C . SER A 1 382 ? 20.578 14.219 -2.855 1 92.81 382 SER A C 1
ATOM 2873 O O . SER A 1 382 ? 20.938 15.32 -3.264 1 92.81 382 SER A O 1
ATOM 2875 N N . ILE A 1 383 ? 20.25 13.234 -3.621 1 92.75 383 ILE A N 1
ATOM 2876 C CA . ILE A 1 383 ? 20.266 13.398 -5.07 1 92.75 383 ILE A CA 1
ATOM 2877 C C . ILE A 1 383 ? 19.203 14.414 -5.48 1 92.75 383 ILE A C 1
ATOM 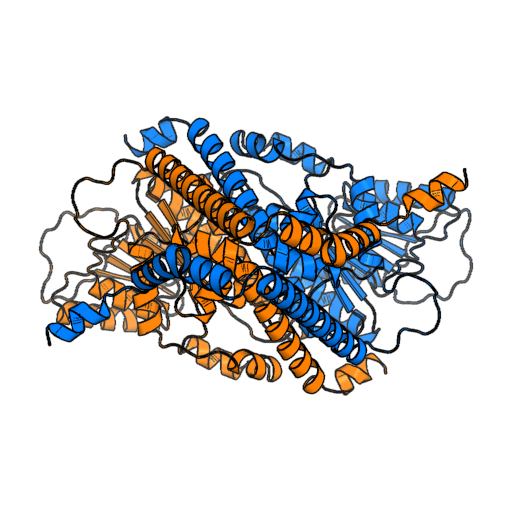2879 O O . ILE A 1 383 ? 19.453 15.281 -6.316 1 92.75 383 ILE A O 1
ATOM 2883 N N . ILE A 1 384 ? 18.031 14.336 -4.887 1 92 384 ILE A N 1
ATOM 2884 C CA . ILE A 1 384 ? 16.938 15.25 -5.184 1 92 384 ILE A CA 1
ATOM 2885 C C . ILE A 1 384 ? 17.344 16.672 -4.84 1 92 384 ILE A C 1
ATOM 2887 O O . ILE A 1 384 ? 17.109 17.609 -5.621 1 92 384 ILE A O 1
ATOM 2891 N N . ALA A 1 385 ? 17.938 16.859 -3.711 1 87.75 385 ALA A N 1
ATOM 2892 C CA . ALA A 1 385 ? 18.375 18.188 -3.27 1 87.75 385 ALA A CA 1
ATOM 2893 C C . ALA A 1 385 ? 19.422 18.766 -4.223 1 87.75 385 ALA A C 1
ATOM 2895 O O . ALA A 1 385 ? 19.422 19.969 -4.477 1 87.75 385 ALA A O 1
ATOM 2896 N N . ARG A 1 386 ? 20.219 17.922 -4.762 1 88.06 386 ARG A N 1
ATOM 2897 C CA . ARG A 1 386 ? 21.297 18.359 -5.641 1 88.06 386 ARG A CA 1
ATOM 2898 C C . ARG A 1 386 ? 20.766 18.688 -7.031 1 88.06 386 ARG A C 1
ATOM 2900 O O . ARG A 1 386 ? 21.219 19.641 -7.668 1 88.06 386 ARG A O 1
ATOM 2907 N N . GLU A 1 387 ? 19.828 17.891 -7.445 1 86.44 387 GLU A N 1
ATOM 2908 C CA . GLU A 1 387 ? 19.406 17.984 -8.836 1 86.44 387 GLU A CA 1
ATOM 2909 C C . GLU A 1 387 ? 18.219 18.938 -8.992 1 86.44 387 GLU A C 1
ATOM 2911 O O . GLU A 1 387 ? 17.922 19.391 -10.102 1 86.44 387 GLU A O 1
ATOM 2916 N N . GLN A 1 388 ? 17.453 19.125 -8.008 1 76.06 388 GLN A N 1
ATOM 2917 C CA . GLN A 1 388 ? 16.297 19.984 -8.117 1 76.06 388 GLN A CA 1
ATOM 2918 C C . GLN A 1 388 ? 16.719 21.453 -8.305 1 76.06 388 GLN A C 1
ATOM 2920 O O . GLN A 1 388 ? 17.594 21.938 -7.602 1 76.06 388 GLN A O 1
ATOM 2925 N N . PRO A 1 389 ? 16.344 22.031 -9.625 1 59.12 389 PRO A N 1
ATOM 2926 C CA . PRO A 1 389 ? 16.75 23.391 -9.977 1 59.12 389 PRO A CA 1
ATOM 2927 C C . PRO A 1 389 ? 16.562 24.375 -8.828 1 59.12 389 PRO A C 1
ATOM 2929 O O . PRO A 1 389 ? 15.609 24.234 -8.047 1 59.12 389 PRO A O 1
ATOM 2932 N N . ALA A 1 390 ? 17.641 25.141 -8.641 1 49.72 390 ALA A N 1
ATOM 2933 C CA . ALA A 1 390 ? 17.641 26.25 -7.68 1 49.72 390 ALA A CA 1
ATOM 2934 C C . ALA A 1 390 ? 16.359 27.062 -7.789 1 49.72 390 ALA A C 1
ATOM 2936 O O . ALA A 1 390 ? 15.852 27.578 -6.785 1 49.72 390 ALA A O 1
ATOM 2937 N N . ALA A 1 391 ? 15.984 27.219 -9.008 1 46.47 391 ALA A N 1
ATOM 2938 C CA . ALA A 1 391 ? 14.836 28.062 -9.312 1 46.47 391 ALA A CA 1
ATOM 2939 C C . ALA A 1 391 ? 13.562 27.5 -8.695 1 46.47 391 ALA A C 1
ATOM 2941 O O . ALA A 1 391 ? 12.727 28.25 -8.18 1 46.47 391 ALA A O 1
ATOM 2942 N N . LEU A 1 392 ? 13.25 26.25 -8.938 1 50.19 392 LEU A N 1
ATOM 2943 C CA . LEU A 1 392 ? 12.148 25.688 -8.172 1 50.19 392 LEU A CA 1
ATOM 2944 C C . LEU A 1 392 ? 12.398 25.828 -6.676 1 50.19 392 LEU A C 1
ATOM 2946 O O . LEU A 1 392 ? 11.453 26.016 -5.906 1 50.19 392 LEU A O 1
ATOM 2950 N N . ARG A 1 393 ? 13.672 25.797 -6.324 1 46.62 393 ARG A N 1
ATOM 2951 C CA . ARG A 1 393 ? 14.055 26.156 -4.965 1 46.62 393 ARG A CA 1
ATOM 2952 C C . ARG A 1 393 ? 13.93 27.656 -4.742 1 46.62 393 ARG A C 1
ATOM 2954 O O . ARG A 1 393 ? 13.516 28.109 -3.668 1 46.62 393 ARG A O 1
ATOM 2961 N N . ARG A 1 394 ? 14.406 28.547 -5.734 1 42.62 394 ARG A N 1
ATOM 2962 C CA . ARG A 1 394 ? 14.352 30 -5.707 1 42.62 394 ARG A CA 1
ATOM 2963 C C . ARG A 1 394 ? 12.984 30.516 -6.133 1 42.62 394 ARG A C 1
ATOM 2965 O O . ARG A 1 394 ? 12.484 31.5 -5.594 1 42.62 394 ARG A O 1
ATOM 2972 N N . THR A 1 395 ? 12.453 30.188 -7.328 1 38.53 395 THR A N 1
ATOM 2973 C CA . THR A 1 395 ? 11.164 30.734 -7.742 1 38.53 395 THR A CA 1
ATOM 2974 C C . THR A 1 395 ? 10.07 30.344 -6.754 1 38.53 395 THR A C 1
ATOM 2976 O O . THR A 1 395 ? 8.953 30.859 -6.832 1 38.53 395 THR A O 1
ATOM 2979 N N . LYS A 1 396 ? 10.195 29.516 -5.898 1 34.91 396 LYS A N 1
ATOM 2980 C CA . LYS A 1 396 ? 9.297 29.578 -4.746 1 34.91 396 LYS A CA 1
ATOM 2981 C C . LYS A 1 396 ? 9.688 30.719 -3.805 1 34.91 396 LYS A C 1
ATOM 2983 O O . LYS A 1 396 ? 8.992 31 -2.83 1 34.91 396 LYS A O 1
ATOM 2988 N N . LEU A 1 397 ? 10.82 31.375 -3.734 1 30.06 397 LEU A N 1
ATOM 2989 C CA . LEU A 1 397 ? 11.164 32.594 -3.021 1 30.06 397 LEU A CA 1
ATOM 2990 C C . LEU A 1 397 ? 10.875 33.812 -3.877 1 30.06 397 LEU A C 1
ATOM 2992 O O . LEU A 1 397 ? 10.672 34.906 -3.348 1 30.06 397 LEU A O 1
ATOM 2996 N N . ALA A 1 398 ? 11.109 34 -5.188 1 30.23 398 ALA A N 1
ATOM 2997 C CA . ALA A 1 398 ? 10.609 35.188 -5.879 1 30.23 398 ALA A CA 1
ATOM 2998 C C . ALA A 1 398 ? 9.211 34.938 -6.438 1 30.23 398 ALA A C 1
ATOM 3000 O O . ALA A 1 398 ? 8.922 33.844 -6.965 1 30.23 398 ALA A O 1
ATOM 3001 N N . MET B 1 1 ? 26.25 -32.719 -19.641 1 22.41 1 MET B N 1
ATOM 3002 C CA . MET B 1 1 ? 24.984 -32.031 -19.906 1 22.41 1 MET B CA 1
ATOM 3003 C C . MET B 1 1 ? 24.016 -32.219 -18.734 1 22.41 1 MET B C 1
ATOM 3005 O O . MET B 1 1 ? 23.062 -31.453 -18.594 1 22.41 1 MET B O 1
ATOM 3009 N N . VAL B 1 2 ? 24.109 -33.344 -18.016 1 26.08 2 VAL B N 1
ATOM 3010 C CA . VAL B 1 2 ? 23.312 -33.844 -16.906 1 26.08 2 VAL B CA 1
ATOM 3011 C C . VAL B 1 2 ? 23.609 -33.031 -15.656 1 26.08 2 VAL B C 1
ATOM 3013 O O . VAL B 1 2 ? 22.75 -32.906 -14.781 1 26.08 2 VAL B O 1
ATOM 3016 N N . ASN B 1 3 ? 24.891 -32.656 -15.523 1 25.59 3 ASN B N 1
ATOM 3017 C CA . ASN B 1 3 ? 25.344 -32.156 -14.234 1 25.59 3 ASN B CA 1
ATOM 3018 C C . ASN B 1 3 ? 24.859 -30.734 -13.977 1 25.59 3 ASN B C 1
ATOM 3020 O O . ASN B 1 3 ? 25.125 -30.156 -12.914 1 25.59 3 ASN B O 1
ATOM 3024 N N . LYS B 1 4 ? 24.781 -29.891 -15.18 1 34.06 4 LYS B N 1
ATOM 3025 C CA . LYS B 1 4 ? 24.344 -28.5 -15 1 34.06 4 LYS B CA 1
ATOM 3026 C C . LYS B 1 4 ? 22.953 -28.438 -14.367 1 34.06 4 LYS B C 1
ATOM 3028 O O . LYS B 1 4 ? 22.453 -27.359 -14.078 1 34.06 4 LYS B O 1
ATOM 3033 N N . THR B 1 5 ? 22.234 -29.469 -14.602 1 29.02 5 THR B N 1
ATOM 3034 C CA . THR B 1 5 ? 20.828 -29.516 -14.211 1 29.02 5 THR B CA 1
ATOM 3035 C C . THR B 1 5 ? 20.688 -29.641 -12.695 1 29.02 5 THR B C 1
ATOM 3037 O O . THR B 1 5 ? 19.719 -29.141 -12.109 1 29.02 5 THR B O 1
ATOM 3040 N N . LEU B 1 6 ? 21.5 -30.516 -12 1 30.02 6 LEU B N 1
ATOM 3041 C CA . LEU B 1 6 ? 21.344 -30.781 -10.57 1 30.02 6 LEU B CA 1
ATOM 3042 C C . LEU B 1 6 ? 21.75 -29.562 -9.742 1 30.02 6 LEU B C 1
ATOM 3044 O O . LEU B 1 6 ? 21.156 -29.297 -8.695 1 30.02 6 LEU B O 1
ATOM 3048 N N . LEU B 1 7 ? 22.891 -28.922 -10 1 33.41 7 LEU B N 1
ATOM 3049 C CA . LEU B 1 7 ? 23.422 -27.766 -9.281 1 33.41 7 LEU B CA 1
ATOM 3050 C C . LEU B 1 7 ? 22.562 -26.531 -9.523 1 33.41 7 LEU B C 1
ATOM 3052 O O . LEU B 1 7 ? 22.703 -25.531 -8.82 1 33.41 7 LEU B O 1
ATOM 3056 N N . GLY B 1 8 ? 22.016 -26.266 -10.664 1 34.69 8 GLY B N 1
ATOM 3057 C CA . GLY B 1 8 ? 21.156 -25.141 -11.016 1 34.69 8 GLY B CA 1
ATOM 3058 C C . GLY B 1 8 ? 19.922 -25.031 -10.141 1 34.69 8 GLY B C 1
ATOM 3059 O O . GLY B 1 8 ? 19.281 -23.984 -10.094 1 34.69 8 GLY B O 1
ATOM 3060 N N . ALA B 1 9 ? 19.219 -26.172 -9.836 1 34.22 9 ALA B N 1
ATOM 3061 C CA . ALA B 1 9 ? 18 -26.266 -9.055 1 34.22 9 ALA B CA 1
ATOM 3062 C C . ALA B 1 9 ? 18.266 -25.953 -7.582 1 34.22 9 ALA B C 1
ATOM 3064 O O . ALA B 1 9 ? 17.406 -26.203 -6.727 1 34.22 9 ALA B O 1
ATOM 3065 N N . PHE B 1 10 ? 19.375 -25.984 -7.137 1 40.56 10 PHE B N 1
ATOM 3066 C CA . PHE B 1 10 ? 19.5 -25.531 -5.758 1 40.56 10 PHE B CA 1
ATOM 3067 C C . PHE B 1 10 ? 18.812 -24.188 -5.562 1 40.56 10 PHE B C 1
ATOM 3069 O O . PHE B 1 10 ? 19.344 -23.141 -5.934 1 40.56 10 PHE B O 1
ATOM 3076 N N . ARG B 1 11 ? 17.469 -24.109 -5.668 1 50.81 11 ARG B N 1
ATOM 3077 C CA . ARG B 1 11 ? 16.422 -23.094 -5.66 1 50.81 11 ARG B CA 1
ATOM 3078 C C . ARG B 1 11 ? 16.625 -22.125 -4.5 1 50.81 11 ARG B C 1
ATOM 3080 O O . ARG B 1 11 ? 17.016 -22.531 -3.406 1 50.81 11 ARG B O 1
ATOM 3087 N N . TRP B 1 12 ? 16.844 -20.906 -4.777 1 48.91 12 TRP B N 1
ATOM 3088 C CA . TRP B 1 12 ? 16.953 -19.797 -3.832 1 48.91 12 TRP B CA 1
ATOM 3089 C C . TRP B 1 12 ? 16.188 -20.109 -2.545 1 48.91 12 TRP B C 1
ATOM 3091 O O . TRP B 1 12 ? 16.672 -19.797 -1.448 1 48.91 12 TRP B O 1
ATOM 3101 N N . ALA B 1 13 ? 15.141 -20.828 -2.762 1 54.91 13 ALA B N 1
ATOM 3102 C CA . ALA B 1 13 ? 14.367 -21.219 -1.582 1 54.91 13 ALA B CA 1
ATOM 3103 C C . ALA B 1 13 ? 15.172 -22.172 -0.696 1 54.91 13 ALA B C 1
ATOM 3105 O O . ALA B 1 13 ? 15.141 -22.062 0.532 1 54.91 13 ALA B O 1
ATOM 3106 N N . ASN B 1 14 ? 16.016 -22.984 -1.374 1 60.44 14 ASN B N 1
ATOM 3107 C CA . ASN B 1 14 ? 16.812 -23.938 -0.611 1 60.44 14 ASN B CA 1
ATOM 3108 C C . ASN B 1 14 ? 17.984 -23.25 0.075 1 60.44 14 ASN B C 1
ATOM 3110 O O . ASN B 1 14 ? 18.312 -23.578 1.221 1 60.44 14 ASN B O 1
ATOM 3114 N N . LEU B 1 15 ? 18.5 -22.234 -0.638 1 61.25 15 LEU B N 1
ATOM 3115 C CA . LEU B 1 15 ? 19.625 -21.531 -0.049 1 61.25 15 LEU B CA 1
ATOM 3116 C C . LEU B 1 15 ? 19.203 -20.703 1.154 1 61.25 15 LEU B C 1
ATOM 3118 O O . LEU B 1 15 ? 19.891 -20.656 2.168 1 61.25 15 LEU B O 1
ATOM 3122 N N . GLU B 1 16 ? 18.062 -20.188 0.985 1 71.75 16 GLU B N 1
ATOM 3123 C CA . GLU B 1 16 ? 17.516 -19.422 2.104 1 71.75 16 GLU B CA 1
ATOM 3124 C C . GLU B 1 16 ? 17.344 -20.297 3.336 1 71.75 16 GLU B C 1
ATOM 3126 O O . GLU B 1 16 ? 17.672 -19.891 4.449 1 71.75 16 GLU B O 1
ATOM 3131 N N . GLY B 1 17 ? 16.922 -21.406 3.078 1 74.5 17 GLY B N 1
ATOM 3132 C CA . GLY B 1 17 ? 16.703 -22.328 4.18 1 74.5 17 GLY B CA 1
ATOM 3133 C C . GLY B 1 17 ? 17.984 -22.828 4.812 1 74.5 17 GLY B C 1
ATOM 3134 O O . GLY B 1 17 ? 18.094 -22.891 6.039 1 74.5 17 GLY B O 1
ATOM 3135 N N . LEU B 1 18 ? 18.938 -23.078 4.031 1 69.06 18 LEU B N 1
ATOM 3136 C CA . LEU B 1 18 ? 20.203 -23.609 4.512 1 69.06 18 LEU B CA 1
ATOM 3137 C C . LEU B 1 18 ? 20.969 -22.547 5.316 1 69.06 18 LEU B C 1
ATOM 3139 O O . LEU B 1 18 ? 21.516 -22.844 6.383 1 69.06 18 LEU B O 1
ATOM 3143 N N . VAL B 1 19 ? 20.969 -21.422 4.805 1 70.25 19 VAL B N 1
ATOM 3144 C CA . VAL B 1 19 ? 21.656 -20.328 5.496 1 70.25 19 VAL B CA 1
ATOM 3145 C C . VAL B 1 19 ? 20.953 -20.047 6.824 1 70.25 19 VAL B C 1
ATOM 3147 O O . VAL B 1 19 ? 21.625 -19.828 7.848 1 70.25 19 VAL B O 1
ATOM 3150 N N . CYS B 1 20 ? 19.766 -20.125 6.723 1 73.56 20 CYS B N 1
ATOM 3151 C CA . CYS B 1 20 ? 18.984 -19.906 7.945 1 73.56 20 CYS B CA 1
ATOM 3152 C C . CYS B 1 20 ? 19.328 -20.953 9 1 73.56 20 CYS B C 1
ATOM 3154 O O . CYS B 1 20 ? 19.672 -20.609 10.133 1 73.56 20 CYS B O 1
ATOM 3156 N N . LEU B 1 21 ? 19.359 -22.172 8.602 1 71.56 21 LEU B N 1
ATOM 3157 C CA . LEU B 1 21 ? 19.594 -23.25 9.555 1 71.56 21 LEU B CA 1
ATOM 3158 C C . LEU B 1 21 ? 21.016 -23.188 10.094 1 71.56 21 LEU B C 1
ATOM 3160 O O . LEU B 1 21 ? 21.234 -23.266 11.305 1 71.56 21 LEU B O 1
ATOM 3164 N N . GLY B 1 22 ? 21.906 -22.953 9.195 1 71.44 22 GLY B N 1
ATOM 3165 C CA . GLY B 1 22 ? 23.297 -22.906 9.625 1 71.44 22 GLY B CA 1
ATOM 3166 C C . GLY B 1 22 ? 23.625 -21.672 10.461 1 71.44 22 GLY B C 1
ATOM 3167 O O . GLY B 1 22 ? 24.25 -21.781 11.516 1 71.44 22 GLY B O 1
ATOM 3168 N N . ALA B 1 23 ? 23.125 -20.656 10.031 1 71.12 23 ALA B N 1
ATOM 3169 C CA . ALA B 1 23 ? 23.391 -19.406 10.727 1 71.12 23 ALA B CA 1
ATOM 3170 C C . ALA B 1 23 ? 22.672 -19.375 12.078 1 71.12 23 ALA B C 1
ATOM 3172 O O . ALA B 1 23 ? 23.281 -19.047 13.102 1 71.12 23 ALA B O 1
ATOM 3173 N N . ALA B 1 24 ? 21.531 -19.797 12.07 1 71 24 ALA B N 1
ATOM 3174 C CA . ALA B 1 24 ? 20.688 -19.641 13.25 1 71 24 ALA B CA 1
ATOM 3175 C C . ALA B 1 24 ? 21.109 -20.594 14.359 1 71 24 ALA B C 1
ATOM 3177 O O . ALA B 1 24 ? 21.219 -20.203 15.523 1 71 24 ALA B O 1
ATOM 3178 N N . VAL B 1 25 ? 21.453 -21.734 13.977 1 75.75 25 VAL B N 1
ATOM 3179 C CA . VAL B 1 25 ? 21.609 -22.734 15.016 1 75.75 25 VAL B CA 1
ATOM 3180 C C . VAL B 1 25 ? 23.062 -22.781 15.477 1 75.75 25 VAL B C 1
ATOM 3182 O O . VAL B 1 25 ? 23.328 -22.969 16.672 1 75.75 25 VAL B O 1
ATOM 3185 N N . LEU B 1 26 ? 23.891 -22.406 14.578 1 80.44 26 LEU B N 1
ATOM 3186 C CA . LEU B 1 26 ? 25.281 -22.656 14.938 1 80.44 26 LEU B CA 1
ATOM 3187 C C . LEU B 1 26 ? 26.062 -21.344 14.961 1 80.44 26 LEU B C 1
ATOM 3189 O O . LEU B 1 26 ? 26.562 -20.938 16.016 1 80.44 26 LEU B O 1
ATOM 3193 N N . PHE B 1 27 ? 26.062 -20.625 13.969 1 82.88 27 PHE B N 1
ATOM 3194 C CA . PHE B 1 27 ? 26.984 -19.516 13.805 1 82.88 27 PHE B CA 1
ATOM 3195 C C . PHE B 1 27 ? 26.688 -18.422 14.805 1 82.88 27 PHE B C 1
ATOM 3197 O O . PHE B 1 27 ? 27.594 -17.891 15.453 1 82.88 27 PHE B O 1
ATOM 3204 N N . ILE B 1 28 ? 25.5 -18.109 14.992 1 85.69 28 ILE B N 1
ATOM 3205 C CA . ILE B 1 28 ? 25.141 -16.953 15.805 1 85.69 28 ILE B CA 1
ATOM 3206 C C . ILE B 1 28 ? 25.453 -17.234 17.281 1 85.69 28 ILE B C 1
ATOM 3208 O O . ILE B 1 28 ? 26.125 -16.438 17.938 1 85.69 28 ILE B O 1
ATOM 3212 N N . PRO B 1 29 ? 25.109 -18.391 17.812 1 86.81 29 PRO B N 1
ATOM 3213 C CA . PRO B 1 29 ? 25.453 -18.656 19.219 1 86.81 29 PRO B CA 1
ATOM 3214 C C . PRO B 1 29 ? 26.953 -18.781 19.438 1 86.81 29 PRO B C 1
ATOM 3216 O O . PRO B 1 29 ? 27.484 -18.328 20.453 1 86.81 29 PRO B O 1
ATOM 3219 N N . LEU B 1 30 ? 27.562 -19.344 18.531 1 88.69 30 LEU B N 1
ATOM 3220 C CA . LEU B 1 30 ? 29.016 -19.5 18.672 1 88.69 30 LEU B CA 1
ATOM 3221 C C . LEU B 1 30 ? 29.719 -18.156 18.609 1 88.69 30 LEU B C 1
ATOM 3223 O O . LEU B 1 30 ? 30.688 -17.922 19.344 1 88.69 30 LEU B O 1
ATOM 3227 N N . PHE B 1 31 ? 29.312 -17.375 17.797 1 90.44 31 PHE B N 1
ATOM 3228 C CA . PHE B 1 31 ? 29.875 -16.031 17.688 1 90.44 31 PHE B CA 1
ATOM 3229 C C . PHE B 1 31 ? 29.625 -15.242 18.969 1 90.44 31 PHE B C 1
ATOM 3231 O O . PHE B 1 31 ? 30.531 -14.562 19.469 1 90.44 31 PHE B O 1
ATOM 3238 N N . ALA B 1 32 ? 28.484 -15.312 19.469 1 88.81 32 ALA B N 1
ATOM 3239 C CA . ALA B 1 32 ? 28.141 -14.625 20.703 1 88.81 32 ALA B CA 1
ATOM 3240 C C . ALA B 1 32 ? 29.016 -15.102 21.859 1 88.81 32 ALA B C 1
ATOM 3242 O O . ALA B 1 32 ? 29.5 -14.289 22.656 1 88.81 32 ALA B O 1
ATOM 3243 N N . TYR B 1 33 ? 29.141 -16.359 21.875 1 90.12 33 TYR B N 1
ATOM 3244 C CA . TYR B 1 33 ? 29.953 -16.938 22.938 1 90.12 33 TYR B CA 1
ATOM 3245 C C . TYR B 1 33 ? 31.406 -16.469 22.812 1 90.12 33 TYR B C 1
ATOM 3247 O O . TYR B 1 33 ? 32.031 -16.141 23.828 1 90.12 33 TYR B O 1
ATOM 3255 N N . ALA B 1 34 ? 31.828 -16.359 21.625 1 92.81 34 ALA B N 1
ATOM 3256 C CA . ALA B 1 34 ? 33.219 -16.016 21.359 1 92.81 34 ALA B CA 1
ATOM 3257 C C . ALA B 1 34 ? 33.5 -14.562 21.734 1 92.81 34 ALA B C 1
ATOM 3259 O O . ALA B 1 34 ? 34.562 -14.258 22.297 1 92.81 34 ALA B O 1
ATOM 3260 N N . ILE B 1 35 ? 32.594 -13.68 21.531 1 93.19 35 ILE B N 1
ATOM 3261 C CA . ILE B 1 35 ? 32.906 -12.266 21.75 1 93.19 35 ILE B CA 1
ATOM 3262 C C . ILE B 1 35 ? 32.562 -11.883 23.188 1 93.19 35 ILE B C 1
ATOM 3264 O O . ILE B 1 35 ? 32.969 -10.828 23.672 1 93.19 35 ILE B O 1
ATOM 3268 N N . GLY B 1 36 ? 31.734 -12.648 23.812 1 92.44 36 GLY B N 1
ATOM 3269 C CA . GLY B 1 36 ? 31.422 -12.438 25.203 1 92.44 36 GLY B CA 1
ATOM 3270 C C . GLY B 1 36 ? 30.453 -11.297 25.438 1 92.44 36 GLY B C 1
ATOM 3271 O O . GLY B 1 36 ? 30.047 -10.609 24.5 1 92.44 36 GLY B O 1
ATOM 3272 N N . ILE B 1 37 ? 30.156 -11.164 26.75 1 92.12 37 ILE B N 1
ATOM 3273 C CA . ILE B 1 37 ? 29.125 -10.195 27.125 1 92.12 37 ILE B CA 1
ATOM 3274 C C . ILE B 1 37 ? 29.609 -8.781 26.797 1 92.12 37 ILE B C 1
ATOM 3276 O O . ILE B 1 37 ? 28.844 -7.945 26.344 1 92.12 37 ILE B O 1
ATOM 3280 N N . LEU B 1 38 ? 30.844 -8.523 27.016 1 93.19 38 LEU B N 1
ATOM 3281 C CA . LEU B 1 38 ? 31.375 -7.203 26.734 1 93.19 38 LEU B CA 1
ATOM 3282 C C . LEU B 1 38 ? 31.391 -6.934 25.234 1 93.19 38 LEU B C 1
ATOM 3284 O O . LEU B 1 38 ? 31.172 -5.801 24.797 1 93.19 38 LEU B O 1
ATOM 3288 N N . GLY B 1 39 ? 31.688 -7.965 24.531 1 93.69 39 GLY B N 1
ATOM 3289 C CA . GLY B 1 39 ? 31.609 -7.832 23.078 1 93.69 39 GLY B CA 1
ATOM 3290 C C . GLY B 1 39 ? 30.219 -7.523 22.578 1 93.69 39 GLY B C 1
ATOM 3291 O O . GLY B 1 39 ? 30.047 -6.684 21.688 1 93.69 39 GLY B O 1
ATOM 3292 N N . ILE B 1 40 ? 29.281 -8.141 23.188 1 92.88 40 ILE B N 1
ATOM 3293 C CA . ILE B 1 40 ? 27.891 -7.938 22.797 1 92.88 40 ILE B CA 1
ATOM 3294 C C . ILE B 1 40 ? 27.453 -6.52 23.141 1 92.88 40 ILE B C 1
ATOM 3296 O O . ILE B 1 40 ? 26.797 -5.848 22.359 1 92.88 40 ILE B O 1
ATOM 3300 N N . ILE B 1 41 ? 27.828 -6.066 24.266 1 92.38 41 ILE B N 1
ATOM 3301 C CA . ILE B 1 41 ? 27.484 -4.719 24.703 1 92.38 41 ILE B CA 1
ATOM 3302 C C . ILE B 1 41 ? 28.172 -3.689 23.812 1 92.38 41 ILE B C 1
ATOM 3304 O O . ILE B 1 41 ? 27.578 -2.666 23.469 1 92.38 41 ILE B O 1
ATOM 3308 N N . THR B 1 42 ? 29.375 -3.975 23.438 1 93.5 42 THR B N 1
ATOM 3309 C CA . THR B 1 42 ? 30.109 -3.086 22.531 1 93.5 42 THR B CA 1
ATOM 3310 C C . THR B 1 42 ? 29.391 -2.994 21.172 1 93.5 42 THR B C 1
ATOM 3312 O O . THR B 1 42 ? 29.234 -1.901 20.641 1 93.5 42 THR B O 1
ATOM 3315 N N . ILE B 1 43 ? 28.969 -4.129 20.656 1 92.81 43 ILE B N 1
ATOM 3316 C CA . ILE B 1 43 ? 28.25 -4.156 19.391 1 92.81 43 ILE B CA 1
ATOM 3317 C C . ILE B 1 43 ? 26.953 -3.357 19.5 1 92.81 43 ILE B C 1
ATOM 3319 O O . ILE B 1 43 ? 26.594 -2.607 18.594 1 92.81 43 ILE B O 1
ATOM 3323 N N . TYR B 1 44 ? 26.312 -3.492 20.625 1 91.62 44 TYR B N 1
ATOM 3324 C CA . TYR B 1 44 ? 25.078 -2.754 20.891 1 91.62 44 TYR B CA 1
ATOM 3325 C C . TYR B 1 44 ? 25.328 -1.25 20.828 1 91.62 44 TYR B C 1
ATOM 3327 O O . TYR B 1 44 ? 24.562 -0.526 20.172 1 91.62 44 TYR B O 1
ATOM 3335 N N . PHE B 1 45 ? 26.344 -0.775 21.375 1 92.44 45 PHE B N 1
ATOM 3336 C CA . PHE B 1 45 ? 26.641 0.655 21.375 1 92.44 45 PHE B CA 1
ATOM 3337 C C . PHE B 1 45 ? 27.062 1.128 20 1 92.44 45 PHE B C 1
ATOM 3339 O O . PHE B 1 45 ? 26.766 2.256 19.594 1 92.44 45 PHE B O 1
ATOM 3346 N N . ILE B 1 46 ? 27.766 0.275 19.266 1 93.81 46 ILE B N 1
ATOM 3347 C CA . ILE B 1 46 ? 28.141 0.614 17.891 1 93.81 46 ILE B CA 1
ATOM 3348 C C . ILE B 1 46 ? 26.875 0.801 17.047 1 93.81 46 ILE B C 1
ATOM 3350 O O . ILE B 1 46 ? 26.797 1.749 16.266 1 93.81 46 ILE B O 1
ATOM 3354 N N . ILE B 1 47 ? 25.953 -0.084 17.25 1 92.94 47 ILE B N 1
ATOM 3355 C CA . ILE B 1 47 ? 24.688 0.007 16.516 1 92.94 47 ILE B CA 1
ATOM 3356 C C . ILE B 1 47 ? 23.953 1.29 16.906 1 92.94 47 ILE B C 1
ATOM 3358 O O . ILE B 1 47 ? 23.438 2 16.047 1 92.94 47 ILE B O 1
ATOM 3362 N N . LEU B 1 48 ? 23.938 1.592 18.188 1 91.38 48 LEU B N 1
ATOM 3363 C CA . LEU B 1 48 ? 23.281 2.797 18.672 1 91.38 48 LEU B CA 1
ATOM 3364 C C . LEU B 1 48 ? 23.906 4.047 18.047 1 91.38 48 LEU B C 1
ATOM 3366 O O . LEU B 1 48 ? 23.188 4.973 17.656 1 91.38 48 LEU B O 1
ATOM 3370 N N . VAL B 1 49 ? 25.188 4.09 17.984 1 92.44 49 VAL B N 1
ATOM 3371 C CA . VAL B 1 49 ? 25.891 5.215 17.375 1 92.44 49 VAL B CA 1
ATOM 3372 C C . VAL B 1 49 ? 25.562 5.293 15.891 1 92.44 49 VAL B C 1
ATOM 3374 O O . VAL B 1 49 ? 25.375 6.387 15.352 1 92.44 49 VAL B O 1
ATOM 3377 N N . GLY B 1 50 ? 25.5 4.125 15.25 1 93.75 50 GLY B N 1
ATOM 3378 C CA . GLY B 1 50 ? 25.094 4.102 13.852 1 93.75 50 GLY B CA 1
ATOM 3379 C C . GLY B 1 50 ? 23.719 4.68 13.617 1 93.75 50 GLY B C 1
ATOM 3380 O O . GLY B 1 50 ? 23.5 5.434 12.664 1 93.75 50 GLY B O 1
ATOM 3381 N N . ILE B 1 51 ? 22.797 4.359 14.461 1 93.5 51 ILE B N 1
ATOM 3382 C CA . ILE B 1 51 ? 21.438 4.875 14.375 1 93.5 51 ILE B CA 1
ATOM 3383 C C . ILE B 1 51 ? 21.453 6.387 14.57 1 93.5 51 ILE B C 1
ATOM 3385 O O . ILE B 1 51 ? 20.781 7.117 13.836 1 93.5 51 ILE B O 1
ATOM 3389 N N . LEU B 1 52 ? 22.203 6.832 15.539 1 92.44 52 LEU B N 1
ATOM 3390 C CA . LEU B 1 52 ? 22.312 8.258 15.82 1 92.44 52 LEU B CA 1
ATOM 3391 C C . LEU B 1 52 ? 22.891 9.008 14.625 1 92.44 52 LEU B C 1
ATOM 3393 O O . LEU B 1 52 ? 22.391 10.078 14.266 1 92.44 52 LEU B O 1
ATOM 3397 N N . LEU B 1 53 ? 23.891 8.445 14 1 94.25 53 LEU B N 1
ATOM 3398 C CA . LEU B 1 53 ? 24.531 9.086 12.867 1 94.25 53 LEU B CA 1
ATOM 3399 C C . LEU B 1 53 ? 23.594 9.141 11.664 1 94.25 53 LEU B C 1
ATOM 3401 O O . LEU B 1 53 ? 23.547 10.148 10.945 1 94.25 53 LEU B O 1
ATOM 3405 N N . LEU B 1 54 ? 22.906 8.102 11.477 1 94.12 54 LEU B N 1
ATOM 3406 C CA . LEU B 1 54 ? 21.953 8.07 10.375 1 94.12 54 LEU B CA 1
ATOM 3407 C C . LEU B 1 54 ? 20.859 9.102 10.57 1 94.12 54 LEU B C 1
ATOM 3409 O O . LEU B 1 54 ? 20.469 9.797 9.625 1 94.12 54 LEU B O 1
ATOM 3413 N N . TYR B 1 55 ? 20.344 9.203 11.742 1 93.06 55 TYR B N 1
ATOM 3414 C CA . TYR B 1 55 ? 19.297 10.18 12.023 1 93.06 55 TYR B CA 1
ATOM 3415 C C . TYR B 1 55 ? 19.844 11.602 11.898 1 93.06 55 TYR B C 1
ATOM 3417 O O . TYR B 1 55 ? 19.141 12.492 11.406 1 93.06 55 TYR B O 1
ATOM 3425 N N . ALA B 1 56 ? 21.031 11.82 12.398 1 93 56 ALA B N 1
ATOM 3426 C CA . ALA B 1 56 ? 21.656 13.133 12.258 1 93 56 ALA B CA 1
ATOM 3427 C C . ALA B 1 56 ? 21.828 13.508 10.789 1 93 56 ALA B C 1
ATOM 3429 O O . ALA B 1 56 ? 21.594 14.664 10.414 1 93 56 ALA B O 1
ATOM 3430 N N . ALA B 1 57 ? 22.234 12.57 9.992 1 92.62 57 ALA B N 1
ATOM 3431 C CA . ALA B 1 57 ? 22.344 12.805 8.555 1 92.62 57 ALA B CA 1
ATOM 3432 C C . ALA B 1 57 ? 21 13.195 7.957 1 92.62 57 ALA B C 1
ATOM 3434 O O . ALA B 1 57 ? 20.938 14.07 7.09 1 92.62 57 ALA B O 1
ATOM 3435 N N . GLN B 1 58 ? 20 12.578 8.383 1 92.56 58 GLN B N 1
ATOM 3436 C CA . GLN B 1 58 ? 18.656 12.914 7.926 1 92.56 58 GLN B CA 1
ATOM 3437 C C . GLN B 1 58 ? 18.297 14.352 8.273 1 92.56 58 GLN B C 1
ATOM 3439 O O . GLN B 1 58 ? 17.734 15.078 7.449 1 92.56 58 GLN B O 1
ATOM 3444 N N . LEU B 1 59 ? 18.562 14.758 9.438 1 89.25 59 LEU B N 1
ATOM 3445 C CA . LEU B 1 59 ? 18.266 16.125 9.875 1 89.25 59 LEU B CA 1
ATOM 3446 C C . LEU B 1 59 ? 19.031 17.141 9.047 1 89.25 59 LEU B C 1
ATOM 3448 O O . LEU B 1 59 ? 18.484 18.188 8.672 1 89.25 59 LEU B O 1
ATOM 3452 N N . LEU B 1 60 ? 20.188 16.828 8.773 1 85.81 60 LEU B N 1
ATOM 3453 C CA . LEU B 1 60 ? 21.031 17.734 8 1 85.81 60 LEU B CA 1
ATOM 3454 C C . LEU B 1 60 ? 20.5 17.891 6.578 1 85.81 60 LEU B C 1
ATOM 3456 O O . LEU B 1 60 ? 20.484 19 6.039 1 85.81 60 LEU B O 1
ATOM 3460 N N . LEU B 1 61 ? 20.094 16.859 6.039 1 82.75 61 LEU B N 1
ATOM 3461 C CA . LEU B 1 61 ? 19.578 16.891 4.676 1 82.75 61 LEU B CA 1
ATOM 3462 C C . LEU B 1 61 ? 18.234 17.625 4.625 1 82.75 61 LEU B C 1
ATOM 3464 O O . LEU B 1 61 ? 17.938 18.328 3.65 1 82.75 61 LEU B O 1
ATOM 3468 N N . SER B 1 62 ? 17.422 17.406 5.617 1 78.75 62 SER B N 1
ATOM 3469 C CA . SER B 1 62 ? 16.125 18.062 5.672 1 78.75 62 SER B CA 1
ATOM 3470 C C . SER B 1 62 ? 16.266 19.578 5.848 1 78.75 62 SER B C 1
ATOM 3472 O O . SER B 1 62 ? 15.516 20.344 5.262 1 78.75 62 SER B O 1
ATOM 3474 N N . ARG B 1 63 ? 17.094 20.031 6.707 1 66.44 63 ARG B N 1
ATOM 3475 C CA . ARG B 1 63 ? 17.344 21.453 6.934 1 66.44 63 ARG B CA 1
ATOM 3476 C C . ARG B 1 63 ? 17.938 22.094 5.688 1 66.44 63 ARG B C 1
ATOM 3478 O O . ARG B 1 63 ? 17.609 23.25 5.367 1 66.44 63 ARG B O 1
ATOM 3485 N N . ALA B 1 64 ? 18.734 21.375 5.164 1 53.47 64 ALA B N 1
ATOM 3486 C CA . ALA B 1 64 ? 19.328 21.906 3.941 1 53.47 64 ALA B CA 1
ATOM 3487 C C . ALA B 1 64 ? 18.281 22.141 2.869 1 53.47 64 ALA B C 1
ATOM 3489 O O . ALA B 1 64 ? 18.422 23.047 2.031 1 53.47 64 ALA B O 1
ATOM 3490 N N . ALA B 1 65 ? 17.219 21.469 3.037 1 52.94 65 ALA B N 1
ATOM 3491 C CA . ALA B 1 65 ? 16.141 21.578 2.043 1 52.94 65 ALA B CA 1
ATOM 3492 C C . ALA B 1 65 ? 15.102 22.594 2.459 1 52.94 65 ALA B C 1
ATOM 3494 O O . ALA B 1 65 ? 14.305 23.047 1.636 1 52.94 65 ALA B O 1
ATOM 3495 N N . SER B 1 66 ? 15.055 22.812 3.811 1 56.34 66 SER B N 1
ATOM 3496 C CA . SER B 1 66 ? 13.969 23.625 4.34 1 56.34 66 SER B CA 1
ATOM 3497 C C . SER B 1 66 ? 14.164 25.094 3.998 1 56.34 66 SER B C 1
ATOM 3499 O O . SER B 1 66 ? 15.289 25.594 4.02 1 56.34 66 SER B O 1
ATOM 3501 N N . VAL B 1 67 ? 13.227 25.625 3.174 1 50.56 67 VAL B N 1
ATOM 3502 C CA . VAL B 1 67 ? 13.172 27.062 2.949 1 50.56 67 VAL B CA 1
ATOM 3503 C C . VAL B 1 67 ? 12.992 27.781 4.281 1 50.56 67 VAL B C 1
ATOM 3505 O O . VAL B 1 67 ? 12.328 27.281 5.188 1 50.56 67 VAL B O 1
ATOM 3508 N N . PRO B 1 68 ? 13.789 28.922 4.422 1 45.38 68 PRO B N 1
ATOM 3509 C CA . PRO B 1 68 ? 13.711 29.703 5.66 1 45.38 68 PRO B CA 1
ATOM 3510 C C . PRO B 1 68 ? 12.273 29.922 6.133 1 45.38 68 PRO B C 1
ATOM 3512 O O . PRO B 1 68 ? 11.375 30.141 5.316 1 45.38 68 PRO B O 1
ATOM 3515 N N . LYS B 1 69 ? 12.008 29.266 7.328 1 48.22 69 LYS B N 1
ATOM 3516 C CA . LYS B 1 69 ? 10.75 29.453 8.047 1 48.22 69 LYS B CA 1
ATOM 3517 C C . LYS B 1 69 ? 10.281 30.906 8 1 48.22 69 LYS B C 1
ATOM 3519 O O . LYS B 1 69 ? 11.109 31.812 7.961 1 48.22 69 LYS B O 1
ATOM 3524 N N . GLN B 1 70 ? 9.227 31.062 7.43 1 44.38 70 GLN B N 1
ATOM 3525 C CA . GLN B 1 70 ? 8.742 32.438 7.66 1 44.38 70 GLN B CA 1
ATOM 3526 C C . GLN B 1 70 ? 9.039 32.875 9.094 1 44.38 70 GLN B C 1
ATOM 3528 O O . GLN B 1 70 ? 8.93 32.094 10.031 1 44.38 70 GLN B O 1
ATOM 3533 N N . PRO B 1 71 ? 9.82 33.969 9.281 1 39.47 71 PRO B N 1
ATOM 3534 C CA . PRO B 1 71 ? 10.312 34.531 10.531 1 39.47 71 PRO B CA 1
ATOM 3535 C C . PRO B 1 71 ? 9.352 34.312 11.695 1 39.47 71 PRO B C 1
ATOM 3537 O O . PRO B 1 71 ? 9.766 34.344 12.859 1 39.47 71 PRO B O 1
ATOM 3540 N N . GLY B 1 72 ? 8.086 34.75 11.641 1 39.41 72 GLY B N 1
ATOM 3541 C CA . GLY B 1 72 ? 7.367 35.312 12.766 1 39.41 72 GLY B CA 1
ATOM 3542 C C . GLY B 1 72 ? 6.977 34.312 13.82 1 39.41 72 GLY B C 1
ATOM 3543 O O . GLY B 1 72 ? 6.664 34.688 14.953 1 39.41 72 GLY B O 1
ATOM 3544 N N . GLY B 1 73 ? 6.043 33.156 13.688 1 42.44 73 GLY B N 1
ATOM 3545 C CA . GLY B 1 73 ? 5.254 32.688 14.82 1 42.44 73 GLY B CA 1
ATOM 3546 C C . GLY B 1 73 ? 5.914 31.578 15.586 1 42.44 73 GLY B C 1
ATOM 3547 O O . GLY B 1 73 ? 6.73 30.828 15.031 1 42.44 73 GLY B O 1
ATOM 3548 N N . THR B 1 74 ? 6.309 31.656 16.906 1 50.34 74 THR B N 1
ATOM 3549 C CA . THR B 1 74 ? 6.695 30.75 17.984 1 50.34 74 THR B CA 1
ATOM 3550 C C . THR B 1 74 ? 5.926 29.438 17.891 1 50.34 74 THR B C 1
ATOM 3552 O O . THR B 1 74 ? 6.07 28.562 18.75 1 50.34 74 THR B O 1
ATOM 3555 N N . GLY B 1 75 ? 5.035 29.172 16.797 1 69.06 75 GLY B N 1
ATOM 3556 C CA . GLY B 1 75 ? 4.113 28.062 16.891 1 69.06 75 GLY B CA 1
ATOM 3557 C C . GLY B 1 75 ? 4.57 26.844 16.094 1 69.06 75 GLY B C 1
ATOM 3558 O O . GLY B 1 75 ? 5.711 26.781 15.641 1 69.06 75 GLY B O 1
ATOM 3559 N N . ALA B 1 76 ? 3.875 25.797 16.109 1 87.06 76 ALA B N 1
ATOM 3560 C CA . ALA B 1 76 ? 4.066 24.562 15.375 1 87.06 76 ALA B CA 1
ATOM 3561 C C . ALA B 1 76 ? 4.328 24.828 13.898 1 87.06 76 ALA B C 1
ATOM 3563 O O . ALA B 1 76 ? 3.781 25.766 13.328 1 87.06 76 ALA B O 1
ATOM 3564 N N . PRO B 1 77 ? 5.312 24.172 13.258 1 90.12 77 PRO B N 1
ATOM 3565 C CA . PRO B 1 77 ? 5.738 24.422 11.875 1 90.12 77 PRO B CA 1
ATOM 3566 C C . PRO B 1 77 ? 4.566 24.5 10.898 1 90.12 77 PRO B C 1
ATOM 3568 O O . PRO B 1 77 ? 4.617 25.25 9.922 1 90.12 77 PRO B O 1
ATOM 3571 N N . TYR B 1 78 ? 3.535 23.75 11.133 1 95.81 78 TYR B N 1
ATOM 3572 C CA . TYR B 1 78 ? 2.367 23.766 10.258 1 95.81 78 TYR B CA 1
ATOM 3573 C C . TYR B 1 78 ? 1.111 24.141 11.031 1 95.81 78 TYR B C 1
ATOM 3575 O O . TYR B 1 78 ? 0.074 23.484 10.906 1 95.81 78 TYR B O 1
ATOM 3583 N N . ALA B 1 79 ? 1.231 25.109 11.859 1 95.31 79 ALA B N 1
ATOM 3584 C CA . ALA B 1 79 ? 0.129 25.594 12.68 1 95.31 79 ALA B CA 1
ATOM 3585 C C . ALA B 1 79 ? -1.063 26 11.82 1 95.31 79 ALA B C 1
ATOM 3587 O O . ALA B 1 79 ? -0.893 26.578 10.75 1 95.31 79 ALA B O 1
ATOM 3588 N N . LEU B 1 80 ? -2.283 25.719 12.328 1 96.69 80 LEU B N 1
ATOM 3589 C CA . LEU B 1 80 ? -3.512 26.047 11.602 1 96.69 80 LEU B CA 1
ATOM 3590 C C . LEU B 1 80 ? -3.902 27.5 11.82 1 96.69 80 LEU B C 1
ATOM 3592 O O . LEU B 1 80 ? -4.742 28.031 11.086 1 96.69 80 LEU B O 1
ATOM 3596 N N . GLU B 1 81 ? -3.383 28.109 12.844 1 94.69 81 GLU B N 1
ATOM 3597 C CA . GLU B 1 81 ? -3.766 29.469 13.211 1 94.69 81 GLU B CA 1
ATOM 3598 C C . GLU B 1 81 ? -3.607 30.438 12.039 1 94.69 81 GLU B C 1
ATOM 3600 O O . GLU B 1 81 ? -2.535 30.516 11.438 1 94.69 81 GLU B O 1
ATOM 3605 N N . GLY B 1 82 ? -4.715 31.078 11.68 1 92.38 82 GLY B N 1
ATOM 3606 C CA . GLY B 1 82 ? -4.688 32.094 10.648 1 92.38 82 GLY B CA 1
ATOM 3607 C C . GLY B 1 82 ? -4.676 31.547 9.242 1 92.38 82 GLY B C 1
ATOM 3608 O O . GLY B 1 82 ? -4.473 32.281 8.273 1 92.38 82 GLY B O 1
ATOM 3609 N N . ARG B 1 83 ? -4.93 30.25 9.094 1 94.75 83 ARG B N 1
ATOM 3610 C CA . ARG B 1 83 ? -4.773 29.609 7.793 1 94.75 83 ARG B CA 1
ATOM 3611 C C . ARG B 1 83 ? -6.129 29.219 7.211 1 94.75 83 ARG B C 1
ATOM 3613 O O . ARG B 1 83 ? -7.121 29.141 7.938 1 94.75 83 ARG B O 1
ATOM 3620 N N . HIS B 1 84 ? -6.148 29.047 5.859 1 96.94 84 HIS B N 1
ATOM 3621 C CA . HIS B 1 84 ? -7.285 28.438 5.18 1 96.94 84 HIS B CA 1
ATOM 3622 C C . HIS B 1 84 ? -7.211 26.922 5.238 1 96.94 84 HIS B C 1
ATOM 3624 O O . HIS B 1 84 ? -6.316 26.312 4.645 1 96.94 84 HIS B O 1
ATOM 3630 N N . VAL B 1 85 ? -8.148 26.312 5.961 1 98.38 85 VAL B N 1
ATOM 3631 C CA . VAL B 1 85 ? -8.227 24.875 6.148 1 98.38 85 VAL B CA 1
ATOM 3632 C C . VAL B 1 85 ? -9.391 24.312 5.336 1 98.38 85 VAL B C 1
ATOM 3634 O O . VAL B 1 85 ? -10.547 24.719 5.523 1 98.38 85 VAL B O 1
ATOM 3637 N N . LEU B 1 86 ? -9.086 23.438 4.395 1 98.81 86 LEU B N 1
ATOM 3638 C CA . LEU B 1 86 ? -10.141 22.766 3.639 1 98.81 86 LEU B CA 1
ATOM 3639 C C . LEU B 1 86 ? -10.258 21.297 4.059 1 98.81 86 LEU B C 1
ATOM 3641 O O . LEU B 1 86 ? -9.25 20.609 4.211 1 98.81 86 LEU B O 1
ATOM 3645 N N . ILE B 1 87 ? -11.484 20.828 4.262 1 98.94 87 ILE B N 1
ATOM 3646 C CA . ILE B 1 87 ? -11.758 19.469 4.695 1 98.94 87 ILE B CA 1
ATOM 3647 C C . ILE B 1 87 ? -12.797 18.844 3.771 1 98.94 87 ILE B C 1
ATOM 3649 O O . ILE B 1 87 ? -13.953 19.281 3.729 1 98.94 87 ILE B O 1
ATOM 3653 N N . THR B 1 88 ? -12.422 17.828 3.018 1 98.81 88 THR B N 1
ATOM 3654 C CA . THR B 1 88 ? -13.422 17.031 2.318 1 98.81 88 THR B CA 1
ATOM 3655 C C . THR B 1 88 ? -14.094 16.047 3.273 1 98.81 88 THR B C 1
ATOM 3657 O O . THR B 1 88 ? -13.453 15.547 4.199 1 98.81 88 THR B O 1
ATOM 3660 N N . GLY B 1 89 ? -15.352 15.789 2.994 1 98.06 89 GLY B N 1
ATOM 3661 C CA . GLY B 1 89 ? -16.078 15.016 3.98 1 98.06 89 GLY B CA 1
ATOM 3662 C C . GLY B 1 89 ? -16.188 15.703 5.328 1 98.06 89 GLY B C 1
ATOM 3663 O O . GLY B 1 89 ? -16.078 15.055 6.371 1 98.06 89 GLY B O 1
ATOM 3664 N N . GLY B 1 90 ? -16.328 16.984 5.328 1 98.31 90 GLY B N 1
ATOM 3665 C CA . GLY B 1 90 ? -16.188 17.766 6.543 1 98.31 90 GLY B CA 1
ATOM 3666 C C . GLY B 1 90 ? -17.5 17.969 7.277 1 98.31 90 GLY B C 1
ATOM 3667 O O . GLY B 1 90 ? -17.531 18.547 8.367 1 98.31 90 GLY B O 1
ATOM 3668 N N . SER B 1 91 ? -18.656 17.438 6.77 1 97.81 91 SER B N 1
ATOM 3669 C CA . SER B 1 91 ? -19.969 17.75 7.324 1 97.81 91 SER B CA 1
ATOM 3670 C C . SER B 1 91 ? -20.297 16.844 8.508 1 97.81 91 SER B C 1
ATOM 3672 O O . SER B 1 91 ? -21.172 17.156 9.305 1 97.81 91 SER B O 1
ATOM 3674 N N . ARG B 1 92 ? -19.688 15.695 8.594 1 97 92 ARG B N 1
ATOM 3675 C CA . ARG B 1 92 ? -19.969 14.727 9.648 1 97 92 ARG B CA 1
ATOM 3676 C C . ARG B 1 92 ? -18.719 13.969 10.055 1 97 92 ARG B C 1
ATOM 3678 O O . ARG B 1 92 ? -17.656 14.125 9.438 1 97 92 ARG B O 1
ATOM 3685 N N . GLY B 1 93 ? -18.812 13.273 11.172 1 97.5 93 GLY B N 1
ATOM 3686 C CA . GLY B 1 93 ? -17.812 12.297 11.562 1 97.5 93 GLY B CA 1
ATOM 3687 C C . GLY B 1 93 ? -16.453 12.914 11.867 1 97.5 93 GLY B C 1
ATOM 3688 O O . GLY B 1 93 ? -16.375 13.906 12.594 1 97.5 93 GLY B O 1
ATOM 3689 N N . ILE B 1 94 ? -15.414 12.258 11.367 1 98.19 94 ILE B N 1
ATOM 3690 C CA . ILE B 1 94 ? -14.039 12.664 11.625 1 98.19 94 ILE B CA 1
ATOM 3691 C C . ILE B 1 94 ? -13.789 14.039 11.023 1 98.19 94 ILE B C 1
ATOM 3693 O O . ILE B 1 94 ? -13.141 14.891 11.641 1 98.19 94 ILE B O 1
ATOM 3697 N N . GLY B 1 95 ? -14.305 14.273 9.797 1 98.75 95 GLY B N 1
ATOM 3698 C CA . GLY B 1 95 ? -14.125 15.562 9.141 1 98.75 95 GLY B CA 1
ATOM 3699 C C . GLY B 1 95 ? -14.711 16.719 9.93 1 98.75 95 GLY B C 1
ATOM 3700 O O . GLY B 1 95 ? -14.078 17.781 10.047 1 98.75 95 GLY B O 1
ATOM 3701 N N . TYR B 1 96 ? -15.859 16.5 10.453 1 98.75 96 TYR B N 1
ATOM 3702 C CA . TYR B 1 96 ? -16.484 17.516 11.289 1 98.75 96 TYR B CA 1
ATOM 3703 C C . TYR B 1 96 ? -15.68 17.766 12.555 1 98.75 96 TYR B C 1
ATOM 3705 O O . TYR B 1 96 ? -15.5 18.906 12.969 1 98.75 96 TYR B O 1
ATOM 3713 N N . ALA B 1 97 ? -15.234 16.719 13.156 1 98.88 97 ALA B N 1
ATOM 3714 C CA . ALA B 1 97 ? -14.406 16.844 14.359 1 98.88 97 ALA B CA 1
ATOM 3715 C C . ALA B 1 97 ? -13.117 17.594 14.062 1 98.88 97 ALA B C 1
ATOM 3717 O O . ALA B 1 97 ? -12.641 18.391 14.883 1 98.88 97 ALA B O 1
ATOM 3718 N N . ILE B 1 98 ? -12.516 17.344 12.906 1 98.88 98 ILE B N 1
ATOM 3719 C CA . ILE B 1 98 ? -11.328 18.078 12.477 1 98.88 98 ILE B CA 1
ATOM 3720 C C . ILE B 1 98 ? -11.656 19.547 12.32 1 98.88 98 ILE B C 1
ATOM 3722 O O . ILE B 1 98 ? -10.883 20.422 12.727 1 98.88 98 ILE B O 1
ATOM 3726 N N . ALA B 1 99 ? -12.797 19.844 11.742 1 98.88 99 ALA B N 1
ATOM 3727 C CA . ALA B 1 99 ? -13.234 21.234 11.578 1 98.88 99 ALA B CA 1
ATOM 3728 C C . ALA B 1 99 ? -13.383 21.922 12.93 1 98.88 99 ALA B C 1
ATOM 3730 O O . ALA B 1 99 ? -12.961 23.062 13.102 1 98.88 99 ALA B O 1
ATOM 3731 N N . MET B 1 100 ? -14.008 21.234 13.867 1 98.81 100 MET B N 1
ATOM 3732 C CA . MET B 1 100 ? -14.164 21.781 15.219 1 98.81 100 MET B CA 1
ATOM 3733 C C . MET B 1 100 ? -12.805 22.062 15.852 1 98.81 100 MET B C 1
ATOM 3735 O O . MET B 1 100 ? -12.625 23.094 16.5 1 98.81 100 MET B O 1
ATOM 3739 N N . GLU B 1 101 ? -11.883 21.125 15.641 1 98.56 101 GLU B N 1
ATOM 3740 C CA . GLU B 1 101 ? -10.531 21.312 16.156 1 98.56 101 GLU B CA 1
ATOM 3741 C C . GLU B 1 101 ? -9.859 22.516 15.484 1 98.56 101 GLU B C 1
ATOM 3743 O O . GLU B 1 101 ? -9.102 23.25 16.125 1 98.56 101 GLU B O 1
ATOM 3748 N N . ALA B 1 102 ? -10.102 22.719 14.227 1 98.38 102 ALA B N 1
ATOM 3749 C CA . ALA B 1 102 ? -9.539 23.844 13.492 1 98.38 102 ALA B CA 1
ATOM 3750 C C . ALA B 1 102 ? -10.047 25.172 14.055 1 98.38 102 ALA B C 1
ATOM 3752 O O . ALA B 1 102 ? -9.297 26.141 14.125 1 98.38 102 ALA B O 1
ATOM 3753 N N . VAL B 1 103 ? -11.32 25.25 14.43 1 97.44 103 VAL B N 1
ATOM 3754 C CA . VAL B 1 103 ? -11.875 26.438 15.07 1 97.44 103 VAL B CA 1
ATOM 3755 C C . VAL B 1 103 ? -11.109 26.734 16.359 1 97.44 103 VAL B C 1
ATOM 3757 O O . VAL B 1 103 ? -10.672 27.859 16.594 1 97.44 103 VAL B O 1
ATOM 3760 N N . LYS B 1 104 ? -10.922 25.703 17.172 1 97.38 104 LYS B N 1
ATOM 3761 C CA . LYS B 1 104 ? -10.242 25.828 18.453 1 97.38 104 LYS B CA 1
ATOM 3762 C C . LYS B 1 104 ? -8.812 26.344 18.281 1 97.38 104 LYS B C 1
ATOM 3764 O O . LYS B 1 104 ? -8.289 27.047 19.141 1 97.38 104 LYS B O 1
ATOM 3769 N N . ARG B 1 105 ? -8.242 25.984 17.172 1 96.06 105 ARG B N 1
ATOM 3770 C CA . ARG B 1 105 ? -6.828 26.281 16.969 1 96.06 105 ARG B CA 1
ATOM 3771 C C . ARG B 1 105 ? -6.648 27.578 16.172 1 96.06 105 ARG B C 1
ATOM 3773 O O . ARG B 1 105 ? -5.527 27.938 15.82 1 96.06 105 ARG B O 1
ATOM 3780 N N . GLY B 1 106 ? -7.688 28.219 15.844 1 94.25 106 GLY B N 1
ATOM 3781 C CA . GLY B 1 106 ? -7.637 29.578 15.359 1 94.25 106 GLY B CA 1
ATOM 3782 C C . GLY B 1 106 ? -7.465 29.672 13.852 1 94.25 106 GLY B C 1
ATOM 3783 O O . GLY B 1 106 ? -6.816 30.594 13.352 1 94.25 106 GLY B O 1
ATOM 3784 N N . ALA B 1 107 ? -7.992 28.734 13.078 1 95.38 107 ALA B N 1
ATOM 3785 C CA . ALA B 1 107 ? -8.008 28.859 11.625 1 95.38 107 ALA B CA 1
ATOM 3786 C C . ALA B 1 107 ? -8.703 30.156 11.195 1 95.38 107 ALA B C 1
ATOM 3788 O O . ALA B 1 107 ? -9.617 30.625 11.875 1 95.38 107 ALA B O 1
ATOM 3789 N N . ALA B 1 108 ? -8.188 30.75 10.062 1 93.62 108 ALA B N 1
ATOM 3790 C CA . ALA B 1 108 ? -8.82 31.969 9.562 1 93.62 108 ALA B CA 1
ATOM 3791 C C . ALA B 1 108 ? -10.062 31.641 8.742 1 93.62 108 ALA B C 1
ATOM 3793 O O . ALA B 1 108 ? -11.062 32.375 8.812 1 93.62 108 ALA B O 1
ATOM 3794 N N . LEU B 1 109 ? -9.953 30.625 7.926 1 95.69 109 LEU B N 1
ATOM 3795 C CA . LEU B 1 109 ? -11.016 30.188 7.031 1 95.69 109 LEU B CA 1
ATOM 3796 C C . LEU B 1 109 ? -11.102 28.672 6.992 1 95.69 109 LEU B C 1
ATOM 3798 O O . LEU B 1 109 ? -10.086 27.984 6.859 1 95.69 109 LEU B O 1
ATOM 3802 N N . ILE B 1 110 ? -12.32 28.156 7.223 1 98 110 ILE B N 1
ATOM 3803 C CA . ILE B 1 110 ? -12.57 26.719 7.121 1 98 110 ILE B CA 1
ATOM 3804 C C . ILE B 1 110 ? -13.547 26.453 5.984 1 98 110 ILE B C 1
ATOM 3806 O O . ILE B 1 110 ? -14.641 27.031 5.941 1 98 110 ILE B O 1
ATOM 3810 N N . THR B 1 111 ? -13.148 25.641 5.031 1 98.56 111 THR B N 1
ATOM 3811 C CA . THR B 1 111 ? -14.031 25.188 3.957 1 98.56 111 THR B CA 1
ATOM 3812 C C . THR B 1 111 ? -14.43 23.734 4.16 1 98.56 111 THR B C 1
ATOM 3814 O O . THR B 1 111 ? -13.57 22.844 4.238 1 98.56 111 THR B O 1
ATOM 3817 N N . LEU B 1 112 ? -15.734 23.5 4.219 1 98.75 112 LEU B N 1
ATOM 3818 C CA . LEU B 1 112 ? -16.281 22.141 4.285 1 98.75 112 LEU B CA 1
ATOM 3819 C C . LEU B 1 112 ? -16.797 21.703 2.924 1 98.75 112 LEU B C 1
ATOM 3821 O O . LEU B 1 112 ? -17.609 22.391 2.301 1 98.75 112 LEU B O 1
ATOM 3825 N N . VAL B 1 113 ? -16.328 20.547 2.475 1 98.81 113 VAL B N 1
ATOM 3826 C CA . VAL B 1 113 ? -16.797 19.969 1.219 1 98.81 113 VAL B CA 1
ATOM 3827 C C . VAL B 1 113 ? -17.516 18.656 1.491 1 98.81 113 VAL B C 1
ATOM 3829 O O . VAL B 1 113 ? -17 17.797 2.211 1 98.81 113 VAL B O 1
ATOM 3832 N N . ALA B 1 114 ? -18.672 18.453 0.99 1 98.44 114 ALA B N 1
ATOM 3833 C CA . ALA B 1 114 ? -19.438 17.219 1.076 1 98.44 114 ALA B CA 1
ATOM 3834 C C . ALA B 1 114 ? -20.562 17.188 0.03 1 98.44 114 ALA B C 1
ATOM 3836 O O . ALA B 1 114 ? -20.734 18.141 -0.732 1 98.44 114 ALA B O 1
ATOM 3837 N N . ARG B 1 115 ? -21.328 16.125 -0.021 1 96.06 115 ARG B N 1
ATOM 3838 C CA . ARG B 1 115 ? -22.344 15.938 -1.053 1 96.06 115 ARG B CA 1
ATOM 3839 C C . ARG B 1 115 ? -23.688 16.516 -0.617 1 96.06 115 ARG B C 1
ATOM 3841 O O . ARG B 1 115 ? -24.469 16.953 -1.453 1 96.06 115 ARG B O 1
ATOM 3848 N N . ASP B 1 116 ? -23.922 16.547 0.713 1 97.19 116 ASP B N 1
ATOM 3849 C CA . ASP B 1 116 ? -25.25 16.906 1.232 1 97.19 116 ASP B CA 1
ATOM 3850 C C . ASP B 1 116 ? -25.281 18.359 1.691 1 97.19 116 ASP B C 1
ATOM 3852 O O . ASP B 1 116 ? -24.75 18.703 2.75 1 97.19 116 ASP B O 1
ATOM 3856 N N . PRO B 1 117 ? -26.062 19.172 1.014 1 97.69 117 PRO B N 1
ATOM 3857 C CA . PRO B 1 117 ? -26.062 20.594 1.369 1 97.69 117 PRO B CA 1
ATOM 3858 C C . PRO B 1 117 ? -26.656 20.859 2.75 1 97.69 117 PRO B C 1
ATOM 3860 O O . PRO B 1 117 ? -26.219 21.766 3.459 1 97.69 117 PRO B O 1
ATOM 3863 N N . ALA B 1 118 ? -27.656 20.109 3.109 1 98.31 118 ALA B N 1
ATOM 3864 C CA . ALA B 1 118 ? -28.281 20.297 4.414 1 98.31 118 ALA B CA 1
ATOM 3865 C C . ALA B 1 118 ? -27.312 19.969 5.543 1 98.31 118 ALA B C 1
ATOM 3867 O O . ALA B 1 118 ? -27.234 20.703 6.531 1 98.31 118 ALA B O 1
ATOM 3868 N N . ALA B 1 119 ? -26.594 18.922 5.418 1 98.12 119 ALA B N 1
ATOM 3869 C CA . ALA B 1 119 ? -25.594 18.547 6.41 1 98.12 119 ALA B CA 1
ATOM 3870 C C . ALA B 1 119 ? -24.484 19.578 6.5 1 98.12 119 ALA B C 1
ATOM 3872 O O . ALA B 1 119 ? -23.984 19.875 7.59 1 98.12 119 ALA B O 1
ATOM 3873 N N . LEU B 1 120 ? -24.109 20.125 5.383 1 98.44 120 LEU B N 1
ATOM 3874 C CA . LEU B 1 120 ? -23.094 21.156 5.328 1 98.44 120 LEU B CA 1
ATOM 3875 C C . LEU B 1 120 ? -23.531 22.406 6.07 1 98.44 120 LEU B C 1
ATOM 3877 O O . LEU B 1 120 ? -22.766 22.984 6.848 1 98.44 120 LEU B O 1
ATOM 3881 N N . GLN B 1 121 ? -24.734 22.812 5.844 1 97.69 121 GLN B N 1
ATOM 3882 C CA . GLN B 1 121 ? -25.266 24 6.496 1 97.69 121 GLN B CA 1
ATOM 3883 C C . GLN B 1 121 ? -25.344 23.812 8.008 1 97.69 121 GLN B C 1
ATOM 3885 O O . GLN B 1 121 ? -25.031 24.719 8.773 1 97.69 121 GLN B O 1
ATOM 3890 N N . ASP B 1 122 ? -25.828 22.625 8.352 1 98.38 122 ASP B N 1
ATOM 3891 C CA . ASP B 1 122 ? -25.891 22.312 9.773 1 98.38 122 ASP B CA 1
ATOM 3892 C C . ASP B 1 122 ? -24.516 22.375 10.414 1 98.38 122 ASP B C 1
ATOM 3894 O O . ASP B 1 122 ? -24.344 22.969 11.484 1 98.38 122 ASP B O 1
ATOM 3898 N N . ALA B 1 123 ? -23.516 21.781 9.789 1 98.5 123 ALA B N 1
ATOM 3899 C CA . ALA B 1 123 ? -22.141 21.797 10.289 1 98.5 123 ALA B CA 1
ATOM 3900 C C . ALA B 1 123 ? -21.594 23.219 10.359 1 98.5 123 ALA B C 1
ATOM 3902 O O . ALA B 1 123 ? -20.938 23.594 11.344 1 98.5 123 ALA B O 1
ATOM 3903 N N . GLN B 1 124 ? -21.812 23.969 9.344 1 97.94 124 GLN B N 1
ATOM 3904 C CA . GLN B 1 124 ? -21.375 25.359 9.328 1 97.94 124 GLN B CA 1
ATOM 3905 C C . GLN B 1 124 ? -21.938 26.125 10.516 1 97.94 124 GLN B C 1
ATOM 3907 O O . GLN B 1 124 ? -21.203 26.859 11.18 1 97.94 124 GLN B O 1
ATOM 3912 N N . GLY B 1 125 ? -23.234 26 10.75 1 97.25 125 GLY B N 1
ATOM 3913 C CA . GLY B 1 125 ? -23.859 26.672 11.875 1 97.25 125 GLY B CA 1
ATOM 3914 C C . GLY B 1 125 ? -23.234 26.312 13.203 1 97.25 125 GLY B C 1
ATOM 3915 O O . GLY B 1 125 ? -22.984 27.188 14.031 1 97.25 125 GLY B O 1
ATOM 3916 N N . LYS B 1 126 ? -23.016 25.078 13.398 1 97.75 126 LYS B N 1
ATOM 3917 C CA . LYS B 1 126 ? -22.422 24.594 14.648 1 97.75 126 LYS B CA 1
ATOM 3918 C C . LYS B 1 126 ? -21 25.109 14.82 1 97.75 126 LYS B C 1
ATOM 3920 O O . LYS B 1 126 ? -20.594 25.453 15.938 1 97.75 126 LYS B O 1
ATOM 3925 N N . LEU B 1 127 ? -20.219 25.141 13.742 1 98.06 127 LEU B N 1
ATOM 3926 C CA . LEU B 1 127 ? -18.859 25.656 13.797 1 98.06 127 LEU B CA 1
ATOM 3927 C C . LEU B 1 127 ? -18.844 27.141 14.141 1 98.06 127 LEU B C 1
ATOM 3929 O O . LEU B 1 127 ? -18.016 27.594 14.93 1 98.06 127 LEU B O 1
ATOM 3933 N N . LEU B 1 128 ? -19.734 27.891 13.531 1 96.06 128 LEU B N 1
ATOM 3934 C CA . LEU B 1 128 ? -19.828 29.312 13.797 1 96.06 128 LEU B CA 1
ATOM 3935 C C . LEU B 1 128 ? -20.219 29.578 15.25 1 96.06 128 LEU B C 1
ATOM 3937 O O . LEU B 1 128 ? -19.734 30.516 15.875 1 96.06 128 LEU B O 1
ATOM 3941 N N . HIS B 1 129 ? -21.141 28.75 15.719 1 95.94 129 HIS B N 1
ATOM 3942 C CA . HIS B 1 129 ? -21.516 28.844 17.125 1 95.94 129 HIS B CA 1
ATOM 3943 C C . HIS B 1 129 ? -20.312 28.609 18.047 1 95.94 129 HIS B C 1
ATOM 3945 O O . HIS B 1 129 ? -20.125 29.328 19.016 1 95.94 129 HIS B O 1
ATOM 3951 N N . LYS B 1 130 ? -19.547 27.578 17.734 1 96.19 130 LYS B N 1
ATOM 3952 C CA . LYS B 1 130 ? -18.359 27.281 18.5 1 96.19 130 LYS B CA 1
ATOM 3953 C C . LYS B 1 130 ? -17.359 28.438 18.438 1 96.19 130 LYS B C 1
ATOM 3955 O O . LYS B 1 130 ? -16.75 28.797 19.453 1 96.19 130 LYS B O 1
ATOM 3960 N N . ALA B 1 131 ? -17.141 28.984 17.312 1 94.62 131 ALA B N 1
ATOM 3961 C CA . ALA B 1 131 ? -16.234 30.125 17.141 1 94.62 131 ALA B CA 1
ATOM 3962 C C . ALA B 1 131 ? -16.656 31.312 18 1 94.62 131 ALA B C 1
ATOM 3964 O O . ALA B 1 131 ? -15.828 31.938 18.656 1 94.62 131 ALA B O 1
ATOM 3965 N N . ASP B 1 132 ? -17.875 31.531 18.031 1 92.56 132 ASP B N 1
ATOM 3966 C CA . ASP B 1 132 ? -18.422 32.625 18.828 1 92.56 132 ASP B CA 1
ATOM 3967 C C . ASP B 1 132 ? -18.188 32.406 20.312 1 92.56 132 ASP B C 1
ATOM 3969 O O . ASP B 1 132 ? -17.766 33.312 21.031 1 92.56 132 ASP B O 1
ATOM 3973 N N . ALA B 1 133 ? -18.484 31.234 20.656 1 94 133 ALA B N 1
ATOM 3974 C CA . ALA B 1 133 ? -18.312 30.875 22.062 1 94 133 ALA B CA 1
ATOM 3975 C C . ALA B 1 133 ? -16.875 31.062 22.5 1 94 133 ALA B C 1
ATOM 3977 O O . ALA B 1 133 ? -16.609 31.406 23.656 1 94 133 ALA B O 1
ATOM 3978 N N . LEU B 1 134 ? -15.938 30.891 21.594 1 92.88 134 LEU B N 1
ATOM 3979 C CA . LEU B 1 134 ? -14.516 30.969 21.922 1 92.88 134 LEU B CA 1
ATOM 3980 C C . LEU B 1 134 ? -13.984 32.375 21.672 1 92.88 134 LEU B C 1
ATOM 3982 O O . LEU B 1 134 ? -12.836 32.688 22 1 92.88 134 LEU B O 1
ATOM 3986 N N . GLY B 1 135 ? -14.75 33.219 21.062 1 89 135 GLY B N 1
ATOM 3987 C CA . GLY B 1 135 ? -14.297 34.562 20.672 1 89 135 GLY B CA 1
ATOM 3988 C C . GLY B 1 135 ? -13.32 34.531 19.516 1 89 135 GLY B C 1
ATOM 3989 O O . GLY B 1 135 ? -12.445 35.406 19.422 1 89 135 GLY B O 1
ATOM 3990 N N . ALA B 1 136 ? -13.406 33.438 18.734 1 87.19 136 ALA B N 1
ATOM 3991 C CA . ALA B 1 136 ? -12.5 33.281 17.594 1 87.19 136 ALA B CA 1
ATOM 3992 C C . ALA B 1 136 ? -13.102 33.906 16.328 1 87.19 136 ALA B C 1
ATOM 3994 O O . ALA B 1 136 ? -14.305 33.781 16.094 1 87.19 136 ALA B O 1
ATOM 3995 N N . ALA B 1 137 ? -12.328 34.594 15.531 1 86.12 137 ALA B N 1
ATOM 3996 C CA . ALA B 1 137 ? -12.758 35.156 14.258 1 86.12 137 ALA B CA 1
ATOM 3997 C C . ALA B 1 137 ? -12.562 34.156 13.117 1 86.12 137 ALA B C 1
ATOM 3999 O O . ALA B 1 137 ? -11.773 34.406 12.203 1 86.12 137 ALA B O 1
ATOM 4000 N N . VAL B 1 138 ? -13.242 33.125 13.18 1 91.75 138 VAL B N 1
ATOM 4001 C CA . VAL B 1 138 ? -13.117 32.094 12.164 1 91.75 138 VAL B CA 1
ATOM 4002 C C . VAL B 1 138 ? -14.266 32.188 11.156 1 91.75 138 VAL B C 1
ATOM 4004 O O . VAL B 1 138 ? -15.43 32.281 11.547 1 91.75 138 VAL B O 1
ATOM 4007 N N . ARG B 1 139 ? -13.914 32.281 9.859 1 94 139 ARG B N 1
ATOM 4008 C CA . ARG B 1 139 ? -14.906 32.219 8.797 1 94 139 ARG B CA 1
ATOM 4009 C C . ARG B 1 139 ? -15.125 30.766 8.352 1 94 139 ARG B C 1
ATOM 4011 O O . ARG B 1 139 ? -14.18 29.984 8.312 1 94 139 ARG B O 1
ATOM 4018 N N . VAL B 1 140 ? -16.375 30.453 8.039 1 96.81 140 VAL B N 1
ATOM 4019 C CA . VAL B 1 140 ? -16.688 29.094 7.586 1 96.81 140 VAL B CA 1
ATOM 4020 C C . VAL B 1 140 ? -17.438 29.156 6.262 1 96.81 140 VAL B C 1
ATOM 4022 O O . VAL B 1 140 ? -18.359 29.969 6.102 1 96.81 140 VAL B O 1
ATOM 4025 N N . GLN B 1 141 ? -17.047 28.391 5.266 1 96.56 141 GLN B N 1
ATOM 4026 C CA . GLN B 1 141 ? -17.75 28.266 3.996 1 96.56 141 GLN B CA 1
ATOM 4027 C C . GLN B 1 141 ? -18 26.797 3.654 1 96.56 141 GLN B C 1
ATOM 4029 O O . GLN B 1 141 ? -17.375 25.906 4.219 1 96.56 141 GLN B O 1
ATOM 4034 N N . THR B 1 142 ? -19.016 26.562 2.816 1 97.94 142 THR B N 1
ATOM 4035 C CA . THR B 1 142 ? -19.391 25.203 2.406 1 97.94 142 THR B CA 1
ATOM 4036 C C . THR B 1 142 ? -19.406 25.094 0.884 1 97.94 142 THR B C 1
ATOM 4038 O O . THR B 1 142 ? -19.797 26.047 0.191 1 97.94 142 THR B O 1
ATOM 4041 N N . VAL B 1 143 ? -18.922 24 0.344 1 98.25 143 VAL B N 1
ATOM 4042 C CA . VAL B 1 143 ? -18.984 23.672 -1.079 1 98.25 143 VAL B CA 1
ATOM 4043 C C . VAL B 1 143 ? -19.578 22.281 -1.27 1 98.25 143 VAL B C 1
ATOM 4045 O O . VAL B 1 143 ? -19.078 21.297 -0.715 1 98.25 143 VAL B O 1
ATOM 4048 N N . THR B 1 144 ? -20.688 22.172 -2.029 1 98.25 144 THR B N 1
ATOM 4049 C CA . THR B 1 144 ? -21.297 20.891 -2.35 1 98.25 144 THR B CA 1
ATOM 4050 C C . THR B 1 144 ? -20.609 20.234 -3.549 1 98.25 144 THR B C 1
ATOM 4052 O O . THR B 1 144 ? -20.469 20.859 -4.602 1 98.25 144 THR B O 1
ATOM 4055 N N . ALA B 1 145 ? -20.141 18.984 -3.35 1 98.19 145 ALA B N 1
ATOM 4056 C CA . ALA B 1 145 ? -19.484 18.281 -4.445 1 98.19 145 ALA B CA 1
ATOM 4057 C C . ALA B 1 145 ? -19.562 16.766 -4.258 1 98.19 145 ALA B C 1
ATOM 4059 O O . ALA B 1 145 ? -19.453 16.266 -3.139 1 98.19 145 ALA B O 1
ATOM 4060 N N . ASP B 1 146 ? -19.781 16.078 -5.336 1 97.44 146 ASP B N 1
ATOM 4061 C CA . ASP B 1 146 ? -19.609 14.625 -5.367 1 97.44 146 ASP B CA 1
ATOM 4062 C C . ASP B 1 146 ? -18.172 14.258 -5.746 1 97.44 146 ASP B C 1
ATOM 4064 O O . ASP B 1 146 ? -17.812 14.305 -6.922 1 97.44 146 ASP B O 1
ATOM 4068 N N . LEU B 1 147 ? -17.469 13.766 -4.824 1 96.69 147 LEU B N 1
ATOM 4069 C CA . LEU B 1 147 ? -16.031 13.594 -4.988 1 96.69 147 LEU B CA 1
ATOM 4070 C C . LEU B 1 147 ? -15.719 12.312 -5.754 1 96.69 147 LEU B C 1
ATOM 4072 O O . LEU B 1 147 ? -14.555 12.016 -6.027 1 96.69 147 LEU B O 1
ATOM 4076 N N . MET B 1 148 ? -16.734 11.547 -6.078 1 96 148 MET B N 1
ATOM 4077 C CA . MET B 1 148 ? -16.516 10.43 -6.996 1 96 148 MET B CA 1
ATOM 4078 C C . MET B 1 148 ? -16.156 10.938 -8.391 1 96 148 MET B C 1
ATOM 4080 O O . MET B 1 148 ? -15.453 10.266 -9.141 1 96 148 MET B O 1
ATOM 4084 N N . ASP B 1 149 ? -16.688 12.109 -8.68 1 97.12 149 ASP B N 1
ATOM 4085 C CA . ASP B 1 149 ? -16.484 12.734 -9.984 1 97.12 149 ASP B CA 1
ATOM 4086 C C . ASP B 1 149 ? -15.18 13.523 -10.016 1 97.12 149 ASP B C 1
ATOM 4088 O O . ASP B 1 149 ? -15.031 14.516 -9.305 1 97.12 149 ASP B O 1
ATOM 4092 N N . PRO B 1 150 ? -14.258 13.172 -10.914 1 97 150 PRO B N 1
ATOM 4093 C CA . PRO B 1 150 ? -12.961 13.844 -10.961 1 97 150 PRO B CA 1
ATOM 4094 C C . PRO B 1 150 ? -13.078 15.344 -11.203 1 97 150 PRO B C 1
ATOM 4096 O O . PRO B 1 150 ? -12.344 16.141 -10.609 1 97 150 PRO B O 1
ATOM 4099 N N . ALA B 1 151 ? -13.961 15.742 -12.055 1 97.38 151 ALA B N 1
ATOM 4100 C CA . ALA B 1 151 ? -14.125 17.156 -12.344 1 97.38 151 ALA B CA 1
ATOM 4101 C C . ALA B 1 151 ? -14.648 17.922 -11.125 1 97.38 151 ALA B C 1
ATOM 4103 O O . ALA B 1 151 ? -14.125 18.969 -10.766 1 97.38 151 ALA B O 1
ATOM 4104 N N . ALA B 1 152 ? -15.625 17.359 -10.461 1 97.75 152 ALA B N 1
ATOM 4105 C CA . ALA B 1 152 ? -16.188 17.984 -9.266 1 97.75 152 ALA B CA 1
ATOM 4106 C C . ALA B 1 152 ? -15.156 18.078 -8.148 1 97.75 152 ALA B C 1
ATOM 4108 O O . ALA B 1 152 ? -15.148 19.047 -7.383 1 97.75 152 ALA B O 1
ATOM 4109 N N . ALA B 1 153 ? -14.312 17.094 -8.109 1 97.19 153 ALA B N 1
ATOM 4110 C CA . ALA B 1 153 ? -13.312 17.016 -7.047 1 97.19 153 ALA B CA 1
ATOM 4111 C C . ALA B 1 153 ? -12.289 18.141 -7.168 1 97.19 153 ALA B C 1
ATOM 4113 O O . ALA B 1 153 ? -11.781 18.641 -6.16 1 97.19 153 ALA B O 1
ATOM 4114 N N . THR B 1 154 ? -11.992 18.562 -8.375 1 97.19 154 THR B N 1
ATOM 4115 C CA . THR B 1 154 ? -11.031 19.641 -8.57 1 97.19 154 THR B CA 1
ATOM 4116 C C . THR B 1 154 ? -11.734 20.984 -8.562 1 97.19 154 THR B C 1
ATOM 4118 O O . THR B 1 154 ? -11.203 21.969 -8.031 1 97.19 154 THR B O 1
ATOM 4121 N N . GLU B 1 155 ? -12.953 21.062 -9.086 1 97.62 155 GLU B N 1
ATOM 4122 C CA . GLU B 1 155 ? -13.719 22.297 -9.156 1 97.62 155 GLU B CA 1
ATOM 4123 C C . GLU B 1 155 ? -14.07 22.812 -7.762 1 97.62 155 GLU B C 1
ATOM 4125 O O . GLU B 1 155 ? -14.125 24.031 -7.539 1 97.62 155 GLU B O 1
ATOM 4130 N N . CYS B 1 156 ? -14.32 21.906 -6.875 1 97.88 156 CYS B N 1
ATOM 4131 C CA . CYS B 1 156 ? -14.68 22.328 -5.523 1 97.88 156 CYS B CA 1
ATOM 4132 C C . CYS B 1 156 ? -13.531 23.078 -4.859 1 97.88 156 CYS B C 1
ATOM 4134 O O . CYS B 1 156 ? -13.75 23.984 -4.055 1 97.88 156 CYS B O 1
ATOM 4136 N N . LEU B 1 157 ? -12.281 22.719 -5.195 1 98.06 157 LEU B N 1
ATOM 4137 C CA . LEU B 1 157 ? -11.117 23.422 -4.66 1 98.06 157 LEU B CA 1
ATOM 4138 C C . LEU B 1 157 ? -11.008 24.828 -5.242 1 98.06 157 LEU B C 1
ATOM 4140 O O . LEU B 1 157 ? -10.664 25.766 -4.527 1 98.06 157 LEU B O 1
ATOM 4144 N N . ASP B 1 158 ? -11.312 24.938 -6.527 1 96.88 158 ASP B N 1
ATOM 4145 C CA . ASP B 1 158 ? -11.312 26.25 -7.168 1 96.88 158 ASP B CA 1
ATOM 4146 C C . ASP B 1 158 ? -12.352 27.172 -6.531 1 96.88 158 ASP B C 1
ATOM 4148 O O . ASP B 1 158 ? -12.078 28.344 -6.273 1 96.88 158 ASP B O 1
ATOM 4152 N N . LEU B 1 159 ? -13.5 26.641 -6.297 1 96.06 159 LEU B N 1
ATOM 4153 C CA . LEU B 1 159 ? -14.57 27.406 -5.668 1 96.06 159 LEU B CA 1
ATOM 4154 C C . LEU B 1 159 ? -14.18 27.828 -4.254 1 96.06 159 LEU B C 1
ATOM 4156 O O . LEU B 1 159 ? -14.492 28.938 -3.828 1 96.06 159 LEU B O 1
ATOM 4160 N N . ALA B 1 160 ? -13.516 26.953 -3.555 1 96.75 160 ALA B N 1
ATOM 4161 C CA . ALA B 1 160 ? -13.117 27.203 -2.174 1 96.75 160 ALA B CA 1
ATOM 4162 C C . ALA B 1 160 ? -12.188 28.406 -2.088 1 96.75 160 ALA B C 1
ATOM 4164 O O . ALA B 1 160 ? -12.227 29.172 -1.116 1 96.75 160 ALA B O 1
ATOM 4165 N N . VAL B 1 161 ? -11.32 28.594 -3.061 1 95.5 161 VAL B N 1
ATOM 4166 C CA . VAL B 1 161 ? -10.328 29.672 -3.053 1 95.5 161 VAL B CA 1
ATOM 4167 C C . VAL B 1 161 ? -11 31 -3.369 1 95.5 161 VAL B C 1
ATOM 4169 O O . VAL B 1 161 ? -10.516 32.062 -2.957 1 95.5 161 VAL B O 1
ATOM 4172 N N . LEU B 1 162 ? -12.133 30.969 -4.043 1 91.19 162 LEU B N 1
ATOM 4173 C CA . LEU B 1 162 ? -12.805 32.188 -4.516 1 91.19 162 LEU B CA 1
ATOM 4174 C C . LEU B 1 162 ? -13.789 32.688 -3.475 1 91.19 162 LEU B C 1
ATOM 4176 O O . LEU B 1 162 ? -14.07 33.875 -3.416 1 91.19 162 LEU B O 1
ATOM 4180 N N . LEU B 1 163 ? -14.266 31.859 -2.613 1 85.38 163 LEU B N 1
ATOM 4181 C CA . LEU B 1 163 ? -15.289 32.219 -1.636 1 85.38 163 LEU B CA 1
ATOM 4182 C C . LEU B 1 163 ? -14.664 32.938 -0.439 1 85.38 163 LEU B C 1
ATOM 4184 O O . LEU B 1 163 ? -13.461 32.781 -0.188 1 85.38 163 LEU B O 1
ATOM 4188 N N . LYS B 1 164 ? -15.461 33.719 0.253 1 80.88 164 LYS B N 1
ATOM 4189 C CA . LYS B 1 164 ? -14.945 34.531 1.35 1 80.88 164 LYS B CA 1
ATOM 4190 C C . LYS B 1 164 ? -15.398 34 2.701 1 80.88 164 LYS B C 1
ATOM 4192 O O . LYS B 1 164 ? -14.844 34.344 3.74 1 80.88 164 LYS B O 1
ATOM 4197 N N . GLY B 1 165 ? -16.25 33.094 2.758 1 83.56 165 GLY B N 1
ATOM 4198 C CA . GLY B 1 165 ? -16.734 32.5 4.004 1 83.56 165 GLY B CA 1
ATOM 4199 C C . GLY B 1 165 ? -17.766 33.344 4.707 1 83.56 165 GLY B C 1
ATOM 4200 O O . GLY B 1 165 ? -18.047 34.469 4.273 1 83.56 165 GLY B O 1
ATOM 4201 N N . VAL B 1 166 ? -18.469 32.75 5.578 1 83.31 166 VAL B N 1
ATOM 4202 C CA . VAL B 1 166 ? -19.453 33.406 6.422 1 83.31 166 VAL B CA 1
ATOM 4203 C C . VAL B 1 166 ? -18.922 33.531 7.848 1 83.31 166 VAL B C 1
ATOM 4205 O O . VAL B 1 166 ? -18.219 32.625 8.32 1 83.31 166 VAL B O 1
ATOM 4208 N N . VAL B 1 167 ? -19.047 34.719 8.469 1 76.31 167 VAL B N 1
ATOM 4209 C CA . VAL B 1 167 ? -18.688 34.906 9.867 1 76.31 167 VAL B CA 1
ATOM 4210 C C . VAL B 1 167 ? -19.938 35.25 10.68 1 76.31 167 VAL B C 1
ATOM 4212 O O . VAL B 1 167 ? -20.922 35.75 10.133 1 76.31 167 VAL B O 1
ATOM 4215 N N . LYS B 1 168 ? -20.062 34.688 11.945 1 67.38 168 LYS B N 1
ATOM 4216 C CA . LYS B 1 168 ? -21.203 35.062 12.758 1 67.38 168 LYS B CA 1
ATOM 4217 C C . LYS B 1 168 ? -21.188 36.594 13.031 1 67.38 168 LYS B C 1
ATOM 4219 O O . LYS B 1 168 ? -20.109 37.156 13.195 1 67.38 168 LYS B O 1
ATOM 4224 N N . GLN B 1 169 ? -22.344 37.375 12.836 1 55.75 169 GLN B N 1
ATOM 4225 C CA . GLN B 1 169 ? -22.672 38.781 12.859 1 55.75 169 GLN B CA 1
ATOM 4226 C C . GLN B 1 169 ? -22.016 39.5 14.047 1 55.75 169 GLN B C 1
ATOM 4228 O O . GLN B 1 169 ? -21.656 40.656 13.953 1 55.75 169 GLN B O 1
ATOM 4233 N N . SER B 1 170 ? -22.078 38.875 15.367 1 48.34 170 SER B N 1
ATOM 4234 C CA . SER B 1 170 ? -21.656 39.719 16.484 1 48.34 170 SER B CA 1
ATOM 4235 C C . SER B 1 170 ? -20.25 40.281 16.266 1 48.34 170 SER B C 1
ATOM 4237 O O . SER B 1 170 ? -19.906 41.312 16.812 1 48.34 170 SER B O 1
ATOM 4239 N N . LYS B 1 171 ? -19.344 39.688 15.789 1 51.16 171 LYS B N 1
ATOM 4240 C CA . LYS B 1 171 ? -18.016 40.25 15.562 1 51.16 171 LYS B CA 1
ATOM 4241 C C . LYS B 1 171 ? -17.734 40.438 14.078 1 51.16 171 LYS B C 1
ATOM 4243 O O . LYS B 1 171 ? -17.031 39.625 13.477 1 51.16 171 LYS B O 1
ATOM 4248 N N . ALA B 1 172 ? -18.781 41.031 13.469 1 47.5 172 ALA B N 1
ATOM 4249 C CA . ALA B 1 172 ? -18.531 41.406 12.078 1 47.5 172 ALA B CA 1
ATOM 4250 C C . ALA B 1 172 ? -17.094 41.875 11.898 1 47.5 172 ALA B C 1
ATOM 4252 O O . ALA B 1 172 ? -16.688 42.875 12.477 1 47.5 172 ALA B O 1
ATOM 4253 N N . TRP B 1 173 ? -16.188 41.062 12.039 1 43.19 173 TRP B N 1
ATOM 4254 C CA . TRP B 1 173 ? -14.828 41.469 11.68 1 43.19 173 TRP B CA 1
ATOM 4255 C C . TRP B 1 173 ? -14.844 42.5 10.562 1 43.19 173 TRP B C 1
ATOM 4257 O O . TRP B 1 173 ? -15.609 42.375 9.609 1 43.19 173 TRP B O 1
ATOM 4267 N N . ARG B 1 174 ? -14.648 43.781 11.039 1 40.91 174 ARG B N 1
ATOM 4268 C CA . ARG B 1 174 ? -14.461 44.938 10.203 1 40.91 174 ARG B CA 1
ATOM 4269 C C . ARG B 1 174 ? -13.938 44.562 8.828 1 40.91 174 ARG B C 1
ATOM 4271 O O . ARG B 1 174 ? -13.625 43.406 8.57 1 40.91 174 ARG B O 1
ATOM 4278 N N . ASP B 1 175 ? -12.961 45.531 8.32 1 40.69 175 ASP B N 1
ATOM 4279 C CA . ASP B 1 175 ? -12.32 46.031 7.102 1 40.69 175 ASP B CA 1
ATOM 4280 C C . ASP B 1 175 ? -11.406 44.969 6.496 1 40.69 175 ASP B C 1
ATOM 4282 O O . ASP B 1 175 ? -10.523 45.281 5.695 1 40.69 175 ASP B O 1
ATOM 4286 N N . GLU B 1 176 ? -11.117 43.938 7.332 1 41.97 176 GLU B N 1
ATOM 4287 C CA . GLU B 1 176 ? -9.828 43.531 6.766 1 41.97 176 GLU B CA 1
ATOM 4288 C C . GLU B 1 176 ? -9.922 43.375 5.254 1 41.97 176 GLU B C 1
ATOM 4290 O O . GLU B 1 176 ? -10.992 43.062 4.719 1 41.97 176 GLU B O 1
ATOM 4295 N N . ALA B 1 177 ? -8.805 43.719 4.609 1 40.25 177 ALA B N 1
ATOM 4296 C CA . ALA B 1 177 ? -8.266 43.688 3.252 1 40.25 177 ALA B CA 1
ATOM 4297 C C . ALA B 1 177 ? -8.711 42.438 2.492 1 40.25 177 ALA B C 1
ATOM 4299 O O . ALA B 1 177 ? -8.523 41.312 2.969 1 40.25 177 ALA B O 1
ATOM 4300 N N . GLU B 1 178 ? -9.766 42.469 1.767 1 47.16 178 GLU B N 1
ATOM 4301 C CA . GLU B 1 178 ? -10.281 41.688 0.662 1 47.16 178 GLU B CA 1
ATOM 4302 C C . GLU B 1 178 ? -9.195 40.812 0.049 1 47.16 178 GLU B C 1
ATOM 4304 O O . GLU B 1 178 ? -8.43 41.281 -0.805 1 47.16 178 GLU B O 1
ATOM 4309 N N . ARG B 1 179 ? -8.508 40.031 0.843 1 51.78 179 ARG B N 1
ATOM 4310 C CA . ARG B 1 179 ? -7.684 39.219 -0.038 1 51.78 179 ARG B CA 1
ATOM 4311 C C . ARG B 1 179 ? -8.547 38.5 -1.067 1 51.78 179 ARG B C 1
ATOM 4313 O O . ARG B 1 179 ? -9.469 37.75 -0.708 1 51.78 179 ARG B O 1
ATOM 4320 N N . PRO B 1 180 ? -8.508 38.906 -2.244 1 56.28 180 PRO B N 1
ATOM 4321 C CA . PRO B 1 180 ? -9.32 38.344 -3.32 1 56.28 180 PRO B CA 1
ATOM 4322 C C . PRO B 1 180 ? -9.266 36.812 -3.361 1 56.28 180 PRO B C 1
ATOM 4324 O O . PRO B 1 180 ? -10.242 36.188 -3.744 1 56.28 180 PRO B O 1
ATOM 4327 N N . ARG B 1 181 ? -8.227 36.219 -2.98 1 68.81 181 ARG B N 1
ATOM 4328 C CA . ARG B 1 181 ? -8.07 34.75 -3.047 1 68.81 181 ARG B CA 1
ATOM 4329 C C . ARG B 1 181 ? -7.352 34.219 -1.812 1 68.81 181 ARG B C 1
ATOM 4331 O O . ARG B 1 181 ? -6.398 34.844 -1.329 1 68.81 181 ARG B O 1
ATOM 4338 N N . ALA B 1 182 ? -8.164 33.312 -1.201 1 83.19 182 ALA B N 1
ATOM 4339 C CA . ALA B 1 182 ? -7.508 32.656 -0.077 1 83.19 182 ALA B CA 1
ATOM 4340 C C . ALA B 1 182 ? -7.023 31.25 -0.468 1 83.19 182 ALA B C 1
ATOM 4342 O O . ALA B 1 182 ? -7.816 30.312 -0.519 1 83.19 182 ALA B O 1
ATOM 4343 N N . PRO B 1 183 ? -5.77 31.125 -0.802 1 92.88 183 PRO B N 1
ATOM 4344 C CA . PRO B 1 183 ? -5.254 29.797 -1.161 1 92.88 183 PRO B CA 1
ATOM 4345 C C . PRO B 1 183 ? -5.418 28.766 -0.039 1 92.88 183 PRO B C 1
ATOM 4347 O O . PRO B 1 183 ? -5.441 29.141 1.139 1 92.88 183 PRO B O 1
ATOM 4350 N N . ILE B 1 184 ? -5.602 27.5 -0.39 1 97.69 184 ILE B N 1
ATOM 4351 C CA . ILE B 1 184 ? -5.691 26.422 0.586 1 97.69 184 ILE B CA 1
ATOM 4352 C C . ILE B 1 184 ? -4.305 26.125 1.153 1 97.69 184 ILE B C 1
ATOM 4354 O O . ILE B 1 184 ? -3.396 25.719 0.417 1 97.69 184 ILE B O 1
ATOM 4358 N N . GLU B 1 185 ? -4.141 26.297 2.387 1 97.31 185 GLU B N 1
ATOM 4359 C CA . GLU B 1 185 ? -2.834 26.125 3.006 1 97.31 185 GLU B CA 1
ATOM 4360 C C . GLU B 1 185 ? -2.756 24.797 3.75 1 97.31 185 GLU B C 1
ATOM 4362 O O . GLU B 1 185 ? -1.677 24.203 3.877 1 97.31 185 GLU B O 1
ATOM 4367 N N . ILE B 1 186 ? -3.873 24.359 4.352 1 98.5 186 ILE B N 1
ATOM 4368 C CA . ILE B 1 186 ? -4.008 23.078 5.008 1 98.5 186 ILE B CA 1
ATOM 4369 C C . ILE B 1 186 ? -5.164 22.297 4.391 1 98.5 186 ILE B C 1
ATOM 4371 O O . ILE B 1 186 ? -6.297 22.781 4.34 1 98.5 186 ILE B O 1
ATOM 4375 N N . PHE B 1 187 ? -4.875 21.172 3.867 1 98.88 187 PHE B N 1
ATOM 4376 C CA . PHE B 1 187 ? -5.871 20.359 3.178 1 98.88 187 PHE B CA 1
ATOM 4377 C C . PHE B 1 187 ? -6.027 19.016 3.854 1 98.88 187 PHE B C 1
ATOM 4379 O O . PHE B 1 187 ? -5.117 18.172 3.805 1 98.88 187 PHE B O 1
ATOM 4386 N N . PHE B 1 188 ? -7.168 18.766 4.531 1 98.94 188 PHE B N 1
ATOM 4387 C CA . PHE B 1 188 ? -7.52 17.453 5.059 1 98.94 188 PHE B CA 1
ATOM 4388 C C . PHE B 1 188 ? -8.352 16.672 4.051 1 98.94 188 PHE B C 1
ATOM 4390 O O . PHE B 1 188 ? -9.547 16.938 3.879 1 98.94 188 PHE B O 1
ATOM 4397 N N . CYS B 1 189 ? -7.719 15.727 3.404 1 98.62 189 CYS B N 1
ATOM 4398 C CA . CYS B 1 189 ? -8.422 14.789 2.533 1 98.62 189 CYS B CA 1
ATOM 4399 C C . CYS B 1 189 ? -9.078 13.672 3.344 1 98.62 189 CYS B C 1
ATOM 4401 O O . CYS B 1 189 ? -8.453 12.641 3.604 1 98.62 189 CYS B O 1
ATOM 4403 N N . ASN B 1 190 ? -10.383 13.797 3.623 1 98.31 190 ASN B N 1
ATOM 4404 C CA . ASN B 1 190 ? -11.031 12.961 4.633 1 98.31 190 ASN B CA 1
ATOM 4405 C C . ASN B 1 190 ? -12.164 12.133 4.031 1 98.31 190 ASN B C 1
ATOM 4407 O O . ASN B 1 190 ? -12.562 11.117 4.598 1 98.31 190 ASN B O 1
ATOM 4411 N N . ALA B 1 191 ? -12.727 12.539 2.906 1 96.62 191 ALA B N 1
ATOM 4412 C CA . ALA B 1 191 ? -13.836 11.82 2.289 1 96.62 191 ALA B CA 1
ATOM 4413 C C . ALA B 1 191 ? -13.398 10.422 1.85 1 96.62 191 ALA B C 1
ATOM 4415 O O . ALA B 1 191 ? -12.305 10.242 1.316 1 96.62 191 ALA B O 1
ATOM 4416 N N . ALA B 1 192 ? -14.211 9.445 2.107 1 96.25 192 ALA B N 1
ATOM 4417 C CA . ALA B 1 192 ? -13.906 8.07 1.703 1 96.25 192 ALA B CA 1
ATOM 4418 C C . ALA B 1 192 ? -15.18 7.238 1.586 1 96.25 192 ALA B C 1
ATOM 4420 O O . ALA B 1 192 ? -16.203 7.574 2.184 1 96.25 192 ALA B O 1
ATOM 4421 N N . ASP B 1 193 ? -15.078 6.258 0.782 1 95.38 193 ASP B N 1
ATOM 4422 C CA . ASP B 1 193 ? -16.125 5.254 0.636 1 95.38 193 ASP B CA 1
ATOM 4423 C C . ASP B 1 193 ? -15.641 3.879 1.086 1 95.38 193 ASP B C 1
ATOM 4425 O O . ASP B 1 193 ? -14.492 3.506 0.831 1 95.38 193 ASP B O 1
ATOM 4429 N N . VAL B 1 194 ? -16.516 3.148 1.807 1 95.81 194 VAL B N 1
ATOM 4430 C CA . VAL B 1 194 ? -16.172 1.815 2.289 1 95.81 194 VAL B CA 1
ATOM 4431 C C . VAL B 1 194 ? -17.359 0.875 2.1 1 95.81 194 VAL B C 1
ATOM 4433 O O . VAL B 1 194 ? -18.516 1.258 2.342 1 95.81 194 VAL B O 1
ATOM 4436 N N . ASP B 1 195 ? -17.172 -0.256 1.539 1 96.56 195 ASP B N 1
ATOM 4437 C CA . ASP B 1 195 ? -18.109 -1.376 1.467 1 96.56 195 ASP B CA 1
ATOM 4438 C C . ASP B 1 195 ? -17.531 -2.623 2.123 1 96.56 195 ASP B C 1
ATOM 4440 O O . ASP B 1 195 ? -16.781 -3.373 1.489 1 96.56 195 ASP B O 1
ATOM 4444 N N . PRO B 1 196 ? -17.922 -2.934 3.379 1 96.75 196 PRO B N 1
ATOM 4445 C CA . PRO B 1 196 ? -17.266 -3.971 4.18 1 96.75 196 PRO B CA 1
AT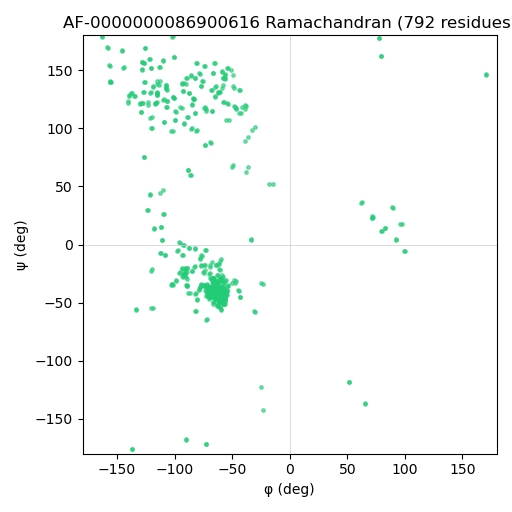OM 4446 C C . PRO B 1 196 ? -17.828 -5.363 3.922 1 96.75 196 PRO B C 1
ATOM 4448 O O . PRO B 1 196 ? -18.328 -6.012 4.844 1 96.75 196 PRO B O 1
ATOM 4451 N N . ARG B 1 197 ? -17.75 -5.805 2.736 1 96.5 197 ARG B N 1
ATOM 4452 C CA . ARG B 1 197 ? -18.203 -7.125 2.299 1 96.5 197 ARG B CA 1
ATOM 4453 C C . ARG B 1 197 ? -17.094 -7.844 1.529 1 96.5 197 ARG B C 1
ATOM 4455 O O . ARG B 1 197 ? -16.25 -7.207 0.909 1 96.5 197 ARG B O 1
ATOM 4462 N N . PRO B 1 198 ? -17.125 -9.211 1.602 1 97.12 198 PRO B N 1
ATOM 4463 C CA . PRO B 1 198 ? -16.188 -9.938 0.747 1 97.12 198 PRO B CA 1
ATOM 4464 C C . PRO B 1 198 ? -16.297 -9.547 -0.724 1 97.12 198 PRO B C 1
ATOM 4466 O O . PRO B 1 198 ? -17.375 -9.148 -1.18 1 97.12 198 PRO B O 1
ATOM 4469 N N . LEU B 1 199 ? -15.203 -9.672 -1.456 1 98.06 199 LEU B N 1
ATOM 4470 C CA . LEU B 1 199 ? -15.102 -9.172 -2.82 1 98.06 199 LEU B CA 1
ATOM 4471 C C . LEU B 1 199 ? -16.219 -9.734 -3.691 1 98.06 199 LEU B C 1
ATOM 4473 O O . LEU B 1 199 ? -16.828 -9 -4.473 1 98.06 199 LEU B O 1
ATOM 4477 N N . CYS B 1 200 ? -16.531 -11 -3.572 1 96.31 200 CYS B N 1
ATOM 4478 C CA . CYS B 1 200 ? -17.547 -11.648 -4.387 1 96.31 200 CYS B CA 1
ATOM 4479 C C . CYS B 1 200 ? -18.922 -11.039 -4.125 1 96.31 200 CYS B C 1
ATOM 4481 O O . CYS B 1 200 ? -19.781 -11.031 -5.012 1 96.31 200 CYS B O 1
ATOM 4483 N N . ALA B 1 201 ? -19.141 -10.477 -2.967 1 96.19 201 ALA B N 1
ATOM 4484 C CA . ALA B 1 201 ? -20.438 -9.914 -2.578 1 96.19 201 ALA B CA 1
ATOM 4485 C C . ALA B 1 201 ? -20.469 -8.406 -2.805 1 96.19 201 ALA B C 1
ATOM 4487 O O . ALA B 1 201 ? -21.5 -7.762 -2.605 1 96.19 201 ALA B O 1
ATOM 4488 N N . THR B 1 202 ? -19.3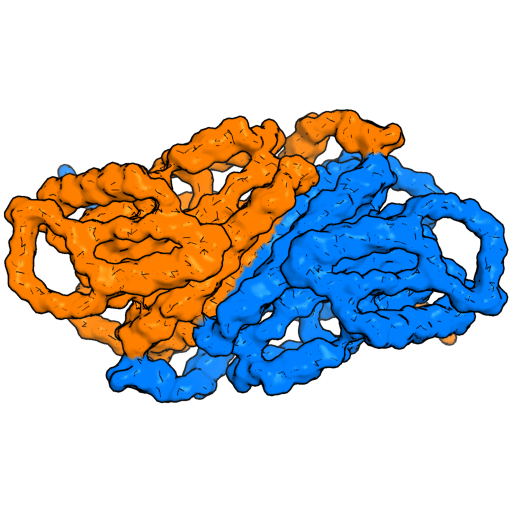75 -7.844 -3.188 1 97.25 202 THR B N 1
ATOM 4489 C CA . THR B 1 202 ? -19.297 -6.41 -3.43 1 97.25 202 THR B CA 1
ATOM 4490 C C . THR B 1 202 ? -19.703 -6.082 -4.867 1 97.25 202 THR B C 1
ATOM 4492 O O . THR B 1 202 ? -19.188 -6.688 -5.812 1 97.25 202 THR B O 1
ATOM 4495 N N . GLY B 1 203 ? -20.609 -5.113 -5.078 1 97.06 203 GLY B N 1
ATOM 4496 C CA . GLY B 1 203 ? -20.984 -4.703 -6.418 1 97.06 203 GLY B CA 1
ATOM 4497 C C . GLY B 1 203 ? -19.859 -4.023 -7.176 1 97.06 203 GLY B C 1
ATOM 4498 O O . GLY B 1 203 ? -19.047 -3.322 -6.578 1 97.06 203 GLY B O 1
ATOM 4499 N N . ALA B 1 204 ? -19.844 -4.227 -8.5 1 97.62 204 ALA B N 1
ATOM 4500 C CA . ALA B 1 204 ? -18.828 -3.607 -9.336 1 97.62 204 ALA B CA 1
ATOM 4501 C C . ALA B 1 204 ? -18.859 -2.088 -9.211 1 97.62 204 ALA B C 1
ATOM 4503 O O . ALA B 1 204 ? -17.797 -1.438 -9.195 1 97.62 204 ALA B O 1
ATOM 4504 N N . SER B 1 205 ? -20.016 -1.572 -9.117 1 97.31 205 SER B N 1
ATOM 4505 C CA . SER B 1 205 ? -20.156 -0.126 -8.992 1 97.31 205 SER B CA 1
ATOM 4506 C C . SER B 1 205 ? -19.578 0.377 -7.676 1 97.31 205 SER B C 1
ATOM 4508 O O . SER B 1 205 ? -18.984 1.455 -7.629 1 97.31 205 SER B O 1
ATOM 4510 N N . ASN B 1 206 ? -19.75 -0.388 -6.586 1 97.56 206 ASN B N 1
ATOM 4511 C CA . ASN B 1 206 ? -19.188 -0.01 -5.293 1 97.56 206 ASN B CA 1
ATOM 4512 C C . ASN B 1 206 ? -17.656 -0.021 -5.324 1 97.56 206 ASN B C 1
ATOM 4514 O O . ASN B 1 206 ? -17.016 0.83 -4.703 1 97.56 206 ASN B O 1
ATOM 4518 N N . ILE B 1 207 ? -17.125 -1.01 -6.043 1 98.38 207 ILE B N 1
ATOM 4519 C CA . ILE B 1 207 ? -15.672 -1.101 -6.188 1 98.38 207 ILE B CA 1
ATOM 4520 C C . ILE B 1 207 ? -15.148 0.128 -6.93 1 98.38 207 ILE B C 1
ATOM 4522 O O . ILE B 1 207 ? -14.188 0.762 -6.488 1 98.38 207 ILE B O 1
ATOM 4526 N N . GLN B 1 208 ? -15.805 0.449 -8 1 98 208 GLN B N 1
ATOM 4527 C CA . GLN B 1 208 ? -15.406 1.607 -8.789 1 98 208 GLN B CA 1
ATOM 4528 C C . GLN B 1 208 ? -15.523 2.895 -7.977 1 98 208 GLN B C 1
ATOM 4530 O O . GLN B 1 208 ? -14.656 3.764 -8.047 1 98 208 GLN B O 1
ATOM 4535 N N . ARG B 1 209 ? -16.578 2.984 -7.246 1 97.38 209 ARG B N 1
ATOM 4536 C CA . ARG B 1 209 ? -16.797 4.156 -6.402 1 97.38 209 ARG B CA 1
ATOM 4537 C C . ARG B 1 209 ? -15.695 4.285 -5.352 1 97.38 209 ARG B C 1
ATOM 4539 O O . ARG B 1 209 ? -15.195 5.383 -5.098 1 97.38 209 ARG B O 1
ATOM 4546 N N . ALA B 1 210 ? -15.352 3.225 -4.691 1 98.06 210 ALA B N 1
ATOM 4547 C CA . ALA B 1 210 ? -14.312 3.236 -3.664 1 98.06 210 ALA B CA 1
ATOM 4548 C C . ALA B 1 210 ? -12.969 3.66 -4.25 1 98.06 210 ALA B C 1
ATOM 4550 O O . ALA B 1 210 ? -12.266 4.5 -3.676 1 98.06 210 ALA B O 1
ATOM 4551 N N . VAL B 1 211 ? -12.602 3.105 -5.41 1 98.75 211 VAL B N 1
ATOM 4552 C CA . VAL B 1 211 ? -11.312 3.424 -6.027 1 98.75 211 VAL B CA 1
ATOM 4553 C C . VAL B 1 211 ? -11.305 4.887 -6.465 1 98.75 211 VAL B C 1
ATOM 4555 O O . VAL B 1 211 ? -10.297 5.582 -6.297 1 98.75 211 VAL B O 1
ATOM 4558 N N . ALA B 1 212 ? -12.398 5.359 -6.977 1 98.25 212 ALA B N 1
ATOM 4559 C CA . ALA B 1 212 ? -12.492 6.746 -7.422 1 98.25 212 ALA B CA 1
ATOM 4560 C C . ALA B 1 212 ? -12.398 7.711 -6.242 1 98.25 212 ALA B C 1
ATOM 4562 O O . ALA B 1 212 ? -11.562 8.617 -6.238 1 98.25 212 ALA B O 1
ATOM 4563 N N . THR B 1 213 ? -13.164 7.461 -5.223 1 98.12 213 THR B N 1
ATOM 4564 C CA . THR B 1 213 ? -13.312 8.391 -4.109 1 98.12 213 THR B CA 1
ATOM 4565 C C . THR B 1 213 ? -12.109 8.32 -3.182 1 98.12 213 THR B C 1
ATOM 4567 O O . THR B 1 213 ? -11.688 9.344 -2.625 1 98.12 213 THR B O 1
ATOM 4570 N N . ASN B 1 214 ? -11.586 7.129 -3.006 1 98.69 214 ASN B N 1
ATOM 4571 C CA . ASN B 1 214 ? -10.547 6.953 -1.997 1 98.69 214 ASN B CA 1
ATOM 4572 C C . ASN B 1 214 ? -9.156 7.195 -2.578 1 98.69 214 ASN B C 1
ATOM 4574 O O . ASN B 1 214 ? -8.195 7.406 -1.835 1 98.69 214 ASN B O 1
ATOM 4578 N N . LEU B 1 215 ? -9.047 7.113 -3.893 1 98.81 215 LEU B N 1
ATOM 4579 C CA . LEU B 1 215 ? -7.691 7.172 -4.418 1 98.81 215 LEU B CA 1
ATOM 4580 C C . LEU B 1 215 ? -7.605 8.141 -5.594 1 98.81 215 LEU B C 1
ATOM 4582 O O . LEU B 1 215 ? -6.855 9.117 -5.547 1 98.81 215 LEU B O 1
ATOM 4586 N N . CYS B 1 216 ? -8.398 7.957 -6.613 1 98.69 216 CYS B N 1
ATOM 4587 C CA . CYS B 1 216 ? -8.258 8.742 -7.836 1 98.69 216 CYS B CA 1
ATOM 4588 C C . CYS B 1 216 ? -8.461 10.227 -7.559 1 98.69 216 CYS B C 1
ATOM 4590 O O . CYS B 1 216 ? -7.609 11.047 -7.895 1 98.69 216 CYS B O 1
ATOM 4592 N N . THR B 1 217 ? -9.523 10.562 -6.973 1 98.25 217 THR B N 1
ATOM 4593 C CA . THR B 1 217 ? -9.859 11.961 -6.762 1 98.25 217 THR B CA 1
ATOM 4594 C C . THR B 1 217 ? -8.914 12.594 -5.742 1 98.25 217 THR B C 1
ATOM 4596 O O . THR B 1 217 ? -8.508 13.75 -5.898 1 98.25 217 THR B O 1
ATOM 4599 N N . PRO B 1 218 ? -8.547 11.891 -4.652 1 98.75 218 PRO B N 1
ATOM 4600 C CA . PRO B 1 218 ? -7.527 12.453 -3.768 1 98.75 218 PRO B CA 1
ATOM 4601 C C . PRO B 1 218 ? -6.23 12.797 -4.496 1 98.75 218 PRO B C 1
ATOM 4603 O O . PRO B 1 218 ? -5.641 13.852 -4.258 1 98.75 218 PRO B O 1
ATOM 4606 N N . ILE B 1 219 ? -5.758 11.93 -5.395 1 98.88 219 ILE B N 1
ATOM 4607 C CA . ILE B 1 219 ? -4.543 12.195 -6.156 1 98.88 219 ILE B CA 1
ATOM 4608 C C . ILE B 1 219 ? -4.734 13.453 -7.012 1 98.88 219 ILE B C 1
ATOM 4610 O O . ILE B 1 219 ? -3.861 14.32 -7.051 1 98.88 219 ILE B O 1
ATOM 4614 N N . LEU B 1 220 ? -5.863 13.555 -7.633 1 98.81 220 LEU B N 1
ATOM 4615 C CA . LEU B 1 220 ? -6.152 14.695 -8.492 1 98.81 220 LEU B CA 1
ATOM 4616 C C . LEU B 1 220 ? -6.246 15.977 -7.672 1 98.81 220 LEU B C 1
ATOM 4618 O O . LEU B 1 220 ? -5.82 17.047 -8.125 1 98.81 220 LEU B O 1
ATOM 4622 N N . GLN B 1 221 ? -6.832 15.875 -6.504 1 98.81 221 GLN B N 1
ATOM 4623 C CA . GLN B 1 221 ? -6.945 17.047 -5.637 1 98.81 221 GLN B CA 1
ATOM 4624 C C . GLN B 1 221 ? -5.574 17.516 -5.164 1 98.81 221 GLN B C 1
ATOM 4626 O O . GLN B 1 221 ? -5.309 18.719 -5.113 1 98.81 221 GLN B O 1
ATOM 4631 N N . VAL B 1 222 ? -4.734 16.562 -4.777 1 98.88 222 VAL B N 1
ATOM 4632 C CA . VAL B 1 222 ? -3.375 16.922 -4.379 1 98.88 222 VAL B CA 1
ATOM 4633 C C . VAL B 1 222 ? -2.656 17.594 -5.547 1 98.88 222 VAL B C 1
ATOM 4635 O O . VAL B 1 222 ? -2.004 18.625 -5.371 1 98.88 222 VAL B O 1
ATOM 4638 N N . LYS B 1 223 ? -2.781 17.031 -6.746 1 98.62 223 LYS B N 1
ATOM 4639 C CA . LYS B 1 223 ? -2.184 17.641 -7.934 1 98.62 223 LYS B CA 1
ATOM 4640 C C . LYS B 1 223 ? -2.643 19.078 -8.094 1 98.62 223 LYS B C 1
ATOM 4642 O O . LYS B 1 223 ? -1.85 19.953 -8.461 1 98.62 223 LYS B O 1
ATOM 4647 N N . HIS B 1 224 ? -3.855 19.297 -7.824 1 98.19 224 HIS B N 1
ATOM 4648 C CA . HIS B 1 224 ? -4.473 20.594 -8.062 1 98.19 224 HIS B CA 1
ATOM 4649 C C . HIS B 1 224 ? -3.979 21.641 -7.066 1 98.19 224 HIS B C 1
ATOM 4651 O O . HIS B 1 224 ? -3.781 22.797 -7.422 1 98.19 224 HIS B O 1
ATOM 4657 N N . VAL B 1 225 ? -3.732 21.281 -5.789 1 98 225 VAL B N 1
ATOM 4658 C CA . VAL B 1 225 ? -3.43 22.266 -4.754 1 98 225 VAL B CA 1
ATOM 4659 C C . VAL B 1 225 ? -1.917 22.438 -4.625 1 98 225 VAL B C 1
ATOM 4661 O O . VAL B 1 225 ? -1.437 23.453 -4.137 1 98 225 VAL B O 1
ATOM 4664 N N . LEU B 1 226 ? -1.148 21.5 -5.066 1 97.44 226 LEU B N 1
ATOM 4665 C CA . LEU B 1 226 ? 0.285 21.422 -4.805 1 97.44 226 LEU B CA 1
ATOM 4666 C C . LEU B 1 226 ? 1.012 22.625 -5.379 1 97.44 226 LEU B C 1
ATOM 4668 O O . LEU B 1 226 ? 1.852 23.234 -4.703 1 97.44 226 LEU B O 1
ATOM 4672 N N . PRO B 1 227 ? 0.693 23.078 -6.648 1 96.31 227 PRO B N 1
ATOM 4673 C CA . PRO B 1 227 ? 1.44 24.203 -7.227 1 96.31 227 PRO B CA 1
ATOM 4674 C C . PRO B 1 227 ? 1.345 25.469 -6.387 1 96.31 227 PRO B C 1
ATOM 4676 O O . PRO B 1 227 ? 2.352 26.156 -6.176 1 96.31 227 PRO B O 1
ATOM 4679 N N . SER B 1 228 ? 0.174 25.781 -5.887 1 95.19 228 SER B N 1
ATOM 4680 C CA . SER B 1 228 ? 0.007 26.969 -5.074 1 95.19 228 SER B CA 1
ATOM 4681 C C . SER B 1 228 ? 0.746 26.844 -3.746 1 95.19 228 SER B C 1
ATOM 4683 O O . SER B 1 228 ? 1.299 27.828 -3.242 1 95.19 228 SER B O 1
ATOM 4685 N N . MET B 1 229 ? 0.759 25.656 -3.143 1 95.31 229 MET B N 1
ATOM 4686 C CA . MET B 1 229 ? 1.48 25.438 -1.895 1 95.31 229 MET B CA 1
ATOM 4687 C C . MET B 1 229 ? 2.984 25.562 -2.104 1 95.31 229 MET B C 1
ATOM 4689 O O . MET B 1 229 ? 3.68 26.156 -1.276 1 95.31 229 MET B O 1
ATOM 4693 N N . ILE B 1 230 ? 3.412 25.016 -3.195 1 93.62 230 ILE B N 1
ATOM 4694 C CA . ILE B 1 230 ? 4.832 25.078 -3.521 1 93.62 230 ILE B CA 1
ATOM 4695 C C . ILE B 1 230 ? 5.246 26.531 -3.73 1 93.62 230 ILE B C 1
ATOM 4697 O O . ILE B 1 230 ? 6.266 26.969 -3.197 1 93.62 230 ILE B O 1
ATOM 4701 N N . GLU B 1 231 ? 4.449 27.266 -4.48 1 92.81 231 GLU B N 1
ATOM 4702 C CA . GLU B 1 231 ? 4.734 28.672 -4.746 1 92.81 231 GLU B CA 1
ATOM 4703 C C . GLU B 1 231 ? 4.762 29.484 -3.455 1 92.81 231 GLU B C 1
ATOM 4705 O O . GLU B 1 231 ? 5.617 30.359 -3.281 1 92.81 231 GLU B O 1
ATOM 4710 N N . ALA B 1 232 ? 3.891 29.188 -2.541 1 91.81 232 ALA B N 1
ATOM 4711 C CA . ALA B 1 232 ? 3.791 29.906 -1.271 1 91.81 232 ALA B CA 1
ATOM 4712 C C . ALA B 1 232 ? 4.895 29.469 -0.309 1 91.81 232 ALA B C 1
ATOM 4714 O O . ALA B 1 232 ? 5.176 30.156 0.672 1 91.81 232 ALA B O 1
ATOM 4715 N N . GLY B 1 233 ? 5.5 28.328 -0.567 1 91.12 233 GLY B N 1
ATOM 4716 C CA . GLY B 1 233 ? 6.496 27.766 0.329 1 91.12 233 GLY B CA 1
ATOM 4717 C C . GLY B 1 233 ? 5.906 27.234 1.622 1 91.12 233 GLY B C 1
ATOM 4718 O O . GLY B 1 233 ? 6.582 27.203 2.652 1 91.12 233 GLY B O 1
ATOM 4719 N N . PHE B 1 234 ? 4.625 26.922 1.545 1 93.62 234 PHE B N 1
ATOM 4720 C CA . PHE B 1 234 ? 3.924 26.406 2.715 1 93.62 234 PHE B CA 1
ATOM 4721 C C . PHE B 1 234 ? 2.705 25.594 2.299 1 93.62 234 PHE B C 1
ATOM 4723 O O . PHE B 1 234 ? 1.996 25.953 1.359 1 93.62 234 PHE B O 1
ATOM 4730 N N . GLY B 1 235 ? 2.516 24.516 3.012 1 97 235 GLY B N 1
ATOM 4731 C CA . GLY B 1 235 ? 1.318 23.719 2.822 1 97 235 GLY B CA 1
ATOM 4732 C C . GLY B 1 235 ? 1.367 22.391 3.559 1 97 235 GLY B C 1
ATOM 4733 O O . GLY B 1 235 ? 2.445 21.828 3.773 1 97 235 GLY B O 1
ATOM 4734 N N . ALA B 1 236 ? 0.27 21.922 4.012 1 98.19 236 ALA B N 1
ATOM 4735 C CA . ALA B 1 236 ? 0.156 20.594 4.605 1 98.19 236 ALA B CA 1
ATOM 4736 C C . ALA B 1 236 ? -1.078 19.859 4.086 1 98.19 236 ALA B C 1
ATOM 4738 O O . ALA B 1 236 ? -2.162 20.438 4 1 98.19 236 ALA B O 1
ATOM 4739 N N . ILE B 1 237 ? -0.884 18.734 3.633 1 98.88 237 ILE B N 1
ATOM 4740 C CA . ILE B 1 237 ? -1.953 17.844 3.201 1 98.88 237 ILE B CA 1
ATOM 4741 C C . ILE B 1 237 ? -1.989 16.609 4.098 1 98.88 237 ILE B C 1
ATOM 4743 O O . ILE B 1 237 ? -0.949 16.016 4.387 1 98.88 237 ILE B O 1
ATOM 4747 N N . CYS B 1 238 ? -3.129 16.234 4.609 1 98.88 238 CYS B N 1
ATOM 4748 C CA . CYS B 1 238 ? -3.26 15.055 5.465 1 98.88 238 CYS B CA 1
ATOM 4749 C C . CYS B 1 238 ? -4.398 14.156 4.988 1 98.88 238 CYS B C 1
ATOM 4751 O O . CYS B 1 238 ? -5.543 14.602 4.883 1 98.88 238 CYS B O 1
ATOM 4753 N N . PHE B 1 239 ? -4.066 12.93 4.688 1 98.88 239 PHE B N 1
ATOM 4754 C CA . PHE B 1 239 ? -5.082 11.922 4.395 1 98.88 239 PHE B CA 1
ATOM 4755 C C . PHE B 1 239 ? -5.613 11.297 5.676 1 98.88 239 PHE B C 1
ATOM 4757 O O . PHE B 1 239 ? -4.836 10.875 6.535 1 98.88 239 PHE B O 1
ATOM 4764 N N . SER B 1 240 ? -6.965 11.344 5.852 1 98.38 240 SER B N 1
ATOM 4765 C CA . SER B 1 240 ? -7.547 10.453 6.852 1 98.38 240 SER B CA 1
ATOM 4766 C C . SER B 1 240 ? -7.453 8.992 6.414 1 98.38 240 SER B C 1
ATOM 4768 O O . SER B 1 240 ? -8.367 8.469 5.777 1 98.38 240 SER B O 1
ATOM 4770 N N . ASN B 1 241 ? -6.359 8.422 6.746 1 98.62 241 ASN B N 1
ATOM 4771 C CA . ASN B 1 241 ? -6.09 7.035 6.375 1 98.62 241 ASN B CA 1
ATOM 4772 C C . ASN B 1 241 ? -6.574 6.062 7.449 1 98.62 241 ASN B C 1
ATOM 4774 O O . ASN B 1 241 ? -7.398 6.426 8.289 1 98.62 241 ASN B O 1
ATOM 4778 N N . SER B 1 242 ? -6.215 4.836 7.391 1 97.81 242 SER B N 1
ATOM 4779 C CA . SER B 1 242 ? -6.758 3.793 8.258 1 97.81 242 SER B CA 1
ATOM 4780 C C . SER B 1 242 ? -5.688 2.771 8.633 1 97.81 242 SER B C 1
ATOM 4782 O O . SER B 1 242 ? -4.73 2.568 7.887 1 97.81 242 SER B O 1
ATOM 4784 N N . LEU B 1 243 ? -5.883 2.158 9.789 1 97.5 243 LEU B N 1
ATOM 4785 C CA . LEU B 1 243 ? -5.043 1.018 10.141 1 97.5 243 LEU B CA 1
ATOM 4786 C C . LEU B 1 243 ? -5.23 -0.119 9.141 1 97.5 243 LEU B C 1
ATOM 4788 O O . LEU B 1 243 ? -4.375 -1.001 9.031 1 97.5 243 LEU B O 1
ATOM 4792 N N . ALA B 1 244 ? -6.301 -0.058 8.367 1 97.31 244 ALA B N 1
ATOM 4793 C CA . ALA B 1 244 ? -6.551 -1.048 7.324 1 97.31 244 ALA B CA 1
ATOM 4794 C C . ALA B 1 244 ? -5.465 -0.994 6.25 1 97.31 244 ALA B C 1
ATOM 4796 O O . ALA B 1 244 ? -5.312 -1.936 5.469 1 97.31 244 ALA B O 1
ATOM 4797 N N . ALA B 1 245 ? -4.715 0.103 6.195 1 98.56 245 ALA B N 1
ATOM 4798 C CA . ALA B 1 245 ? -3.59 0.192 5.266 1 98.56 245 ALA B CA 1
ATOM 4799 C C . ALA B 1 245 ? -2.484 -0.789 5.648 1 98.56 245 ALA B C 1
ATOM 4801 O O . ALA B 1 245 ? -1.731 -1.251 4.785 1 98.56 245 ALA B O 1
ATOM 4802 N N . PHE B 1 246 ? -2.416 -1.083 6.977 1 98.12 246 PHE B N 1
ATOM 4803 C CA . PHE B 1 246 ? -1.367 -1.949 7.5 1 98.12 246 PHE B CA 1
ATOM 4804 C C . PHE B 1 246 ? -1.882 -3.371 7.688 1 98.12 246 PHE B C 1
ATOM 4806 O O . PHE B 1 246 ? -1.115 -4.332 7.598 1 98.12 246 PHE B O 1
ATOM 4813 N N . VAL B 1 247 ? -3.178 -3.443 7.98 1 97.56 247 VAL B N 1
ATOM 4814 C CA . VAL B 1 247 ? -3.797 -4.723 8.312 1 97.56 247 VAL B CA 1
ATOM 4815 C C . VAL B 1 247 ? -5.012 -4.957 7.422 1 97.56 247 VAL B C 1
ATOM 4817 O O . VAL B 1 247 ? -6.152 -4.844 7.875 1 97.56 247 VAL B O 1
ATOM 4820 N N . PRO B 1 248 ? -4.77 -5.309 6.18 1 98.06 248 PRO B N 1
ATOM 4821 C CA . PRO B 1 248 ? -5.906 -5.684 5.336 1 98.06 248 PRO B CA 1
ATOM 4822 C C . PRO B 1 248 ? -6.613 -6.945 5.824 1 98.06 248 PRO B C 1
ATOM 4824 O O . PRO B 1 248 ? -5.98 -7.996 5.969 1 98.06 248 PRO B O 1
ATOM 4827 N N . ILE B 1 249 ? -7.918 -6.898 6.023 1 96.44 249 ILE B N 1
ATOM 4828 C CA . ILE B 1 249 ? -8.609 -8.055 6.582 1 96.44 249 ILE B CA 1
ATOM 4829 C C . ILE B 1 249 ? -9.758 -8.461 5.664 1 96.44 249 ILE B C 1
ATOM 4831 O O . ILE B 1 249 ? -10.156 -7.703 4.781 1 96.44 249 ILE B O 1
ATOM 4835 N N . TYR B 1 250 ? -10.312 -9.602 5.93 1 96.94 250 TYR B N 1
ATOM 4836 C CA . TYR B 1 250 ? -11.492 -10.172 5.277 1 96.94 250 TYR B CA 1
ATOM 4837 C C . TYR B 1 250 ? -12.609 -9.141 5.191 1 96.94 250 TYR B C 1
ATOM 4839 O O . TYR B 1 250 ? -13.008 -8.562 6.203 1 96.94 250 TYR B O 1
ATOM 4847 N N . GLY B 1 251 ? -13.008 -8.805 3.967 1 97.44 251 GLY B N 1
ATOM 4848 C CA . GLY B 1 251 ? -14.141 -7.914 3.789 1 97.44 251 GLY B CA 1
ATOM 4849 C C . GLY B 1 251 ? -13.727 -6.484 3.488 1 97.44 251 GLY B C 1
ATOM 4850 O O . GLY B 1 251 ? -14.578 -5.641 3.178 1 97.44 251 GLY B O 1
ATOM 4851 N N . PHE B 1 252 ? -12.453 -6.184 3.525 1 97.94 252 PHE B N 1
ATOM 4852 C CA . PHE B 1 252 ? -11.969 -4.824 3.303 1 97.94 252 PHE B CA 1
ATOM 4853 C C . PHE B 1 252 ? -10.961 -4.785 2.16 1 97.94 252 PHE B C 1
ATOM 4855 O O . PHE B 1 252 ? -10.078 -3.926 2.133 1 97.94 252 PHE B O 1
ATOM 4862 N N . ALA B 1 253 ? -11.102 -5.695 1.21 1 98.44 253 ALA B N 1
ATOM 4863 C CA . ALA B 1 253 ? -10.078 -5.848 0.178 1 98.44 253 ALA B CA 1
ATOM 4864 C C . ALA B 1 253 ? -9.891 -4.551 -0.606 1 98.44 253 ALA B C 1
ATOM 4866 O O . ALA B 1 253 ? -8.789 -3.998 -0.653 1 98.44 253 ALA B O 1
ATOM 4867 N N . ALA B 1 254 ? -10.977 -4.008 -1.198 1 98.56 254 ALA B N 1
ATOM 4868 C CA . ALA B 1 254 ? -10.875 -2.787 -1.99 1 98.56 254 ALA B CA 1
ATOM 4869 C C . ALA B 1 254 ? -10.516 -1.592 -1.11 1 98.56 254 ALA B C 1
ATOM 4871 O O . ALA B 1 254 ? -9.703 -0.751 -1.494 1 98.56 254 ALA B O 1
ATOM 4872 N N . TYR B 1 255 ? -11.102 -1.518 0.066 1 98.25 255 TYR B N 1
ATOM 4873 C CA . TYR B 1 255 ? -10.844 -0.421 0.994 1 98.25 255 TYR B CA 1
ATOM 4874 C C . TYR B 1 255 ? -9.383 -0.397 1.426 1 98.25 255 TYR B C 1
ATOM 4876 O O . TYR B 1 255 ? -8.711 0.631 1.31 1 98.25 255 TYR B O 1
ATOM 4884 N N . SER B 1 256 ? -8.875 -1.549 1.889 1 98.69 256 SER B N 1
ATOM 4885 C CA . SER B 1 256 ? -7.488 -1.644 2.32 1 98.69 256 SER B CA 1
ATOM 4886 C C . SER B 1 256 ? -6.531 -1.317 1.18 1 98.69 256 SER B C 1
ATOM 4888 O O . SER B 1 256 ? -5.477 -0.714 1.397 1 98.69 256 SER B O 1
ATOM 4890 N N . ALA B 1 257 ? -6.891 -1.74 -0.027 1 98.88 257 ALA B N 1
ATOM 4891 C CA . ALA B 1 257 ? -6.07 -1.419 -1.192 1 98.88 257 ALA B CA 1
ATOM 4892 C C . ALA B 1 257 ? -5.922 0.091 -1.358 1 98.88 257 ALA B C 1
ATOM 4894 O O . ALA B 1 257 ? -4.805 0.604 -1.456 1 98.88 257 ALA B O 1
ATOM 4895 N N . THR B 1 258 ? -7 0.81 -1.312 1 98.88 258 THR B N 1
ATOM 4896 C CA . THR B 1 258 ? -6.969 2.25 -1.541 1 98.88 258 THR B CA 1
ATOM 4897 C C . THR B 1 258 ? -6.238 2.963 -0.404 1 98.88 258 THR B C 1
ATOM 4899 O O . THR B 1 258 ? -5.496 3.918 -0.638 1 98.88 258 THR B O 1
ATOM 4902 N N . LYS B 1 259 ? -6.445 2.5 0.821 1 98.75 259 LYS B N 1
ATOM 4903 C CA . LYS B 1 259 ? -5.809 3.141 1.969 1 98.75 259 LYS B CA 1
ATOM 4904 C C . LYS B 1 259 ? -4.305 2.879 1.982 1 98.75 259 LYS B C 1
ATOM 4906 O O . LYS B 1 259 ? -3.52 3.762 2.33 1 98.75 259 LYS B O 1
ATOM 4911 N N . SER B 1 260 ? -3.918 1.7 1.597 1 98.81 260 SER B N 1
ATOM 4912 C CA . SER B 1 260 ? -2.492 1.414 1.476 1 98.81 260 SER B CA 1
ATOM 4913 C C . SER B 1 260 ? -1.853 2.254 0.375 1 98.81 260 SER B C 1
ATOM 4915 O O . SER B 1 260 ? -0.702 2.68 0.502 1 98.81 260 SER B O 1
ATOM 4917 N N . ALA B 1 261 ? -2.553 2.482 -0.656 1 98.94 261 ALA B N 1
ATOM 4918 C CA . ALA B 1 261 ? -2.068 3.277 -1.78 1 98.94 261 ALA B CA 1
ATOM 4919 C C . ALA B 1 261 ? -1.7 4.691 -1.335 1 98.94 261 ALA B C 1
ATOM 4921 O O . ALA B 1 261 ? -0.701 5.25 -1.791 1 98.94 261 ALA B O 1
ATOM 4922 N N . LEU B 1 262 ? -2.455 5.254 -0.452 1 98.88 262 LEU B N 1
ATOM 4923 C CA . LEU B 1 262 ? -2.242 6.633 -0.018 1 98.88 262 LEU B CA 1
ATOM 4924 C C . LEU B 1 262 ? -0.919 6.766 0.729 1 98.88 262 LEU B C 1
ATOM 4926 O O . LEU B 1 262 ? -0.257 7.801 0.645 1 98.88 262 LEU B O 1
ATOM 4930 N N . LYS B 1 263 ? -0.571 5.746 1.44 1 98.69 263 LYS B N 1
ATOM 4931 C CA . LYS B 1 263 ? 0.717 5.77 2.129 1 98.69 263 LYS B CA 1
ATOM 4932 C C . LYS B 1 263 ? 1.869 5.883 1.135 1 98.69 263 LYS B C 1
ATOM 4934 O O . LYS B 1 263 ? 2.766 6.711 1.306 1 98.69 263 LYS B O 1
ATOM 4939 N N . ALA B 1 264 ? 1.847 5.02 0.102 1 98.81 264 ALA B N 1
ATOM 4940 C CA . ALA B 1 264 ? 2.891 5.043 -0.919 1 98.81 264 ALA B CA 1
ATOM 4941 C C . ALA B 1 264 ? 2.867 6.355 -1.697 1 98.81 264 ALA B C 1
ATOM 4943 O O . ALA B 1 264 ? 3.92 6.914 -2.012 1 98.81 264 ALA B O 1
ATOM 4944 N N . PHE B 1 265 ? 1.687 6.832 -1.931 1 98.94 265 PHE B N 1
ATOM 4945 C CA . PHE B 1 265 ? 1.516 8.094 -2.639 1 98.94 265 PHE B CA 1
ATOM 4946 C C . PHE B 1 265 ? 2.186 9.234 -1.883 1 98.94 265 PHE B C 1
ATOM 4948 O O . PHE B 1 265 ? 2.971 9.992 -2.457 1 98.94 265 PHE B O 1
ATOM 4955 N N . ALA B 1 266 ? 1.929 9.312 -0.631 1 98.81 266 ALA B N 1
ATOM 4956 C CA . ALA B 1 266 ? 2.475 10.383 0.206 1 98.81 266 ALA B CA 1
ATOM 4957 C C . ALA B 1 266 ? 3.998 10.312 0.253 1 98.81 266 ALA B C 1
ATOM 4959 O O . ALA B 1 266 ? 4.672 11.352 0.238 1 98.81 266 ALA B O 1
ATOM 4960 N N . GLU B 1 267 ? 4.551 9.109 0.313 1 98.06 267 GLU B N 1
ATOM 4961 C CA . GLU B 1 267 ? 6 8.938 0.368 1 98.06 267 GLU B CA 1
ATOM 4962 C C . GLU B 1 267 ? 6.676 9.523 -0.868 1 98.06 267 GLU B C 1
ATOM 4964 O O . GLU B 1 267 ? 7.68 10.234 -0.757 1 98.06 267 GLU B O 1
ATOM 4969 N N . ALA B 1 268 ? 6.141 9.281 -2.016 1 98.31 268 ALA B N 1
ATOM 4970 C CA . ALA B 1 268 ? 6.711 9.797 -3.26 1 98.31 268 ALA B CA 1
ATOM 4971 C C . ALA B 1 268 ? 6.539 11.305 -3.359 1 98.31 268 ALA B C 1
ATOM 4973 O O . ALA B 1 268 ? 7.461 12.016 -3.77 1 98.31 268 ALA B O 1
ATOM 4974 N N . ILE B 1 269 ? 5.406 11.805 -2.957 1 98.31 269 ILE B N 1
ATOM 4975 C CA . ILE B 1 269 ? 5.141 13.234 -3.061 1 98.31 269 ILE B CA 1
ATOM 4976 C C . ILE B 1 269 ? 6.059 14 -2.109 1 98.31 269 ILE B C 1
ATOM 4978 O O . ILE B 1 269 ? 6.543 15.086 -2.443 1 98.31 269 ILE B O 1
ATOM 4982 N N . ASN B 1 270 ? 6.301 13.484 -0.938 1 96.56 270 ASN B N 1
ATOM 4983 C CA . ASN B 1 270 ? 7.199 14.148 0.003 1 96.56 270 ASN B CA 1
ATOM 4984 C C . ASN B 1 270 ? 8.602 14.297 -0.574 1 96.56 270 ASN B C 1
ATOM 4986 O O . ASN B 1 270 ? 9.328 15.227 -0.216 1 96.56 270 ASN B O 1
ATOM 4990 N N . GLN B 1 271 ? 8.977 13.367 -1.452 1 95.75 271 GLN B N 1
ATOM 4991 C CA . GLN B 1 271 ? 10.234 13.539 -2.168 1 95.75 271 GLN B CA 1
ATOM 4992 C C . GLN B 1 271 ? 10.141 14.68 -3.178 1 95.75 271 GLN B C 1
ATOM 4994 O O . GLN B 1 271 ? 11.062 15.492 -3.299 1 95.75 271 GLN B O 1
ATOM 4999 N N . GLU B 1 272 ? 9.016 14.789 -3.838 1 95.62 272 GLU B N 1
ATOM 5000 C CA . GLU B 1 272 ? 8.836 15.781 -4.887 1 95.62 272 GLU B CA 1
ATOM 5001 C C . GLU B 1 272 ? 8.773 17.188 -4.305 1 95.62 272 GLU B C 1
ATOM 5003 O O . GLU B 1 272 ? 9.133 18.172 -4.973 1 95.62 272 GLU B O 1
ATOM 5008 N N . VAL B 1 273 ? 8.367 17.25 -3.033 1 93.81 273 VAL B N 1
ATOM 5009 C CA . VAL B 1 273 ? 8.211 18.578 -2.439 1 93.81 273 VAL B CA 1
ATOM 5010 C C . VAL B 1 273 ? 9.266 18.781 -1.358 1 93.81 273 VAL B C 1
ATOM 5012 O O . VAL B 1 273 ? 9.125 19.672 -0.504 1 93.81 273 VAL B O 1
ATOM 5015 N N . ALA B 1 274 ? 10.227 17.969 -1.366 1 90.75 274 ALA B N 1
ATOM 5016 C CA . ALA B 1 274 ? 11.297 18.094 -0.377 1 90.75 274 ALA B CA 1
ATOM 5017 C C . ALA B 1 274 ? 11.945 19.469 -0.454 1 90.75 274 ALA B C 1
ATOM 5019 O O . ALA B 1 274 ? 12.336 19.922 -1.534 1 90.75 274 ALA B O 1
ATOM 5020 N N . GLY B 1 275 ? 11.922 20.188 0.672 1 85.75 275 GLY B N 1
ATOM 5021 C CA . GLY B 1 275 ? 12.648 21.453 0.761 1 85.75 275 GLY B CA 1
ATOM 5022 C C . GLY B 1 275 ? 11.805 22.656 0.398 1 85.75 275 GLY B C 1
ATOM 5023 O O . GLY B 1 275 ? 12.297 23.781 0.382 1 85.75 275 GLY B O 1
ATOM 5024 N N . VAL B 1 276 ? 10.523 22.484 0.135 1 87.94 276 VAL B N 1
ATOM 5025 C CA . VAL B 1 276 ? 9.75 23.641 -0.294 1 87.94 276 VAL B CA 1
ATOM 5026 C C . VAL B 1 276 ? 8.633 23.922 0.714 1 87.94 276 VAL B C 1
ATOM 5028 O O . VAL B 1 276 ? 7.613 24.516 0.371 1 87.94 276 VAL B O 1
ATOM 5031 N N . GLY B 1 277 ? 8.695 23.344 1.882 1 90.69 277 GLY B N 1
ATOM 5032 C CA . GLY B 1 277 ? 7.824 23.719 2.988 1 90.69 277 GLY B CA 1
ATOM 5033 C C . GLY B 1 277 ? 6.457 23.062 2.918 1 90.69 277 GLY B C 1
ATOM 5034 O O . GLY B 1 277 ? 5.516 23.5 3.574 1 90.69 277 GLY B O 1
ATOM 5035 N N . VAL B 1 278 ? 6.309 22.062 2.094 1 95.62 278 VAL B N 1
ATOM 5036 C CA . VAL B 1 278 ? 5.039 21.359 1.959 1 95.62 278 VAL B CA 1
ATOM 5037 C C . VAL B 1 278 ? 5.152 19.984 2.594 1 95.62 278 VAL B C 1
ATOM 5039 O O . VAL B 1 278 ? 6.188 19.312 2.482 1 95.62 278 VAL B O 1
ATOM 5042 N N . LEU B 1 279 ? 4.137 19.578 3.32 1 96.5 279 LEU B N 1
ATOM 5043 C CA . LEU B 1 279 ? 4.066 18.312 4.023 1 96.5 279 LEU B CA 1
ATOM 5044 C C . LEU B 1 279 ? 2.871 17.484 3.549 1 96.5 279 LEU B C 1
ATOM 5046 O O . LEU B 1 279 ? 1.774 18.031 3.375 1 96.5 279 LEU B O 1
ATOM 5050 N N . VAL B 1 280 ? 3.105 16.25 3.232 1 98.56 280 VAL B N 1
ATOM 5051 C CA . VAL B 1 280 ? 2.021 15.32 2.955 1 98.56 280 VAL B CA 1
ATOM 5052 C C . VAL B 1 280 ? 2.037 14.195 3.982 1 98.56 280 VAL B C 1
ATOM 5054 O O . VAL B 1 280 ? 3.021 13.461 4.094 1 98.56 280 VAL B O 1
ATOM 5057 N N . ALA B 1 281 ? 0.908 14.039 4.719 1 98.62 281 ALA B N 1
ATOM 5058 C CA . ALA B 1 281 ? 0.868 13.125 5.859 1 98.62 281 ALA B CA 1
ATOM 5059 C C . ALA B 1 281 ? -0.298 12.148 5.742 1 98.62 281 ALA B C 1
ATOM 5061 O O . ALA B 1 281 ? -1.229 12.375 4.965 1 98.62 281 ALA B O 1
ATOM 5062 N N . ASN B 1 282 ? -0.134 11.047 6.398 1 98.81 282 ASN B N 1
ATOM 5063 C CA . ASN B 1 282 ? -1.199 10.078 6.625 1 98.81 282 ASN B CA 1
ATOM 5064 C C . ASN B 1 282 ? -1.543 9.953 8.102 1 98.81 282 ASN B C 1
ATOM 5066 O O . ASN B 1 282 ? -0.653 9.797 8.945 1 98.81 282 ASN B O 1
ATOM 5070 N N . ALA B 1 283 ? -2.816 10.078 8.398 1 98.81 283 ALA B N 1
ATOM 5071 C CA . ALA B 1 283 ? -3.293 9.734 9.734 1 98.81 283 ALA B CA 1
ATOM 5072 C C . ALA B 1 283 ? -3.924 8.344 9.75 1 98.81 283 ALA B C 1
ATOM 5074 O O . ALA B 1 283 ? -5.043 8.156 9.258 1 98.81 283 ALA B O 1
ATOM 5075 N N . PHE B 1 284 ? -3.221 7.406 10.336 1 98.38 284 PHE B N 1
ATOM 5076 C CA . PHE B 1 284 ? -3.705 6.031 10.375 1 98.38 284 PHE B CA 1
ATOM 5077 C C . PHE B 1 284 ? -4.641 5.82 11.555 1 98.38 284 PHE B C 1
ATOM 5079 O O . PHE B 1 284 ? -4.195 5.516 12.664 1 98.38 284 PHE B O 1
ATOM 5086 N N . MET B 1 285 ? -5.941 5.859 11.227 1 97.12 285 MET B N 1
ATOM 5087 C CA . MET B 1 285 ? -6.98 5.855 12.25 1 97.12 285 MET B CA 1
ATOM 5088 C C . MET B 1 285 ? -7.465 4.438 12.531 1 97.12 285 MET B C 1
ATOM 5090 O O . MET B 1 285 ? -7.59 3.627 11.609 1 97.12 285 MET B O 1
ATOM 5094 N N . PRO B 1 286 ? -7.664 4.176 13.82 1 96.06 286 PRO B N 1
ATOM 5095 C CA . PRO B 1 286 ? -8.5 3.006 14.117 1 96.06 286 PRO B CA 1
ATOM 5096 C C . PRO B 1 286 ? -9.977 3.24 13.812 1 96.06 286 PRO B C 1
ATOM 5098 O O . PRO B 1 286 ? -10.32 4.223 13.156 1 96.06 286 PRO B O 1
ATOM 5101 N N . SER B 1 287 ? -10.789 2.295 14.219 1 95.81 287 SER B N 1
ATOM 5102 C CA . SER B 1 287 ? -12.219 2.551 14.109 1 95.81 287 SER B CA 1
ATOM 5103 C C . SER B 1 287 ? -12.633 3.744 14.969 1 95.81 287 SER B C 1
ATOM 5105 O O . SER B 1 287 ? -12.18 3.891 16.094 1 95.81 287 SER B O 1
ATOM 5107 N N . VAL B 1 288 ? -13.359 4.617 14.336 1 97.25 288 VAL B N 1
ATOM 5108 C CA . VAL B 1 288 ? -13.844 5.816 15.016 1 97.25 288 VAL B CA 1
ATOM 5109 C C . VAL B 1 288 ? -15.375 5.824 15.023 1 97.25 288 VAL B C 1
ATOM 5111 O O . VAL B 1 288 ? -16.016 5.48 14.023 1 97.25 288 VAL B O 1
ATOM 5114 N N . ASN B 1 289 ? -15.969 6.172 16.188 1 96.81 289 ASN B N 1
ATOM 5115 C CA . ASN B 1 289 ? -17.422 6.168 16.359 1 96.81 289 ASN B CA 1
ATOM 5116 C C . ASN B 1 289 ? -18.078 7.336 15.633 1 96.81 289 ASN B C 1
ATOM 5118 O O . ASN B 1 289 ? -18.375 8.367 16.25 1 96.81 289 ASN B O 1
ATOM 5122 N N . THR B 1 290 ? -18.359 7.168 14.367 1 96.88 290 THR B N 1
ATOM 5123 C CA . THR B 1 290 ? -18.984 8.156 13.492 1 96.88 290 THR B CA 1
ATOM 5124 C C . THR B 1 290 ? -20.281 7.621 12.898 1 96.88 290 THR B C 1
ATOM 5126 O O . THR B 1 290 ? -20.531 6.414 12.938 1 96.88 290 THR B O 1
ATOM 5129 N N . PRO B 1 291 ? -21.156 8.57 12.43 1 94.19 291 PRO B N 1
ATOM 5130 C CA . PRO B 1 291 ? -22.328 8.078 11.703 1 94.19 291 PRO B CA 1
ATOM 5131 C C . PRO B 1 291 ? -21.969 7.148 10.547 1 94.19 291 PRO B C 1
ATOM 5133 O O . PRO B 1 291 ? -22.672 6.168 10.297 1 94.19 291 PRO B O 1
ATOM 5136 N N . GLY B 1 292 ? -20.875 7.445 9.914 1 92.62 292 GLY B N 1
ATOM 5137 C CA . GLY B 1 292 ? -20.406 6.566 8.859 1 92.62 292 GLY B CA 1
ATOM 5138 C C . GLY B 1 292 ? -20.031 5.18 9.352 1 92.62 292 GLY B C 1
ATOM 5139 O O . GLY B 1 292 ? -20.375 4.18 8.711 1 92.62 292 GLY B O 1
ATOM 5140 N N . TYR B 1 293 ? -19.375 5.121 10.453 1 93.81 293 TYR B N 1
ATOM 5141 C CA . TYR B 1 293 ? -19 3.854 11.078 1 93.81 293 TYR B CA 1
ATOM 5142 C C . TYR B 1 293 ? -20.234 3.035 11.43 1 93.81 293 TYR B C 1
ATOM 5144 O O . TYR B 1 293 ? -20.281 1.827 11.188 1 93.81 293 TYR B O 1
ATOM 5152 N N . LEU B 1 294 ? -21.25 3.689 11.938 1 93.94 294 LEU B N 1
ATOM 5153 C CA . LEU B 1 294 ? -22.469 3.01 12.344 1 93.94 294 LEU B CA 1
ATOM 5154 C C . LEU B 1 294 ? -23.234 2.496 11.125 1 93.94 294 LEU B C 1
ATOM 5156 O O . LEU B 1 294 ? -23.812 1.402 11.164 1 93.94 294 LEU B O 1
ATOM 5160 N N . ARG B 1 295 ? -23.266 3.262 10.102 1 92.81 295 ARG B N 1
ATOM 5161 C CA . ARG B 1 295 ? -23.906 2.82 8.867 1 92.81 295 ARG B CA 1
ATOM 5162 C C . ARG B 1 295 ? -23.188 1.622 8.273 1 92.81 295 ARG B C 1
ATOM 5164 O O . ARG B 1 295 ? -23.812 0.688 7.777 1 92.81 295 ARG B O 1
ATOM 5171 N N . GLU B 1 296 ? -21.891 1.722 8.25 1 92.62 296 GLU B N 1
ATOM 5172 C CA . GLU B 1 296 ? -21.062 0.62 7.766 1 92.62 296 GLU B CA 1
ATOM 5173 C C . GLU B 1 296 ? -21.344 -0.665 8.539 1 92.62 296 GLU B C 1
ATOM 5175 O O . GLU B 1 296 ? -21.391 -1.748 7.953 1 92.62 296 GLU B O 1
ATOM 5180 N N . LYS B 1 297 ? -21.5 -0.523 9.812 1 92.25 297 LYS B N 1
ATOM 5181 C CA . LYS B 1 297 ? -21.734 -1.672 10.68 1 92.25 297 LYS B CA 1
ATOM 5182 C C . LYS B 1 297 ? -23.031 -2.393 10.297 1 92.25 297 LYS B C 1
ATOM 5184 O O . LYS B 1 297 ? -23.125 -3.617 10.406 1 92.25 297 LYS B O 1
ATOM 5189 N N . GLU B 1 298 ? -23.969 -1.659 9.773 1 93.56 298 GLU B N 1
ATOM 5190 C CA . GLU B 1 298 ? -25.281 -2.221 9.422 1 93.56 298 GLU B CA 1
ATOM 5191 C C . GLU B 1 298 ? -25.156 -3.17 8.227 1 93.56 298 GLU B C 1
ATOM 5193 O O . GLU B 1 298 ? -25.938 -4.117 8.109 1 93.56 298 GLU B O 1
ATOM 5198 N N . VAL B 1 299 ? -24.219 -2.949 7.367 1 93.31 299 VAL B N 1
ATOM 5199 C CA . VAL B 1 299 ? -24.141 -3.738 6.145 1 93.31 299 VAL B CA 1
ATOM 5200 C C . VAL B 1 299 ? -22.906 -4.641 6.188 1 93.31 299 VAL B C 1
ATOM 5202 O O . VAL B 1 299 ? -22.625 -5.367 5.227 1 93.31 299 VAL B O 1
ATOM 5205 N N . ARG B 1 300 ? -22.25 -4.602 7.254 1 94.56 300 ARG B N 1
ATOM 5206 C CA . ARG B 1 300 ? -21 -5.352 7.395 1 94.56 300 ARG B CA 1
ATOM 5207 C C . ARG B 1 300 ? -21.266 -6.855 7.398 1 94.56 300 ARG B C 1
ATOM 5209 O O . ARG B 1 300 ? -22.219 -7.324 8.023 1 94.56 300 ARG B O 1
ATOM 5216 N N . HIS B 1 301 ? -20.453 -7.547 6.605 1 94.19 301 HIS B N 1
ATOM 5217 C CA . HIS B 1 301 ? -20.5 -9 6.684 1 94.19 301 HIS B CA 1
ATOM 5218 C C . HIS B 1 301 ? -20.203 -9.492 8.094 1 94.19 301 HIS B C 1
ATOM 5220 O O . HIS B 1 301 ? -19.344 -8.93 8.781 1 94.19 301 HIS B O 1
ATOM 5226 N N . LYS B 1 302 ? -20.844 -10.516 8.547 1 93.06 302 LYS B N 1
ATOM 5227 C CA . LYS B 1 302 ? -20.734 -11.016 9.914 1 93.06 302 LYS B CA 1
ATOM 5228 C C . LYS B 1 302 ? -19.281 -11.336 10.273 1 93.06 302 LYS B C 1
ATOM 5230 O O . LYS B 1 302 ? -18.812 -10.969 11.352 1 93.06 302 LYS B O 1
ATOM 5235 N N . LEU B 1 303 ? -18.594 -12.023 9.398 1 93.5 303 LEU B N 1
ATOM 5236 C CA . LEU B 1 303 ? -17.219 -12.391 9.656 1 93.5 303 LEU B CA 1
ATOM 5237 C C . LEU B 1 303 ? -16.328 -11.148 9.773 1 93.5 303 LEU B C 1
ATOM 5239 O O . LEU B 1 303 ? -15.43 -11.102 10.609 1 93.5 303 LEU B O 1
ATOM 5243 N N . THR B 1 304 ? -16.531 -10.18 8.898 1 94.5 304 THR B N 1
ATOM 5244 C CA . THR B 1 304 ? -15.805 -8.922 8.977 1 94.5 304 THR B CA 1
ATOM 5245 C C . THR B 1 304 ? -16.047 -8.234 10.312 1 94.5 304 THR B C 1
ATOM 5247 O O . THR B 1 304 ? -15.125 -7.664 10.898 1 94.5 304 THR B O 1
ATOM 5250 N N . GLU B 1 305 ? -17.25 -8.305 10.789 1 94.19 305 GLU B N 1
ATOM 5251 C CA . GLU B 1 305 ? -17.609 -7.707 12.062 1 94.19 305 GLU B CA 1
ATOM 5252 C C . GLU B 1 305 ? -16.844 -8.352 13.219 1 94.19 305 GLU B C 1
ATOM 5254 O O . GLU B 1 305 ? -16.359 -7.656 14.109 1 94.19 305 GLU B O 1
ATOM 5259 N N . ILE B 1 306 ? -16.75 -9.641 13.195 1 93.56 306 ILE B N 1
ATOM 5260 C CA . ILE B 1 306 ? -16.062 -10.375 14.25 1 93.56 306 ILE B CA 1
ATOM 5261 C C . ILE B 1 306 ? -14.586 -9.961 14.281 1 93.56 306 ILE B C 1
ATOM 5263 O O . ILE B 1 306 ? -14.023 -9.734 15.352 1 93.56 306 ILE B O 1
ATOM 5267 N N . LEU B 1 307 ? -13.992 -9.859 13.141 1 93.38 307 LEU B N 1
ATOM 5268 C CA . LEU B 1 307 ? -12.586 -9.477 13.055 1 93.38 307 LEU B CA 1
ATOM 5269 C C . LEU B 1 307 ? -12.383 -8.031 13.5 1 93.38 307 LEU B C 1
ATOM 5271 O O . LEU B 1 307 ? -11.43 -7.73 14.227 1 93.38 307 LEU B O 1
ATOM 5275 N N . GLU B 1 308 ? -13.234 -7.141 13.07 1 89.94 308 GLU B N 1
ATOM 5276 C CA . GLU B 1 308 ? -13.141 -5.719 13.383 1 89.94 308 GLU B CA 1
ATOM 5277 C C . GLU B 1 308 ? -13.344 -5.457 14.867 1 89.94 308 GLU B C 1
ATOM 5279 O O . GLU B 1 308 ? -12.812 -4.488 15.414 1 89.94 308 GLU B O 1
ATOM 5284 N N . GLU B 1 309 ? -14.062 -6.234 15.516 1 86.56 309 GLU B N 1
ATOM 5285 C CA . GLU B 1 309 ? -14.406 -6.031 16.922 1 86.56 309 GLU B CA 1
ATOM 5286 C C . GLU B 1 309 ? -13.211 -6.312 17.828 1 86.56 309 GLU B C 1
ATOM 5288 O O . GLU B 1 309 ? -13.234 -5.984 19.016 1 86.56 309 GLU B O 1
ATOM 5293 N N . THR B 1 310 ? -12.172 -6.762 17.234 1 82.88 310 THR B N 1
ATOM 5294 C CA . THR B 1 310 ? -10.969 -7.02 18.016 1 82.88 310 THR B CA 1
ATOM 5295 C C . THR B 1 310 ? -10.242 -5.715 18.344 1 82.88 310 THR B C 1
ATOM 5297 O O . THR B 1 310 ? -9.359 -5.688 19.188 1 82.88 310 THR B O 1
ATOM 5300 N N . SER B 1 311 ? -10.672 -4.641 17.75 1 83.31 311 SER B N 1
ATOM 5301 C CA . SER B 1 311 ? -10.016 -3.354 17.969 1 83.31 311 SER B CA 1
ATOM 5302 C C . SER B 1 311 ? -10.938 -2.385 18.703 1 83.31 311 SER B C 1
ATOM 5304 O O . SER B 1 311 ? -12.164 -2.48 18.594 1 83.31 311 SER B O 1
ATOM 5306 N N . LYS B 1 312 ? -10.352 -1.449 19.438 1 86.88 312 LYS B N 1
ATOM 5307 C CA . LYS B 1 312 ? -11.133 -0.464 20.188 1 86.88 312 LYS B CA 1
ATOM 5308 C C . LYS B 1 312 ? -11.562 0.691 19.281 1 86.88 312 LYS B C 1
ATOM 5310 O O . LYS B 1 312 ? -10.805 1.127 18.422 1 86.88 312 LYS B O 1
ATOM 5315 N N . VAL B 1 313 ? -12.75 1.12 19.578 1 94.19 313 VAL B N 1
ATOM 5316 C CA . VAL B 1 313 ? -13.32 2.234 18.828 1 94.19 313 VAL B CA 1
ATOM 5317 C C . VAL B 1 313 ? -13.008 3.549 19.547 1 94.19 313 VAL B C 1
ATOM 5319 O O . VAL B 1 313 ? -13.148 3.646 20.766 1 94.19 313 VAL B O 1
ATOM 5322 N N . LYS B 1 314 ? -12.523 4.547 18.812 1 96.69 314 LYS B N 1
ATOM 5323 C CA . LYS B 1 314 ? -12.195 5.852 19.391 1 96.69 314 LYS B CA 1
ATOM 5324 C C . LYS B 1 314 ? -13.297 6.867 19.109 1 96.69 314 LYS B C 1
ATOM 5326 O O . LYS B 1 314 ? -14.109 6.672 18.188 1 96.69 314 LYS B O 1
ATOM 5331 N N . GLN B 1 315 ? -13.273 7.918 19.891 1 97.44 315 GLN B N 1
ATOM 5332 C CA . GLN B 1 315 ? -14.203 9.016 19.641 1 97.44 315 GLN B CA 1
ATOM 5333 C C . GLN B 1 315 ? -13.633 9.992 18.609 1 97.44 315 GLN B C 1
ATOM 5335 O O . GLN B 1 315 ? -12.43 10.25 18.594 1 97.44 315 GLN B O 1
ATOM 5340 N N . PRO B 1 316 ? -14.531 10.562 17.781 1 98.06 316 PRO B N 1
ATOM 5341 C CA . PRO B 1 316 ? -14.062 11.469 16.734 1 98.06 316 PRO B CA 1
ATOM 5342 C C . PRO B 1 316 ? -13.266 12.648 17.281 1 98.06 316 PRO B C 1
ATOM 5344 O O . PRO B 1 316 ? -12.266 13.055 16.688 1 98.06 316 PRO B O 1
ATOM 5347 N N . GLU B 1 317 ? -13.656 13.211 18.438 1 97.69 317 GLU B N 1
ATOM 5348 C CA . GLU B 1 317 ? -12.992 14.367 19.031 1 97.69 317 GLU B CA 1
ATOM 5349 C C . GLU B 1 317 ? -11.562 14.031 19.438 1 97.69 317 GLU B C 1
ATOM 5351 O O . GLU B 1 317 ? -10.641 14.812 19.203 1 97.69 317 GLU B O 1
ATOM 5356 N N . GLU B 1 318 ? -11.445 12.836 20.016 1 96.75 318 GLU B N 1
ATOM 5357 C CA . GLU B 1 318 ? -10.117 12.383 20.406 1 96.75 318 GLU B CA 1
ATOM 5358 C C . GLU B 1 318 ? -9.219 12.172 19.188 1 96.75 318 GLU B C 1
ATOM 5360 O O . GLU B 1 318 ? -8.062 12.586 19.188 1 96.75 318 GLU B O 1
ATOM 5365 N N . ALA B 1 319 ? -9.758 11.539 18.203 1 97.69 319 ALA B N 1
ATOM 5366 C CA . ALA B 1 319 ? -9.016 11.281 16.984 1 97.69 319 ALA B CA 1
ATOM 5367 C C . ALA B 1 319 ? -8.602 12.586 16.297 1 97.69 319 ALA B C 1
ATOM 5369 O O . ALA B 1 319 ? -7.449 12.734 15.883 1 97.69 319 ALA B O 1
ATOM 5370 N N . ALA B 1 320 ? -9.484 13.547 16.234 1 98.5 320 ALA B N 1
ATOM 5371 C CA . ALA B 1 320 ? -9.227 14.82 15.562 1 98.5 320 ALA B CA 1
ATOM 5372 C C . ALA B 1 320 ? -8.172 15.625 16.312 1 98.5 320 ALA B C 1
ATOM 5374 O O . ALA B 1 320 ? -7.289 16.234 15.688 1 98.5 320 ALA B O 1
ATOM 5375 N N . GLU B 1 321 ? -8.297 15.688 17.609 1 97.75 321 GLU B N 1
ATOM 5376 C CA . GLU B 1 321 ? -7.332 16.438 18.422 1 97.75 321 GLU B CA 1
ATOM 5377 C C . GLU B 1 321 ? -5.914 15.914 18.203 1 97.75 321 GLU B C 1
ATOM 5379 O O . GLU B 1 321 ? -4.988 16.703 17.984 1 97.75 321 GLU B O 1
ATOM 5384 N N . ARG B 1 322 ? -5.758 14.609 18.219 1 96.5 322 ARG B N 1
ATOM 5385 C CA . ARG B 1 322 ? -4.441 14.008 18.047 1 96.5 322 ARG B CA 1
ATOM 5386 C C . ARG B 1 322 ? -3.938 14.203 16.625 1 96.5 322 ARG B C 1
ATOM 5388 O O . ARG B 1 322 ? -2.775 14.555 16.406 1 96.5 322 ARG B O 1
ATOM 5395 N N . LEU B 1 323 ? -4.805 13.961 15.711 1 98.19 323 LEU B N 1
ATOM 5396 C CA . LEU B 1 323 ? -4.453 14.094 14.297 1 98.19 323 LEU B CA 1
ATOM 5397 C C . LEU B 1 323 ? -3.957 15.508 13.992 1 98.19 323 LEU B C 1
ATOM 5399 O O . LEU B 1 323 ? -2.869 15.68 13.438 1 98.19 323 LEU B O 1
ATOM 5403 N N . VAL B 1 324 ? -4.707 16.516 14.391 1 98.38 324 VAL B N 1
ATOM 5404 C CA . VAL B 1 324 ? -4.371 17.891 14.07 1 98.38 324 VAL B CA 1
ATOM 5405 C C . VAL B 1 324 ? -3.094 18.297 14.805 1 98.38 324 VAL B C 1
ATOM 5407 O O . VAL B 1 324 ? -2.229 18.969 14.234 1 98.38 324 VAL B O 1
ATOM 5410 N N . GLY B 1 325 ? -2.961 17.875 16.062 1 96.19 325 GLY B N 1
ATOM 5411 C CA . GLY B 1 325 ? -1.752 18.188 16.812 1 96.19 325 GLY B CA 1
ATOM 5412 C C . GLY B 1 325 ? -0.494 17.641 16.156 1 96.19 325 GLY B C 1
ATOM 5413 O O . GLY B 1 325 ? 0.509 18.344 16.047 1 96.19 325 GLY B O 1
ATOM 5414 N N . HIS B 1 326 ? -0.553 16.438 15.68 1 95.75 326 HIS B N 1
ATOM 5415 C CA . HIS B 1 326 ? 0.595 15.812 15.031 1 95.75 326 HIS B CA 1
ATOM 5416 C C . HIS B 1 326 ? 0.883 16.469 13.68 1 95.75 326 HIS B C 1
ATOM 5418 O O . HIS B 1 326 ? 2.045 16.641 13.305 1 95.75 326 HIS B O 1
ATOM 5424 N N . LEU B 1 327 ? -0.173 16.781 12.984 1 97.06 327 LEU B N 1
ATOM 5425 C CA . LEU B 1 327 ? 0.038 17.453 11.703 1 97.06 327 LEU B CA 1
ATOM 5426 C C . LEU B 1 327 ? 0.725 18.797 11.898 1 97.06 327 LEU B C 1
ATOM 5428 O O . LEU B 1 327 ? 1.678 19.125 11.18 1 97.06 327 LEU B O 1
ATOM 5432 N N . GLU B 1 328 ? 0.248 19.609 12.867 1 96.31 328 GLU B N 1
ATOM 5433 C CA . GLU B 1 328 ? 0.846 20.906 13.148 1 96.31 328 GLU B CA 1
ATOM 5434 C C . GLU B 1 328 ? 2.328 20.781 13.492 1 96.31 328 GLU B C 1
ATOM 5436 O O . GLU B 1 328 ? 3.129 21.656 13.156 1 96.31 328 GLU B O 1
ATOM 5441 N N . ALA B 1 329 ? 2.629 19.641 14.133 1 92.38 329 ALA B N 1
ATOM 5442 C CA . ALA B 1 329 ? 4 19.406 14.57 1 92.38 329 ALA B CA 1
ATOM 5443 C C . ALA B 1 329 ? 4.883 18.969 13.414 1 92.38 329 ALA B C 1
ATOM 5445 O O . ALA B 1 329 ? 6.105 18.859 13.555 1 92.38 329 ALA B O 1
ATOM 5446 N N . GLY B 1 330 ? 4.254 18.609 12.266 1 93.75 330 GLY B N 1
ATOM 5447 C CA . GLY B 1 330 ? 5.02 18.281 11.078 1 93.75 330 GLY B CA 1
ATOM 5448 C C . GLY B 1 330 ? 5.227 16.781 10.898 1 93.75 330 GLY B C 1
ATOM 5449 O O . GLY B 1 330 ? 6.109 16.359 10.156 1 93.75 330 GLY B O 1
ATOM 5450 N N . HIS B 1 331 ? 4.441 15.977 11.578 1 94.88 331 HIS B N 1
ATOM 5451 C CA . HIS B 1 331 ? 4.566 14.531 11.453 1 94.88 331 HIS B CA 1
ATOM 5452 C C . HIS B 1 331 ? 3.943 14.039 10.148 1 94.88 331 HIS B C 1
ATOM 5454 O O . HIS B 1 331 ? 2.855 14.484 9.773 1 94.88 331 HIS B O 1
ATOM 5460 N N . ARG B 1 332 ? 4.637 13.125 9.445 1 96.88 332 ARG B N 1
ATOM 5461 C CA . ARG B 1 332 ? 4.141 12.547 8.203 1 96.88 332 ARG B CA 1
ATOM 5462 C C . ARG B 1 332 ? 3.307 11.297 8.469 1 96.8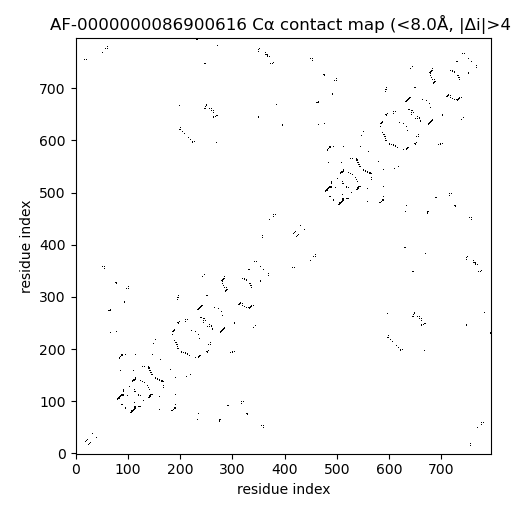8 332 ARG B C 1
ATOM 5464 O O . ARG B 1 332 ? 2.371 11 7.727 1 96.88 332 ARG B O 1
ATOM 5471 N N . VAL B 1 333 ? 3.752 10.594 9.469 1 97.88 333 VAL B N 1
ATOM 5472 C CA . VAL B 1 333 ? 3.078 9.367 9.891 1 97.88 333 VAL B CA 1
ATOM 5473 C C . VAL B 1 333 ? 2.391 9.586 11.234 1 97.88 333 VAL B C 1
ATOM 5475 O O . VAL B 1 333 ? 3.045 9.586 12.281 1 97.88 333 VAL B O 1
ATOM 5478 N N . ILE B 1 334 ? 1.064 9.703 11.219 1 97.88 334 ILE B N 1
ATOM 5479 C CA . ILE B 1 334 ? 0.294 10.062 12.398 1 97.88 334 ILE B CA 1
ATOM 5480 C C . ILE B 1 334 ? -0.509 8.859 12.883 1 97.88 334 ILE B C 1
ATOM 5482 O O . ILE B 1 334 ? -1.216 8.227 12.094 1 97.88 334 ILE B O 1
ATOM 5486 N N . THR B 1 335 ? -0.345 8.492 14.094 1 96.31 335 THR B N 1
ATOM 5487 C CA . THR B 1 335 ? -1.106 7.414 14.719 1 96.31 335 THR B CA 1
ATOM 5488 C C . THR B 1 335 ? -1.878 7.926 15.93 1 96.31 335 THR B C 1
ATOM 5490 O O . THR B 1 335 ? -1.446 8.875 16.594 1 96.31 335 THR B O 1
ATOM 5493 N N . ILE B 1 336 ? -2.943 7.301 16.203 1 94.69 336 ILE B N 1
ATOM 5494 C CA . ILE B 1 336 ? -3.861 7.805 17.219 1 94.69 336 ILE B CA 1
ATOM 5495 C C . ILE B 1 336 ? -3.688 7.004 18.5 1 94.69 336 ILE B C 1
ATOM 5497 O O . ILE B 1 336 ? -3.883 7.535 19.609 1 94.69 336 ILE B O 1
ATOM 5501 N N . ASP B 1 337 ? -3.379 5.711 18.359 1 92.69 337 ASP B N 1
ATOM 5502 C CA . ASP B 1 337 ? -3.27 4.867 19.547 1 92.69 337 ASP B CA 1
ATOM 5503 C C . ASP B 1 337 ? -2.053 3.951 19.469 1 92.69 337 ASP B C 1
ATOM 5505 O O . ASP B 1 337 ? -1.234 4.086 18.547 1 92.69 337 ASP B O 1
ATOM 5509 N N . PHE B 1 338 ? -1.944 3.082 20.484 1 91.94 338 PHE B N 1
ATOM 5510 C CA . PHE B 1 338 ? -0.752 2.254 20.609 1 91.94 338 PHE B CA 1
ATOM 5511 C C . PHE B 1 338 ? -0.697 1.215 19.5 1 91.94 338 PHE B C 1
ATOM 5513 O O . PHE B 1 338 ? 0.378 0.918 18.969 1 91.94 338 PHE B O 1
ATOM 5520 N N . GLU B 1 339 ? -1.827 0.645 19.219 1 94 339 GLU B N 1
ATOM 5521 C CA . GLU B 1 339 ? -1.868 -0.323 18.125 1 94 339 GLU B CA 1
ATOM 5522 C C . GLU B 1 339 ? -1.378 0.297 16.812 1 94 339 GLU B C 1
ATOM 5524 O O . GLU B 1 339 ? -0.587 -0.311 16.094 1 94 339 GLU B O 1
ATOM 5529 N N . GLY B 1 340 ? -1.884 1.497 16.516 1 95.69 340 GLY B N 1
ATOM 5530 C CA . GLY B 1 340 ? -1.419 2.209 15.336 1 95.69 340 GLY B CA 1
ATOM 5531 C C . GLY B 1 340 ? 0.066 2.518 15.375 1 95.69 340 GLY B C 1
ATOM 5532 O O . GLY B 1 340 ? 0.747 2.438 14.352 1 95.69 340 GLY B O 1
ATOM 5533 N N . TRP B 1 341 ? 0.528 2.867 16.578 1 94.75 341 TRP B N 1
ATOM 5534 C CA . TRP B 1 341 ? 1.944 3.172 16.75 1 94.75 341 TRP B CA 1
ATOM 5535 C C . TRP B 1 341 ? 2.809 1.962 16.422 1 94.75 341 TRP B C 1
ATOM 5537 O O . TRP B 1 341 ? 3.789 2.076 15.68 1 94.75 341 TRP B O 1
ATOM 5547 N N . VAL B 1 342 ? 2.453 0.792 16.875 1 95.69 342 VAL B N 1
ATOM 5548 C CA . VAL B 1 342 ? 3.184 -0.448 16.625 1 95.69 342 VAL B CA 1
ATOM 5549 C C . VAL B 1 342 ? 3.176 -0.768 15.133 1 95.69 342 VAL B C 1
ATOM 5551 O O . VAL B 1 342 ? 4.219 -1.07 14.547 1 95.69 342 VAL B O 1
ATOM 5554 N N . LEU B 1 343 ? 2.016 -0.623 14.555 1 97.38 343 LEU B N 1
ATOM 5555 C CA . LEU B 1 343 ? 1.864 -0.966 13.141 1 97.38 343 LEU B CA 1
ATOM 5556 C C . LEU B 1 343 ? 2.645 0.003 12.258 1 97.38 343 LEU B C 1
ATOM 5558 O O . LEU B 1 343 ? 3.236 -0.403 11.258 1 97.38 343 LEU B O 1
ATOM 5562 N N . ALA B 1 344 ? 2.607 1.248 12.641 1 97.5 344 ALA B N 1
ATOM 5563 C CA . ALA B 1 344 ? 3.346 2.242 11.867 1 97.5 344 ALA B CA 1
ATOM 5564 C C . ALA B 1 344 ? 4.848 1.968 11.922 1 97.5 344 ALA B C 1
ATOM 5566 O O . ALA B 1 344 ? 5.547 2.127 10.914 1 97.5 344 ALA B O 1
ATOM 5567 N N . ARG B 1 345 ? 5.383 1.562 13.062 1 96.31 345 ARG B N 1
ATOM 5568 C CA . ARG B 1 345 ? 6.805 1.271 13.195 1 96.31 345 ARG B CA 1
ATOM 5569 C C . ARG B 1 345 ? 7.188 0.018 12.414 1 96.31 345 ARG B C 1
ATOM 5571 O O . ARG B 1 345 ? 8.242 -0.029 11.789 1 96.31 345 ARG B O 1
ATOM 5578 N N . LEU B 1 346 ? 6.32 -0.951 12.461 1 97.75 346 LEU B N 1
ATOM 5579 C CA . LEU B 1 346 ? 6.578 -2.197 11.742 1 97.75 346 LEU B CA 1
ATOM 5580 C C . LEU B 1 346 ? 6.586 -1.968 10.234 1 97.75 346 LEU B C 1
ATOM 5582 O O . LEU B 1 346 ? 7.316 -2.639 9.508 1 97.75 346 LEU B O 1
ATOM 5586 N N . ASN B 1 347 ? 5.832 -1.002 9.789 1 98.12 347 ASN B N 1
ATOM 5587 C CA . ASN B 1 347 ? 5.66 -0.793 8.359 1 98.12 347 ASN B CA 1
ATOM 5588 C C . ASN B 1 347 ? 6.359 0.481 7.891 1 98.12 347 ASN B C 1
ATOM 5590 O O . ASN B 1 347 ? 5.953 1.088 6.898 1 98.12 347 ASN B O 1
ATOM 5594 N N . ALA B 1 348 ? 7.402 0.931 8.578 1 97.94 348 ALA B N 1
ATOM 5595 C CA . ALA B 1 348 ? 8.117 2.15 8.211 1 97.94 348 ALA B CA 1
ATOM 5596 C C . ALA B 1 348 ? 8.836 1.986 6.875 1 97.94 348 ALA B C 1
ATOM 5598 O O . ALA B 1 348 ? 8.953 2.945 6.105 1 97.94 348 ALA B O 1
ATOM 5599 N N . GLY B 1 349 ? 9.359 0.758 6.586 1 96.69 349 GLY B N 1
ATOM 5600 C CA . GLY B 1 349 ? 9.922 0.409 5.293 1 96.69 349 GLY B CA 1
ATOM 5601 C C . GLY B 1 349 ? 10.953 1.41 4.805 1 96.69 349 GLY B C 1
ATOM 5602 O O . GLY B 1 349 ? 11.906 1.723 5.516 1 96.69 349 GLY B O 1
ATOM 5603 N N . PHE B 1 350 ? 10.664 2.059 3.633 1 96.75 350 PHE B N 1
ATOM 5604 C CA . PHE B 1 350 ? 11.562 2.932 2.891 1 96.75 350 PHE B CA 1
ATOM 5605 C C . PHE B 1 350 ? 11.461 4.367 3.395 1 96.75 350 PHE B C 1
ATOM 5607 O O . PHE B 1 350 ? 12.305 5.203 3.068 1 96.75 350 PHE B O 1
ATOM 5614 N N . SER B 1 351 ? 10.617 4.66 4.316 1 96.38 351 SER B N 1
ATOM 5615 C CA . SER B 1 351 ? 10.336 6.023 4.742 1 96.38 351 SER B CA 1
ATOM 5616 C C . SER B 1 351 ? 11.477 6.586 5.586 1 96.38 351 SER B C 1
ATOM 5618 O O . SER B 1 351 ? 12.203 5.836 6.234 1 96.38 351 SER B O 1
ATOM 5620 N N . ARG B 1 352 ? 11.617 7.871 5.582 1 94.56 352 ARG B N 1
ATOM 5621 C CA . ARG B 1 352 ? 12.492 8.523 6.551 1 94.56 352 ARG B CA 1
ATOM 5622 C C . ARG B 1 352 ? 11.977 8.344 7.973 1 94.56 352 ARG B C 1
ATOM 5624 O O . ARG B 1 352 ? 10.789 8.07 8.172 1 94.56 352 ARG B O 1
ATOM 5631 N N . ALA B 1 353 ? 12.891 8.445 8.867 1 93.62 353 ALA B N 1
ATOM 5632 C CA . ALA B 1 353 ? 12.492 8.281 10.266 1 93.62 353 ALA B CA 1
ATOM 5633 C C . ALA B 1 353 ? 11.781 9.531 10.781 1 93.62 353 ALA B C 1
ATOM 5635 O O . ALA B 1 353 ? 12.156 10.656 10.438 1 93.62 353 ALA B O 1
ATOM 5636 N N . GLU B 1 354 ? 10.734 9.32 11.594 1 91.56 354 GLU B N 1
ATOM 5637 C CA . GLU B 1 354 ? 9.992 10.438 12.172 1 91.56 354 GLU B CA 1
ATOM 5638 C C . GLU B 1 354 ? 10.789 11.117 13.281 1 91.56 354 GLU B C 1
ATOM 5640 O O . GLU B 1 354 ? 10.656 12.32 13.508 1 91.56 354 GLU B O 1
ATOM 5645 N N . SER B 1 355 ? 11.531 10.375 14.016 1 89.81 355 SER B N 1
ATOM 5646 C CA . SER B 1 355 ? 12.375 10.82 15.125 1 89.81 355 SER B CA 1
ATOM 5647 C C . SER B 1 355 ? 13.477 9.805 15.414 1 89.81 355 SER B C 1
ATOM 5649 O O . SER B 1 355 ? 13.477 8.703 14.859 1 89.81 355 SER B O 1
ATOM 5651 N N . PHE B 1 356 ? 14.445 10.234 16.281 1 89.44 356 PHE B N 1
ATOM 5652 C CA . PHE B 1 356 ? 15.477 9.297 16.719 1 89.44 356 PHE B CA 1
ATOM 5653 C C . PHE B 1 356 ? 14.859 8.109 17.453 1 89.44 356 PHE B C 1
ATOM 5655 O O . PHE B 1 356 ? 15.25 6.965 17.219 1 89.44 356 PHE B O 1
ATOM 5662 N N . ALA B 1 357 ? 13.883 8.383 18.281 1 90.62 357 ALA B N 1
ATOM 5663 C CA . ALA B 1 357 ? 13.219 7.332 19.047 1 90.62 357 ALA B CA 1
ATOM 5664 C C . ALA B 1 357 ? 12.508 6.352 18.125 1 90.62 357 ALA B C 1
ATOM 5666 O O . ALA B 1 357 ? 12.539 5.137 18.344 1 90.62 357 ALA B O 1
ATOM 5667 N N . SER B 1 358 ? 11.789 6.895 17.109 1 92.69 358 SER B N 1
ATOM 5668 C CA . SER B 1 358 ? 11.094 6.008 16.188 1 92.69 358 SER B CA 1
ATOM 5669 C C . SER B 1 358 ? 12.062 5.055 15.492 1 92.69 358 SER B C 1
ATOM 5671 O O . SER B 1 358 ? 11.781 3.865 15.352 1 92.69 358 SER B O 1
ATOM 5673 N N . LEU B 1 359 ? 13.227 5.598 15.047 1 94 359 LEU B N 1
ATOM 5674 C CA . LEU B 1 359 ? 14.211 4.77 14.359 1 94 359 LEU B CA 1
ATOM 5675 C C . LEU B 1 359 ? 14.781 3.715 15.305 1 94 359 LEU B C 1
ATOM 5677 O O . LEU B 1 359 ? 15.062 2.588 14.883 1 94 359 LEU B O 1
ATOM 5681 N N . PHE B 1 360 ? 14.961 4.113 16.531 1 92.56 360 PHE B N 1
ATOM 5682 C CA . PHE B 1 360 ? 15.414 3.184 17.562 1 92.56 360 PHE B CA 1
ATOM 5683 C C . PHE B 1 360 ? 14.453 2.008 17.688 1 92.56 360 PHE B C 1
ATOM 5685 O O . PHE B 1 360 ? 14.875 0.849 17.672 1 92.56 360 PHE B O 1
ATOM 5692 N N . TYR B 1 361 ? 13.18 2.24 17.828 1 93.31 361 TYR B N 1
ATOM 5693 C CA . TYR B 1 361 ? 12.188 1.185 17.953 1 93.31 361 TYR B CA 1
ATOM 5694 C C . TYR B 1 361 ? 12.078 0.366 16.672 1 93.31 361 TYR B C 1
ATOM 5696 O O . TYR B 1 361 ? 11.875 -0.849 16.719 1 93.31 361 TYR B O 1
ATOM 5704 N N . GLU B 1 362 ? 12.172 1.024 15.539 1 96.06 362 GLU B N 1
ATOM 5705 C CA . GLU B 1 362 ? 12.086 0.342 14.258 1 96.06 362 GLU B CA 1
ATOM 5706 C C . GLU B 1 362 ? 13.242 -0.642 14.07 1 96.06 362 GLU B C 1
ATOM 5708 O O . GLU B 1 362 ? 13.086 -1.667 13.406 1 96.06 362 GLU B O 1
ATOM 5713 N N . PHE B 1 363 ? 14.391 -0.308 14.648 1 94.94 363 PHE B N 1
ATOM 5714 C CA . PHE B 1 363 ? 15.516 -1.226 14.562 1 94.94 363 PHE B CA 1
ATOM 5715 C C . PHE B 1 363 ? 15.391 -2.34 15.594 1 94.94 363 PHE B C 1
ATOM 5717 O O . PHE B 1 363 ? 15.484 -3.521 15.25 1 94.94 363 PHE B O 1
ATOM 5724 N N . PHE B 1 364 ? 15.094 -2.08 16.812 1 92 364 PHE B N 1
ATOM 5725 C CA . PHE B 1 364 ? 15.242 -3.039 17.906 1 92 364 PHE B CA 1
ATOM 5726 C C . PHE B 1 364 ? 13.961 -3.83 18.109 1 92 364 PHE B C 1
ATOM 5728 O O . PHE B 1 364 ? 13.992 -4.965 18.578 1 92 364 PHE B O 1
ATOM 5735 N N . MET B 1 365 ? 12.812 -3.254 17.703 1 93.94 365 MET B N 1
ATOM 5736 C CA . MET B 1 365 ? 11.555 -3.893 18.094 1 93.94 365 MET B CA 1
ATOM 5737 C C . MET B 1 365 ? 10.836 -4.465 16.875 1 93.94 365 MET B C 1
ATOM 5739 O O . MET B 1 365 ? 9.844 -5.172 17.016 1 93.94 365 MET B O 1
ATOM 5743 N N . SER B 1 366 ? 11.289 -4.219 15.703 1 95.5 366 SER B N 1
ATOM 5744 C CA . SER B 1 366 ? 10.586 -4.637 14.492 1 95.5 366 SER B CA 1
ATOM 5745 C C . SER B 1 366 ? 10.375 -6.148 14.477 1 95.5 366 SER B C 1
ATOM 5747 O O . SER B 1 366 ? 9.32 -6.633 14.055 1 95.5 366 SER B O 1
ATOM 5749 N N . GLY B 1 367 ? 11.43 -6.883 14.867 1 95.56 367 GLY B N 1
ATOM 5750 C CA . GLY B 1 367 ? 11.273 -8.328 14.922 1 95.56 367 GLY B CA 1
ATOM 5751 C C . GLY B 1 367 ? 10.148 -8.773 15.836 1 95.56 367 GLY B C 1
ATOM 5752 O O . GLY B 1 367 ? 9.344 -9.633 15.469 1 95.56 367 GLY B O 1
ATOM 5753 N N . ILE B 1 368 ? 10.086 -8.188 17.016 1 95.38 368 ILE B N 1
ATOM 5754 C CA . ILE B 1 368 ? 9.047 -8.523 17.984 1 95.38 368 ILE B CA 1
ATOM 5755 C C . ILE B 1 368 ? 7.68 -8.133 17.422 1 95.38 368 ILE B C 1
ATOM 5757 O O . ILE B 1 368 ? 6.723 -8.906 17.516 1 95.38 368 ILE B O 1
ATOM 5761 N N . PHE B 1 369 ? 7.586 -6.91 16.875 1 97.69 369 PHE B N 1
ATOM 5762 C CA . PHE B 1 369 ? 6.332 -6.461 16.281 1 97.69 369 PHE B CA 1
ATOM 5763 C C . PHE B 1 369 ? 5.898 -7.406 15.164 1 97.69 369 PHE B C 1
ATOM 5765 O O . PHE B 1 369 ? 4.703 -7.672 15 1 97.69 369 PHE B O 1
ATOM 5772 N N . ARG B 1 370 ? 6.836 -7.957 14.383 1 98.12 370 ARG B N 1
ATOM 5773 C CA . ARG B 1 370 ? 6.543 -8.906 13.312 1 98.12 370 ARG B CA 1
ATOM 5774 C C . ARG B 1 370 ? 5.918 -10.18 13.859 1 98.12 370 ARG B C 1
ATOM 5776 O O . ARG B 1 370 ? 4.91 -10.656 13.336 1 98.12 370 ARG B O 1
ATOM 5783 N N . LEU B 1 371 ? 6.469 -10.727 14.922 1 96.88 371 LEU B N 1
ATOM 5784 C CA . LEU B 1 371 ? 5.93 -11.953 15.508 1 96.88 371 LEU B CA 1
ATOM 5785 C C . LEU B 1 371 ? 4.523 -11.719 16.047 1 96.88 371 LEU B C 1
ATOM 5787 O O . LEU B 1 371 ? 3.646 -12.57 15.914 1 96.88 371 LEU B O 1
ATOM 5791 N N . VAL B 1 372 ? 4.367 -10.555 16.688 1 96.06 372 VAL B N 1
ATOM 5792 C CA . VAL B 1 372 ? 3.051 -10.211 17.219 1 96.06 372 VAL B CA 1
ATOM 5793 C C . VAL B 1 372 ? 2.039 -10.148 16.078 1 96.06 372 VAL B C 1
ATOM 5795 O O . VAL B 1 372 ? 0.925 -10.664 16.188 1 96.06 372 VAL B O 1
ATOM 5798 N N . CYS B 1 373 ? 2.404 -9.586 14.969 1 96.75 373 CYS B N 1
ATOM 5799 C CA . CYS B 1 373 ? 1.501 -9.43 13.836 1 96.75 373 CYS B CA 1
ATOM 5800 C C . CYS B 1 373 ? 1.213 -10.773 13.18 1 96.75 373 CYS B C 1
ATOM 5802 O O . CYS B 1 373 ? 0.104 -11.008 12.695 1 96.75 373 CYS B O 1
ATOM 5804 N N . VAL B 1 374 ? 2.225 -11.641 13.133 1 96.94 374 VAL B N 1
ATOM 5805 C CA . VAL B 1 374 ? 1.981 -12.984 12.609 1 96.94 374 VAL B CA 1
ATOM 5806 C C . VAL B 1 374 ? 0.979 -13.711 13.508 1 96.94 374 VAL B C 1
ATOM 5808 O O . VAL B 1 374 ? 0.069 -14.383 13.016 1 96.94 374 VAL B O 1
ATOM 5811 N N . GLY B 1 375 ? 1.175 -13.562 14.828 1 95.69 375 GLY B N 1
ATOM 5812 C CA . GLY B 1 375 ? 0.203 -14.133 15.75 1 95.69 375 GLY B CA 1
ATOM 5813 C C . GLY B 1 375 ? -1.208 -13.625 15.516 1 95.69 375 GLY B C 1
ATOM 5814 O O . GLY B 1 375 ? -2.162 -14.406 15.516 1 95.69 375 GLY B O 1
ATOM 5815 N N . LEU B 1 376 ? -1.332 -12.359 15.32 1 94.56 376 LEU B N 1
ATOM 5816 C CA . LEU B 1 376 ? -2.631 -11.758 15.031 1 94.56 376 LEU B CA 1
ATOM 5817 C C . LEU B 1 376 ? -3.205 -12.289 13.727 1 94.56 376 LEU B C 1
ATOM 5819 O O . LEU B 1 376 ? -4.402 -12.586 13.648 1 94.56 376 LEU B O 1
ATOM 5823 N N . SER B 1 377 ? -2.426 -12.352 12.711 1 95.5 377 SER B N 1
ATOM 5824 C CA . SER B 1 377 ? -2.854 -12.883 11.422 1 95.5 377 SER B CA 1
ATOM 5825 C C . SER B 1 377 ? -3.379 -14.312 11.562 1 95.5 377 SER B C 1
ATOM 5827 O O . SER B 1 377 ? -4.406 -14.656 10.984 1 95.5 377 SER B O 1
ATOM 5829 N N . LEU B 1 378 ? -2.703 -15.133 12.328 1 94.69 378 LEU B N 1
ATOM 5830 C CA . LEU B 1 378 ? -3.127 -16.516 12.539 1 94.69 378 LEU B CA 1
ATOM 5831 C C . LEU B 1 378 ? -4.445 -16.562 13.297 1 94.69 378 LEU B C 1
ATOM 5833 O O . LEU B 1 378 ? -5.285 -17.438 13.039 1 94.69 378 LEU B O 1
ATOM 5837 N N . GLN B 1 379 ? -4.566 -15.688 14.258 1 94.06 379 GLN B N 1
ATOM 5838 C CA . GLN B 1 379 ? -5.84 -15.609 14.961 1 94.06 379 GLN B CA 1
ATOM 5839 C C . GLN B 1 379 ? -6.984 -15.305 14 1 94.06 379 GLN B C 1
ATOM 5841 O O . GLN B 1 379 ? -8.055 -15.898 14.094 1 94.06 379 GLN B O 1
ATOM 5846 N N . PHE B 1 380 ? -6.82 -14.391 13.141 1 94.12 380 PHE B N 1
ATOM 5847 C CA . PHE B 1 380 ? -7.844 -14.031 12.164 1 94.12 380 PHE B CA 1
ATOM 5848 C C . PHE B 1 380 ? -8.156 -15.211 11.25 1 94.12 380 PHE B C 1
ATOM 5850 O O . PHE B 1 380 ? -9.328 -15.508 10.992 1 94.12 380 PHE B O 1
ATOM 5857 N N . TYR B 1 381 ? -7.113 -15.898 10.766 1 93.19 381 TYR B N 1
ATOM 5858 C CA . TYR B 1 381 ? -7.336 -17.062 9.922 1 93.19 381 TYR B CA 1
ATOM 5859 C C . TYR B 1 381 ? -8.094 -18.156 10.68 1 93.19 381 TYR B C 1
ATOM 5861 O O . TYR B 1 381 ? -8.914 -18.859 10.109 1 93.19 381 TYR B O 1
ATOM 5869 N N . SER B 1 382 ? -7.781 -18.297 11.953 1 92.81 382 SER B N 1
ATOM 5870 C CA . SER B 1 382 ? -8.5 -19.266 12.773 1 92.81 382 SER B CA 1
ATOM 5871 C C . SER B 1 382 ? -9.977 -18.922 12.867 1 92.81 382 SER B C 1
ATOM 5873 O O . SER B 1 382 ? -10.836 -19.812 12.789 1 92.81 382 SER B O 1
ATOM 5875 N N . ILE B 1 383 ? -10.242 -17.688 13.047 1 92.69 383 ILE B N 1
ATOM 5876 C CA . ILE B 1 383 ? -11.633 -17.234 13.117 1 92.69 383 ILE B CA 1
ATOM 5877 C C . ILE B 1 383 ? -12.32 -17.453 11.781 1 92.69 383 ILE B C 1
ATOM 5879 O O . ILE B 1 383 ? -13.453 -17.938 11.727 1 92.69 383 ILE B O 1
ATOM 5883 N N . ILE B 1 384 ? -11.648 -17.156 10.695 1 91.94 384 ILE B N 1
ATOM 5884 C CA . ILE B 1 384 ? -12.188 -17.328 9.352 1 91.94 384 ILE B CA 1
ATOM 5885 C C . ILE B 1 384 ? -12.492 -18.812 9.102 1 91.94 384 ILE B C 1
ATOM 5887 O O . ILE B 1 384 ? -13.562 -19.141 8.594 1 91.94 384 ILE B O 1
ATOM 5891 N N . ALA B 1 385 ? -11.594 -19.656 9.469 1 87.75 385 ALA B N 1
ATOM 5892 C CA . ALA B 1 385 ? -11.773 -21.109 9.289 1 87.75 385 ALA B CA 1
ATOM 5893 C C . ALA B 1 385 ? -12.969 -21.609 10.086 1 87.75 385 ALA B C 1
ATOM 5895 O O . ALA B 1 385 ? -13.695 -22.5 9.625 1 87.75 385 ALA B O 1
ATOM 5896 N N . ARG B 1 386 ? -13.195 -21.031 11.203 1 88 386 ARG B N 1
ATOM 5897 C CA . ARG B 1 386 ? -14.266 -21.469 12.086 1 88 386 ARG B CA 1
ATOM 5898 C C . ARG B 1 386 ? -15.617 -20.953 11.602 1 88 386 ARG B C 1
ATOM 5900 O O . ARG B 1 386 ? -16.625 -21.672 11.688 1 88 386 ARG B O 1
ATOM 5907 N N . GLU B 1 387 ? -15.586 -19.75 11.141 1 86.25 387 GLU B N 1
ATOM 5908 C CA . GLU B 1 387 ? -16.859 -19.094 10.844 1 86.25 387 GLU B CA 1
ATOM 5909 C C . GLU B 1 387 ? -17.281 -19.312 9.398 1 86.25 387 GLU B C 1
ATOM 5911 O O . GLU B 1 387 ? -18.438 -19.109 9.039 1 86.25 387 GLU B O 1
ATOM 5916 N N . GLN B 1 388 ? -16.375 -19.547 8.516 1 76.31 388 GLN B N 1
ATOM 5917 C CA . GLN B 1 388 ? -16.734 -19.75 7.113 1 76.31 388 GLN B CA 1
ATOM 5918 C C . GLN B 1 388 ? -17.516 -21.047 6.926 1 76.31 388 GLN B C 1
ATOM 5920 O O . GLN B 1 388 ? -17.141 -22.094 7.465 1 76.31 388 GLN B O 1
ATOM 5925 N N . PRO B 1 389 ? -18.906 -20.875 6.488 1 59.75 389 PRO B N 1
ATOM 5926 C CA . PRO B 1 389 ? -19.781 -22.031 6.336 1 59.75 389 PRO B CA 1
ATOM 5927 C C . PRO B 1 389 ? -19.109 -23.203 5.625 1 59.75 389 PRO B C 1
ATOM 5929 O O . PRO B 1 389 ? -18.281 -22.984 4.73 1 59.75 389 PRO B O 1
ATOM 5932 N N . ALA B 1 390 ? -19.312 -24.359 6.277 1 50.25 390 ALA B N 1
ATOM 5933 C CA . ALA B 1 390 ? -18.844 -25.625 5.711 1 50.25 390 ALA B CA 1
ATOM 5934 C C . ALA B 1 390 ? -19.188 -25.719 4.23 1 50.25 390 ALA B C 1
ATOM 5936 O O . ALA B 1 390 ? -18.438 -26.297 3.445 1 50.25 390 ALA B O 1
ATOM 5937 N N . ALA B 1 391 ? -20.375 -25.219 3.965 1 47.06 391 ALA B N 1
ATOM 5938 C CA . ALA B 1 391 ? -20.906 -25.312 2.609 1 47.06 391 ALA B CA 1
ATOM 5939 C C . ALA B 1 391 ? -20.047 -24.531 1.624 1 47.06 391 ALA B C 1
ATOM 5941 O O . ALA B 1 391 ? -19.797 -24.984 0.502 1 47.06 391 ALA B O 1
ATOM 5942 N N . LEU B 1 392 ? -19.766 -23.297 1.888 1 50.69 392 LEU B N 1
ATOM 5943 C CA . LEU B 1 392 ? -18.797 -22.609 1.044 1 50.69 392 LEU B CA 1
ATOM 5944 C C . LEU B 1 392 ? -17.469 -23.359 1.024 1 50.69 392 LEU B C 1
ATOM 5946 O O . LEU B 1 392 ? -16.781 -23.391 0.001 1 50.69 392 LEU B O 1
ATOM 5950 N N . ARG B 1 393 ? -17.203 -24.016 2.162 1 47.41 393 ARG B N 1
ATOM 5951 C CA . ARG B 1 393 ? -16.109 -24.969 2.195 1 47.41 393 ARG B CA 1
ATOM 5952 C C . ARG B 1 393 ? -16.438 -26.219 1.408 1 47.41 393 ARG B C 1
ATOM 5954 O O . ARG B 1 393 ? -15.578 -26.781 0.722 1 47.41 393 ARG B O 1
ATOM 5961 N N . ARG B 1 394 ? -17.75 -26.781 1.565 1 43.12 394 ARG B N 1
ATOM 5962 C CA . ARG B 1 394 ? -18.25 -27.969 0.881 1 43.12 394 ARG B CA 1
ATOM 5963 C C . ARG B 1 394 ? -18.75 -27.625 -0.52 1 43.12 394 ARG B C 1
ATOM 5965 O O . ARG B 1 394 ? -18.578 -28.406 -1.455 1 43.12 394 ARG B O 1
ATOM 5972 N N . THR B 1 395 ? -19.719 -26.688 -0.696 1 39.12 395 THR B N 1
ATOM 5973 C CA . THR B 1 395 ? -20.234 -26.406 -2.029 1 39.12 395 THR B CA 1
ATOM 5974 C C . THR B 1 395 ? -19.141 -25.906 -2.953 1 39.12 395 THR B C 1
ATOM 5976 O O . THR B 1 395 ? -19.328 -25.828 -4.168 1 39.12 395 THR B O 1
ATOM 5979 N N . LYS B 1 396 ? -18.062 -25.531 -2.551 1 34.78 396 LYS B N 1
ATOM 5980 C CA . LYS B 1 396 ? -16.953 -25.5 -3.482 1 34.78 396 LYS B CA 1
ATOM 5981 C C . LYS B 1 396 ? -16.453 -26.922 -3.793 1 34.78 396 LYS B C 1
ATOM 5983 O O . LYS B 1 396 ? -15.602 -27.109 -4.66 1 34.78 396 LYS B O 1
ATOM 5988 N N . LEU B 1 397 ? -16.656 -28.047 -3.146 1 29.92 397 LEU B N 1
ATOM 5989 C CA . LEU B 1 397 ? -16.469 -29.453 -3.461 1 29.92 397 LEU B CA 1
ATOM 5990 C C . LEU B 1 397 ? -17.703 -30.016 -4.176 1 29.92 397 LEU B C 1
ATOM 5992 O O . LEU B 1 397 ? -17.609 -31.047 -4.844 1 29.92 397 LEU B O 1
ATOM 5996 N N . ALA B 1 398 ? -18.969 -29.781 -3.898 1 29.31 398 ALA B N 1
ATOM 5997 C CA . ALA B 1 398 ? -20 -30.266 -4.824 1 29.31 398 ALA B CA 1
ATOM 5998 C C . ALA B 1 398 ? -20.281 -29.234 -5.918 1 29.31 398 ALA B C 1
ATOM 6000 O O . ALA B 1 398 ? -20.328 -28.031 -5.652 1 29.31 398 ALA B O 1
#